Protein 7UWW (pdb70)

Structure (mmCIF, N/CA/C/O backbone):
data_7UWW
#
_entry.id   7UWW
#
_cell.length_a   69.450
_cell.length_b   82.530
_cell.length_c   213.470
_cell.angle_alpha   90.000
_cell.angle_beta   90.000
_cell.angle_gamma   90.000
#
_symmetry.space_group_name_H-M   'P 21 21 21'
#
loop_
_entity.id
_entity.type
_entity.pdbx_description
1 polymer 'Starch Adherence System protein 6 (Sas6)'
2 branched Cyclohexakis-(1-4)-(alpha-D-glucopyranose)
3 non-polymer 1,2-ETHANEDIOL
4 non-polymer 'THIOCYANATE ION'
5 non-polymer 'CALCIUM ION'
6 water water
#
loop_
_atom_site.group_PDB
_atom_site.id
_atom_site.type_symbol
_atom_site.label_atom_id
_atom_site.label_alt_id
_atom_site.label_comp_id
_atom_site.label_asym_id
_atom_site.label_entity_id
_atom_site.label_seq_id
_atom_site.pdbx_PDB_ins_code
_atom_site.Cartn_x
_atom_site.Cartn_y
_atom_site.Cartn_z
_atom_site.occupancy
_atom_site.B_iso_or_equiv
_atom_site.auth_seq_id
_atom_site.auth_comp_id
_atom_site.auth_asym_id
_atom_site.auth_atom_id
_atom_site.pdbx_PDB_model_num
ATOM 1 N N . SER A 1 4 ? 108.032 81.369 19.062 1.00 40.04 34 SER A N 1
ATOM 2 C CA . SER A 1 4 ? 107.766 81.098 20.474 1.00 35.91 34 SER A CA 1
ATOM 3 C C . SER A 1 4 ? 108.016 82.332 21.355 1.00 46.31 34 SER A C 1
ATOM 4 O O . SER A 1 4 ? 108.782 83.230 20.988 1.00 43.95 34 SER A O 1
ATOM 11 N N . GLY A 1 5 ? 107.360 82.381 22.515 1.00 32.30 35 GLY A N 1
ATOM 12 C CA . GLY A 1 5 ? 107.575 83.483 23.440 1.00 28.14 35 GLY A CA 1
ATOM 13 C C . GLY A 1 5 ? 106.707 84.697 23.136 1.00 26.56 35 GLY A C 1
ATOM 14 O O . GLY A 1 5 ? 105.579 84.606 22.651 1.00 23.59 35 GLY A O 1
ATOM 18 N N . SER A 1 6 ? 107.252 85.859 23.455 1.00 20.61 36 SER A N 1
ATOM 19 C CA . SER A 1 6 ? 106.584 87.135 23.256 1.00 16.04 36 SER A CA 1
ATOM 20 C C . SER A 1 6 ? 107.583 88.133 22.686 1.00 18.55 36 SER A C 1
ATOM 21 O O . SER A 1 6 ? 108.803 87.894 22.691 1.00 17.17 36 SER A O 1
ATOM 29 N N . GLU A 1 7 ? 107.056 89.256 22.173 1.00 17.57 37 GLU A N 1
ATOM 30 C CA . GLU A 1 7 ? 107.886 90.299 21.585 1.00 19.52 37 GLU A CA 1
ATOM 31 C C . GLU A 1 7 ? 107.386 91.686 21.962 1.00 15.81 37 GLU A C 1
ATOM 32 O O . GLU A 1 7 ? 106.181 91.927 22.049 1.00 17.24 37 GLU A O 1
ATOM 44 N N . ALA A 1 8 ? 108.322 92.591 22.201 1.00 19.13 38 ALA A N 1
ATOM 45 C CA . ALA A 1 8 ? 107.997 93.974 22.521 1.00 18.99 38 ALA A CA 1
ATOM 46 C C . ALA A 1 8 ? 108.752 94.874 21.557 1.00 15.91 38 ALA A C 1
ATOM 47 O O . ALA A 1 8 ? 109.961 94.695 21.339 1.00 16.13 38 ALA A O 1
ATOM 54 N N . TYR A 1 9 ? 108.044 95.837 20.981 1.00 17.26 39 TYR A N 1
ATOM 55 C CA . TYR A 1 9 ? 108.621 96.829 20.091 1.00 13.92 39 TYR A CA 1
ATOM 56 C C . TYR A 1 9 ? 108.418 98.213 20.696 1.00 15.37 39 TYR A C 1
ATOM 57 O O . TYR A 1 9 ? 107.434 98.464 21.402 1.00 14.92 39 TYR A O 1
ATOM 75 N N . PHE A 1 10 ? 109.357 99.110 20.410 1.00 12.32 40 PHE A N 1
ATOM 76 C CA . PHE A 1 10 ? 109.396 100.450 20.985 1.00 13.60 40 PHE A CA 1
ATOM 77 C C . PHE A 1 10 ? 109.678 101.470 19.896 1.00 21.28 40 PHE A C 1
ATOM 78 O O . PHE A 1 10 ? 110.620 101.301 19.119 1.00 21.04 40 PHE A O 1
ATOM 95 N N . ASP A 1 11 ? 108.847 102.512 19.832 1.00 13.13 41 ASP A N 1
ATOM 96 C CA . ASP A 1 11 ? 109.044 103.628 18.925 1.00 14.62 41 ASP A CA 1
ATOM 97 C C . ASP A 1 11 ? 109.806 104.709 19.692 1.00 18.26 41 ASP A C 1
ATOM 98 O O . ASP A 1 11 ? 109.309 105.232 20.708 1.00 15.69 41 ASP A O 1
ATOM 107 N N . ASN A 1 12 ? 111.035 104.987 19.228 1.00 18.08 42 ASN A N 1
ATOM 108 C CA . ASN A 1 12 ? 111.978 105.911 19.846 1.00 15.95 42 ASN A CA 1
ATOM 109 C C . ASN A 1 12 ? 112.027 107.255 19.132 1.00 19.63 42 ASN A C 1
ATOM 110 O O . ASN A 1 12 ? 112.934 108.062 19.391 1.00 18.78 42 ASN A O 1
ATOM 121 N N . SER A 1 13 ? 111.078 107.510 18.234 1.00 13.98 43 SER A N 1
ATOM 122 C CA . SER A 1 13 ? 111.158 108.679 17.379 1.00 19.00 43 SER A CA 1
ATOM 123 C C . SER A 1 13 ? 110.938 109.976 18.144 1.00 21.14 43 SER A C 1
ATOM 124 O O . SER A 1 13 ? 111.385 111.027 17.688 1.00 21.56 43 SER A O 1
ATOM 132 N N . LYS A 1 14 ? 110.260 109.931 19.283 1.00 17.99 44 LYS A N 1
ATOM 133 C CA . LYS A 1 14 ? 110.023 111.095 20.121 1.00 20.86 44 LYS A CA 1
ATOM 134 C C . LYS A 1 14 ? 110.947 111.129 21.330 1.00 18.83 44 LYS A C 1
ATOM 135 O O . LYS A 1 14 ? 111.421 112.204 21.708 1.00 14.93 44 LYS A O 1
ATOM 154 N N . TYR A 1 15 ? 111.235 109.966 21.934 1.00 19.83 45 TYR A N 1
ATOM 155 C CA . TYR A 1 15 ? 112.100 109.937 23.114 1.00 17.33 45 TYR A CA 1
ATOM 156 C C . TYR A 1 15 ? 113.548 110.232 22.748 1.00 17.00 45 TYR A C 1
ATOM 157 O O . TYR A 1 15 ? 114.229 110.976 23.453 1.00 16.94 45 TYR A O 1
ATOM 175 N N . GLY A 1 16 ? 114.029 109.660 21.648 1.00 15.72 46 GLY A N 1
ATOM 176 C CA . GLY A 1 16 ? 115.349 110.012 21.144 1.00 21.29 46 GLY A CA 1
ATOM 177 C C . GLY A 1 16 ? 116.480 109.450 21.971 1.00 24.86 46 GLY A C 1
ATOM 178 O O . GLY A 1 16 ? 117.586 110.011 21.972 1.00 21.93 46 GLY A O 1
ATOM 182 N N . TRP A 1 17 ? 116.235 108.340 22.673 1.00 19.46 47 TRP A N 1
ATOM 183 C CA . TRP A 1 17 ? 117.269 107.720 23.493 1.00 20.23 47 TRP A CA 1
ATOM 184 C C . TRP A 1 17 ? 118.375 107.158 22.620 1.00 17.18 47 TRP A C 1
ATOM 185 O O . TRP A 1 17 ? 118.120 106.635 21.532 1.00 20.08 47 TRP A O 1
ATOM 205 N N . LYS A 1 18 ? 119.625 107.286 23.095 1.00 22.18 48 LYS A N 1
ATOM 206 C CA . LYS A 1 18 ? 120.743 106.702 22.347 1.00 19.09 48 LYS A CA 1
ATOM 207 C C . LYS A 1 18 ? 120.682 105.180 22.357 1.00 18.36 48 LYS A C 1
ATOM 208 O O . LYS A 1 18 ? 120.826 104.532 21.304 1.00 27.82 48 LYS A O 1
ATOM 227 N N . ASP A 1 19 ? 120.492 104.590 23.535 1.00 21.18 49 ASP A N 1
ATOM 228 C CA . ASP A 1 19 ? 120.233 103.162 23.660 1.00 27.51 49 ASP A CA 1
ATOM 229 C C . ASP A 1 19 ? 118.885 102.945 24.346 1.00 23.16 49 ASP A C 1
ATOM 230 O O . ASP A 1 19 ? 118.537 103.636 25.302 1.00 24.29 49 ASP A O 1
ATOM 239 N N . VAL A 1 20 ? 118.123 101.984 23.857 1.00 22.87 50 VAL A N 1
ATOM 240 C CA . VAL A 1 20 ? 116.844 101.649 24.451 1.00 17.48 50 VAL A CA 1
ATOM 241 C C . VAL A 1 20 ? 117.017 100.323 25.158 1.00 19.79 50 VAL A C 1
ATOM 242 O O . VAL A 1 20 ? 117.394 99.318 24.534 1.00 19.12 50 VAL A O 1
ATOM 255 N N . TYR A 1 21 ? 116.720 100.326 26.448 1.00 18.32 51 TYR A N 1
ATOM 256 C CA . TYR A 1 21 ? 116.664 99.149 27.287 1.00 23.78 51 TYR A CA 1
ATOM 257 C C . TYR A 1 21 ? 115.221 98.781 27.592 1.00 20.15 51 TYR A C 1
ATOM 258 O O . TYR A 1 21 ? 114.332 99.639 27.621 1.00 21.08 51 TYR A O 1
ATOM 276 N N . VAL A 1 22 ? 115.004 97.497 27.803 1.00 17.25 52 VAL A N 1
ATOM 277 C CA . VAL A 1 22 ? 113.709 96.969 28.209 1.00 21.42 52 VAL A CA 1
ATOM 278 C C . VAL A 1 22 ? 113.913 96.162 29.479 1.00 21.93 52 VAL A C 1
ATOM 279 O O . VAL A 1 22 ? 114.797 95.306 29.542 1.00 22.58 52 VAL A O 1
ATOM 292 N N . TYR A 1 23 ? 113.123 96.453 30.491 1.00 18.02 53 TYR A N 1
ATOM 293 C CA . TYR A 1 23 ? 113.111 95.725 31.749 1.00 19.68 53 TYR A CA 1
ATOM 294 C C . TYR A 1 23 ? 111.780 94.993 31.869 1.00 18.79 53 TYR A C 1
ATOM 295 O O . TYR A 1 23 ? 110.706 95.613 31.791 1.00 18.74 53 TYR A O 1
ATOM 313 N N . ALA A 1 24 ? 111.858 93.683 32.044 1.00 19.40 54 ALA A N 1
ATOM 314 C CA . ALA A 1 24 ? 110.692 92.818 32.161 1.00 20.41 54 ALA A CA 1
ATOM 315 C C . ALA A 1 24 ? 110.686 92.152 33.520 1.00 23.23 54 ALA A C 1
ATOM 316 O O . ALA A 1 24 ? 111.700 91.576 33.926 1.00 23.03 54 ALA A O 1
ATOM 323 N N . TYR A 1 25 ? 109.546 92.221 34.211 1.00 18.46 55 TYR A N 1
ATOM 324 C CA . TYR A 1 25 ? 109.397 91.551 35.504 1.00 22.07 55 TYR A CA 1
ATOM 325 C C . TYR A 1 25 ? 108.028 90.896 35.625 1.00 25.59 55 TYR A C 1
ATOM 326 O O . TYR A 1 25 ? 107.056 91.313 34.994 1.00 24.46 55 TYR A O 1
ATOM 344 N N . GLY A 1 26 ? 107.964 89.870 36.463 1.00 23.88 56 GLY A N 1
ATOM 345 C CA . GLY A 1 26 ? 106.732 89.122 36.627 1.00 27.78 56 GLY A CA 1
ATOM 346 C C . GLY A 1 26 ? 107.060 87.657 36.832 1.00 30.90 56 GLY A C 1
ATOM 347 O O . GLY A 1 26 ? 107.697 87.298 37.824 1.00 27.12 56 GLY A O 1
ATOM 351 N N . THR A 1 27 ? 106.661 86.799 35.887 1.00 26.49 57 THR A N 1
ATOM 352 C CA . THR A 1 27 ? 107.050 85.393 35.964 1.00 26.58 57 THR A CA 1
ATOM 353 C C . THR A 1 27 ? 108.565 85.263 36.103 1.00 27.41 57 THR A C 1
ATOM 354 O O . THR A 1 27 ? 109.066 84.501 36.931 1.00 25.92 57 THR A O 1
ATOM 365 N N . LYS A 1 28 ? 109.311 85.994 35.284 1.00 28.27 58 LYS A N 1
ATOM 366 C CA . LYS A 1 28 ? 110.759 86.053 35.386 1.00 24.45 58 LYS A CA 1
ATOM 367 C C . LYS A 1 28 ? 111.216 87.483 35.157 1.00 25.09 58 LYS A C 1
ATOM 368 O O . LYS A 1 28 ? 110.535 88.258 34.480 1.00 22.92 58 LYS A O 1
ATOM 387 N N . GLU A 1 29 ? 112.380 87.815 35.713 1.00 26.24 59 GLU A N 1
ATOM 388 C CA . GLU A 1 29 ? 113.041 89.094 35.488 1.00 27.63 59 GLU A CA 1
ATOM 389 C C . GLU A 1 29 ? 114.110 88.894 34.415 1.00 21.97 59 GLU A C 1
ATOM 390 O O . GLU A 1 29 ? 114.954 87.999 34.535 1.00 26.92 59 GLU A O 1
ATOM 402 N N . ASN A 1 30 ? 114.064 89.702 33.352 1.00 22.48 60 ASN A N 1
ATOM 403 C CA . ASN A 1 30 ? 115.000 89.456 32.262 1.00 21.31 60 ASN A CA 1
ATOM 404 C C . ASN A 1 30 ? 116.428 89.765 32.698 1.00 31.22 60 ASN A C 1
ATOM 405 O O . ASN A 1 30 ? 117.365 89.038 32.338 1.00 28.72 60 ASN A O 1
ATOM 416 N N . ALA A 1 31 ? 116.606 90.805 33.508 1.00 26.29 61 ALA A N 1
ATOM 417 C CA . ALA A 1 31 ? 117.903 91.192 34.056 1.00 31.97 61 ALA A CA 1
ATOM 418 C C . ALA A 1 31 ? 117.644 92.317 35.042 1.00 28.56 61 ALA A C 1
ATOM 419 O O . ALA A 1 31 ? 116.597 92.966 34.998 1.00 22.84 61 ALA A O 1
ATOM 426 N N . GLU A 1 32 ? 118.581 92.524 35.960 1.00 27.23 62 GLU A N 1
ATOM 427 C CA . GLU A 1 32 ? 118.405 93.622 36.895 1.00 25.93 62 GLU A CA 1
ATOM 428 C C . GLU A 1 32 ? 118.379 94.936 36.123 1.00 17.59 62 GLU A C 1
ATOM 429 O O . GLU A 1 32 ? 118.997 95.067 35.062 1.00 22.47 62 GLU A O 1
ATOM 441 N N . TRP A 1 33 ? 117.611 95.901 36.644 1.00 28.47 63 TRP A N 1
ATOM 442 C CA . TRP A 1 33 ? 117.550 97.237 36.062 1.00 23.18 63 TRP A CA 1
ATOM 443 C C . TRP A 1 33 ? 118.951 97.661 35.643 1.00 23.15 63 TRP A C 1
ATOM 444 O O . TRP A 1 33 ? 119.897 97.517 36.428 1.00 27.20 63 TRP A O 1
ATOM 465 N N . PRO A 1 34 ? 119.132 98.216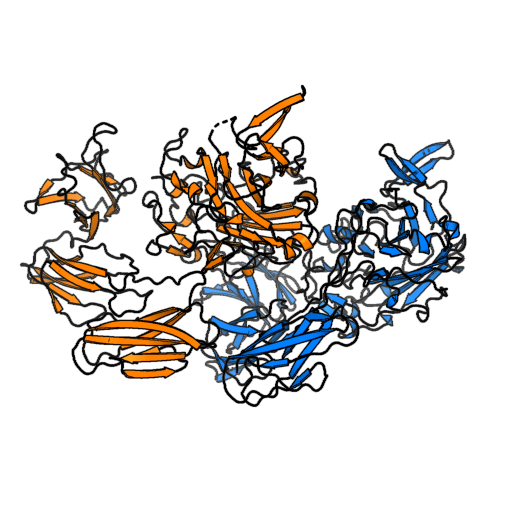 34.438 1.00 24.97 64 PRO A N 1
ATOM 466 C CA . PRO A 1 34 ? 118.104 98.702 33.509 1.00 18.52 64 PRO A CA 1
ATOM 467 C C . PRO A 1 34 ? 117.484 97.662 32.573 1.00 24.43 64 PRO A C 1
ATOM 468 O O . PRO A 1 34 ? 116.727 98.043 31.662 1.00 22.95 64 PRO A O 1
ATOM 479 N N . GLY A 1 35 ? 117.817 96.383 32.764 1.00 24.02 65 GLY A N 1
ATOM 480 C CA . GLY A 1 35 ? 117.297 95.354 31.890 1.00 25.26 65 GLY A CA 1
ATOM 481 C C . GLY A 1 35 ? 118.255 94.982 30.784 1.00 28.34 65 GLY A C 1
ATOM 482 O O . GLY A 1 35 ? 119.476 94.971 30.990 1.00 26.71 65 GLY A O 1
ATOM 486 N N . GLU A 1 36 ? 117.714 94.713 29.591 1.00 20.12 66 GLU A N 1
ATOM 487 C CA . GLU A 1 36 ? 118.513 94.322 28.440 1.00 27.11 66 GLU A CA 1
ATOM 488 C C . GLU A 1 36 ? 118.374 95.326 27.306 1.00 29.53 66 GLU A C 1
ATOM 489 O O . GLU A 1 36 ? 117.328 95.959 27.131 1.00 23.41 66 GLU A O 1
ATOM 501 N N . LEU A 1 37 ? 119.418 95.399 26.493 1.00 21.77 67 LEU A N 1
ATOM 502 C CA . LEU A 1 37 ? 119.398 96.229 25.297 1.00 24.02 67 LEU A CA 1
ATOM 503 C C . LEU A 1 37 ? 118.403 95.689 24.276 1.00 23.15 67 LEU A C 1
ATOM 504 O O . LEU A 1 37 ? 118.384 94.492 23.973 1.00 22.54 67 LEU A O 1
ATOM 520 N N . MET A 1 38 ? 117.556 96.577 23.761 1.00 19.14 68 MET A N 1
ATOM 521 C CA . MET A 1 38 ? 116.749 96.255 22.602 1.00 17.78 68 MET A CA 1
ATOM 522 C C . MET A 1 38 ? 117.586 96.436 21.345 1.00 24.82 68 MET A C 1
ATOM 523 O O . MET A 1 38 ? 118.590 97.156 21.341 1.00 26.06 68 MET A O 1
ATOM 537 N N . THR A 1 39 ? 117.118 95.825 20.268 1.00 21.07 69 THR A N 1
ATOM 538 C CA . THR A 1 39 ? 117.779 95.839 18.972 1.00 27.55 69 THR A CA 1
ATOM 539 C C . THR A 1 39 ? 117.049 96.766 18.017 1.00 25.65 69 THR A C 1
ATOM 540 O O . THR A 1 39 ? 115.884 96.517 17.683 1.00 20.97 69 THR A O 1
ATOM 551 N N . LYS A 1 40 ? 117.750 97.783 17.522 1.00 27.69 70 LYS A N 1
ATOM 552 C CA . LYS A 1 40 ? 117.159 98.647 16.511 1.00 25.68 70 LYS A CA 1
ATOM 553 C C . LYS A 1 40 ? 117.066 97.919 15.182 1.00 29.68 70 LYS A C 1
ATOM 554 O O . LYS A 1 40 ? 118.016 97.285 14.735 1.00 31.32 70 LYS A O 1
ATOM 573 N N . GLU A 1 41 ? 115.923 98.020 14.538 1.00 26.17 71 GLU A N 1
ATOM 574 C CA . GLU A 1 41 ? 115.696 97.414 13.243 1.00 30.69 71 GLU A CA 1
ATOM 575 C C . GLU A 1 41 ? 115.673 98.514 12.197 1.00 29.63 71 GLU A C 1
ATOM 576 O O . GLU A 1 41 ? 115.629 99.702 12.518 1.00 32.34 71 GLU A O 1
ATOM 588 N N . ASP A 1 42 ? 115.774 98.121 10.930 1.00 36.60 72 ASP A N 1
ATOM 589 C CA . ASP A 1 42 ? 115.840 99.153 9.897 1.00 42.10 72 ASP A CA 1
ATOM 590 C C . ASP A 1 42 ? 114.511 99.875 9.755 1.00 43.03 72 ASP A C 1
ATOM 591 O O . ASP A 1 42 ? 114.490 101.010 9.243 1.00 39.76 72 ASP A O 1
ATOM 600 N N . SER A 1 43 ? 113.411 99.237 10.181 1.00 48.31 73 SER A N 1
ATOM 601 C CA . SER A 1 43 ? 112.133 99.918 10.340 1.00 42.04 73 SER A CA 1
ATOM 602 C C . SER A 1 43 ? 112.203 101.135 11.249 1.00 35.35 73 SER A C 1
ATOM 603 O O . SER A 1 43 ? 111.293 101.971 11.215 1.00 41.79 73 SER A O 1
ATOM 611 N N . GLY A 1 44 ? 113.305 101.308 11.974 1.00 38.02 74 GLY A N 1
ATOM 612 C CA . GLY A 1 44 ? 113.433 102.288 13.023 1.00 37.79 74 GLY A CA 1
ATOM 613 C C . GLY A 1 44 ? 112.979 101.804 14.385 1.00 25.31 74 GLY A C 1
ATOM 614 O O . GLY A 1 44 ? 113.452 102.317 15.406 1.00 27.17 74 GLY A O 1
ATOM 618 N N . LEU A 1 45 ? 112.082 100.824 14.421 1.00 29.00 75 LEU A N 1
ATOM 619 C CA . LEU A 1 45 ? 111.580 100.310 15.684 1.00 21.90 75 LEU A CA 1
ATOM 620 C C . LEU A 1 45 ? 112.675 99.548 16.421 1.00 23.52 75 LEU A C 1
ATOM 621 O O . LEU A 1 45 ? 113.568 98.957 15.810 1.00 22.18 75 LEU A O 1
ATOM 637 N N . TYR A 1 46 ? 112.593 99.560 17.748 1.00 17.57 76 TYR A N 1
ATOM 638 C CA . TYR A 1 46 ? 113.437 98.729 18.583 1.00 14.40 76 TYR A CA 1
ATOM 639 C C . TYR A 1 46 ? 112.655 97.498 19.009 1.00 23.11 76 TYR A C 1
ATOM 640 O O . TYR A 1 46 ? 111.453 97.593 19.291 1.00 18.40 76 TYR A O 1
ATOM 658 N N . LYS A 1 47 ? 113.338 96.341 19.044 1.00 16.20 77 LYS A N 1
ATOM 659 C CA . LYS A 1 47 ? 112.690 95.059 19.277 1.00 15.58 77 LYS A CA 1
ATOM 660 C C . LYS A 1 47 ? 113.380 94.279 20.384 1.00 20.61 77 LYS A C 1
ATOM 661 O O . LYS A 1 47 ? 114.612 94.236 20.461 1.00 19.34 77 LYS A O 1
ATOM 680 N N . ALA A 1 48 ? 112.581 93.645 21.228 1.00 19.21 78 ALA A N 1
ATOM 681 C CA . ALA A 1 48 ? 113.070 92.657 22.175 1.00 17.02 78 ALA A CA 1
ATOM 682 C C . ALA A 1 48 ? 112.194 91.418 22.113 1.00 19.53 78 ALA A C 1
ATOM 683 O O . ALA A 1 48 ? 110.994 91.494 21.839 1.00 18.45 78 ALA A O 1
ATOM 690 N N . SER A 1 49 ? 112.804 90.267 22.385 1.00 22.14 79 SER A N 1
ATOM 691 C CA . SER A 1 49 ? 112.088 88.999 22.436 1.00 19.75 79 SER A CA 1
ATOM 692 C C . SER A 1 49 ? 112.243 88.363 23.806 1.00 20.21 79 SER A C 1
ATOM 693 O O . SER A 1 49 ? 113.285 88.497 24.439 1.00 21.25 79 SER A O 1
ATOM 701 N N . PHE A 1 50 ? 111.196 87.677 24.264 1.00 18.32 80 PHE A N 1
ATOM 702 C CA . PHE A 1 50 ? 111.206 86.988 25.546 1.00 17.40 80 PHE A CA 1
ATOM 703 C C . PHE A 1 50 ? 110.735 85.553 25.362 1.00 17.15 80 PHE A C 1
ATOM 704 O O . PHE A 1 50 ? 109.748 85.286 24.661 1.00 21.23 80 PHE A O 1
ATOM 721 N N . ALA A 1 51 ? 111.437 84.638 26.021 1.00 23.23 81 ALA A N 1
ATOM 722 C CA . ALA A 1 51 ? 111.202 83.217 25.850 1.00 23.79 81 ALA A CA 1
ATOM 723 C C . ALA A 1 51 ? 109.831 82.823 26.406 1.00 30.03 81 ALA A C 1
ATOM 724 O O . ALA A 1 51 ? 109.169 83.585 27.125 1.00 29.79 81 ALA A O 1
ATOM 731 N N . SER A 1 52 ? 109.421 81.590 26.073 1.00 30.41 82 SER A N 1
ATOM 732 C CA . SER A 1 52 ? 108.135 81.067 26.524 1.00 22.40 82 SER A CA 1
ATOM 733 C C . SER A 1 52 ? 108.034 81.067 28.036 1.00 23.14 82 SER A C 1
ATOM 734 O O . SER A 1 52 ? 106.926 81.169 28.587 1.00 32.80 82 SER A O 1
ATOM 742 N N . SER A 1 53 ? 109.180 80.981 28.716 1.00 22.79 83 SER A N 1
ATOM 743 C CA . SER A 1 53 ? 109.252 81.012 30.172 1.00 25.40 83 SER A CA 1
ATOM 744 C C . SER A 1 53 ? 108.668 82.285 30.788 1.00 27.00 83 SER A C 1
ATOM 745 O O . SER A 1 53 ? 108.236 82.277 31.941 1.00 25.12 83 SER A O 1
ATOM 753 N N . PHE A 1 54 ? 108.678 83.390 30.046 1.00 27.19 84 PHE A N 1
ATOM 754 C CA . PHE A 1 54 ? 108.261 84.704 30.541 1.00 21.92 84 PHE A CA 1
ATOM 755 C C . PHE A 1 54 ? 106.753 84.804 30.322 1.00 21.60 84 PHE A C 1
ATOM 756 O O . PHE A 1 54 ? 106.249 85.466 29.415 1.00 23.68 84 PHE A O 1
ATOM 773 N N . LYS A 1 55 ? 106.015 84.076 31.158 1.00 24.55 85 LYS A N 1
ATOM 774 C CA . LYS A 1 55 ? 104.617 83.816 30.830 1.00 22.30 85 LYS A CA 1
ATOM 775 C C . LYS A 1 55 ? 103.771 85.074 30.975 1.00 20.95 85 LYS A C 1
ATOM 776 O O . LYS A 1 55 ? 102.956 85.385 30.093 1.00 24.76 85 LYS A O 1
ATOM 795 N N . SER A 1 56 ? 103.943 85.811 32.075 1.00 22.01 86 SER A N 1
ATOM 796 C CA . SER A 1 56 ? 103.211 87.055 32.284 1.00 23.97 86 SER A CA 1
ATOM 797 C C . SER A 1 56 ? 104.172 88.091 32.837 1.00 27.68 86 SER A C 1
ATOM 798 O O . SER A 1 56 ? 104.686 87.924 33.946 1.00 24.79 86 SER A O 1
ATOM 806 N N . GLU A 1 57 ? 104.386 89.163 32.069 1.00 17.48 87 GLU A N 1
ATOM 807 C CA . GLU A 1 57 ? 105.387 90.163 32.356 1.00 19.61 87 GLU A CA 1
ATOM 808 C C . GLU A 1 57 ? 104.775 91.557 32.339 1.00 21.32 87 GLU A C 1
ATOM 809 O O . GLU A 1 57 ? 103.737 91.815 31.733 1.00 18.26 87 GLU A O 1
ATOM 821 N N . LYS A 1 58 ? 105.453 92.456 33.031 1.00 20.76 88 LYS A N 1
ATOM 822 C CA . LYS A 1 58 ? 105.243 93.892 32.962 1.00 23.45 88 LYS A CA 1
ATOM 823 C C . LYS A 1 58 ? 106.529 94.484 32.395 1.00 15.70 88 LYS A C 1
ATOM 824 O O . LYS A 1 58 ? 107.628 94.060 32.768 1.00 19.78 88 LYS A O 1
ATOM 843 N N . ILE A 1 59 ? 106.388 95.421 31.456 1.00 20.17 89 ILE A N 1
ATOM 844 C CA . ILE A 1 59 ? 107.490 95.898 30.614 1.00 14.63 89 ILE A CA 1
ATOM 845 C C . ILE A 1 59 ? 107.733 97.377 30.909 1.00 14.43 89 ILE A C 1
ATOM 846 O O . ILE A 1 59 ? 106.793 98.186 30.873 1.00 16.78 89 ILE A O 1
ATOM 862 N N . ILE A 1 60 ? 108.997 97.738 31.165 1.00 14.45 90 ILE A N 1
ATOM 863 C CA . ILE A 1 60 ? 109.394 99.138 31.304 1.00 13.85 90 ILE A CA 1
ATOM 864 C C . ILE A 1 60 ? 110.553 99.426 30.359 1.00 13.52 90 ILE A C 1
ATOM 865 O O . ILE A 1 60 ? 111.575 98.733 30.402 1.00 19.66 90 ILE A O 1
ATOM 881 N N . PHE A 1 61 ? 110.395 100.443 29.516 1.00 14.46 91 PHE A N 1
ATOM 882 C CA . PHE A 1 61 ? 111.443 100.894 28.614 1.00 16.21 91 PHE A CA 1
ATOM 883 C C . PHE A 1 61 ? 112.241 102.024 29.266 1.00 13.85 91 PHE A C 1
ATOM 884 O O . PHE A 1 61 ? 111.668 102.880 29.950 1.00 15.74 91 PHE A O 1
ATOM 901 N N . ASN A 1 62 ? 113.552 102.040 29.036 1.00 15.23 92 ASN A N 1
ATOM 902 C CA . ASN A 1 62 ? 114.371 103.114 29.597 1.00 15.51 92 ASN A CA 1
ATOM 903 C C . ASN A 1 62 ? 115.652 103.326 28.790 1.00 18.73 92 ASN A C 1
ATOM 904 O O . ASN A 1 62 ? 116.040 102.504 27.956 1.00 17.31 92 ASN A O 1
ATOM 915 N N . ASN A 1 63 ? 116.314 104.456 29.059 1.00 18.36 93 ASN A N 1
ATOM 916 C CA . ASN A 1 63 ? 117.490 104.850 28.284 1.00 17.73 93 ASN A CA 1
ATOM 917 C C . ASN A 1 63 ? 118.786 104.356 28.907 1.00 23.73 93 ASN A C 1
ATOM 918 O O . ASN A 1 63 ? 119.876 104.685 28.412 1.00 19.99 93 ASN A O 1
ATOM 929 N N . GLY A 1 64 ? 118.685 103.564 29.966 1.00 22.23 94 GLY A N 1
ATOM 930 C CA . GLY A 1 64 ? 119.827 102.950 30.600 1.00 25.70 94 GLY A CA 1
ATOM 931 C C . GLY A 1 64 ? 120.658 103.852 31.480 1.00 27.03 94 GLY A C 1
ATOM 932 O O . GLY A 1 64 ? 121.582 103.356 32.136 1.00 27.16 94 GLY A O 1
ATOM 936 N N . LEU A 1 65 ? 120.354 105.148 31.540 1.00 21.43 95 LEU A N 1
ATOM 937 C CA . LEU A 1 65 ? 121.153 106.099 32.299 1.00 23.89 95 LEU A CA 1
ATOM 938 C C . LEU A 1 65 ? 120.725 106.117 33.766 1.00 28.73 95 LEU A C 1
ATOM 939 O O . LEU A 1 65 ? 119.612 105.699 34.133 1.00 24.67 95 LEU A O 1
ATOM 955 N N . GLU A 1 66 ? 121.657 106.554 34.624 1.00 33.40 96 GLU A N 1
ATOM 956 C CA . GLU A 1 66 ? 121.430 106.533 36.062 1.00 26.04 96 GLU A CA 1
ATOM 957 C C . GLU A 1 66 ? 120.752 107.811 36.532 1.00 27.63 96 GLU A C 1
ATOM 958 O O . GLU A 1 66 ? 120.814 108.849 35.862 1.00 30.43 96 GLU A O 1
ATOM 970 N N . LYS A 1 67 ? 120.099 107.720 37.700 1.00 28.71 97 LYS A N 1
ATOM 971 C CA . LYS A 1 67 ? 119.563 108.895 38.362 1.00 36.04 97 LYS A CA 1
ATOM 972 C C . LYS A 1 67 ? 120.668 109.933 38.499 1.00 36.38 97 LYS A C 1
ATOM 973 O O . LYS A 1 67 ? 121.805 109.609 38.867 1.00 40.30 97 LYS A O 1
ATOM 992 N N . GLY A 1 68 ? 120.352 111.171 38.141 1.00 34.98 98 GLY A N 1
ATOM 993 C CA . GLY A 1 68 ? 121.321 112.229 38.170 1.00 35.82 98 GLY A CA 1
ATOM 994 C C . GLY A 1 68 ? 122.163 112.371 36.926 1.00 42.75 98 GLY A C 1
ATOM 995 O O . GLY A 1 68 ? 122.791 113.425 36.747 1.00 46.99 98 GLY A O 1
ATOM 999 N N . ASN A 1 69 ? 122.201 111.352 36.061 1.00 27.97 99 ASN A N 1
ATOM 1000 C CA . ASN A 1 69 ? 122.926 111.444 34.798 1.00 33.01 99 ASN A CA 1
ATOM 1001 C C . ASN A 1 69 ? 122.015 111.268 33.582 1.00 37.16 99 ASN A C 1
ATOM 1002 O O . ASN A 1 69 ? 122.469 110.850 32.505 1.00 29.52 99 ASN A O 1
ATOM 1013 N N . GLY A 1 70 ? 120.740 111.599 33.719 1.00 29.04 100 GLY A N 1
ATOM 1014 C CA . GLY A 1 70 ? 119.856 111.630 32.579 1.00 25.84 100 GLY A CA 1
ATOM 1015 C C . GLY A 1 70 ? 118.893 110.467 32.461 1.00 26.74 100 GLY A C 1
ATOM 1016 O O . GLY A 1 70 ? 118.321 110.284 31.385 1.00 26.56 100 GLY A O 1
ATOM 1020 N N . LYS A 1 71 ? 118.668 109.716 33.538 1.00 29.14 101 LYS A N 1
ATOM 1021 C CA . LYS A 1 71 ? 117.716 108.606 33.536 1.00 22.72 101 LYS A CA 1
ATOM 1022 C C . LYS A 1 71 ? 116.357 109.037 33.004 1.00 19.92 101 LYS A C 1
ATOM 1023 O O . LYS A 1 71 ? 115.777 110.029 33.461 1.00 20.70 101 LYS A O 1
ATOM 1042 N N . GLU A 1 72 ? 115.850 108.278 32.032 1.00 17.82 102 GLU A N 1
ATOM 1043 C CA . GLU A 1 72 ? 114.482 108.411 31.543 1.00 19.16 102 GLU A CA 1
ATOM 1044 C C . GLU A 1 72 ? 113.880 107.010 31.460 1.00 17.91 102 GLU A C 1
ATOM 1045 O O . GLU A 1 72 ? 114.574 106.057 31.090 1.00 16.34 102 GLU A O 1
ATOM 1057 N N . GLN A 1 73 ? 112.602 106.874 31.811 1.00 19.14 103 GLN A N 1
ATOM 1058 C CA . GLN A 1 73 ? 111.923 105.588 31.641 1.00 15.97 103 GLN A CA 1
ATOM 1059 C C . GLN A 1 73 ? 110.448 105.820 31.350 1.00 13.67 103 GLN A C 1
ATOM 1060 O O . GLN A 1 73 ? 109.889 106.881 31.651 1.00 16.47 103 GLN A O 1
ATOM 1074 N N . TYR A 1 74 ? 109.806 104.787 30.793 1.00 17.42 104 TYR A N 1
ATOM 1075 C CA . TYR A 1 74 ? 108.353 104.796 30.600 1.00 11.60 104 TYR A CA 1
ATOM 1076 C C . TYR A 1 74 ? 107.876 103.356 30.626 1.00 18.01 104 TYR A C 1
ATOM 1077 O O . TYR A 1 74 ? 108.450 102.528 29.901 1.00 15.34 104 TYR A O 1
ATOM 1095 N N . PRO A 1 75 ? 106.837 103.017 31.430 1.00 15.58 105 PRO A N 1
ATOM 1096 C CA . PRO A 1 75 ? 106.099 103.906 32.342 1.00 20.84 105 PRO A CA 1
ATOM 1097 C C . PRO A 1 75 ? 106.911 104.241 33.593 1.00 23.19 105 PRO A C 1
ATOM 1098 O O . PRO A 1 75 ? 107.968 103.661 33.799 1.00 18.44 105 PRO A O 1
ATOM 1109 N N . GLU A 1 76 ? 106.423 105.152 34.446 1.00 26.27 106 GLU A N 1
ATOM 1110 C CA . GLU A 1 76 ? 107.237 105.523 35.600 1.00 27.50 106 GLU A CA 1
ATOM 1111 C C . GLU A 1 76 ? 107.167 104.487 36.710 1.00 24.54 106 GLU A C 1
ATOM 1112 O O . GLU A 1 76 ? 108.125 104.356 37.469 1.00 26.87 106 GLU A O 1
ATOM 1124 N N . ALA A 1 77 ? 106.069 103.727 36.815 1.00 24.26 107 ALA A N 1
ATOM 1125 C CA . ALA A 1 77 ? 105.954 102.740 37.880 1.00 29.25 107 ALA A CA 1
ATOM 1126 C C . ALA A 1 77 ? 105.461 101.387 37.387 1.00 26.31 107 ALA A C 1
ATOM 1127 O O . ALA A 1 77 ? 106.211 100.406 37.416 1.00 27.34 107 ALA A O 1
ATOM 1134 N N . ALA A 1 78 ? 104.206 101.313 36.967 1.00 26.88 108 ALA A N 1
ATOM 1135 C CA . ALA A 1 78 ? 103.589 100.045 36.597 1.00 30.41 108 ALA A CA 1
ATOM 1136 C C . ALA A 1 78 ? 103.933 99.713 35.150 1.00 19.47 108 ALA A C 1
ATOM 1137 O O . ALA A 1 78 ? 103.549 100.448 34.232 1.00 28.80 108 ALA A O 1
ATOM 1144 N N . GLY A 1 79 ? 104.681 98.623 34.954 1.00 24.47 109 GLY A N 1
ATOM 1145 C CA . GLY A 1 79 ? 105.024 98.206 33.616 1.00 23.67 109 GLY A CA 1
ATOM 1146 C C . GLY A 1 79 ? 103.804 97.844 32.795 1.00 25.39 109 GLY A C 1
ATOM 1147 O O . GLY A 1 79 ? 102.710 97.595 33.316 1.00 21.20 109 GLY A O 1
ATOM 1151 N N . LEU A 1 80 ? 104.017 97.837 31.485 1.00 18.48 110 LEU A N 1
ATOM 1152 C CA . LEU A 1 80 ? 102.994 97.469 30.500 1.00 18.16 110 LEU A CA 1
ATOM 1153 C C . LEU A 1 80 ? 102.908 95.956 30.329 1.00 20.16 110 LEU A C 1
ATOM 1154 O O . LEU A 1 80 ? 103.930 95.258 30.336 1.00 20.35 110 LEU A O 1
ATOM 1170 N N . SER A 1 81 ? 101.679 95.449 30.194 1.00 17.56 111 SER A N 1
ATOM 1171 C CA . SER A 1 81 ? 101.442 94.016 30.237 1.00 14.84 111 SER A CA 1
ATOM 1172 C C . SER A 1 81 ? 101.829 93.325 28.933 1.00 17.78 111 SER A C 1
ATOM 1173 O O . SER A 1 81 ? 101.489 93.783 27.838 1.00 16.32 111 SER A O 1
ATOM 1181 N N . LEU A 1 82 ? 102.510 92.195 29.071 1.00 19.98 112 LEU A N 1
ATOM 1182 C CA . LEU A 1 82 ? 102.935 91.394 27.925 1.00 19.43 112 LEU A CA 1
ATOM 1183 C C . LEU A 1 82 ? 102.982 89.940 28.350 1.00 26.23 112 LEU A C 1
ATOM 1184 O O . LEU A 1 82 ? 103.707 89.590 29.285 1.00 26.18 112 LEU A O 1
ATOM 1200 N N . LYS A 1 83 ? 102.253 89.087 27.640 1.00 21.14 113 LYS A N 1
ATOM 1201 C CA . LYS A 1 83 ? 102.240 87.670 27.937 1.00 21.95 113 LYS A CA 1
ATOM 1202 C C . LYS A 1 83 ? 102.819 86.876 26.778 1.00 18.15 113 LYS A C 1
ATOM 1203 O O . LYS A 1 83 ? 102.856 87.326 25.627 1.00 15.86 113 LYS A O 1
ATOM 1222 N N . ALA A 1 84 ? 103.307 85.688 27.104 1.00 22.22 114 ALA A N 1
ATOM 1223 C CA . ALA A 1 84 ? 103.695 84.733 26.079 1.00 18.73 114 ALA A CA 1
ATOM 1224 C C . ALA A 1 84 ? 102.605 84.608 25.011 1.00 16.32 114 ALA A C 1
ATOM 1225 O O . ALA A 1 84 ? 101.413 84.517 25.323 1.00 22.64 114 ALA A O 1
ATOM 1232 N N . GLY A 1 85 ? 103.023 84.625 23.748 1.00 17.63 115 GLY A N 1
ATOM 1233 C CA . GLY A 1 85 ? 102.094 84.557 22.647 1.00 21.82 115 GLY A CA 1
ATOM 1234 C C . GLY A 1 85 ? 101.659 85.897 22.114 1.00 22.95 115 GLY A C 1
ATOM 1235 O O . GLY A 1 85 ? 100.915 85.935 21.126 1.00 19.76 115 GLY A O 1
ATOM 1239 N N . GLU A 1 86 ? 102.072 86.995 22.753 1.00 18.01 116 GLU A N 1
ATOM 1240 C CA . GLU A 1 86 ? 101.738 88.346 22.331 1.00 15.87 116 GLU A CA 1
ATOM 1241 C C . GLU A 1 86 ? 102.926 89.058 21.692 1.00 16.29 116 GLU A C 1
ATOM 1242 O O . GLU A 1 86 ? 104.092 88.755 21.968 1.00 16.60 116 GLU A O 1
ATOM 1254 N N . CYS A 1 87 ? 102.596 90.042 20.844 1.00 16.66 117 CYS A N 1
ATOM 1255 C CA . CYS A 1 87 ? 103.563 90.934 20.208 1.00 15.97 117 CYS A CA 1
ATOM 1256 C C . CYS A 1 87 ? 102.954 92.321 20.339 1.00 20.02 117 CYS A C 1
ATOM 1257 O O . CYS A 1 87 ? 101.873 92.567 19.797 1.00 17.29 117 CYS A O 1
ATOM 1265 N N . LYS A 1 88 ? 103.592 93.209 21.091 1.00 16.57 118 LYS A N 1
ATOM 1266 C CA . LYS A 1 88 ? 103.054 94.541 21.330 1.00 18.58 118 LYS A CA 1
ATOM 1267 C C . LYS A 1 88 ? 104.088 95.613 20.996 1.00 14.93 118 LYS A C 1
ATOM 1268 O O . LYS A 1 88 ? 105.302 95.363 20.926 1.00 16.48 118 LYS A O 1
ATOM 1287 N N . MET A 1 89 ? 103.578 96.823 20.774 1.00 17.65 119 MET A N 1
ATOM 1288 C CA . MET A 1 89 ? 104.396 97.962 20.398 1.00 13.27 119 MET A CA 1
ATOM 1289 C C . MET A 1 89 ? 103.981 99.151 21.247 1.00 15.30 119 MET A C 1
ATOM 1290 O O . MET A 1 89 ? 102.783 99.371 21.466 1.00 16.62 119 MET A O 1
ATOM 1304 N N . LEU A 1 90 ? 104.961 99.922 21.721 1.00 11.84 120 LEU A N 1
ATOM 1305 C CA . LEU A 1 90 ? 104.683 101.243 22.291 1.00 16.23 120 LEU A CA 1
ATOM 1306 C C . LEU A 1 90 ? 104.860 102.269 21.189 1.00 15.98 120 LEU A C 1
ATOM 1307 O O . LEU A 1 90 ? 105.978 102.509 20.715 1.00 15.61 120 LEU A O 1
ATOM 1323 N N . THR A 1 91 ? 103.758 102.878 20.775 1.00 12.17 121 THR A N 1
ATOM 1324 C CA . THR A 1 91 ? 103.787 103.819 19.659 1.00 17.98 121 THR A CA 1
ATOM 1325 C C . THR A 1 91 ? 104.417 105.164 20.075 1.00 15.01 121 THR A C 1
ATOM 1326 O O . THR A 1 91 ? 104.734 105.412 21.245 1.00 16.45 121 THR A O 1
ATOM 1337 N N . ALA A 1 92 ? 104.608 106.024 19.074 1.00 17.90 122 ALA A N 1
ATOM 1338 C CA . ALA A 1 92 ? 105.120 107.369 19.324 1.00 17.73 122 ALA A CA 1
ATOM 1339 C C . ALA A 1 92 ? 104.214 108.158 20.249 1.00 19.00 122 ALA A C 1
ATOM 1340 O O . ALA A 1 92 ? 104.710 108.975 21.043 1.00 16.34 122 ALA A O 1
ATOM 1347 N N . GLU A 1 93 ? 102.895 107.933 20.151 1.00 19.87 123 GLU A N 1
ATOM 1348 C CA . GLU A 1 93 ? 101.874 108.537 20.996 1.00 24.14 123 GLU A CA 1
ATOM 1349 C C . GLU A 1 93 ? 101.752 107.857 22.352 1.00 21.05 123 GLU A C 1
ATOM 1350 O O . GLU A 1 93 ? 100.856 108.215 23.124 1.00 22.95 123 GLU A O 1
ATOM 1362 N N . LYS A 1 94 ? 102.599 106.860 22.635 1.00 16.71 124 LYS A N 1
ATOM 1363 C CA . LYS A 1 94 ? 102.650 106.122 23.888 1.00 17.77 124 LYS A CA 1
ATOM 1364 C C . LYS A 1 94 ? 101.412 105.253 24.101 1.00 17.28 124 LYS A C 1
ATOM 1365 O O . LYS A 1 94 ? 100.998 105.035 25.239 1.00 23.35 124 LYS A O 1
ATOM 1384 N N . GLN A 1 95 ? 100.809 104.787 23.010 1.00 22.21 125 GLN A N 1
ATOM 1385 C CA . GLN A 1 95 ? 99.807 103.731 23.068 1.00 17.98 125 GLN A CA 1
ATOM 1386 C C . GLN A 1 95 ? 100.529 102.390 23.091 1.00 19.43 125 GLN A C 1
ATOM 1387 O O . GLN A 1 95 ? 101.436 102.179 22.286 1.00 16.65 125 GLN A O 1
ATOM 1401 N N . TRP A 1 96 ? 100.104 101.487 23.986 1.00 15.73 126 TRP A N 1
ATOM 1402 C CA . TRP A 1 96 ? 100.589 100.102 24.070 1.00 14.48 126 TRP A CA 1
ATOM 1403 C C . TRP A 1 96 ? 99.586 99.215 23.338 1.00 21.22 126 TRP A C 1
ATOM 1404 O O . TRP A 1 96 ? 98.500 98.919 23.856 1.00 16.70 126 TRP A O 1
ATOM 1425 N N . ILE A 1 97 ? 99.954 98.788 22.137 1.00 15.88 127 ILE A N 1
ATOM 1426 C CA . ILE A 1 97 ? 99.019 98.171 21.204 1.00 15.60 127 ILE A CA 1
ATOM 1427 C C . ILE A 1 97 ? 99.494 96.783 20.807 1.00 19.12 127 ILE A C 1
ATOM 1428 O O . ILE A 1 97 ? 100.693 96.481 20.820 1.00 16.52 127 ILE A O 1
ATOM 1444 N N . ASP A 1 98 ? 98.532 95.947 20.414 1.00 18.86 128 ASP A N 1
ATOM 1445 C CA . ASP A 1 98 ? 98.855 94.732 19.679 1.00 17.32 128 ASP A CA 1
ATOM 1446 C C . ASP A 1 98 ? 99.520 95.085 18.357 1.00 14.56 128 ASP A C 1
ATOM 1447 O O . ASP A 1 98 ? 99.132 96.042 17.685 1.00 16.50 128 ASP A O 1
ATOM 1456 N N . TYR A 1 99 ? 100.542 94.292 17.975 1.00 14.13 129 TYR A N 1
ATOM 1457 C CA . TYR A 1 99 ? 101.319 94.519 16.744 1.00 14.57 129 TYR A CA 1
ATOM 1458 C C . TYR A 1 99 ? 101.378 93.141 16.061 1.00 16.07 129 TYR A C 1
ATOM 1459 O O . TYR A 1 99 ? 102.443 92.508 15.931 1.00 16.31 129 TYR A O 1
ATOM 1477 N N . GLY A 1 100 ? 100.202 92.668 15.636 1.00 14.54 130 GLY A N 1
ATOM 1478 C CA . GLY A 1 100 ? 100.094 91.298 15.186 1.00 19.26 130 GLY A CA 1
ATOM 1479 C C . GLY A 1 100 ? 100.505 90.335 16.277 1.00 16.12 130 GLY A C 1
ATOM 1480 O O . GLY A 1 100 ? 100.244 90.537 17.469 1.00 19.20 130 GLY A O 1
ATOM 1484 N N . LYS A 1 101 ? 101.170 89.268 15.869 1.00 17.23 131 LYS A N 1
ATOM 1485 C CA . LYS A 1 101 ? 101.558 88.176 16.744 1.00 16.46 131 LYS A CA 1
ATOM 1486 C C . LYS A 1 101 ? 103.040 87.892 16.565 1.00 18.22 131 LYS A C 1
ATOM 1487 O O . LYS A 1 101 ? 103.655 88.344 15.593 1.00 17.10 131 LYS A O 1
ATOM 1506 N N . PRO A 1 102 ? 103.642 87.162 17.478 1.00 17.43 132 PRO A N 1
ATOM 1507 C CA . PRO A 1 102 ? 105.094 86.893 17.361 1.00 20.45 132 PRO A CA 1
ATOM 1508 C C . PRO A 1 102 ? 105.464 85.759 16.408 1.00 19.98 132 PRO A C 1
ATOM 1509 O O . PRO A 1 102 ? 105.957 84.711 16.799 1.00 21.50 132 PRO A O 1
ATOM 1520 N N . ASP A 1 103 ? 105.272 86.017 15.117 1.00 19.33 133 ASP A N 1
ATOM 1521 C CA . ASP A 1 103 ? 105.563 85.103 14.015 1.00 18.64 133 ASP A CA 1
ATOM 1522 C C . ASP A 1 103 ? 105.927 85.940 12.791 1.00 20.54 133 ASP A C 1
ATOM 1523 O O . ASP A 1 103 ? 106.119 87.154 12.892 1.00 19.20 133 ASP A O 1
ATOM 1532 N N . ASP A 1 104 ? 106.022 85.296 11.627 1.00 20.65 134 ASP A N 1
ATOM 1533 C CA . ASP A 1 104 ? 106.438 85.964 10.397 1.00 26.14 134 ASP A CA 1
ATOM 1534 C C . ASP A 1 104 ? 105.277 86.361 9.486 1.00 20.91 134 ASP A C 1
ATOM 1535 O O . ASP A 1 104 ? 105.518 86.908 8.392 1.00 20.72 134 ASP A O 1
ATOM 1544 N N . HIS A 1 105 ? 104.034 86.129 9.905 1.00 15.96 135 HIS A N 1
ATOM 1545 C CA . HIS A 1 105 ? 102.893 86.488 9.080 1.00 19.42 135 HIS A CA 1
ATOM 1546 C C . HIS A 1 105 ? 102.691 88.000 9.048 1.00 14.93 135 HIS A C 1
ATOM 1547 O O . HIS A 1 105 ? 103.174 88.727 9.913 1.00 18.11 135 HIS A O 1
ATOM 1561 N N . ALA A 1 106 ? 101.953 88.450 8.038 1.00 15.89 136 ALA A N 1
ATOM 1562 C CA . ALA A 1 106 ? 101.441 89.809 7.980 1.00 18.25 136 ALA A CA 1
ATOM 1563 C C . ALA A 1 106 ? 100.162 89.945 8.802 1.00 17.46 136 ALA A C 1
ATOM 1564 O O . ALA A 1 106 ? 99.378 88.996 8.944 1.00 18.24 136 ALA A O 1
ATOM 1571 N N . TYR A 1 107 ? 99.940 91.156 9.321 1.00 13.79 137 TYR A N 1
ATOM 1572 C CA . TYR A 1 107 ? 98.770 91.454 10.134 1.00 13.42 137 TYR A CA 1
ATOM 1573 C C . TYR A 1 107 ? 98.405 92.915 9.944 1.00 17.74 137 TYR A C 1
ATOM 1574 O O . TYR A 1 107 ? 99.301 93.765 9.887 1.00 15.89 137 TYR A O 1
ATOM 1592 N N . GLY A 1 108 ? 97.106 93.209 9.898 1.00 16.04 138 GLY A N 1
ATOM 1593 C CA . GLY A 1 108 ? 96.629 94.580 10.092 1.00 19.23 138 GLY A CA 1
ATOM 1594 C C . GLY A 1 108 ? 96.451 94.856 11.579 1.00 16.33 138 GLY A C 1
ATOM 1595 O O . GLY A 1 108 ? 96.002 93.993 12.335 1.00 14.17 138 GLY A O 1
ATOM 1599 N N . TYR A 1 109 ? 96.825 96.070 12.005 1.00 13.01 139 TYR A N 1
ATOM 1600 C CA . TYR A 1 109 ? 96.695 96.449 13.401 1.00 13.92 139 TYR A CA 1
ATOM 1601 C C . TYR A 1 109 ? 96.254 97.903 13.506 1.00 15.72 139 TYR A C 1
ATOM 1602 O O . TYR A 1 109 ? 96.354 98.681 12.547 1.00 15.23 139 TYR A O 1
ATOM 1620 N N . THR A 1 110 ? 95.687 98.236 14.657 1.00 13.32 140 THR A N 1
ATOM 1621 C CA . THR A 1 110 ? 95.239 99.593 14.938 1.00 13.83 140 THR A CA 1
ATOM 1622 C C . THR A 1 110 ? 96.252 100.324 15.804 1.00 13.80 140 THR A C 1
ATOM 1623 O O . THR A 1 110 ? 96.915 99.725 16.651 1.00 17.19 140 THR A O 1
ATOM 1634 N N . LEU A 1 111 ? 96.350 101.644 15.620 1.00 13.47 141 LEU A N 1
ATOM 1635 C CA . LEU A 1 111 ? 97.257 102.443 16.444 1.00 18.55 141 LEU A CA 1
ATOM 1636 C C . LEU A 1 111 ? 96.603 102.918 17.729 1.00 20.82 141 LEU A C 1
ATOM 1637 O O . LEU A 1 111 ? 97.281 103.526 18.562 1.00 17.42 141 LEU A O 1
ATOM 1653 N N . THR A 1 112 ? 95.323 102.590 17.930 1.00 15.23 142 THR A N 1
ATOM 1654 C CA . THR A 1 112 ? 94.623 102.753 19.187 1.00 16.06 142 THR A CA 1
ATOM 1655 C C . THR A 1 112 ? 94.504 101.368 19.806 1.00 16.81 142 THR A C 1
ATOM 1656 O O . THR A 1 112 ? 94.118 100.417 19.114 1.00 16.47 142 THR A O 1
ATOM 1667 N N . ALA A 1 113 ? 94.792 101.262 21.097 1.00 18.99 143 ALA A N 1
ATOM 1668 C CA . ALA A 1 113 ? 94.742 99.972 21.766 1.00 17.05 143 ALA A CA 1
ATOM 1669 C C . ALA A 1 113 ? 93.350 99.347 21.660 1.00 14.83 143 ALA A C 1
ATOM 1670 O O . ALA A 1 113 ? 92.319 100.025 21.760 1.00 14.28 143 ALA A O 1
ATOM 1677 N N . ASN A 1 114 ? 93.335 98.031 21.497 1.00 19.23 144 ASN A N 1
ATOM 1678 C CA . ASN A 1 114 ? 92.085 97.290 21.496 1.00 14.42 144 ASN A CA 1
ATOM 1679 C C . ASN A 1 114 ? 91.296 97.545 22.784 1.00 17.69 144 ASN A C 1
ATOM 1680 O O . ASN A 1 114 ? 91.855 97.756 23.863 1.00 18.14 144 ASN A O 1
ATOM 1691 N N . ASN A 1 115 ? 89.974 97.553 22.648 1.00 14.42 145 ASN A N 1
ATOM 1692 C CA . ASN A 1 115 ? 89.036 97.664 23.755 1.00 16.25 145 ASN A CA 1
ATOM 1693 C C . ASN A 1 115 ? 89.049 99.044 24.375 1.00 21.91 145 ASN A C 1
ATOM 1694 O O . ASN A 1 115 ? 88.770 99.205 25.550 1.00 25.66 145 ASN A O 1
ATOM 1705 N N . THR A 1 116 ? 89.353 100.047 23.577 1.00 17.20 146 THR A N 1
ATOM 1706 C CA . THR A 1 116 ? 89.290 101.423 24.030 1.00 17.47 146 THR A CA 1
ATOM 1707 C C . THR A 1 116 ? 87.865 101.934 23.934 1.00 20.54 146 THR A C 1
ATOM 1708 O O . THR A 1 116 ? 87.162 101.673 22.953 1.00 17.88 146 THR A O 1
ATOM 1719 N N . ALA A 1 117 ? 87.430 102.647 24.961 1.00 17.38 147 ALA A N 1
ATOM 1720 C CA . ALA A 1 117 ? 86.119 103.278 24.962 1.00 16.92 147 ALA A CA 1
ATOM 1721 C C . ALA A 1 117 ? 86.260 104.774 24.745 1.00 16.01 147 ALA A C 1
ATOM 1722 O O . ALA A 1 117 ? 87.288 105.385 25.076 1.00 16.18 147 ALA A O 1
ATOM 1729 N N . PHE A 1 118 ? 85.208 105.358 24.170 1.00 16.17 148 PHE A N 1
ATOM 1730 C CA . PHE A 1 118 ? 85.226 106.760 23.788 1.00 16.14 148 PHE A CA 1
ATOM 1731 C C . PHE A 1 118 ? 83.803 107.308 23.825 1.00 17.48 148 PHE A C 1
ATOM 1732 O O . PHE A 1 118 ? 82.841 106.573 23.606 1.00 19.02 148 PHE A O 1
ATOM 1749 N N . SER A 1 119 ? 83.698 108.625 24.063 1.00 23.06 149 SER A N 1
ATOM 1750 C CA . SER A 1 119 ? 82.430 109.321 24.215 1.00 24.09 149 SER A CA 1
ATOM 1751 C C . SER A 1 119 ? 82.208 110.365 23.134 1.00 24.14 149 SER A C 1
ATOM 1752 O O . SER A 1 119 ? 81.140 110.993 23.096 1.00 24.03 149 SER A O 1
ATOM 1760 N N . THR A 1 120 ? 83.189 110.597 22.283 1.00 19.37 150 THR A N 1
ATOM 1761 C CA . THR A 1 120 ? 82.953 111.403 21.106 1.00 15.82 150 THR A CA 1
ATOM 1762 C C . THR A 1 120 ? 82.030 110.649 20.147 1.00 16.16 150 THR A C 1
ATOM 1763 O O . THR A 1 120 ? 81.727 109.462 20.302 1.00 16.34 150 THR A O 1
ATOM 1774 N N . GLU A 1 121 ? 81.595 111.354 19.112 1.00 16.83 151 GLU A N 1
ATOM 1775 C CA . GLU A 1 121 ? 80.673 110.758 18.152 1.00 20.97 151 GLU A CA 1
ATOM 1776 C C . GLU A 1 121 ? 81.366 109.716 17.271 1.00 18.56 151 GLU A C 1
ATOM 1777 O O . GLU A 1 121 ? 80.733 108.743 16.852 1.00 20.13 151 GLU A O 1
ATOM 1789 N N . SER A 1 122 ? 82.658 109.866 17.021 1.00 13.75 152 SER A N 1
ATOM 1790 C CA . SER A 1 122 ? 83.460 108.807 16.454 1.00 16.60 152 SER A CA 1
ATOM 1791 C C . SER A 1 122 ? 84.857 108.867 17.059 1.00 20.98 152 SER A C 1
ATOM 1792 O O . SER A 1 122 ? 85.244 109.827 17.725 1.00 16.61 152 SER A O 1
ATOM 1800 N N . LEU A 1 123 ? 85.584 107.786 16.869 1.00 16.87 153 LEU A N 1
ATOM 1801 C CA . LEU A 1 123 ? 86.987 107.687 17.242 1.00 22.53 153 LEU A CA 1
ATOM 1802 C C . LEU A 1 123 ? 87.747 107.423 15.962 1.00 19.68 153 LEU A C 1
ATOM 1803 O O . LEU A 1 123 ? 87.496 106.423 15.287 1.00 19.24 153 LEU A O 1
ATOM 1819 N N . ASP A 1 124 ? 88.630 108.346 15.590 1.00 19.78 154 ASP A N 1
ATOM 1820 C CA . ASP A 1 124 ? 89.385 108.199 14.356 1.00 24.19 154 ASP A CA 1
ATOM 1821 C C . ASP A 1 124 ? 90.529 107.238 14.655 1.00 22.53 154 ASP A C 1
ATOM 1822 O O . ASP A 1 124 ? 91.534 107.615 15.259 1.00 23.39 154 ASP A O 1
ATOM 1831 N N . VAL A 1 125 ? 90.365 105.978 14.264 1.00 16.87 155 VAL A N 1
ATOM 1832 C CA . VAL A 1 125 ? 91.339 104.940 14.544 1.00 16.44 155 VAL A CA 1
ATOM 1833 C C . VAL A 1 125 ? 92.194 104.772 13.302 1.00 15.85 155 VAL A C 1
ATOM 1834 O O . VAL A 1 125 ? 91.674 104.428 12.230 1.00 17.43 155 VAL A O 1
ATOM 1847 N N . LYS A 1 126 ? 93.498 105.012 13.459 1.00 15.69 156 LYS A N 1
ATOM 1848 C CA . LYS A 1 126 ? 94.460 104.822 12.388 1.00 15.83 156 LYS A CA 1
ATOM 1849 C C . LYS A 1 126 ? 94.863 103.353 12.246 1.00 15.49 156 LYS A C 1
ATOM 1850 O O . LYS A 1 126 ? 95.107 102.664 13.232 1.00 17.91 156 LYS A O 1
ATOM 1869 N N . LEU A 1 127 ? 94.944 102.910 11.004 1.00 13.50 157 LEU A N 1
ATOM 1870 C CA . LEU A 1 127 ? 95.217 101.539 10.610 1.00 16.31 157 LEU A CA 1
ATOM 1871 C C . LEU A 1 127 ? 96.641 101.435 10.083 1.00 22.65 157 LEU A C 1
ATOM 1872 O O . LEU A 1 127 ? 97.189 102.387 9.503 1.00 18.95 157 LEU A O 1
ATOM 1888 N N . ALA A 1 128 ? 97.245 100.272 10.291 1.00 16.93 158 ALA A N 1
ATOM 1889 C CA . ALA A 1 128 ? 98.613 100.041 9.853 1.00 18.67 158 ALA A CA 1
ATOM 1890 C C . ALA A 1 128 ? 98.773 98.564 9.508 1.00 19.52 158 ALA A C 1
ATOM 1891 O O . ALA A 1 128 ? 97.956 97.721 9.892 1.00 18.04 158 ALA A O 1
ATOM 1898 N N . LEU A 1 129 ? 99.843 98.256 8.774 1.00 15.41 159 LEU A N 1
ATOM 1899 C CA . LEU A 1 129 ? 100.090 96.910 8.286 1.00 16.41 159 LEU A CA 1
ATOM 1900 C C . LEU A 1 129 ? 101.494 96.482 8.662 1.00 17.64 159 LEU A C 1
ATOM 1901 O O . LEU A 1 129 ? 102.448 97.238 8.472 1.00 18.75 159 LEU A O 1
ATOM 1917 N N . LYS A 1 130 ? 101.601 95.286 9.220 1.00 17.69 160 LYS A N 1
ATOM 1918 C CA . LYS A 1 130 ? 102.866 94.661 9.591 1.00 14.63 160 LYS A CA 1
ATOM 1919 C C . LYS A 1 130 ? 103.191 93.594 8.549 1.00 22.79 160 LYS A C 1
ATOM 1920 O O . LYS A 1 130 ? 102.368 92.711 8.289 1.00 20.12 160 LYS A O 1
ATOM 1939 N N . ASN A 1 131 ? 104.362 93.709 7.923 1.00 21.43 161 ASN A N 1
ATOM 1940 C CA . ASN A 1 131 ? 104.839 92.758 6.909 1.00 19.90 161 ASN A CA 1
ATOM 1941 C C . ASN A 1 131 ? 103.941 92.703 5.681 1.00 19.09 161 ASN A C 1
ATOM 1942 O O . ASN A 1 131 ? 103.871 91.682 4.982 1.00 20.39 161 ASN A O 1
ATOM 1953 N N . ALA A 1 132 ? 103.223 93.789 5.404 1.00 17.12 162 ALA A N 1
ATOM 1954 C CA . ALA A 1 132 ? 102.483 93.940 4.161 1.00 21.91 162 ALA A CA 1
ATOM 1955 C C . ALA A 1 132 ? 102.282 95.431 3.897 1.00 21.57 162 ALA A C 1
ATOM 1956 O O . ALA A 1 132 ? 102.590 96.276 4.736 1.00 23.78 162 ALA A O 1
ATOM 1963 N N . ASP A 1 133 ? 101.723 95.747 2.734 1.00 25.01 163 ASP A N 1
ATOM 1964 C CA . ASP A 1 133 ? 101.515 97.140 2.366 1.00 26.23 163 ASP A CA 1
ATOM 1965 C C . ASP A 1 133 ? 100.120 97.447 1.845 1.00 29.38 163 ASP A C 1
ATOM 1966 O O . ASP A 1 133 ? 99.814 98.616 1.590 1.00 25.23 163 ASP A O 1
ATOM 1975 N N . LYS A 1 134 ? 99.264 96.447 1.716 1.00 20.06 164 LYS A N 1
ATOM 1976 C CA . LYS A 1 134 ? 97.842 96.622 1.482 1.00 20.97 164 LYS A CA 1
ATOM 1977 C C . LYS A 1 134 ? 97.101 95.666 2.418 1.00 22.90 164 LYS A C 1
ATOM 1978 O O . LYS A 1 134 ? 97.600 94.574 2.710 1.00 21.11 164 LYS A O 1
ATOM 1997 N N . GLY A 1 135 ? 95.938 96.100 2.915 1.00 18.17 165 GLY A N 1
ATOM 1998 C CA . GLY A 1 135 ? 95.047 95.252 3.675 1.00 17.00 165 GLY A CA 1
ATOM 1999 C C . GLY A 1 135 ? 93.611 95.584 3.351 1.00 20.66 165 GLY A C 1
ATOM 2000 O O . GLY A 1 135 ? 93.318 96.425 2.491 1.00 21.67 165 GLY A O 1
ATOM 2004 N N . TYR A 1 136 ? 92.710 94.916 4.063 1.00 19.24 166 TYR A N 1
ATOM 2005 C CA . TYR A 1 136 ? 91.290 95.228 3.991 1.00 18.81 166 TYR A CA 1
ATOM 2006 C C . TYR A 1 136 ? 90.754 95.334 5.415 1.00 15.98 166 TYR A C 1
ATOM 2007 O O . TYR A 1 136 ? 91.342 94.788 6.347 1.00 16.44 166 TYR A O 1
ATOM 2025 N N . TYR A 1 137 ? 89.618 96.022 5.575 1.00 18.98 167 TYR A N 1
ATOM 2026 C CA . TYR A 1 137 ? 88.944 96.108 6.865 1.00 17.85 167 TYR A CA 1
ATOM 2027 C C . TYR A 1 137 ? 87.449 95.934 6.667 1.00 18.94 167 TYR A C 1
ATOM 2028 O O . TYR A 1 137 ? 86.885 96.331 5.644 1.00 18.69 167 TYR A O 1
ATOM 2046 N N . SER A 1 138 ? 86.819 95.347 7.677 1.00 15.28 168 SER A N 1
ATOM 2047 C CA . SER A 1 138 ? 85.376 95.240 7.780 1.00 17.05 168 SER A CA 1
ATOM 2048 C C . SER A 1 138 ? 84.965 95.803 9.131 1.00 16.91 168 SER A C 1
ATOM 2049 O O . SER A 1 138 ? 85.508 95.389 10.156 1.00 17.55 168 SER A O 1
ATOM 2057 N N . VAL A 1 139 ? 84.014 96.733 9.140 1.00 17.70 169 VAL A N 1
ATOM 2058 C CA . VAL A 1 139 ? 83.555 97.350 10.384 1.00 16.57 169 VAL A CA 1
ATOM 2059 C C . VAL A 1 139 ? 82.085 96.998 10.560 1.00 17.99 169 VAL A C 1
ATOM 2060 O O . VAL A 1 139 ? 81.256 97.280 9.681 1.00 17.32 169 VAL A O 1
ATOM 2073 N N . ASP A 1 140 ? 81.776 96.343 11.676 1.00 18.83 170 ASP A N 1
ATOM 2074 C CA . ASP A 1 140 ? 80.421 95.887 11.951 1.00 19.62 170 ASP A CA 1
ATOM 2075 C C . ASP A 1 140 ? 79.856 95.092 10.781 1.00 20.84 170 ASP A C 1
ATOM 2076 O O . ASP A 1 140 ? 78.705 95.268 10.384 1.00 19.12 170 ASP A O 1
ATOM 2085 N N . GLY A 1 141 ? 80.681 94.229 10.208 1.00 25.82 171 GLY A N 1
ATOM 2086 C CA . GLY A 1 141 ? 80.224 93.348 9.149 1.00 24.22 171 GLY A CA 1
ATOM 2087 C C . GLY A 1 141 ? 80.163 93.966 7.779 1.00 26.93 171 GLY A C 1
ATOM 2088 O O . GLY A 1 141 ? 79.640 93.328 6.851 1.00 25.92 171 GLY A O 1
ATOM 2092 N N . SER A 1 142 ? 80.672 95.182 7.612 1.00 19.98 172 SER A N 1
ATOM 2093 C CA . SER A 1 142 ? 80.699 95.799 6.300 1.00 23.62 172 SER A CA 1
ATOM 2094 C C . SER A 1 142 ? 81.432 94.902 5.313 1.00 23.83 172 SER A C 1
ATOM 2095 O O . SER A 1 142 ? 82.186 94.004 5.694 1.00 23.45 172 SER A O 1
ATOM 2103 N N . ALA A 1 143 ? 81.228 95.187 4.030 1.00 25.77 173 ALA A N 1
ATOM 2104 C CA . ALA A 1 143 ? 82.068 94.600 3.000 1.00 29.25 173 ALA A CA 1
ATOM 2105 C C . ALA A 1 143 ? 83.522 95.018 3.213 1.00 27.43 173 ALA A C 1
ATOM 2106 O O . ALA A 1 143 ? 83.814 96.100 3.737 1.00 28.59 173 ALA A O 1
ATOM 2113 N N . LYS A 1 144 ? 84.440 94.137 2.831 1.00 26.19 174 LYS A N 1
ATOM 2114 C CA . LYS A 1 144 ? 85.853 94.422 3.020 1.00 25.81 174 LYS A CA 1
ATOM 2115 C C . LYS A 1 144 ? 86.257 95.574 2.122 1.00 32.10 174 LYS A C 1
ATOM 2116 O O . LYS A 1 144 ? 85.948 95.580 0.930 1.00 34.32 174 LYS A O 1
ATOM 2135 N N . LYS A 1 145 ? 86.932 96.555 2.694 1.00 26.10 175 LYS A N 1
ATOM 2136 C CA . LYS A 1 145 ? 87.395 97.720 1.958 1.00 26.53 175 LYS A CA 1
ATOM 2137 C C . LYS A 1 145 ? 88.898 97.844 2.137 1.00 25.70 175 LYS A C 1
ATOM 2138 O O . LYS A 1 145 ? 89.440 97.591 3.218 1.00 20.05 175 LYS A O 1
ATOM 2157 N N . GLU A 1 146 ? 89.580 98.176 1.051 1.00 26.49 176 GLU A N 1
ATOM 2158 C CA . GLU A 1 146 ? 91.024 98.193 1.097 1.00 21.49 176 GLU A CA 1
ATOM 2159 C C . GLU A 1 146 ? 91.511 99.347 1.945 1.00 19.77 176 GLU A C 1
ATOM 2160 O O . GLU A 1 146 ? 90.815 100.340 2.162 1.00 22.86 176 GLU A O 1
ATOM 2172 N N . PHE A 1 147 ? 92.734 99.201 2.430 1.00 20.16 177 PHE A N 1
ATOM 2173 C CA . PHE A 1 147 ? 93.386 100.264 3.171 1.00 21.50 177 PHE A CA 1
ATOM 2174 C C . PHE A 1 147 ? 94.893 100.088 3.089 1.00 20.74 177 PHE A C 1
ATOM 2175 O O . PHE A 1 147 ? 95.406 98.991 2.846 1.00 18.94 177 PHE A O 1
ATOM 2192 N N . ALA A 1 148 ? 95.590 101.202 3.309 1.00 21.17 178 ALA A N 1
ATOM 2193 C CA . ALA A 1 148 ? 97.039 101.258 3.367 1.00 24.84 178 ALA A CA 1
ATOM 2194 C C . ALA A 1 148 ? 97.451 101.946 4.659 1.00 25.28 178 ALA A C 1
ATOM 2195 O O . ALA A 1 148 ? 96.618 102.507 5.379 1.00 19.25 178 ALA A O 1
ATOM 2202 N N . ASN A 1 149 ? 98.757 101.939 4.939 1.00 23.00 179 ASN A N 1
ATOM 2203 C CA . ASN A 1 149 ? 99.245 102.574 6.157 1.00 29.56 179 ASN A CA 1
ATOM 2204 C C . ASN A 1 149 ? 98.762 104.016 6.253 1.00 30.04 179 ASN A C 1
ATOM 2205 O O . ASN A 1 149 ? 98.730 104.753 5.264 1.00 33.85 179 ASN A O 1
ATOM 2216 N N . GLY A 1 150 ? 98.362 104.406 7.461 1.00 25.28 180 GLY A N 1
ATOM 2217 C CA . GLY A 1 150 ? 97.940 105.747 7.738 1.00 33.38 180 GLY A CA 1
ATOM 2218 C C . GLY A 1 150 ? 96.462 106.007 7.569 1.00 31.79 180 GLY A C 1
ATOM 2219 O O . GLY A 1 150 ? 95.961 106.982 8.135 1.00 31.20 180 GLY A O 1
ATOM 2223 N N . ASP A 1 151 ? 95.757 105.175 6.801 1.00 24.08 181 ASP A N 1
ATOM 2224 C CA . ASP A 1 151 ? 94.329 105.346 6.623 1.00 23.58 181 ASP A CA 1
ATOM 2225 C C . ASP A 1 151 ? 93.615 105.305 7.967 1.00 20.70 181 ASP A C 1
ATOM 2226 O O . ASP A 1 151 ? 94.153 104.822 8.979 1.00 20.46 181 ASP A O 1
ATOM 2235 N N . SER A 1 152 ? 92.366 105.792 7.952 1.00 22.67 182 SER A N 1
ATOM 2236 C CA . SER A 1 152 ? 91.554 106.021 9.139 1.00 27.58 182 SER A CA 1
ATOM 2237 C C . SER A 1 152 ? 90.252 105.268 9.009 1.00 28.31 182 SER A C 1
ATOM 2238 O O . SER A 1 152 ? 89.697 105.174 7.898 1.00 23.98 182 SER A O 1
ATOM 2246 N N . VAL A 1 153 ? 89.697 104.843 10.150 1.00 18.95 183 VAL A N 1
ATOM 2247 C CA . VAL A 1 153 ? 88.329 104.368 10.232 1.00 19.25 183 VAL A CA 1
ATOM 2248 C C . VAL A 1 153 ? 87.647 105.170 11.333 1.00 16.48 183 VAL A C 1
ATOM 2249 O O . VAL A 1 153 ? 88.175 105.273 12.449 1.00 16.19 183 VAL A O 1
ATOM 2262 N N . LYS A 1 154 ? 86.490 105.753 11.014 1.00 15.00 184 LYS A N 1
ATOM 2263 C CA . LYS A 1 154 ? 85.697 106.503 11.990 1.00 18.15 184 LYS A CA 1
ATOM 2264 C C . LYS A 1 154 ? 84.841 105.520 12.784 1.00 19.47 184 LYS A C 1
ATOM 2265 O O . LYS A 1 154 ? 83.671 105.261 12.490 1.00 16.34 184 LYS A O 1
ATOM 2284 N N . VAL A 1 155 ? 85.470 104.950 13.809 1.00 16.13 185 VAL A N 1
ATOM 2285 C CA . VAL A 1 155 ? 84.831 103.955 14.655 1.00 15.14 185 VAL A CA 1
ATOM 2286 C C . VAL A 1 155 ? 83.719 104.621 15.450 1.00 16.68 185 VAL A C 1
ATOM 2287 O O . VAL A 1 155 ? 83.935 105.645 16.102 1.00 16.08 185 VAL A O 1
ATOM 2300 N N . GLY A 1 156 ? 82.507 104.071 15.366 1.00 15.42 186 GLY A N 1
ATOM 2301 C CA . GLY A 1 156 ? 81.374 104.657 16.059 1.00 16.85 186 GLY A CA 1
ATOM 2302 C C . GLY A 1 156 ? 80.560 105.638 15.251 1.00 15.56 186 GLY A C 1
ATOM 2303 O O . GLY A 1 156 ? 79.436 105.975 15.654 1.00 14.29 186 GLY A O 1
ATOM 2307 N N . GLU A 1 157 ? 81.078 106.087 14.118 1.00 14.45 187 GLU A N 1
ATOM 2308 C CA . GLU A 1 157 ? 80.361 107.063 13.319 1.00 14.58 187 GLU A CA 1
ATOM 2309 C C . GLU A 1 157 ? 78.961 106.558 13.008 1.00 12.17 187 GLU A C 1
ATOM 2310 O O . GLU A 1 157 ? 78.786 105.455 12.464 1.00 16.25 187 GLU A O 1
ATOM 2322 N N . GLY A 1 158 ? 77.987 107.396 13.301 1.00 14.58 188 GLY A N 1
ATOM 2323 C CA . GLY A 1 158 ? 76.605 107.133 12.972 1.00 13.41 188 GLY A CA 1
ATOM 2324 C C . GLY A 1 158 ? 75.834 106.329 14.004 1.00 17.62 188 GLY A C 1
ATOM 2325 O O . GLY A 1 158 ? 74.592 106.258 13.917 1.00 17.99 188 GLY A O 1
ATOM 2329 N N . LYS A 1 159 ? 76.526 105.756 14.985 1.00 15.02 189 LYS A N 1
ATOM 2330 C CA . LYS A 1 159 ? 75.912 104.789 15.877 1.00 17.56 189 LYS A CA 1
ATOM 2331 C C . LYS A 1 159 ? 75.274 105.452 17.084 1.00 16.37 189 LYS A C 1
ATOM 2332 O O . LYS A 1 159 ? 75.702 106.514 17.549 1.00 13.07 189 LYS A O 1
ATOM 2351 N N . ILE A 1 160 ? 74.245 104.781 17.607 1.00 14.80 190 ILE A N 1
ATOM 2352 C CA . ILE A 1 160 ? 73.696 105.145 18.895 1.00 17.37 190 ILE A CA 1
ATOM 2353 C C . ILE A 1 160 ? 74.780 104.979 19.959 1.00 16.73 190 ILE A C 1
ATOM 2354 O O . ILE A 1 160 ? 75.659 104.121 19.846 1.00 16.56 190 ILE A O 1
ATOM 2370 N N . GLY A 1 161 ? 74.730 105.830 20.986 1.00 14.71 191 GLY A N 1
ATOM 2371 C CA . GLY A 1 161 ? 75.654 105.702 22.105 1.00 17.11 191 GLY A CA 1
ATOM 2372 C C . GLY A 1 161 ? 75.410 104.454 22.936 1.00 19.27 191 GLY A C 1
ATOM 2373 O O . GLY A 1 161 ? 74.313 103.895 22.976 1.00 17.99 191 GLY A O 1
ATOM 2377 N N . ASN A 1 162 ? 76.460 104.036 23.658 1.00 18.21 192 ASN A N 1
ATOM 2378 C CA . ASN A 1 162 ? 76.486 102.757 24.381 1.00 19.16 192 ASN A CA 1
ATOM 2379 C C . ASN A 1 162 ? 76.273 101.580 23.430 1.00 18.63 192 ASN A C 1
ATOM 2380 O O . ASN A 1 162 ? 75.386 100.739 23.586 1.00 20.61 192 ASN A O 1
ATOM 2391 N N . SER A 1 163 ? 77.125 101.536 22.408 1.00 19.21 193 SER A N 1
ATOM 2392 C CA . SER A 1 163 ? 77.207 100.373 21.544 1.00 18.68 193 SER A CA 1
ATOM 2393 C C . SER A 1 163 ? 78.670 100.042 21.326 1.00 20.57 193 SER A C 1
ATOM 2394 O O . SER A 1 163 ? 79.540 100.908 21.404 1.00 18.13 193 SER A O 1
ATOM 2402 N N . LYS A 1 164 ? 78.926 98.779 21.055 1.00 19.65 194 LYS A N 1
ATOM 2403 C CA . LYS A 1 164 ? 80.246 98.332 20.668 1.00 17.78 194 LYS A CA 1
ATOM 2404 C C . LYS A 1 164 ? 80.401 98.337 19.148 1.00 18.10 194 LYS A C 1
ATOM 2405 O O . LYS A 1 164 ? 79.433 98.270 18.383 1.00 19.58 194 LYS A O 1
ATOM 2424 N N . VAL A 1 165 ? 81.651 98.443 18.723 1.00 16.19 195 VAL A N 1
ATOM 2425 C CA . VAL A 1 165 ? 82.012 98.425 17.321 1.00 16.42 195 VAL A CA 1
ATOM 2426 C C . VAL A 1 165 ? 83.009 97.311 17.132 1.00 16.58 195 VAL A C 1
ATOM 2427 O O . VAL A 1 165 ? 83.982 97.226 17.892 1.00 16.24 195 VAL A O 1
ATOM 2440 N N . THR A 1 166 ? 82.786 96.474 16.112 1.00 14.07 196 THR A N 1
ATOM 2441 C CA A THR A 1 166 ? 83.723 95.422 15.732 0.70 15.52 196 THR A CA 1
ATOM 2442 C CA B THR A 1 166 ? 83.729 95.427 15.739 0.30 15.60 196 THR A CA 1
ATOM 2443 C C . THR A 1 166 ? 84.445 95.839 14.462 1.00 15.85 196 THR A C 1
ATOM 2444 O O . THR A 1 166 ? 83.811 96.307 13.513 1.00 16.71 196 THR A O 1
ATOM 2465 N N . LEU A 1 167 ? 85.756 95.647 14.439 1.00 16.54 197 LEU A N 1
ATOM 2466 C CA . LEU A 1 167 ? 86.592 96.049 13.316 1.00 14.49 197 LEU A CA 1
ATOM 2467 C C . LEU A 1 167 ? 87.579 94.924 13.063 1.00 16.59 197 LEU A C 1
ATOM 2468 O O . LEU A 1 167 ? 88.455 94.647 13.898 1.00 16.77 197 LEU A O 1
ATOM 2484 N N . THR A 1 168 ? 87.474 94.306 11.899 1.00 15.46 198 THR A N 1
ATOM 2485 C CA . THR A 1 168 ? 88.372 93.234 11.522 1.00 15.11 198 THR A CA 1
ATOM 2486 C C . THR A 1 168 ? 89.292 93.713 10.411 1.00 13.77 198 THR A C 1
ATOM 2487 O O . THR A 1 168 ? 88.828 94.269 9.411 1.00 17.06 198 THR A O 1
ATOM 2498 N N . LEU A 1 169 ? 90.595 93.501 10.611 1.00 14.80 199 LEU A N 1
ATOM 2499 C CA . LEU A 1 169 ? 91.641 93.833 9.660 1.00 14.69 199 LEU A CA 1
ATOM 2500 C C . LEU A 1 169 ? 92.185 92.552 9.053 1.00 15.71 199 LEU A C 1
ATOM 2501 O O . LEU A 1 169 ? 92.544 91.618 9.774 1.00 17.05 199 LEU A O 1
ATOM 2517 N N . TYR A 1 170 ? 92.282 92.540 7.729 1.00 17.63 200 TYR A N 1
ATOM 2518 C CA . TYR A 1 170 ? 92.743 91.409 6.943 1.00 18.02 200 TYR A CA 1
ATOM 2519 C C . TYR A 1 170 ? 94.033 91.774 6.224 1.00 17.63 200 TYR A C 1
ATOM 2520 O O . TYR A 1 170 ? 94.129 92.842 5.629 1.00 16.69 200 TYR A O 1
ATOM 2538 N N . ALA A 1 171 ? 94.999 90.868 6.245 1.00 17.84 201 ALA A N 1
ATOM 2539 C CA . ALA A 1 171 ? 96.249 91.047 5.529 1.00 16.84 201 ALA A CA 1
ATOM 2540 C C . ALA A 1 171 ? 96.746 89.701 5.033 1.00 18.82 201 ALA A C 1
ATOM 2541 O O . ALA A 1 171 ? 96.401 88.644 5.579 1.00 21.60 201 ALA A O 1
ATOM 2548 N N . THR A 1 172 ? 97.597 89.757 4.010 1.00 17.46 202 THR A N 1
ATOM 2549 C CA . THR A 1 172 ? 98.280 88.581 3.489 1.00 18.12 202 THR A CA 1
ATOM 2550 C C . THR A 1 172 ? 99.743 88.934 3.340 1.00 22.47 202 THR A C 1
ATOM 2551 O O . THR A 1 172 ? 100.077 89.978 2.749 1.00 19.84 202 THR A O 1
ATOM 2562 N N . GLY A 1 173 ? 100.606 88.071 3.884 1.00 18.21 203 GLY A N 1
ATOM 2563 C CA . GLY A 1 173 ? 102.033 88.304 3.865 1.00 19.30 203 GLY A CA 1
ATOM 2564 C C . GLY A 1 173 ? 102.721 87.652 2.671 1.00 15.98 203 GLY A C 1
ATOM 2565 O O . GLY A 1 173 ? 102.102 86.985 1.839 1.00 15.87 203 GLY A O 1
ATOM 2569 N N . ALA A 1 174 ? 104.041 87.850 2.624 1.00 20.55 204 ALA A N 1
ATOM 2570 C CA . ALA A 1 174 ? 104.856 87.200 1.607 1.00 22.08 204 ALA A CA 1
ATOM 2571 C C . ALA A 1 174 ? 104.734 85.676 1.663 1.00 25.86 204 ALA A C 1
ATOM 2572 O O . ALA A 1 174 ? 104.928 85.002 0.643 1.00 20.40 204 ALA A O 1
ATOM 2579 N N . ASP A 1 175 ? 104.430 85.119 2.839 1.00 21.18 205 ASP A N 1
ATOM 2580 C CA . ASP A 1 175 ? 104.268 83.681 3.001 1.00 22.89 205 ASP A CA 1
ATOM 2581 C C . ASP A 1 175 ? 102.907 83.169 2.523 1.00 22.80 205 ASP A C 1
ATOM 2582 O O . ASP A 1 175 ? 102.665 81.963 2.608 1.00 23.37 205 ASP A O 1
ATOM 2591 N N . GLY A 1 176 ? 102.043 84.035 1.986 1.00 1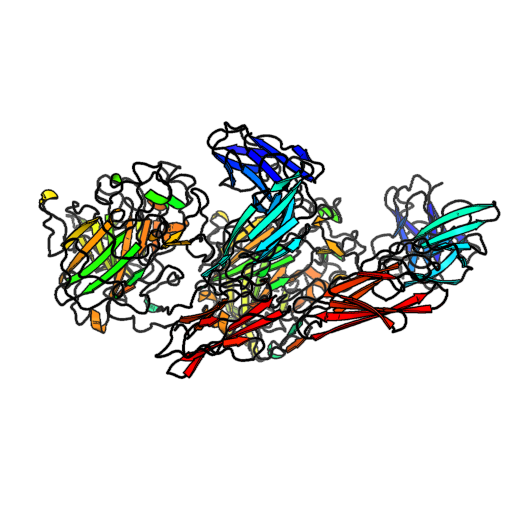6.69 206 GLY A N 1
ATOM 2592 C CA . GLY A 1 176 ? 100.737 83.683 1.486 1.00 16.93 206 GLY A CA 1
ATOM 2593 C C . GLY A 1 176 ? 99.656 83.529 2.535 1.00 15.05 206 GLY A C 1
ATOM 2594 O O . GLY A 1 176 ? 98.496 83.312 2.172 1.00 19.18 206 GLY A O 1
ATOM 2598 N N . VAL A 1 177 ? 99.987 83.654 3.817 1.00 17.24 207 VAL A N 1
ATOM 2599 C CA . VAL A 1 177 ? 99.026 83.359 4.880 1.00 15.00 207 VAL A CA 1
ATOM 2600 C C . VAL A 1 177 ? 98.092 84.547 5.109 1.00 19.26 207 VAL A C 1
ATOM 2601 O O . VAL A 1 177 ? 98.530 85.650 5.456 1.00 23.45 207 VAL A O 1
ATOM 2614 N N . GLU A 1 178 ? 96.798 84.320 4.912 1.00 16.28 208 GLU A N 1
ATOM 2615 C CA . GLU A 1 178 ? 95.783 85.341 5.153 1.00 15.89 208 GLU A CA 1
ATOM 2616 C C . GLU A 1 178 ? 95.519 85.365 6.655 1.00 19.58 208 GLU A C 1
ATOM 2617 O O . GLU A 1 178 ? 95.173 84.336 7.231 1.00 17.87 208 GLU A O 1
ATOM 2629 N N . THR A 1 179 ? 95.682 86.523 7.295 1.00 19.06 209 THR A N 1
ATOM 2630 C CA . THR A 1 179 ? 95.393 86.661 8.719 1.00 15.82 209 THR A CA 1
ATOM 2631 C C . THR A 1 179 ? 94.228 87.632 8.940 1.00 18.93 209 THR A C 1
ATOM 2632 O O . THR A 1 179 ? 93.873 88.447 8.075 1.00 16.47 209 THR A O 1
ATOM 2643 N N A GLU A 1 180 ? 93.677 87.556 10.151 0.49 15.62 210 GLU A N 1
ATOM 2644 N N B GLU A 1 180 ? 93.627 87.541 10.119 0.51 15.65 210 GLU A N 1
ATOM 2645 C CA A GLU A 1 180 ? 92.568 88.377 10.601 0.49 18.88 210 GLU A CA 1
ATOM 2646 C CA B GLU A 1 180 ? 92.617 88.502 10.518 0.51 18.88 210 GLU A CA 1
ATOM 2647 C C A GLU A 1 180 ? 92.881 88.843 12.017 0.49 15.12 210 GLU A C 1
ATOM 2648 C C B GLU A 1 180 ? 92.843 88.850 11.980 0.51 15.13 210 GLU A C 1
ATOM 2649 O O A GLU A 1 180 ? 93.378 88.059 12.832 0.49 14.41 210 GLU A O 1
ATOM 2650 O O B GLU A 1 180 ? 93.233 87.996 12.781 0.51 14.42 210 GLU A O 1
ATOM 2673 N N . GLN A 1 181 ? 92.612 90.121 12.296 1.00 13.81 211 GLN A N 1
ATOM 2674 C CA . GLN A 1 181 ? 92.702 90.676 13.645 1.00 16.93 211 GLN A CA 1
ATOM 2675 C C . GLN A 1 181 ? 91.402 91.423 13.920 1.00 15.44 211 GLN A C 1
ATOM 2676 O O . GLN A 1 181 ? 91.077 92.388 13.222 1.00 14.22 211 GLN A O 1
ATOM 2691 N N . THR A 1 182 ? 90.643 90.959 14.906 1.00 16.35 212 THR A N 1
ATOM 2692 C CA . THR A 1 182 ? 89.364 91.552 15.255 1.00 16.14 212 THR A CA 1
ATOM 2693 C C . THR A 1 182 ? 89.505 92.399 16.517 1.00 19.46 212 THR A C 1
ATOM 2694 O O . THR A 1 182 ? 90.004 91.937 17.545 1.00 19.79 212 THR A O 1
ATOM 2705 N N . TYR A 1 183 ? 89.065 93.644 16.420 1.00 15.27 213 TYR A N 1
ATOM 2706 C CA . TYR A 1 183 ? 89.140 94.633 17.482 1.00 17.69 213 TYR A CA 1
ATOM 2707 C C . TYR A 1 183 ? 87.734 94.991 17.926 1.00 16.41 213 TYR A C 1
ATOM 2708 O O . TYR A 1 183 ? 86.792 94.955 17.129 1.00 18.58 213 TYR A O 1
ATOM 2726 N N . THR A 1 184 ? 87.608 95.392 19.193 1.00 15.73 214 THR A N 1
ATOM 2727 C CA . THR A 1 184 ? 86.357 95.909 19.715 1.00 15.84 214 THR A CA 1
ATOM 2728 C C . THR A 1 184 ? 86.598 97.236 20.406 1.00 16.63 214 THR A C 1
ATOM 2729 O O . THR A 1 184 ? 87.550 97.363 21.169 1.00 19.37 214 THR A O 1
ATOM 2740 N N . PHE A 1 185 ? 85.706 98.206 20.157 1.00 16.41 215 PHE A N 1
ATOM 2741 C CA . PHE A 1 185 ? 85.700 99.525 20.781 1.00 16.86 215 PHE A CA 1
ATOM 2742 C C . PHE A 1 185 ? 84.289 99.792 21.295 1.00 15.94 215 PHE A C 1
ATOM 2743 O O . PHE A 1 185 ? 83.319 99.244 20.770 1.00 18.76 215 PHE A O 1
ATOM 2760 N N . LYS A 1 186 ? 84.169 100.618 22.331 1.00 16.13 216 LYS A N 1
ATOM 2761 C CA . LYS A 1 186 ? 82.859 100.959 22.878 1.00 13.88 216 LYS A CA 1
ATOM 2762 C C . LYS A 1 186 ? 82.624 102.452 22.784 1.00 16.33 216 LYS A C 1
ATOM 2763 O O . LYS A 1 186 ? 83.418 103.248 23.291 1.00 17.32 216 LYS A O 1
ATOM 2782 N N . LYS A 1 187 ? 81.547 102.828 22.124 1.00 15.28 217 LYS A N 1
ATOM 2783 C CA . LYS A 1 187 ? 81.055 104.193 22.107 1.00 15.59 217 LYS A CA 1
ATOM 2784 C C . LYS A 1 187 ? 80.133 104.347 23.310 1.00 13.87 217 LYS A C 1
ATOM 2785 O O . LYS A 1 187 ? 79.090 103.686 23.375 1.00 20.31 217 LYS A O 1
ATOM 2804 N N . THR A 1 188 ? 80.512 105.219 24.246 1.00 16.94 218 THR A N 1
ATOM 2805 C CA . THR A 1 188 ? 79.732 105.439 25.455 1.00 21.35 218 THR A CA 1
ATOM 2806 C C . THR A 1 188 ? 78.824 106.658 25.305 1.00 18.15 218 THR A C 1
ATOM 2807 O O . THR A 1 188 ? 79.125 107.604 24.571 1.00 20.65 218 THR A O 1
ATOM 2818 N N . PHE A 1 189 ? 77.716 106.634 26.034 1.00 21.66 219 PHE A N 1
ATOM 2819 C CA . PHE A 1 189 ? 76.833 107.786 26.171 1.00 24.28 219 PHE A CA 1
ATOM 2820 C C . PHE A 1 189 ? 76.458 107.939 27.645 1.00 28.37 219 PHE A C 1
ATOM 2821 O O . PHE A 1 189 ? 76.043 106.966 28.288 1.00 22.91 219 PHE A O 1
ATOM 2838 N N . THR A 1 190 ? 76.602 109.155 28.181 1.00 23.16 220 THR A N 1
ATOM 2839 C CA . THR A 1 190 ? 76.236 109.440 29.569 1.00 22.18 220 THR A CA 1
ATOM 2840 C C . THR A 1 190 ? 75.181 110.547 29.604 1.00 15.54 220 THR A C 1
ATOM 2841 O O . THR A 1 190 ? 75.438 111.690 29.192 1.00 17.96 220 THR A O 1
ATOM 2852 N N . ALA A 1 191 ? 73.984 110.187 30.056 1.00 21.11 221 ALA A N 1
ATOM 2853 C CA . ALA A 1 191 ? 72.918 111.163 30.233 1.00 24.79 221 ALA A CA 1
ATOM 2854 C C . ALA A 1 191 ? 73.266 112.108 31.371 1.00 22.00 221 ALA A C 1
ATOM 2855 O O . ALA A 1 191 ? 73.920 111.724 32.344 1.00 23.72 221 ALA A O 1
ATOM 2862 N N . SER A 1 192 ? 72.864 113.367 31.224 1.00 21.36 222 SER A N 1
ATOM 2863 C CA . SER A 1 192 ? 72.902 114.288 32.354 1.00 20.55 222 SER A CA 1
ATOM 2864 C C . SER A 1 192 ? 72.080 113.708 33.499 1.00 25.49 222 SER A C 1
ATOM 2865 O O . SER A 1 192 ? 71.085 113.007 33.286 1.00 23.03 222 SER A O 1
ATOM 2873 N N . LYS A 1 193 ? 72.526 113.960 34.722 1.00 23.15 223 LYS A N 1
ATOM 2874 C CA . LYS A 1 193 ? 71.821 113.536 35.921 1.00 16.63 223 LYS A CA 1
ATOM 2875 C C . LYS A 1 193 ? 71.426 114.766 36.718 1.00 23.85 223 LYS A C 1
ATOM 2876 O O . LYS A 1 193 ? 72.150 115.763 36.728 1.00 26.19 223 LYS A O 1
ATOM 2895 N N . THR A 1 194 ? 70.247 114.728 37.332 1.00 21.59 224 THR A N 1
ATOM 2896 C CA . THR A 1 194 ? 69.875 115.778 38.265 1.00 20.91 224 THR A CA 1
ATOM 2897 C C . THR A 1 194 ? 70.721 115.623 39.527 1.00 23.51 224 THR A C 1
ATOM 2898 O O . THR A 1 194 ? 70.741 114.561 40.159 1.00 21.77 224 THR A O 1
ATOM 2909 N N . THR A 1 195 ? 71.447 116.668 39.875 1.00 23.78 225 THR A N 1
ATOM 2910 C CA . THR A 1 195 ? 72.288 116.684 41.059 1.00 20.86 225 THR A CA 1
ATOM 2911 C C . THR A 1 195 ? 72.000 117.973 41.817 1.00 28.09 225 THR A C 1
ATOM 2912 O O . THR A 1 195 ? 71.418 118.924 41.283 1.00 20.30 225 THR A O 1
ATOM 2923 N N . PHE A 1 196 ? 72.440 118.012 43.067 1.00 17.64 226 PHE A N 1
ATOM 2924 C CA . PHE A 1 196 ? 72.141 119.163 43.913 1.00 19.05 226 PHE A CA 1
ATOM 2925 C C . PHE A 1 196 ? 73.137 119.241 45.053 1.00 13.01 226 PHE A C 1
ATOM 2926 O O . PHE A 1 196 ? 73.763 118.245 45.432 1.00 14.70 226 PHE A O 1
ATOM 2943 N N . SER A 1 197 ? 73.244 120.440 45.620 1.00 16.99 227 SER A N 1
ATOM 2944 C CA . SER A 1 197 ? 74.049 120.667 46.810 1.00 12.94 227 SER A CA 1
ATOM 2945 C C . SER A 1 197 ? 73.642 121.990 47.465 1.00 13.62 227 SER A C 1
ATOM 2946 O O . SER A 1 197 ? 72.969 122.838 46.858 1.00 14.79 227 SER A O 1
ATOM 2954 N N . ALA A 1 198 ? 74.067 122.141 48.714 1.00 12.19 228 ALA A N 1
ATOM 2955 C CA . ALA A 1 198 ? 73.794 123.330 49.522 1.00 14.13 228 ALA A CA 1
ATOM 2956 C C . ALA A 1 198 ? 75.088 123.801 50.145 1.00 15.43 228 ALA A C 1
ATOM 2957 O O . ALA A 1 198 ? 75.896 122.991 50.589 1.00 13.36 228 ALA A O 1
ATOM 2964 N N . LYS A 1 199 ? 75.284 125.118 50.209 1.00 12.94 229 LYS A N 1
ATOM 2965 C CA . LYS A 1 199 ? 76.533 125.622 50.753 1.00 13.33 229 LYS A CA 1
ATOM 2966 C C . LYS A 1 199 ? 76.614 125.421 52.267 1.00 12.89 229 LYS A C 1
ATOM 2967 O O . LYS A 1 199 ? 77.706 125.267 52.825 1.00 12.15 229 LYS A O 1
ATOM 2986 N N . SER A 1 200 ? 75.462 125.426 52.946 1.00 14.03 230 SER A N 1
ATOM 2987 C CA . SER A 1 200 ? 75.455 125.534 54.403 1.00 17.07 230 SER A CA 1
ATOM 2988 C C . SER A 1 200 ? 76.030 124.299 55.096 1.00 12.24 230 SER A C 1
ATOM 2989 O O . SER A 1 200 ? 76.311 124.360 56.301 1.00 11.70 230 SER A O 1
ATOM 2997 N N . ASP A 1 201 ? 76.201 123.190 54.378 1.00 13.54 231 ASP A N 1
ATOM 2998 C CA . ASP A 1 201 ? 76.708 121.992 55.037 1.00 11.85 231 ASP A CA 1
ATOM 2999 C C . ASP A 1 201 ? 78.225 121.942 55.122 1.00 12.05 231 ASP A C 1
ATOM 3000 O O . ASP A 1 201 ? 78.755 120.924 55.565 1.00 12.48 231 ASP A O 1
ATOM 3009 N N . GLY A 1 202 ? 78.939 122.983 54.691 1.00 11.38 232 GLY A N 1
ATOM 3010 C CA . GLY A 1 202 ? 80.381 123.017 54.742 1.00 10.54 232 GLY A CA 1
ATOM 3011 C C . GLY A 1 202 ? 81.107 122.150 53.750 1.00 11.64 232 GLY A C 1
ATOM 3012 O O . GLY A 1 202 ? 82.341 122.098 53.803 1.00 12.03 232 GLY A O 1
ATOM 3016 N N . HIS A 1 203 ? 80.403 121.471 52.857 1.00 14.76 233 HIS A N 1
ATOM 3017 C CA . HIS A 1 203 ? 81.072 120.625 51.876 1.00 8.93 233 HIS A CA 1
ATOM 3018 C C . HIS A 1 203 ? 81.869 121.499 50.928 1.00 14.82 233 HIS A C 1
ATOM 3019 O O . HIS A 1 203 ? 81.488 122.636 50.641 1.00 12.14 233 HIS A O 1
ATOM 3033 N N . THR A 1 204 ? 82.972 120.955 50.444 1.00 14.71 234 THR A N 1
ATOM 3034 C CA . THR A 1 204 ? 83.837 121.680 49.521 1.00 10.90 234 THR A CA 1
ATOM 3035 C C . THR A 1 204 ? 84.132 120.883 48.252 1.00 16.23 234 THR A C 1
ATOM 3036 O O . THR A 1 204 ? 84.802 121.417 47.360 1.00 14.39 234 THR A O 1
ATOM 3047 N N . THR A 1 205 ? 83.646 119.634 48.144 1.00 11.12 235 THR A N 1
ATOM 3048 C CA . THR A 1 205 ? 83.781 118.797 46.954 1.00 13.40 235 THR A CA 1
ATOM 3049 C C . THR A 1 205 ? 82.389 118.440 46.452 1.00 12.47 235 THR A C 1
ATOM 3050 O O . THR A 1 205 ? 81.493 118.090 47.237 1.00 11.29 235 THR A O 1
ATOM 3061 N N . ALA A 1 206 ? 82.176 118.563 45.154 1.00 8.71 236 ALA A N 1
ATOM 3062 C CA . ALA A 1 206 ? 80.876 118.247 44.603 1.00 12.91 236 ALA A CA 1
ATOM 3063 C C . ALA A 1 206 ? 80.555 116.764 44.794 1.00 8.97 236 ALA A C 1
ATOM 3064 O O . ALA A 1 206 ? 81.474 115.922 44.872 1.00 10.98 236 ALA A O 1
ATOM 3071 N N . PRO A 1 207 ? 79.265 116.419 44.914 1.00 10.73 237 PRO A N 1
ATOM 3072 C CA . PRO A 1 207 ? 78.908 114.992 44.956 1.00 13.46 237 PRO A CA 1
ATOM 3073 C C . PRO A 1 207 ? 79.447 114.283 43.716 1.00 14.16 237 PRO A C 1
ATOM 3074 O O . PRO A 1 207 ? 79.349 114.792 42.593 1.00 9.40 237 PRO A O 1
ATOM 3085 N N . GLU A 1 208 ? 80.069 113.121 43.932 1.00 12.53 238 GLU A N 1
ATOM 3086 C CA . GLU A 1 208 ? 80.565 112.329 42.812 1.00 18.09 238 GLU A CA 1
ATOM 3087 C C . GLU A 1 208 ? 79.416 111.845 41.936 1.00 13.42 238 GLU A C 1
ATOM 3088 O O . GLU A 1 208 ? 78.293 111.573 42.402 1.00 13.45 238 GLU A O 1
ATOM 3100 N N . SER A 1 209 ? 79.682 111.826 40.630 1.00 12.75 239 SER A N 1
ATOM 3101 C CA A SER A 1 209 ? 78.649 111.487 39.664 0.61 15.80 239 SER A CA 1
ATOM 3102 C CA B SER A 1 209 ? 78.665 111.512 39.642 0.39 15.82 239 SER A CA 1
ATOM 3103 C C . SER A 1 209 ? 79.141 110.403 38.707 1.00 12.87 239 SER A C 1
ATOM 3104 O O . SER A 1 209 ? 80.055 109.634 39.014 1.00 15.25 239 SER A O 1
ATOM 3119 N N . GLY A 1 210 ? 78.519 110.333 37.534 1.00 15.31 240 GLY A N 1
ATOM 3120 C CA . GLY A 1 210 ? 78.783 109.239 36.610 1.00 12.10 240 GLY A CA 1
ATOM 3121 C C . GLY A 1 210 ? 78.049 107.994 37.067 1.00 12.80 240 GLY A C 1
ATOM 3122 O O . GLY A 1 210 ? 76.810 107.987 37.104 1.00 17.37 240 GLY A O 1
ATOM 3126 N N . TYR A 1 211 ? 78.791 106.954 37.451 1.00 12.30 241 TYR A N 1
ATOM 3127 C CA . TYR A 1 211 ? 78.168 105.798 38.088 1.00 16.01 241 TYR A CA 1
ATOM 3128 C C . TYR A 1 211 ? 77.834 106.067 39.544 1.00 16.33 241 TYR A C 1
ATOM 3129 O O . TYR A 1 211 ? 76.926 105.432 40.093 1.00 17.08 241 TYR A O 1
ATOM 3147 N N . TYR A 1 212 ? 78.527 107.000 40.170 1.00 12.83 242 TYR A N 1
ATOM 3148 C CA . TYR A 1 212 ? 78.184 107.377 41.534 1.00 12.44 242 TYR A CA 1
ATOM 3149 C C . TYR A 1 212 ? 76.962 108.297 41.526 1.00 13.53 242 TYR A C 1
ATOM 3150 O O . TYR A 1 212 ? 76.657 108.991 40.537 1.00 12.20 242 TYR A O 1
ATOM 3168 N N . GLY A 1 213 ? 76.290 108.348 42.669 1.00 10.84 243 GLY A N 1
ATOM 3169 C CA . GLY A 1 213 ? 75.180 109.257 42.818 1.00 11.69 243 GLY A CA 1
ATOM 3170 C C . GLY A 1 213 ? 74.808 109.456 44.267 1.00 11.86 243 GLY A C 1
ATOM 3171 O O . GLY A 1 213 ? 74.799 108.492 45.023 1.00 12.97 243 GLY A O 1
ATOM 317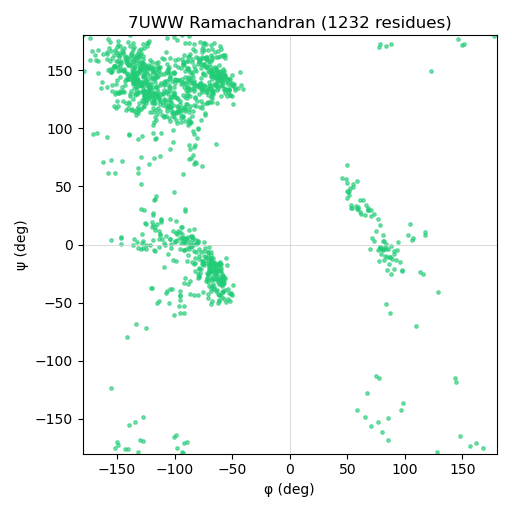5 N N . THR A 1 214 ? 74.583 110.696 44.679 1.00 9.53 244 THR A N 1
ATOM 3176 C CA . THR A 1 214 ? 74.070 111.024 45.994 1.00 8.39 244 THR A CA 1
ATOM 3177 C C . THR A 1 214 ? 72.608 111.403 45.786 1.00 12.22 244 THR A C 1
ATOM 3178 O O . THR A 1 214 ? 72.315 112.275 44.952 1.00 12.09 244 THR A O 1
ATOM 3189 N N . ASN A 1 215 ? 71.695 110.736 46.507 1.00 9.10 245 ASN A N 1
ATOM 3190 C CA . ASN A 1 215 ? 70.264 110.923 46.358 1.00 8.48 245 ASN A CA 1
ATOM 3191 C C . ASN A 1 215 ? 69.855 110.863 44.871 1.00 12.23 245 ASN A C 1
ATOM 3192 O O . ASN A 1 215 ? 69.291 111.785 44.340 1.00 13.49 245 ASN A O 1
ATOM 3203 N N . PRO A 1 216 ? 70.202 109.753 44.205 1.00 11.53 246 PRO A N 1
ATOM 3204 C CA . PRO A 1 216 ? 69.921 109.658 42.770 1.00 11.40 246 PRO A CA 1
ATOM 3205 C C . PRO A 1 216 ? 68.436 109.800 42.518 1.00 14.04 246 PRO A C 1
ATOM 3206 O O . PRO A 1 216 ? 67.610 109.302 43.287 1.00 11.39 246 PRO A O 1
ATOM 3217 N N . GLU A 1 217 ? 68.112 110.515 41.441 1.00 16.39 247 GLU A N 1
ATOM 3218 C CA . GLU A 1 217 ? 66.727 110.780 41.076 1.00 14.98 247 GLU A CA 1
ATOM 3219 C C . GLU A 1 217 ? 65.949 111.388 42.240 1.00 11.98 247 GLU A C 1
ATOM 3220 O O . GLU A 1 217 ? 64.751 111.160 42.382 1.00 16.29 247 GLU A O 1
ATOM 3232 N N . MET A 1 218 ? 66.639 112.160 43.081 1.00 12.85 248 MET A N 1
ATOM 3233 C CA . MET A 1 218 ? 66.063 112.814 44.260 1.00 15.07 248 MET A CA 1
ATOM 3234 C C . MET A 1 218 ? 65.437 111.825 45.244 1.00 14.72 248 MET A C 1
ATOM 3235 O O . MET A 1 218 ? 64.483 112.159 45.969 1.00 13.97 248 MET A O 1
ATOM 3249 N N . GLN A 1 219 ? 65.972 110.612 45.307 1.00 12.46 249 GLN A N 1
ATOM 3250 C CA . GLN A 1 219 ? 65.514 109.621 46.272 1.00 10.91 249 GLN A CA 1
ATOM 3251 C C . GLN A 1 219 ? 66.068 109.972 47.643 1.00 13.85 249 GLN A C 1
ATOM 3252 O O . GLN A 1 219 ? 67.287 110.022 47.829 1.00 11.25 249 GLN A O 1
ATOM 3266 N N . LEU A 1 220 ? 65.175 110.262 48.585 1.00 11.43 250 LEU A N 1
ATOM 3267 C CA . LEU A 1 220 ? 65.539 110.664 49.935 1.00 9.91 250 LEU A CA 1
ATOM 3268 C C . LEU A 1 220 ? 65.160 109.601 50.961 1.00 8.72 250 LEU A C 1
ATOM 3269 O O . LEU A 1 220 ? 65.059 109.888 52.159 1.00 10.20 250 LEU A O 1
ATOM 3285 N N . GLY A 1 221 ? 65.006 108.369 50.522 1.00 10.19 251 GLY A N 1
ATOM 3286 C CA . GLY A 1 221 ? 64.502 107.323 51.387 1.00 11.46 251 GLY A CA 1
ATOM 3287 C C . GLY A 1 221 ? 62.986 107.339 51.423 1.00 13.38 251 GLY A C 1
ATOM 3288 O O . GLY A 1 221 ? 62.314 108.244 50.891 1.00 13.16 251 GLY A O 1
ATOM 3292 N N . LYS A 1 222 ? 62.428 106.292 52.032 1.00 13.27 252 LYS A N 1
ATOM 3293 C CA . LYS A 1 222 ? 60.973 106.166 52.073 1.00 13.77 252 LYS A CA 1
ATOM 3294 C C . LYS A 1 222 ? 60.436 105.832 53.451 1.00 16.90 252 LYS A C 1
ATOM 3295 O O . LYS A 1 222 ? 61.078 105.154 54.262 1.00 11.46 252 LYS A O 1
ATOM 3314 N N . HIS A 1 223 ? 59.232 106.351 53.702 1.00 13.85 253 HIS A N 1
ATOM 3315 C CA . HIS A 1 223 ? 58.505 106.002 54.903 1.00 14.98 253 HIS A CA 1
ATOM 3316 C C . HIS A 1 223 ? 57.961 104.590 54.773 1.00 16.32 253 HIS A C 1
ATOM 3317 O O . HIS A 1 223 ? 57.049 104.339 53.970 1.00 13.72 253 HIS A O 1
ATOM 3331 N N . LYS A 1 224 ? 58.510 103.685 55.567 1.00 13.78 254 LYS A N 1
ATOM 3332 C CA . LYS A 1 224 ? 58.198 102.262 55.524 1.00 16.89 254 LYS A CA 1
ATOM 3333 C C . LYS A 1 224 ? 58.758 101.587 56.772 1.00 13.58 254 LYS A C 1
ATOM 3334 O O . LYS A 1 224 ? 59.842 101.922 57.257 1.00 13.52 254 LYS A O 1
ATOM 3353 N N . THR A 1 225 ? 58.069 100.557 57.239 1.00 14.89 255 THR A N 1
ATOM 3354 C CA . THR A 1 225 ? 58.629 99.747 58.300 1.00 15.89 255 THR A CA 1
ATOM 3355 C C . THR A 1 225 ? 59.432 98.592 57.699 1.00 19.39 255 THR A C 1
ATOM 3356 O O . THR A 1 225 ? 58.916 97.823 56.889 1.00 18.71 255 THR A O 1
ATOM 3367 N N . ILE A 1 226 ? 60.679 98.456 58.119 1.00 15.76 256 ILE A N 1
ATOM 3368 C CA . ILE A 1 226 ? 61.606 97.444 57.612 1.00 16.15 256 ILE A CA 1
ATOM 3369 C C . ILE A 1 226 ? 61.714 96.344 58.653 1.00 17.75 256 ILE A C 1
ATOM 3370 O O . ILE A 1 226 ? 61.697 96.637 59.850 1.00 16.33 256 ILE A O 1
ATOM 3386 N N . SER A 1 227 ? 61.841 95.080 58.214 1.00 12.65 257 SER A N 1
ATOM 3387 C CA A SER A 1 227 ? 62.132 93.971 59.111 0.54 16.49 257 SER A CA 1
ATOM 3388 C CA B SER A 1 227 ? 62.128 93.956 59.101 0.46 16.51 257 SER A CA 1
ATOM 3389 C C . SER A 1 227 ? 63.625 93.685 59.019 1.00 13.80 257 SER A C 1
ATOM 3390 O O . SER A 1 227 ? 64.124 93.270 57.964 1.00 14.54 257 SER A O 1
ATOM 3405 N N . VAL A 1 228 ? 64.340 93.934 60.112 1.00 15.38 258 VAL A N 1
ATOM 3406 C CA . VAL A 1 228 ? 65.792 93.741 60.161 1.00 16.32 258 VAL A CA 1
ATOM 3407 C C . VAL A 1 228 ? 66.037 92.248 60.359 1.00 21.98 258 VAL A C 1
ATOM 3408 O O . VAL A 1 228 ? 65.949 91.748 61.466 1.00 17.52 258 VAL A O 1
ATOM 3421 N N . ASP A 1 229 ? 66.337 91.550 59.299 1.00 15.98 259 ASP A N 1
ATOM 3422 C CA . ASP A 1 229 ? 66.361 90.087 59.315 1.00 14.93 259 ASP A CA 1
ATOM 3423 C C . ASP A 1 229 ? 67.269 89.491 58.248 1.00 19.68 259 ASP A C 1
ATOM 3424 O O . ASP A 1 229 ? 67.346 88.266 58.167 1.00 19.67 259 ASP A O 1
ATOM 3433 N N . GLY A 1 230 ? 68.000 90.292 57.470 1.00 13.57 260 GLY A N 1
ATOM 3434 C CA . GLY A 1 230 ? 68.858 89.789 56.424 1.00 14.12 260 GLY A CA 1
ATOM 3435 C C . GLY A 1 230 ? 68.133 89.412 55.149 1.00 11.59 260 GLY A C 1
ATOM 3436 O O . GLY A 1 230 ? 68.782 89.127 54.137 1.00 15.80 260 GLY A O 1
ATOM 3440 N N . ASP A 1 231 ? 66.817 89.412 55.161 1.00 13.99 261 ASP A N 1
ATOM 3441 C CA . ASP A 1 231 ? 66.021 89.220 53.961 1.00 15.37 261 ASP A CA 1
ATOM 3442 C C . ASP A 1 231 ? 65.766 90.576 53.298 1.00 14.65 261 ASP A C 1
ATOM 3443 O O . ASP A 1 231 ? 65.503 91.558 53.983 1.00 16.48 261 ASP A O 1
ATOM 3452 N N . LEU A 1 232 ? 65.786 90.614 51.970 1.00 14.11 262 LEU A N 1
ATOM 3453 C CA . LEU A 1 232 ? 65.839 91.881 51.237 1.00 15.10 262 LEU A CA 1
ATOM 3454 C C . LEU A 1 232 ? 64.531 92.241 50.547 1.00 19.01 262 LEU A C 1
ATOM 3455 O O . LEU A 1 232 ? 64.497 93.236 49.796 1.00 12.53 262 LEU A O 1
ATOM 3471 N N . SER A 1 233 ? 63.456 91.478 50.796 1.00 13.33 263 SER A N 1
ATOM 3472 C CA . SER A 1 233 ? 62.202 91.680 50.075 1.00 15.21 263 SER A CA 1
ATOM 3473 C C . SER A 1 233 ? 61.514 92.981 50.466 1.00 13.61 263 SER A C 1
ATOM 3474 O O . SER A 1 233 ? 60.617 93.433 49.738 1.00 15.01 263 SER A O 1
ATOM 3482 N N . ASP A 1 234 ? 61.878 93.563 51.617 1.00 14.81 264 ASP A N 1
ATOM 3483 C CA . ASP A 1 234 ? 61.297 94.810 52.094 1.00 15.48 264 ASP A CA 1
ATOM 3484 C C . ASP A 1 234 ? 61.991 96.062 51.547 1.00 18.23 264 ASP A C 1
ATOM 3485 O O . ASP A 1 234 ? 61.566 97.170 51.872 1.00 16.53 264 ASP A O 1
ATOM 3494 N N . TRP A 1 235 ? 63.014 95.921 50.719 1.00 13.06 265 TRP A N 1
ATOM 3495 C CA . TRP A 1 235 ? 63.726 97.035 50.087 1.00 11.02 265 TRP A CA 1
ATOM 3496 C C . TRP A 1 235 ? 63.518 97.003 48.576 1.00 17.08 265 TRP A C 1
ATOM 3497 O O . TRP A 1 235 ? 63.237 95.960 47.986 1.00 16.71 265 TRP A O 1
ATOM 3518 N N . ASP A 1 236 ? 63.681 98.160 47.942 1.00 12.08 266 ASP A N 1
ATOM 3519 C CA . ASP A 1 236 ? 63.746 98.216 46.494 1.00 11.76 266 ASP A CA 1
ATOM 3520 C C . ASP A 1 236 ? 64.646 99.376 46.069 1.00 12.00 266 ASP A C 1
ATOM 3521 O O . ASP A 1 236 ? 65.103 100.191 46.886 1.00 13.19 266 ASP A O 1
ATOM 3530 N N . SER A 1 237 ? 64.911 99.415 44.764 1.00 12.35 267 SER A N 1
ATOM 3531 C CA . SER A 1 237 ? 65.924 100.305 44.213 1.00 14.68 267 SER A CA 1
ATOM 3532 C C . SER A 1 237 ? 65.555 101.764 44.404 1.00 15.32 267 SER A C 1
ATOM 3533 O O . SER A 1 237 ? 66.449 102.618 44.405 1.00 16.28 267 SER A O 1
ATOM 3541 N N . SER A 1 238 ? 64.261 102.069 44.534 1.00 13.64 268 SER A N 1
ATOM 3542 C CA . SER A 1 238 ? 63.839 103.448 44.708 1.00 15.20 268 SER A CA 1
ATOM 3543 C C . SER A 1 238 ? 64.266 104.021 46.053 1.00 13.33 268 SER A C 1
ATOM 3544 O O . SER A 1 238 ? 64.160 105.228 46.229 1.00 12.77 268 SER A O 1
ATOM 3552 N N . MET A 1 239 ? 64.743 103.202 46.984 1.00 12.54 269 MET A N 1
ATOM 3553 C CA . MET A 1 239 ? 65.102 103.637 48.317 1.00 11.64 269 MET A CA 1
ATOM 3554 C C . MET A 1 239 ? 66.600 103.903 48.481 1.00 10.63 269 MET A C 1
ATOM 3555 O O . MET A 1 239 ? 67.036 104.177 49.611 1.00 11.04 269 MET A O 1
ATOM 3569 N N . ILE A 1 240 ? 67.386 103.789 47.405 1.00 10.26 270 ILE A N 1
ATOM 3570 C CA . ILE A 1 240 ? 68.832 104.052 47.471 1.00 7.49 270 ILE A CA 1
ATOM 3571 C C . ILE A 1 240 ? 69.044 105.556 47.635 1.00 8.37 270 ILE A C 1
ATOM 3572 O O . ILE A 1 240 ? 68.596 106.348 46.790 1.00 9.40 270 ILE A O 1
ATOM 3587 N N . ILE A 1 241 ? 69.722 105.948 48.720 1.00 9.23 271 ILE A N 1
ATOM 3588 C CA . ILE A 1 241 ? 70.155 107.330 48.936 1.00 9.44 271 ILE A CA 1
ATOM 3589 C C . ILE A 1 241 ? 71.612 107.594 48.564 1.00 10.22 271 ILE A C 1
ATOM 3590 O O . ILE A 1 241 ? 72.010 108.769 48.469 1.00 8.45 271 ILE A O 1
ATOM 3606 N N . ALA A 1 242 ? 72.424 106.563 48.359 1.00 9.74 272 ALA A N 1
ATOM 3607 C CA . ALA A 1 242 ? 73.819 106.767 47.947 1.00 6.50 272 ALA A CA 1
ATOM 3608 C C . ALA A 1 242 ? 74.236 105.561 47.123 1.00 8.11 272 ALA A C 1
ATOM 3609 O O . ALA A 1 242 ? 74.213 104.426 47.616 1.00 8.18 272 ALA A O 1
ATOM 3616 N N . GLN A 1 243 ? 74.569 105.821 45.860 1.00 11.67 273 GLN A N 1
ATOM 3617 C CA . GLN A 1 243 ? 74.977 104.802 44.906 1.00 13.00 273 GLN A CA 1
ATOM 3618 C C . GLN A 1 243 ? 76.486 104.901 44.735 1.00 9.95 273 GLN A C 1
ATOM 3619 O O . GLN A 1 243 ? 77.019 105.953 44.326 1.00 9.40 273 GLN A O 1
ATOM 3633 N N . GLY A 1 244 ? 77.172 103.828 45.090 1.00 9.40 274 GLY A N 1
ATOM 3634 C CA . GLY A 1 244 ? 78.589 103.685 44.854 1.00 11.35 274 GLY A CA 1
ATOM 3635 C C . GLY A 1 244 ? 78.870 102.856 43.619 1.00 8.12 274 GLY A C 1
ATOM 3636 O O . GLY A 1 244 ? 78.004 102.651 42.759 1.00 11.07 274 GLY A O 1
ATOM 3640 N N . VAL A 1 245 ? 80.118 102.401 43.515 1.00 10.49 275 VAL A N 1
ATOM 3641 C CA . VAL A 1 245 ? 80.483 101.491 42.442 1.00 10.44 275 VAL A CA 1
ATOM 3642 C C . VAL A 1 245 ? 81.258 100.336 43.045 1.00 12.26 275 VAL A C 1
ATOM 3643 O O . VAL A 1 245 ? 81.753 100.405 44.161 1.00 9.22 275 VAL A O 1
ATOM 3656 N N . ALA A 1 246 ? 81.339 99.256 42.284 1.00 11.45 276 ALA A N 1
ATOM 3657 C CA . ALA A 1 246 ? 82.124 98.105 42.654 1.00 9.99 276 ALA A CA 1
ATOM 3658 C C . ALA A 1 246 ? 83.558 98.265 42.156 1.00 10.51 276 ALA A C 1
ATOM 3659 O O . ALA A 1 246 ? 83.834 98.962 41.162 1.00 10.76 276 ALA A O 1
ATOM 3666 N N . ASN A 1 247 ? 84.469 97.648 42.906 1.00 12.00 277 ASN A N 1
ATOM 3667 C CA . ASN A 1 247 ? 85.873 97.473 42.535 1.00 11.72 277 ASN A CA 1
ATOM 3668 C C . ASN A 1 247 ? 86.628 98.793 42.507 1.00 13.77 277 ASN A C 1
ATOM 3669 O O . ASN A 1 247 ? 87.586 98.959 41.733 1.00 12.70 277 ASN A O 1
ATOM 3680 N N . ASP A 1 248 ? 86.219 99.717 43.375 1.00 10.94 278 ASP A N 1
ATOM 3681 C CA . ASP A 1 248 ? 86.927 100.971 43.604 1.00 9.65 278 ASP A CA 1
ATOM 3682 C C . ASP A 1 248 ? 87.479 101.081 45.025 1.00 9.30 278 ASP A C 1
ATOM 3683 O O . ASP A 1 248 ? 87.811 102.195 45.478 1.00 9.93 278 ASP A O 1
ATOM 3692 N N . ASP A 1 249 ? 87.592 99.975 45.728 1.00 9.16 279 ASP A N 1
ATOM 3693 C CA . ASP A 1 249 ? 88.246 100.000 47.026 1.00 10.04 279 ASP A CA 1
ATOM 3694 C C . ASP A 1 249 ? 89.758 100.119 46.827 1.00 11.46 279 ASP A C 1
ATOM 3695 O O . ASP A 1 249 ? 90.291 99.809 45.748 1.00 13.12 279 ASP A O 1
ATOM 3704 N N . PRO A 1 250 ? 90.460 100.645 47.823 1.00 11.89 280 PRO A N 1
ATOM 3705 C CA . PRO A 1 250 ? 91.849 101.078 47.578 1.00 10.04 280 PRO A CA 1
ATOM 3706 C C . PRO A 1 250 ? 92.776 99.998 47.055 1.00 14.86 280 PRO A C 1
ATOM 3707 O O . PRO A 1 250 ? 93.752 100.324 46.359 1.00 14.37 280 PRO A O 1
ATOM 3718 N N . ARG A 1 251 ? 92.552 98.740 47.409 1.00 13.58 281 ARG A N 1
ATOM 3719 C CA . ARG A 1 251 ? 93.497 97.684 47.025 1.00 13.09 281 ARG A CA 1
ATOM 3720 C C . ARG A 1 251 ? 93.678 97.591 45.525 1.00 14.50 281 ARG A C 1
ATOM 3721 O O . ARG A 1 251 ? 94.740 97.119 45.062 1.00 16.85 281 ARG A O 1
ATOM 3742 N N . VAL A 1 252 ? 92.679 98.034 44.758 1.00 17.36 282 VAL A N 1
ATOM 3743 C CA . VAL A 1 252 ? 92.719 97.881 43.309 1.00 16.61 282 VAL A CA 1
ATOM 3744 C C . VAL A 1 252 ? 93.766 98.801 42.691 1.00 14.65 282 VAL A C 1
ATOM 3745 O O . VAL A 1 252 ? 94.131 98.621 41.523 1.00 17.03 282 VAL A O 1
ATOM 3758 N N . TYR A 1 253 ? 94.263 99.784 43.440 1.00 13.89 283 TYR A N 1
ATOM 3759 C CA . TYR A 1 253 ? 95.228 100.745 42.893 1.00 15.43 283 TYR A CA 1
ATOM 3760 C C . TYR A 1 253 ? 96.672 100.364 43.175 1.00 18.49 283 TYR A C 1
ATOM 3761 O O . TYR A 1 253 ? 97.586 101.071 42.728 1.00 19.07 283 TYR A O 1
ATOM 3779 N N . MET A 1 254 ? 96.897 99.286 43.921 1.00 15.70 284 MET A N 1
ATOM 3780 C CA . MET A 1 254 ? 98.237 98.750 44.110 1.00 17.20 284 MET A CA 1
ATOM 3781 C C . MET A 1 254 ? 98.593 97.820 42.949 1.00 17.45 284 MET A C 1
ATOM 3782 O O . MET A 1 254 ? 97.716 97.338 42.219 1.00 19.29 284 MET A O 1
ATOM 3796 N N . PRO A 1 255 ? 99.886 97.581 42.730 1.00 19.52 285 PRO A N 1
ATOM 3797 C CA . PRO A 1 255 ? 100.278 96.647 41.659 1.00 20.41 285 PRO A CA 1
ATOM 3798 C C . PRO A 1 255 ? 99.687 95.264 41.818 1.00 20.35 285 PRO A C 1
ATOM 3799 O O . PRO A 1 255 ? 99.254 94.671 40.827 1.00 25.83 285 PRO A O 1
ATOM 3810 N N . SER A 1 256 ? 99.631 94.736 43.043 1.00 19.57 286 SER A N 1
ATOM 3811 C CA . SER A 1 256 ? 99.155 93.376 43.256 1.00 18.91 286 SER A CA 1
ATOM 3812 C C . SER A 1 256 ? 98.619 93.179 44.659 1.00 20.82 286 SER A C 1
ATOM 3813 O O . SER A 1 256 ? 99.276 92.527 45.483 1.00 19.74 286 SER A O 1
ATOM 3821 N N . SER A 1 257 ? 97.430 93.747 44.931 1.00 18.67 287 SER A N 1
ATOM 3822 C CA . SER A 1 257 ? 96.797 93.639 46.232 1.00 15.80 287 SER A CA 1
ATOM 3823 C C . SER A 1 257 ? 95.429 92.962 46.177 1.00 20.54 287 SER A C 1
ATOM 3824 O O . SER A 1 257 ? 94.669 93.029 47.154 1.00 17.54 287 SER A O 1
ATOM 3832 N N . MET A 1 258 ? 95.096 92.290 45.078 1.00 15.63 288 MET A N 1
ATOM 3833 C CA . MET A 1 258 ? 93.797 91.628 44.974 1.00 17.52 288 MET A CA 1
ATOM 3834 C C . MET A 1 258 ? 93.690 90.402 45.871 1.00 17.39 288 MET A C 1
ATOM 3835 O O . MET A 1 258 ? 92.599 89.835 46.016 1.00 16.65 288 MET A O 1
ATOM 3849 N N . HIS A 1 259 ? 94.775 90.011 46.513 1.00 19.10 289 HIS A N 1
ATOM 3850 C CA . HIS A 1 259 ? 94.728 88.962 47.513 1.00 19.26 289 HIS A CA 1
ATOM 3851 C C . HIS A 1 259 ? 94.134 89.445 48.825 1.00 19.83 289 HIS A C 1
ATOM 3852 O O . HIS A 1 259 ? 93.749 88.614 49.646 1.00 18.42 289 HIS A O 1
ATOM 3866 N N . GLU A 1 260 ? 94.007 90.759 49.020 1.00 17.13 290 GLU A N 1
ATOM 3867 C CA . GLU A 1 260 ? 93.499 91.271 50.290 1.00 16.29 290 GLU A CA 1
ATOM 3868 C C . GLU A 1 260 ? 91.974 91.291 50.310 1.00 15.36 290 GLU A C 1
ATOM 3869 O O . GLU A 1 260 ? 91.325 91.535 49.297 1.00 14.60 290 GLU A O 1
ATOM 3881 N N . GLN A 1 261 ? 91.414 91.095 51.494 1.00 15.49 291 GLN A N 1
ATOM 3882 C CA . GLN A 1 261 ? 89.980 91.213 51.705 1.00 15.49 291 GLN A CA 1
ATOM 3883 C C . GLN A 1 261 ? 89.454 92.533 51.135 1.00 10.77 291 GLN A C 1
ATOM 3884 O O . GLN A 1 261 ? 90.001 93.599 51.453 1.00 14.27 291 GLN A O 1
ATOM 3898 N N . PRO A 1 262 ? 88.421 92.500 50.300 1.00 16.91 292 PRO A N 1
ATOM 3899 C CA . PRO A 1 262 ? 87.837 93.759 49.815 1.00 14.09 292 PRO A CA 1
ATOM 3900 C C . PRO A 1 262 ? 87.046 94.446 50.911 1.00 14.73 292 PRO A C 1
ATOM 3901 O O . PRO A 1 262 ? 86.504 93.805 51.815 1.00 11.66 292 PRO A O 1
ATOM 3912 N N . TRP A 1 263 ? 86.970 95.781 50.806 1.00 14.94 293 TRP A N 1
ATOM 3913 C CA . TRP A 1 263 ? 86.074 96.612 51.617 1.00 13.08 293 TRP A CA 1
ATOM 3914 C C . TRP A 1 263 ? 85.331 97.501 50.623 1.00 12.20 293 TRP A C 1
ATOM 3915 O O . TRP A 1 263 ? 85.631 98.699 50.499 1.00 12.72 293 TRP A O 1
ATOM 3936 N N . ASP A 1 264 ? 84.368 96.895 49.918 1.00 10.99 294 ASP A N 1
ATOM 3937 C CA . ASP A 1 264 ? 83.805 97.467 48.698 1.00 10.21 294 ASP A CA 1
ATOM 3938 C C . ASP A 1 264 ? 82.337 97.765 48.922 1.00 11.26 294 ASP A C 1
ATOM 3939 O O . ASP A 1 264 ? 81.460 96.918 48.688 1.00 10.76 294 ASP A O 1
ATOM 3948 N N . ALA A 1 265 ? 82.073 98.990 49.360 1.00 9.31 295 ALA A N 1
ATOM 3949 C CA . ALA A 1 265 ? 80.706 99.449 49.482 1.00 8.30 295 ALA A CA 1
ATOM 3950 C C . ALA A 1 265 ? 80.089 99.638 48.112 1.00 6.99 295 ALA A C 1
ATOM 3951 O O . ALA A 1 265 ? 80.717 100.192 47.211 1.00 10.44 295 ALA A O 1
ATOM 3958 N N . TYR A 1 266 ? 78.828 99.249 47.960 1.00 8.10 296 TYR A N 1
ATOM 3959 C CA . TYR A 1 266 ? 78.144 99.389 46.684 1.00 7.24 296 TYR A CA 1
ATOM 3960 C C . TYR A 1 266 ? 76.967 100.351 46.722 1.00 11.06 296 TYR A C 1
ATOM 3961 O O . TYR A 1 266 ? 76.861 101.186 45.831 1.00 10.11 296 TYR A O 1
ATOM 3979 N N . ALA A 1 267 ? 76.035 100.227 47.662 1.00 9.64 297 ALA A N 1
ATOM 3980 C CA . ALA A 1 267 ? 74.841 101.060 47.678 1.00 8.74 297 ALA A CA 1
ATOM 3981 C C . ALA A 1 267 ? 74.338 101.126 49.106 1.00 6.73 297 ALA A C 1
ATOM 3982 O O . ALA A 1 267 ? 74.447 100.157 49.862 1.00 8.86 297 ALA A O 1
ATOM 3989 N N . LEU A 1 268 ? 73.739 102.262 49.449 1.00 6.76 298 LEU A N 1
ATOM 3990 C CA . LEU A 1 268 ? 73.122 102.494 50.752 1.00 6.79 298 LEU A CA 1
ATOM 3991 C C . LEU A 1 268 ? 71.688 102.932 50.558 1.00 9.29 298 LEU A C 1
ATOM 3992 O O . LEU A 1 268 ? 71.421 103.881 49.814 1.00 9.47 298 LEU A O 1
ATOM 4008 N N . TYR A 1 269 ? 70.773 102.234 51.201 1.00 7.58 299 TYR A N 1
ATOM 4009 C CA . TYR A 1 269 ? 69.343 102.449 51.124 1.00 9.42 299 TYR A CA 1
ATOM 4010 C C . TYR A 1 269 ? 68.869 102.955 52.491 1.00 8.27 299 TYR A C 1
ATOM 4011 O O . TYR A 1 269 ? 69.421 102.579 53.532 1.00 10.63 299 TYR A O 1
ATOM 4029 N N . SER A 1 270 ? 67.773 103.718 52.510 1.00 10.92 300 SER A N 1
ATOM 4030 C CA . SER A 1 270 ? 67.232 104.147 53.793 1.00 10.22 300 SER A CA 1
ATOM 4031 C C . SER A 1 270 ? 65.715 104.223 53.770 1.00 8.60 300 SER A C 1
ATOM 4032 O O . SER A 1 270 ? 65.077 104.468 52.731 1.00 9.79 300 SER A O 1
ATOM 4040 N N . ALA A 1 271 ? 65.163 103.984 54.951 1.00 10.79 301 ALA A N 1
ATOM 4041 C CA . ALA A 1 271 ? 63.746 104.137 55.231 1.00 11.26 301 ALA A CA 1
ATOM 4042 C C . ALA A 1 271 ? 63.587 104.580 56.685 1.00 9.83 301 ALA A C 1
ATOM 4043 O O . ALA A 1 271 ? 64.527 104.540 57.482 1.00 11.50 301 ALA A O 1
ATOM 4050 N N . TRP A 1 272 ? 62.359 104.944 57.051 1.00 12.77 302 TRP A N 1
ATOM 4051 C CA . TRP A 1 272 ? 62.059 105.299 58.436 1.00 7.78 302 TRP A CA 1
ATOM 4052 C C . TRP A 1 272 ? 60.588 104.994 58.710 1.00 11.34 302 TRP A C 1
ATOM 4053 O O . TRP A 1 272 ? 59.753 105.004 57.799 1.00 13.98 302 TRP A O 1
ATOM 4074 N N . ASP A 1 273 ? 60.280 104.737 59.974 1.00 13.18 303 ASP A N 1
ATOM 4075 C CA . ASP A 1 273 ? 58.875 104.740 60.394 1.00 14.09 303 ASP A CA 1
ATOM 4076 C C . ASP A 1 273 ? 58.792 105.672 61.588 1.00 16.23 303 ASP A C 1
ATOM 4077 O O . ASP A 1 273 ? 59.529 106.653 61.633 1.00 16.28 303 ASP A O 1
ATOM 4086 N N . ASP A 1 274 ? 57.901 105.428 62.546 1.00 15.49 304 ASP A N 1
ATOM 4087 C CA . ASP A 1 274 ? 57.820 106.297 63.708 1.00 13.54 304 ASP A CA 1
ATOM 4088 C C . ASP A 1 274 ? 58.685 105.805 64.847 1.00 17.21 304 ASP A C 1
ATOM 4089 O O . ASP A 1 274 ? 58.782 106.493 65.865 1.00 17.30 304 ASP A O 1
ATOM 4098 N N . ASP A 1 275 ? 59.311 104.636 64.707 1.00 14.24 305 ASP A N 1
ATOM 4099 C CA . ASP A 1 275 ? 60.164 104.043 65.731 1.00 15.18 305 ASP A CA 1
ATOM 4100 C C . ASP A 1 275 ? 61.641 104.083 65.394 1.00 12.26 305 ASP A C 1
ATOM 4101 O O . ASP A 1 275 ? 62.468 104.398 66.261 1.00 13.96 305 ASP A O 1
ATOM 4110 N N . ASN A 1 276 ? 61.976 103.806 64.136 1.00 12.20 306 ASN A N 1
ATOM 4111 C CA . ASN A 1 276 ? 63.353 103.594 63.714 1.00 13.27 306 ASN A CA 1
ATOM 4112 C C . ASN A 1 276 ? 63.703 104.351 62.439 1.00 8.27 306 ASN A C 1
ATOM 4113 O O . ASN A 1 276 ? 62.855 104.605 61.577 1.00 10.38 306 ASN A O 1
ATOM 4124 N N . LEU A 1 277 ? 65.005 104.584 62.313 1.00 10.30 307 LEU A N 1
ATOM 4125 C CA . LEU A 1 277 ? 65.679 104.903 61.069 1.00 11.61 307 LEU A CA 1
ATOM 4126 C C . LEU A 1 277 ? 66.340 103.620 60.584 1.00 11.68 307 LEU A C 1
ATOM 4127 O O . LEU A 1 277 ? 67.059 102.975 61.359 1.00 11.93 307 LEU A O 1
ATOM 4143 N N . TYR A 1 278 ? 66.072 103.237 59.331 1.00 10.56 308 TYR A N 1
ATOM 4144 C CA . TYR A 1 278 ? 66.567 101.982 58.797 1.00 6.24 308 TYR A CA 1
ATOM 4145 C C . TYR A 1 278 ? 67.588 102.201 57.680 1.00 10.60 308 TYR A C 1
ATOM 4146 O O . TYR A 1 278 ? 67.514 103.168 56.912 1.00 12.26 308 TYR A O 1
ATOM 4164 N N . PHE A 1 279 ? 68.523 101.264 57.572 1.00 10.82 309 PHE A N 1
ATOM 4165 C CA . PHE A 1 279 ? 69.461 101.247 56.464 1.00 6.75 309 PHE A CA 1
ATOM 4166 C C . PHE A 1 279 ? 69.646 99.829 55.923 1.00 8.77 309 PHE A C 1
ATOM 4167 O O . PHE A 1 279 ? 69.660 98.858 56.684 1.00 11.31 309 PHE A O 1
ATOM 4184 N N . LEU A 1 280 ? 69.868 99.733 54.607 1.00 8.12 310 LEU A N 1
ATOM 4185 C CA . LEU A 1 280 ? 70.442 98.555 53.961 1.00 10.24 310 LEU A CA 1
ATOM 4186 C C . LEU A 1 280 ? 71.749 98.980 53.317 1.00 12.12 310 LEU A C 1
ATOM 4187 O O . LEU A 1 280 ? 71.772 99.948 52.557 1.00 10.39 310 LEU A O 1
ATOM 4203 N N . LEU A 1 281 ? 72.823 98.293 53.652 1.00 7.07 311 LEU A N 1
ATOM 4204 C CA . LEU A 1 281 ? 74.118 98.449 53.010 1.00 8.45 311 LEU A CA 1
ATOM 4205 C C . LEU A 1 281 ? 74.434 97.222 52.159 1.00 13.07 311 LEU A C 1
ATOM 4206 O O . LEU A 1 281 ? 74.411 96.083 52.653 1.00 12.06 311 LEU A O 1
ATOM 4222 N N . GLU A 1 282 ? 74.728 97.454 50.892 1.00 8.00 312 GLU A N 1
ATOM 4223 C CA . GLU A 1 282 ? 75.245 96.447 49.973 1.00 9.35 312 GLU A CA 1
ATOM 4224 C C . GLU A 1 282 ? 76.748 96.633 49.857 1.00 10.03 312 GLU A C 1
ATOM 4225 O O . GLU A 1 282 ? 77.212 97.744 49.566 1.00 10.69 312 GLU A O 1
ATOM 4237 N N . MET A 1 283 ? 77.494 95.555 50.034 1.00 8.05 313 MET A N 1
ATOM 4238 C CA . MET A 1 283 ? 78.915 95.467 49.719 1.00 10.69 313 MET A CA 1
ATOM 4239 C C . MET A 1 283 ? 79.094 94.412 48.631 1.00 10.88 313 MET A C 1
ATOM 4240 O O . MET A 1 283 ? 78.434 93.369 48.654 1.00 11.90 313 MET A O 1
ATOM 4254 N N . ALA A 1 284 ? 79.973 94.698 47.685 1.00 10.20 314 ALA A N 1
ATOM 4255 C CA . ALA A 1 284 ? 80.289 93.769 46.607 1.00 12.29 314 ALA A CA 1
ATOM 4256 C C . ALA A 1 284 ? 81.584 92.992 46.850 1.00 11.78 314 ALA A C 1
ATOM 4257 O O . ALA A 1 284 ? 82.471 93.404 47.600 1.00 10.45 314 ALA A O 1
ATOM 4264 N N . ASN A 1 285 ? 81.699 91.850 46.164 1.00 13.51 315 ASN A N 1
ATOM 4265 C CA . ASN A 1 285 ? 82.994 91.164 46.072 1.00 10.34 315 ASN A CA 1
ATOM 4266 C C . ASN A 1 285 ? 83.132 90.641 44.646 1.00 13.78 315 ASN A C 1
ATOM 4267 O O . ASN A 1 285 ? 82.658 89.547 44.297 1.00 11.60 315 ASN A O 1
ATOM 4278 N N . THR A 1 286 ? 83.782 91.441 43.820 1.00 11.06 316 THR A N 1
ATOM 4279 C CA . THR A 1 286 ? 84.025 91.087 42.434 1.00 14.25 316 THR A CA 1
ATOM 4280 C C . THR A 1 286 ? 85.325 90.301 42.229 1.00 11.80 316 THR A C 1
ATOM 4281 O O . THR A 1 286 ? 85.700 90.051 41.074 1.00 13.58 316 THR A O 1
ATOM 4292 N N . THR A 1 287 ? 86.012 89.910 43.300 1.00 14.16 317 THR A N 1
ATOM 4293 C CA . THR A 1 287 ? 87.294 89.209 43.125 1.00 15.04 317 THR A CA 1
ATOM 4294 C C . THR A 1 287 ? 87.100 87.883 42.389 1.00 18.33 317 THR A C 1
ATOM 4295 O O . THR A 1 287 ? 88.007 87.437 41.666 1.00 16.84 317 THR A O 1
ATOM 4306 N N . TYR A 1 288 ? 85.942 87.237 42.591 1.00 17.40 318 TYR A N 1
ATOM 4307 C CA . TYR A 1 288 ? 85.616 86.004 41.872 1.00 17.86 318 TYR A CA 1
ATOM 4308 C C . TYR A 1 288 ? 85.830 86.148 40.377 1.00 21.10 318 TYR A C 1
ATOM 4309 O O . TYR A 1 288 ? 86.143 85.173 39.687 1.00 19.37 318 TYR A O 1
ATOM 4327 N N . ILE A 1 289 ? 85.571 87.338 39.848 1.00 15.30 319 ILE A N 1
ATOM 4328 C CA . ILE A 1 289 ? 85.667 87.610 38.419 1.00 17.47 319 ILE A CA 1
ATOM 4329 C C . ILE A 1 289 ? 87.020 88.205 38.080 1.00 20.50 319 ILE A C 1
ATOM 4330 O O . ILE A 1 289 ? 87.633 87.814 37.086 1.00 22.25 319 ILE A O 1
ATOM 4346 N N . THR A 1 290 ? 87.503 89.150 38.874 1.00 17.16 320 THR A N 1
ATOM 4347 C CA . THR A 1 290 ? 88.713 89.869 38.495 1.00 17.20 320 THR A CA 1
ATOM 4348 C C . THR A 1 290 ? 89.996 89.086 38.779 1.00 21.29 320 THR A C 1
ATOM 4349 O O . THR A 1 290 ? 91.011 89.295 38.100 1.00 19.61 320 THR A O 1
ATOM 4360 N N . SER A 1 291 ? 89.997 88.228 39.772 1.00 17.55 321 SER A N 1
ATOM 4361 C CA . SER A 1 291 ? 91.218 87.577 40.202 1.00 26.13 321 SER A CA 1
ATOM 4362 C C . SER A 1 291 ? 90.912 86.285 40.938 1.00 18.24 321 SER A C 1
ATOM 4363 O O . SER A 1 291 ? 91.256 86.141 42.120 1.00 18.05 321 SER A O 1
ATOM 4371 N N . PRO A 1 292 ? 90.277 85.321 40.277 1.00 21.22 322 PRO A N 1
ATOM 4372 C CA . PRO A 1 292 ? 89.843 84.111 41.000 1.00 21.64 322 PRO A CA 1
ATOM 4373 C C . PRO A 1 292 ? 91.012 83.294 41.508 1.00 26.37 322 PRO A C 1
ATOM 4374 O O . PRO A 1 292 ? 90.823 82.440 42.387 1.00 23.98 322 PRO A O 1
ATOM 4385 N N . GLU A 1 293 ? 92.218 83.552 40.987 1.00 26.21 323 GLU A N 1
ATOM 4386 C CA . GLU A 1 293 ? 93.431 82.908 41.490 1.00 31.67 323 GLU A CA 1
ATOM 4387 C C . GLU A 1 293 ? 93.724 83.285 42.940 1.00 32.13 323 GLU A C 1
ATOM 4388 O O . GLU A 1 293 ? 94.370 82.512 43.667 1.00 27.48 323 GLU A O 1
ATOM 4400 N N . ASP A 1 294 ? 93.255 84.454 43.384 1.00 25.59 324 ASP A N 1
ATOM 4401 C CA . ASP A 1 294 ? 93.390 84.860 44.780 1.00 24.39 324 ASP A CA 1
ATOM 4402 C C . ASP A 1 294 ? 92.286 84.174 45.573 1.00 26.50 324 ASP A C 1
ATOM 4403 O O . ASP A 1 294 ? 91.186 84.692 45.736 1.00 21.96 324 ASP A O 1
ATOM 4412 N N . ASN A 1 295 ? 92.611 82.995 46.095 1.00 22.54 325 ASN A N 1
ATOM 4413 C CA . ASN A 1 295 ? 91.616 82.087 46.649 1.00 33.00 325 ASN A CA 1
ATOM 4414 C C . ASN A 1 295 ? 90.868 82.692 47.831 1.00 24.91 325 ASN A C 1
ATOM 4415 O O . ASN A 1 295 ? 89.636 82.594 47.923 1.00 29.40 325 ASN A O 1
ATOM 4426 N N . PHE A 1 296 ? 91.602 83.262 48.781 1.00 23.22 326 PHE A N 1
ATOM 4427 C CA . PHE A 1 296 ? 90.962 83.807 49.966 1.00 25.84 326 PHE A CA 1
ATOM 4428 C C . PHE A 1 296 ? 90.008 84.938 49.594 1.00 22.50 326 PHE A C 1
ATOM 4429 O O . PHE A 1 296 ? 88.844 84.944 50.017 1.00 17.93 326 PHE A O 1
ATOM 4446 N N . ALA A 1 297 ? 90.485 85.905 48.803 1.00 18.88 327 ALA A N 1
ATOM 4447 C CA . ALA A 1 297 ? 89.664 87.081 48.529 1.00 19.90 327 ALA A CA 1
ATOM 4448 C C . ALA A 1 297 ? 88.495 86.729 47.626 1.00 19.50 327 ALA A C 1
ATOM 4449 O O . ALA A 1 297 ? 87.418 87.320 47.742 1.00 19.20 327 ALA A O 1
ATOM 4456 N N . ALA A 1 298 ? 88.679 85.766 46.730 1.00 16.27 328 ALA A N 1
ATOM 4457 C CA . ALA A 1 298 ? 87.592 85.295 45.883 1.00 17.00 328 ALA A CA 1
ATOM 4458 C C . ALA A 1 298 ? 86.891 84.103 46.532 1.00 25.39 328 ALA A C 1
ATOM 4459 O O . ALA A 1 298 ? 86.857 83.029 45.985 1.00 23.16 328 ALA A O 1
ATOM 4466 N N . SER A 1 299 ? 86.332 84.310 47.721 1.00 16.39 329 SER A N 1
ATOM 4467 C CA . SER A 1 299 ? 85.677 83.264 48.496 1.00 17.69 329 SER A CA 1
ATOM 4468 C C . SER A 1 299 ? 84.992 83.927 49.680 1.00 22.39 329 SER A C 1
ATOM 4469 O O . SER A 1 299 ? 85.286 85.084 49.999 1.00 17.59 329 SER A O 1
ATOM 4477 N N . ASN A 1 300 ? 84.100 83.177 50.361 1.00 19.99 330 ASN A N 1
ATOM 4478 C CA . ASN A 1 300 ? 83.480 83.794 51.532 1.00 19.74 330 ASN A CA 1
ATOM 4479 C C . ASN A 1 300 ? 84.400 83.896 52.736 1.00 25.44 330 ASN A C 1
ATOM 4480 O O . ASN A 1 300 ? 83.962 84.390 53.792 1.00 19.01 330 ASN A O 1
ATOM 4491 N N . GLU A 1 301 ? 85.662 83.470 52.632 1.00 21.63 331 GLU A N 1
ATOM 4492 C CA . GLU A 1 301 ? 86.620 83.860 53.655 1.00 24.60 331 GLU A CA 1
ATOM 4493 C C . GLU A 1 301 ? 86.747 85.374 53.704 1.00 24.67 331 GLU A C 1
ATOM 4494 O O . GLU A 1 301 ? 87.162 85.935 54.720 1.00 27.06 331 GLU A O 1
ATOM 4506 N N . ALA A 1 302 ? 86.390 86.051 52.630 1.00 18.74 332 ALA A N 1
ATOM 4507 C CA . ALA A 1 302 ? 86.456 87.511 52.593 1.00 21.55 332 ALA A CA 1
ATOM 4508 C C . ALA A 1 302 ? 85.249 88.190 53.245 1.00 16.77 332 ALA A C 1
ATOM 4509 O O . ALA A 1 302 ? 85.168 89.420 53.235 1.00 15.88 332 ALA A O 1
ATOM 4516 N N . ARG A 1 303 ? 84.301 87.444 53.775 1.00 13.08 333 ARG A N 1
ATOM 4517 C CA . ARG A 1 303 ? 83.087 88.059 54.292 1.00 17.78 333 ARG A CA 1
ATOM 4518 C C . ARG A 1 303 ? 83.468 89.061 55.384 1.00 13.31 333 ARG A C 1
ATOM 4519 O O . ARG A 1 303 ? 84.391 88.820 56.160 1.00 14.00 333 ARG A O 1
ATOM 4540 N N . PRO A 1 304 ? 82.801 90.206 55.450 1.00 13.91 334 PRO A N 1
ATOM 4541 C CA . PRO A 1 304 ? 83.249 91.245 56.392 1.00 15.34 334 PRO A CA 1
ATOM 4542 C C . PRO A 1 304 ? 83.057 90.878 57.853 1.00 14.43 334 PRO A C 1
ATOM 4543 O O . PRO A 1 304 ? 83.702 91.492 58.720 1.00 15.01 334 PRO A O 1
ATOM 4554 N N . TRP A 1 305 ? 82.227 89.887 58.170 1.00 16.83 335 TRP A N 1
ATOM 4555 C CA . TRP A 1 305 ? 82.068 89.482 59.556 1.00 12.26 335 TRP A CA 1
ATOM 4556 C C . TRP A 1 305 ? 82.990 88.323 59.954 1.00 21.27 335 TRP A C 1
ATOM 4557 O O . TRP A 1 305 ? 82.791 87.720 61.021 1.00 17.73 335 TRP A O 1
ATOM 4578 N N . ARG A 1 306 ? 84.008 88.023 59.143 1.00 18.81 336 ARG A N 1
ATOM 4579 C CA . ARG A 1 306 ? 85.014 87.036 59.554 1.00 21.94 336 ARG A CA 1
ATOM 4580 C C . ARG A 1 306 ? 85.736 87.479 60.829 1.00 21.01 336 ARG A C 1
ATOM 4581 O O . ARG A 1 306 ? 85.982 86.667 61.725 1.00 20.39 336 ARG A O 1
ATOM 4602 N N . ASN A 1 307 ? 86.103 88.761 60.911 1.00 16.68 337 ASN A N 1
ATOM 4603 C CA . ASN A 1 307 ? 86.692 89.413 62.077 1.00 18.68 337 ASN A CA 1
ATOM 4604 C C . ASN A 1 307 ? 85.843 90.647 62.393 1.00 25.00 337 ASN A C 1
ATOM 4605 O O . ASN A 1 307 ? 85.037 91.091 61.566 1.00 16.53 337 ASN A O 1
ATOM 4616 N N . SER A 1 308 ? 86.077 91.258 63.558 1.00 15.56 338 SER A N 1
ATOM 4617 C CA . SER A 1 308 ? 85.366 92.472 63.983 1.00 19.55 338 SER A CA 1
ATOM 4618 C C . SER A 1 308 ? 86.130 93.711 63.518 1.00 16.21 338 SER A C 1
ATOM 4619 O O . SER A 1 308 ? 87.236 93.996 64.000 1.00 14.79 338 SER A O 1
ATOM 4627 N N . ILE A 1 309 ? 85.518 94.477 62.616 1.00 13.90 339 ILE A N 1
ATOM 4628 C CA . ILE A 1 309 ? 86.140 95.631 61.968 1.00 14.10 339 ILE A CA 1
ATOM 4629 C C . ILE A 1 309 ? 85.182 96.812 62.154 1.00 11.84 339 ILE A C 1
ATOM 4630 O O . ILE A 1 309 ? 83.980 96.646 61.945 1.00 10.92 339 ILE A O 1
ATOM 4646 N N . PRO A 1 310 ? 85.644 97.993 62.568 1.00 12.09 340 PRO A N 1
ATOM 4647 C CA . PRO A 1 310 ? 84.716 99.117 62.766 1.00 9.87 340 PRO A CA 1
ATOM 4648 C C . PRO A 1 310 ? 84.023 99.528 61.476 1.00 12.58 340 PRO A C 1
ATOM 4649 O O . PRO A 1 310 ? 84.603 99.489 60.382 1.00 11.83 340 PRO A O 1
ATOM 4660 N N . MET A 1 311 ? 82.754 99.903 61.624 1.00 10.44 341 MET A N 1
ATOM 4661 C CA . MET A 1 311 ? 81.933 100.486 60.575 1.00 9.53 341 MET A CA 1
ATOM 4662 C C . MET A 1 311 ? 81.204 101.662 61.214 1.00 12.04 341 MET A C 1
ATOM 4663 O O . MET A 1 311 ? 80.928 101.648 62.423 1.00 10.97 341 MET A O 1
ATOM 4677 N N . TYR A 1 312 ? 80.914 102.695 60.425 1.00 10.24 342 TYR A N 1
ATOM 4678 C CA . TYR A 1 312 ? 80.286 103.887 60.977 1.00 9.09 342 TYR A CA 1
ATOM 4679 C C . TYR A 1 312 ? 79.164 104.397 60.089 1.00 11.34 342 TYR A C 1
ATOM 4680 O O . TYR A 1 312 ? 79.296 104.424 58.867 1.00 10.82 342 TYR A O 1
ATOM 4698 N N . LEU A 1 313 ? 78.094 104.878 60.708 1.00 9.25 343 LEU A N 1
ATOM 4699 C CA . LEU A 1 313 ? 77.105 105.724 60.049 1.00 7.84 343 LEU A CA 1
ATOM 4700 C C . LEU A 1 313 ? 77.296 107.116 60.641 1.00 12.73 343 LEU A C 1
ATOM 4701 O O . LEU A 1 313 ? 77.031 107.336 61.826 1.00 12.00 343 LEU A O 1
ATOM 4717 N N . ALA A 1 314 ? 77.814 108.035 59.838 1.00 10.04 344 ALA A N 1
ATOM 4718 C CA . ALA A 1 314 ? 77.974 109.415 60.238 1.00 9.60 344 ALA A CA 1
ATOM 4719 C C . ALA A 1 314 ? 76.690 110.134 59.866 1.00 10.63 344 ALA A C 1
ATOM 4720 O O . ALA A 1 314 ? 76.226 110.021 58.729 1.00 9.87 344 ALA A O 1
ATOM 4727 N N . LEU A 1 315 ? 76.074 110.807 60.833 1.00 10.11 345 LEU A N 1
ATOM 4728 C CA . LEU A 1 315 ? 74.796 111.458 60.594 1.00 10.75 345 LEU A CA 1
ATOM 4729 C C . LEU A 1 315 ? 74.894 112.938 60.949 1.00 9.08 345 LEU A C 1
ATOM 4730 O O . LEU A 1 315 ? 75.662 113.329 61.845 1.00 9.94 345 LEU A O 1
ATOM 4746 N N . SER A 1 316 ? 74.077 113.739 60.274 1.00 10.74 346 SER A N 1
ATOM 4747 C CA . SER A 1 316 ? 73.950 115.171 60.568 1.00 8.65 346 SER A CA 1
ATOM 4748 C C . SER A 1 316 ? 72.506 115.385 60.995 1.00 10.80 346 SER A C 1
ATOM 4749 O O . SER A 1 316 ? 71.594 115.316 60.164 1.00 8.77 346 SER A O 1
ATOM 4757 N N . ILE A 1 317 ? 72.284 115.582 62.294 1.00 11.02 347 ILE A N 1
ATOM 4758 C CA . ILE A 1 317 ? 70.934 115.762 62.822 1.00 9.55 347 ILE A CA 1
ATOM 4759 C C . ILE A 1 317 ? 70.655 117.265 62.923 1.00 11.18 347 ILE A C 1
ATOM 4760 O O . ILE A 1 317 ? 69.723 117.782 62.293 1.00 12.16 347 ILE A O 1
ATOM 4776 N N . ASP A 1 318 ? 71.479 117.974 63.688 1.00 11.32 348 ASP A N 1
ATOM 4777 C CA . ASP A 1 318 ? 71.459 119.436 63.713 1.00 12.71 348 ASP A CA 1
ATOM 4778 C C . ASP A 1 318 ? 72.373 119.959 62.605 1.00 13.34 348 ASP A C 1
ATOM 4779 O O . ASP A 1 318 ? 73.617 119.852 62.721 1.00 12.48 348 ASP A O 1
ATOM 4788 N N . PRO A 1 319 ? 71.819 120.522 61.540 1.00 11.70 349 PRO A N 1
ATOM 4789 C CA . PRO A 1 319 ? 72.627 120.824 60.353 1.00 11.48 349 PRO A CA 1
ATOM 4790 C C . PRO A 1 319 ? 73.685 121.871 60.602 1.00 11.85 349 PRO A C 1
ATOM 4791 O O . PRO A 1 319 ? 74.699 121.912 59.879 1.00 13.10 349 PRO A O 1
ATOM 4802 N N . ALA A 1 320 ? 73.515 122.685 61.639 1.00 9.72 350 ALA A N 1
ATOM 4803 C CA . ALA A 1 320 ? 74.460 123.761 61.893 1.00 13.60 350 ALA A CA 1
ATOM 4804 C C . ALA A 1 320 ? 75.764 123.292 62.523 1.00 13.94 350 ALA A C 1
ATOM 4805 O O . ALA A 1 320 ? 76.774 124.000 62.435 1.00 14.21 350 ALA A O 1
ATOM 4812 N N . LYS A 1 321 ? 75.775 122.125 63.158 1.00 11.94 351 LYS A N 1
ATOM 4813 C CA . LYS A 1 321 ? 76.948 121.700 63.900 1.00 12.09 351 LYS A CA 1
ATOM 4814 C C . LYS A 1 321 ? 77.953 121.072 62.956 1.00 13.83 351 LYS A C 1
ATOM 4815 O O . LYS A 1 321 ? 77.570 120.308 62.062 1.00 13.31 351 LYS A O 1
ATOM 4834 N N . GLN A 1 322 ? 79.227 121.389 63.180 1.00 11.18 352 GLN A N 1
ATOM 4835 C CA . GLN A 1 322 ? 80.366 120.770 62.501 1.00 11.92 352 GLN A CA 1
ATOM 4836 C C . GLN A 1 322 ? 81.237 120.034 63.513 1.00 16.38 352 GLN A C 1
ATOM 4837 O O . GLN A 1 322 ? 81.929 120.661 64.322 1.00 14.55 352 GLN A O 1
ATOM 4851 N N . ALA A 1 323 ? 81.229 118.700 63.451 1.00 14.38 353 ALA A N 1
ATOM 4852 C CA . ALA A 1 323 ? 82.087 117.869 64.285 1.00 10.45 353 ALA A CA 1
ATOM 4853 C C . ALA A 1 323 ? 83.238 117.371 63.426 1.00 12.72 353 ALA A C 1
ATOM 4854 O O . ALA A 1 323 ? 83.005 116.711 62.402 1.00 11.27 353 ALA A O 1
ATOM 4861 N N . THR A 1 324 ? 84.477 117.663 63.841 1.00 11.90 354 THR A N 1
ATOM 4862 C CA . THR A 1 324 ? 85.637 117.304 63.019 1.00 13.45 354 THR A CA 1
ATOM 4863 C C . THR A 1 324 ? 85.971 115.812 63.068 1.00 13.75 354 THR A C 1
ATOM 4864 O O . THR A 1 324 ? 86.692 115.319 62.189 1.00 14.65 354 THR A O 1
ATOM 4875 N N . GLY A 1 325 ? 85.454 115.095 64.057 1.00 13.76 355 GLY A N 1
ATOM 4876 C CA . GLY A 1 325 ? 85.863 113.739 64.365 1.00 12.26 355 GLY A CA 1
ATOM 4877 C C . GLY A 1 325 ? 86.504 113.590 65.726 1.00 12.30 355 GLY A C 1
ATOM 4878 O O . GLY A 1 325 ? 86.439 112.504 66.302 1.00 11.63 355 GLY A O 1
ATOM 4882 N N . LYS A 1 326 ? 87.090 114.672 66.250 1.00 12.81 356 LYS A N 1
ATOM 4883 C CA . LYS A 1 326 ? 87.698 114.720 67.573 1.00 12.99 356 LYS A CA 1
ATOM 4884 C C . LYS A 1 326 ? 86.694 114.329 68.644 1.00 10.88 356 LYS A C 1
ATOM 4885 O O . LYS A 1 326 ? 85.507 114.642 68.546 1.00 10.17 356 LYS A O 1
ATOM 4904 N N . ALA A 1 327 ? 87.188 113.649 69.670 1.00 11.35 357 ALA A N 1
ATOM 4905 C CA . ALA A 1 327 ? 86.364 113.136 70.750 1.00 14.55 357 ALA A CA 1
ATOM 4906 C C . ALA A 1 327 ? 86.893 113.642 72.081 1.00 17.23 357 ALA A C 1
ATOM 4907 O O . ALA A 1 327 ? 88.089 113.922 72.216 1.00 16.39 357 ALA A O 1
ATOM 4914 N N . VAL A 1 328 ? 85.988 113.738 73.064 1.00 14.82 358 VAL A N 1
ATOM 4915 C CA . VAL A 1 328 ? 86.307 114.299 74.374 1.00 13.47 358 VAL A CA 1
ATOM 4916 C C . VAL A 1 328 ? 85.680 113.426 75.453 1.00 11.91 358 VAL A C 1
ATOM 4917 O O . VAL A 1 328 ? 84.613 112.822 75.268 1.00 12.97 358 VAL A O 1
ATOM 4930 N N . GLY A 1 329 ? 86.360 113.344 76.592 1.00 12.74 359 GLY A N 1
ATOM 4931 C CA . GLY A 1 329 ? 85.752 112.657 77.713 1.00 16.21 359 GLY A CA 1
ATOM 4932 C C . GLY A 1 329 ? 86.386 113.123 79.000 1.00 13.37 359 GLY A C 1
ATOM 4933 O O . GLY A 1 329 ? 87.298 113.946 78.990 1.00 15.29 359 GLY A O 1
ATOM 4937 N N . THR A 1 330 ? 85.858 112.611 80.111 1.00 17.53 360 THR A N 1
ATOM 4938 C CA . THR A 1 330 ? 86.363 112.926 81.439 1.00 16.24 360 THR A CA 1
ATOM 4939 C C . THR A 1 330 ? 86.837 111.655 82.132 1.00 22.23 360 THR A C 1
ATOM 4940 O O . THR A 1 330 ? 86.250 110.576 81.985 1.00 23.62 360 THR A O 1
ATOM 4951 N N . ASN A 1 331 ? 87.917 111.810 82.879 1.00 21.16 361 ASN A N 1
ATOM 4952 C CA . ASN A 1 331 ? 88.498 110.812 83.753 1.00 25.23 361 ASN A CA 1
ATOM 4953 C C . ASN A 1 331 ? 87.767 110.784 85.092 1.00 29.63 361 ASN A C 1
ATOM 4954 O O . ASN A 1 331 ? 86.971 111.667 85.424 1.00 30.10 361 ASN A O 1
ATOM 4965 N N . LYS A 1 332 ? 88.023 109.726 85.856 1.00 39.62 362 LYS A N 1
ATOM 4966 C CA . LYS A 1 332 ? 87.316 109.575 87.121 1.00 41.13 362 LYS A CA 1
ATOM 4967 C C . LYS A 1 332 ? 87.636 110.729 88.063 1.00 32.05 362 LYS A C 1
ATOM 4968 O O . LYS A 1 332 ? 86.798 111.100 88.900 1.00 36.88 362 LYS A O 1
ATOM 4987 N N . ASP A 1 333 ? 88.816 111.340 87.924 1.00 30.53 363 ASP A N 1
ATOM 4988 C CA . ASP A 1 333 ? 89.179 112.488 88.752 1.00 26.06 363 ASP A CA 1
ATOM 4989 C C . ASP A 1 333 ? 88.685 113.812 88.180 1.00 28.18 363 ASP A C 1
ATOM 4990 O O . ASP A 1 333 ? 89.049 114.874 88.695 1.00 29.61 363 ASP A O 1
ATOM 4999 N N . GLY A 1 334 ? 87.878 113.776 87.119 1.00 26.37 364 GLY A N 1
ATOM 5000 C CA . GLY A 1 334 ? 87.316 114.989 86.552 1.00 30.72 364 GLY A CA 1
ATOM 5001 C C . GLY A 1 334 ? 88.131 115.651 85.470 1.00 29.32 364 GLY A C 1
ATOM 5002 O O . GLY A 1 334 ? 87.642 116.628 84.874 1.00 25.86 364 GLY A O 1
ATOM 5006 N N . SER A 1 335 ? 89.340 115.151 85.190 1.00 23.83 365 SER A N 1
ATOM 5007 C CA . SER A 1 335 ? 90.192 115.741 84.167 1.00 22.12 365 SER A CA 1
ATOM 5008 C C . SER A 1 335 ? 89.656 115.406 82.771 1.00 18.76 365 SER A C 1
ATOM 5009 O O . SER A 1 335 ? 89.095 114.331 82.548 1.00 22.18 365 SER A O 1
ATOM 5017 N N . VAL A 1 336 ? 89.817 116.347 81.838 1.00 17.92 366 VAL A N 1
ATOM 5018 C CA . VAL A 1 336 ? 89.326 116.200 80.469 1.00 18.68 366 VAL A CA 1
ATOM 5019 C C . VAL A 1 336 ? 90.453 115.689 79.577 1.00 22.09 366 VAL A C 1
ATOM 5020 O O . VAL A 1 336 ? 91.615 116.088 79.721 1.00 24.04 366 VAL A O 1
ATOM 5033 N N . TYR A 1 337 ? 90.103 114.809 78.649 1.00 16.90 367 TYR A N 1
ATOM 5034 C CA . TYR A 1 337 ? 91.025 114.293 77.649 1.00 18.55 367 TYR A CA 1
ATOM 5035 C C . TYR A 1 337 ? 90.321 114.307 76.301 1.00 21.29 367 TYR A C 1
ATOM 5036 O O . TYR A 1 337 ? 89.095 114.315 76.233 1.00 14.20 367 TYR A O 1
ATOM 5054 N N . THR A 1 338 ? 91.114 114.314 75.227 1.00 17.00 368 THR A N 1
ATOM 5055 C CA . THR A 1 338 ? 90.616 114.207 73.869 1.00 16.87 368 THR A CA 1
ATOM 5056 C C . THR A 1 338 ? 91.382 113.119 73.111 1.00 17.03 368 THR A C 1
ATOM 5057 O O . THR A 1 338 ? 92.533 112.790 73.425 1.00 19.07 368 THR A O 1
ATOM 5068 N N . ASN A 1 339 ? 90.704 112.517 72.152 1.00 12.38 369 ASN A N 1
ATOM 5069 C CA . ASN A 1 339 ? 91.281 111.628 71.135 1.00 13.62 369 ASN A CA 1
ATOM 5070 C C . ASN A 1 339 ? 90.950 112.176 69.739 1.00 12.98 369 ASN A C 1
ATOM 5071 O O . ASN A 1 339 ? 89.956 112.887 69.577 1.00 12.02 369 ASN A O 1
ATOM 5082 N N . PRO A 1 340 ? 91.779 111.907 68.724 1.00 15.98 370 PRO A N 1
ATOM 5083 C CA . PRO A 1 340 ? 91.523 112.509 67.397 1.00 14.53 370 PRO A CA 1
ATOM 5084 C C . PRO A 1 340 ? 90.323 111.913 66.684 1.00 15.31 370 PRO A C 1
ATOM 5085 O O . PRO A 1 340 ? 89.749 112.602 65.822 1.00 15.82 370 PRO A O 1
ATOM 5096 N N . PHE A 1 341 ? 89.957 110.663 67.017 1.00 12.36 371 PHE A N 1
ATOM 5097 C CA . PHE A 1 341 ? 88.785 109.965 66.512 1.00 12.62 371 PHE A CA 1
ATOM 5098 C C . PHE A 1 341 ? 88.200 109.174 67.674 1.00 11.53 371 PHE A C 1
ATOM 5099 O O . PHE A 1 341 ? 88.923 108.790 68.600 1.00 13.95 371 PHE A O 1
ATOM 5116 N N . VAL A 1 342 ? 86.900 108.879 67.588 1.00 12.81 372 VAL A N 1
ATOM 5117 C CA . VAL A 1 342 ? 86.241 108.168 68.687 1.00 13.58 372 VAL A CA 1
ATOM 5118 C C . VAL A 1 342 ? 86.934 106.833 68.957 1.00 13.85 372 VAL A C 1
ATOM 5119 O O . VAL A 1 342 ? 87.096 106.424 70.104 1.00 10.76 372 VAL A O 1
ATOM 5132 N N . TRP A 1 343 ? 87.324 106.121 67.904 1.00 11.71 373 TRP A N 1
ATOM 5133 C CA . TRP A 1 343 ? 88.046 104.867 67.982 1.00 13.55 373 TRP A CA 1
ATOM 5134 C C . TRP A 1 343 ? 89.303 105.046 67.130 1.00 21.95 373 TRP A C 1
ATOM 5135 O O . TRP A 1 343 ? 89.243 105.706 66.084 1.00 18.53 373 TRP A O 1
ATOM 5156 N N . GLY A 1 344 ? 90.424 104.442 67.552 1.00 25.81 374 GLY A N 1
ATOM 5157 C CA . GLY A 1 344 ? 91.688 104.568 66.836 1.00 28.89 374 GLY A CA 1
ATOM 5158 C C . GLY A 1 344 ? 92.644 103.408 67.083 1.00 21.20 374 GLY A C 1
ATOM 5159 O O . GLY A 1 344 ? 92.278 102.253 66.808 1.00 23.25 374 GLY A O 1
ATOM 5163 N N . CYS A 1 345 ? 93.871 103.705 67.558 1.00 31.82 375 CYS A N 1
ATOM 5164 C CA . CYS A 1 345 ? 94.727 102.701 68.187 1.00 34.74 375 CYS A CA 1
ATOM 5165 C C . CYS A 1 345 ? 94.018 102.242 69.446 1.00 29.53 375 CYS A C 1
ATOM 5166 O O . CYS A 1 345 ? 94.245 102.810 70.516 1.00 32.33 375 CYS A O 1
ATOM 5174 N N . THR A 1 346 ? 93.135 101.257 69.336 1.00 29.23 376 THR A N 1
ATOM 5175 C CA . THR A 1 346 ? 92.240 100.885 70.423 1.00 29.73 376 THR A CA 1
ATOM 5176 C C . THR A 1 346 ? 92.142 99.369 70.449 1.00 39.12 376 THR A C 1
ATOM 5177 O O . THR A 1 346 ? 91.700 98.756 69.467 1.00 31.89 376 THR A O 1
ATOM 5188 N N . ASN A 1 347 ? 92.593 98.785 71.556 1.00 35.91 377 ASN A N 1
ATOM 5189 C CA . ASN A 1 347 ? 92.394 97.374 71.899 1.00 44.26 377 ASN A CA 1
ATOM 5190 C C . ASN A 1 347 ? 92.759 96.411 70.763 1.00 37.14 377 ASN A C 1
ATOM 5191 O O . ASN A 1 347 ? 91.917 95.734 70.176 1.00 40.94 377 ASN A O 1
ATOM 5202 N N . GLY A 1 348 ? 94.045 96.348 70.480 1.00 35.06 378 GLY A N 1
ATOM 5203 C CA . GLY A 1 348 ? 94.505 95.398 69.499 1.00 47.63 378 GLY A CA 1
ATOM 5204 C C . GLY A 1 348 ? 94.500 95.882 68.069 1.00 49.60 378 GLY A C 1
ATOM 5205 O O . GLY A 1 348 ? 94.881 95.110 67.180 1.00 52.92 378 GLY A O 1
ATOM 5209 N N . THR A 1 349 ? 94.061 97.117 67.808 1.00 39.52 379 THR A N 1
ATOM 5210 C CA . THR A 1 349 ? 94.410 97.826 66.577 1.00 27.73 379 THR A CA 1
ATOM 5211 C C . THR A 1 349 ? 95.525 98.792 66.968 1.00 43.71 379 THR A C 1
ATOM 5212 O O . THR A 1 349 ? 95.323 99.693 67.789 1.00 45.27 379 THR A O 1
ATOM 5223 N N . ALA A 1 350 ? 96.721 98.558 66.442 1.00 45.55 380 ALA A N 1
ATOM 5224 C CA . ALA A 1 350 ? 97.890 99.369 66.751 1.00 38.86 380 ALA A CA 1
ATOM 5225 C C . ALA A 1 350 ? 98.370 100.078 65.498 1.00 41.56 380 ALA A C 1
ATOM 5226 O O . ALA A 1 350 ? 99.574 100.159 65.221 1.00 40.56 380 ALA A O 1
ATOM 5233 N N . LYS A 1 351 ? 97.417 100.584 64.717 1.00 42.09 381 LYS A N 1
ATOM 5234 C CA . LYS A 1 351 ? 97.697 101.269 63.468 1.00 39.33 381 LYS A CA 1
ATOM 5235 C C . LYS A 1 351 ? 97.084 102.660 63.478 1.00 27.11 381 LYS A C 1
ATOM 5236 O O . LYS A 1 351 ? 96.010 102.878 64.046 1.00 24.96 381 LYS A O 1
ATOM 5255 N N . ASP A 1 352 ? 97.773 103.573 62.810 1.00 25.95 382 ASP A N 1
ATOM 5256 C CA . ASP A 1 352 ? 97.281 104.909 62.557 1.00 25.19 382 ASP A CA 1
ATOM 5257 C C . ASP A 1 352 ? 96.016 104.866 61.705 1.00 16.15 382 ASP A C 1
ATOM 5258 O O . ASP A 1 352 ? 95.670 103.855 61.093 1.00 20.21 382 ASP A O 1
ATOM 5267 N N . GLY A 1 353 ? 95.340 106.002 61.648 1.00 18.20 383 GLY 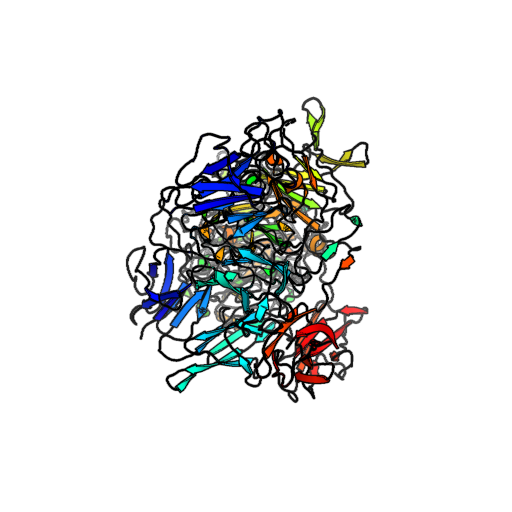A N 1
ATOM 5268 C CA . GLY A 1 353 ? 94.303 106.173 60.659 1.00 23.33 383 GLY A CA 1
ATOM 5269 C C . GLY A 1 353 ? 92.958 106.513 61.267 1.00 20.52 383 GLY A C 1
ATOM 5270 O O . GLY A 1 353 ? 92.628 106.092 62.388 1.00 15.46 383 GLY A O 1
ATOM 5274 N N . GLY A 1 354 ? 92.183 107.269 60.507 1.00 13.65 384 GLY A N 1
ATOM 5275 C CA . GLY A 1 354 ? 90.822 107.605 60.883 1.00 13.75 384 GLY A CA 1
ATOM 5276 C C . GLY A 1 354 ? 90.215 108.464 59.795 1.00 13.27 384 GLY A C 1
ATOM 5277 O O . GLY A 1 354 ? 90.855 108.780 58.783 1.00 14.01 384 GLY A O 1
ATOM 5281 N N . THR A 1 355 ? 88.964 108.845 60.012 1.00 12.02 385 THR A N 1
ATOM 5282 C CA . THR A 1 355 ? 88.236 109.676 59.063 1.00 12.28 385 THR A CA 1
ATOM 5283 C C . THR A 1 355 ? 87.709 110.879 59.825 1.00 17.25 385 THR A C 1
ATOM 5284 O O . THR A 1 355 ? 86.985 110.704 60.810 1.00 13.22 385 THR A O 1
ATOM 5295 N N . GLY A 1 356 ? 88.145 112.077 59.421 1.00 14.14 386 GLY A N 1
ATOM 5296 C CA . GLY A 1 356 ? 87.616 113.327 59.919 1.00 14.72 386 GLY A CA 1
ATOM 5297 C C . GLY A 1 356 ? 86.588 113.889 58.948 1.00 13.33 386 GLY A C 1
ATOM 5298 O O . GLY A 1 356 ? 86.357 113.350 57.866 1.00 12.97 386 GLY A O 1
ATOM 5302 N N . PHE A 1 357 ? 85.984 115.006 59.354 1.00 10.30 387 PHE A N 1
ATOM 5303 C CA . PHE A 1 357 ? 84.862 115.595 58.639 1.00 10.56 387 PHE A CA 1
ATOM 5304 C C . PHE A 1 357 ? 85.010 117.103 58.522 1.00 12.78 387 PHE A C 1
ATOM 5305 O O . PHE A 1 357 ? 85.196 117.805 59.525 1.00 11.41 387 PHE A O 1
ATOM 5322 N N . THR A 1 358 ? 84.939 117.584 57.286 1.00 10.44 388 THR A N 1
ATOM 5323 C CA . THR A 1 358 ? 84.654 118.977 56.965 1.00 12.89 388 THR A CA 1
ATOM 5324 C C . THR A 1 358 ? 83.156 119.170 56.761 1.00 11.38 388 THR A C 1
ATOM 5325 O O . THR A 1 358 ? 82.526 120.020 57.402 1.00 10.78 388 THR A O 1
ATOM 5336 N N . THR A 1 359 ? 82.560 118.364 55.900 1.00 10.38 389 THR A N 1
ATOM 5337 C CA . THR A 1 359 ? 81.109 118.342 55.770 1.00 9.26 389 THR A CA 1
ATOM 5338 C C . THR A 1 359 ? 80.488 118.142 57.143 1.00 7.95 389 THR A C 1
ATOM 5339 O O . THR A 1 359 ? 80.981 117.334 57.936 1.00 9.74 389 THR A O 1
ATOM 5350 N N . HIS A 1 360 ? 79.397 118.858 57.409 1.00 8.34 390 HIS A N 1
ATOM 5351 C CA . HIS A 1 360 ? 78.833 118.857 58.761 1.00 8.72 390 HIS A CA 1
ATOM 5352 C C . HIS A 1 360 ? 78.230 117.506 59.138 1.00 9.89 390 HIS A C 1
ATOM 5353 O O . HIS A 1 360 ? 77.348 116.983 58.431 1.00 9.03 390 HIS A O 1
ATOM 5368 N N . ILE A 1 361 ? 78.667 116.983 60.290 1.00 9.36 391 ILE A N 1
ATOM 5369 C CA . ILE A 1 361 ? 78.025 115.861 60.970 1.00 10.53 391 ILE A CA 1
ATOM 5370 C C . ILE A 1 361 ? 78.004 116.200 62.462 1.00 10.96 391 ILE A C 1
ATOM 5371 O O . ILE A 1 361 ? 78.738 117.067 62.940 1.00 10.74 391 ILE A O 1
ATOM 5387 N N . ASP A 1 362 ? 77.185 115.470 63.203 1.00 12.22 392 ASP A N 1
ATOM 5388 C CA . ASP A 1 362 ? 77.147 115.674 64.646 1.00 12.43 392 ASP A CA 1
ATOM 5389 C C . ASP A 1 362 ? 76.863 114.381 65.394 1.00 12.28 392 ASP A C 1
ATOM 5390 O O . ASP A 1 362 ? 76.749 114.419 66.621 1.00 10.52 392 ASP A O 1
ATOM 5399 N N . THR A 1 363 ? 76.818 113.234 64.717 1.00 11.37 393 THR A N 1
ATOM 5400 C CA . THR A 1 363 ? 76.458 111.956 65.314 1.00 11.25 393 THR A CA 1
ATOM 5401 C C . THR A 1 363 ? 77.261 110.843 64.646 1.00 11.89 393 THR A C 1
ATOM 5402 O O . THR A 1 363 ? 77.434 110.831 63.423 1.00 11.59 393 THR A O 1
ATOM 5413 N N . LEU A 1 364 ? 77.800 109.925 65.430 1.00 11.34 394 LEU A N 1
ATOM 5414 C CA . LEU A 1 364 ? 78.468 108.764 64.848 1.00 12.14 394 LEU A CA 1
ATOM 5415 C C . LEU A 1 364 ? 77.886 107.499 65.461 1.00 12.08 394 LEU A C 1
ATOM 5416 O O . LEU A 1 364 ? 77.978 107.295 66.682 1.00 13.18 394 LEU A O 1
ATOM 5432 N N . VAL A 1 365 ? 77.280 106.666 64.625 1.00 10.62 395 VAL A N 1
ATOM 5433 C CA . VAL A 1 365 ? 76.868 105.317 65.031 1.00 10.06 395 VAL A CA 1
ATOM 5434 C C . VAL A 1 365 ? 78.085 104.444 64.775 1.00 12.94 395 VAL A C 1
ATOM 5435 O O . VAL A 1 365 ? 78.447 104.199 63.619 1.00 10.73 395 VAL A O 1
ATOM 5448 N N . ALA A 1 366 ? 78.753 104.043 65.845 1.00 9.00 396 ALA A N 1
ATOM 5449 C CA . ALA A 1 366 ? 80.013 103.316 65.783 1.00 10.38 396 ALA A CA 1
ATOM 5450 C C . ALA A 1 366 ? 79.704 101.855 66.091 1.00 12.37 396 ALA A C 1
ATOM 5451 O O . ALA A 1 366 ? 79.389 101.492 67.235 1.00 14.33 396 ALA A O 1
ATOM 5458 N N . PHE A 1 367 ? 79.742 101.023 65.065 1.00 11.65 397 PHE A N 1
ATOM 5459 C CA . PHE A 1 367 ? 79.402 99.609 65.228 1.00 13.40 397 PHE A CA 1
ATOM 5460 C C . PHE A 1 367 ? 80.500 98.766 64.603 1.00 14.95 397 PHE A C 1
ATOM 5461 O O . PHE A 1 367 ? 81.586 99.293 64.315 1.00 11.79 397 PHE A O 1
ATOM 5478 N N . ASP A 1 368 ? 80.267 97.457 64.436 1.00 14.14 398 ASP A N 1
ATOM 5479 C CA . ASP A 1 368 ? 81.337 96.587 63.969 1.00 11.28 398 ASP A CA 1
ATOM 5480 C C . ASP A 1 368 ? 80.771 95.456 63.114 1.00 13.85 398 ASP A C 1
ATOM 5481 O O . ASP A 1 368 ? 79.624 95.004 63.289 1.00 12.09 398 ASP A O 1
ATOM 5490 N N . SER A 1 369 ? 81.640 94.977 62.221 1.00 13.06 399 SER A N 1
ATOM 5491 C CA . SER A 1 369 ? 81.273 94.152 61.075 1.00 9.62 399 SER A CA 1
ATOM 5492 C C . SER A 1 369 ? 80.751 92.749 61.426 1.00 15.13 399 SER A C 1
ATOM 5493 O O . SER A 1 369 ? 80.037 92.159 60.612 1.00 13.86 399 SER A O 1
ATOM 5501 N N . ASN A 1 370 ? 81.065 92.199 62.602 1.00 15.75 400 ASN A N 1
ATOM 5502 C CA . ASN A 1 370 ? 80.403 90.967 63.035 1.00 15.91 400 ASN A CA 1
ATOM 5503 C C . ASN A 1 370 ? 79.586 91.185 64.300 1.00 16.72 400 ASN A C 1
ATOM 5504 O O . ASN A 1 370 ? 79.174 90.223 64.947 1.00 15.49 400 ASN A O 1
ATOM 5515 N N . ASN A 1 371 ? 79.329 92.429 64.654 1.00 14.83 401 ASN A N 1
ATOM 5516 C CA . ASN A 1 371 ? 78.501 92.781 65.798 1.00 13.01 401 ASN A CA 1
ATOM 5517 C C . ASN A 1 371 ? 78.920 92.041 67.067 1.00 15.91 401 ASN A C 1
ATOM 5518 O O . ASN A 1 371 ? 78.101 91.410 67.759 1.00 16.07 401 ASN A O 1
ATOM 5529 N N . SER A 1 372 ? 80.201 92.141 67.382 1.00 15.11 402 SER A N 1
ATOM 5530 C CA . SER A 1 372 ? 80.773 91.524 68.572 1.00 20.14 402 SER A CA 1
ATOM 5531 C C . SER A 1 372 ? 81.432 92.536 69.493 1.00 19.85 402 SER A C 1
ATOM 5532 O O . SER A 1 372 ? 81.992 92.147 70.529 1.00 18.99 402 SER A O 1
ATOM 5540 N N . ASN A 1 373 ? 81.431 93.811 69.133 1.00 16.05 403 ASN A N 1
ATOM 5541 C CA . ASN A 1 373 ? 82.127 94.822 69.912 1.00 17.88 403 ASN A CA 1
ATOM 5542 C C . ASN A 1 373 ? 81.137 95.388 70.927 1.00 20.64 403 ASN A C 1
ATOM 5543 O O . ASN A 1 373 ? 80.220 96.148 70.573 1.00 16.50 403 ASN A O 1
ATOM 5554 N N . GLY A 1 374 ? 81.316 95.005 72.191 1.00 17.88 404 GLY A N 1
ATOM 5555 C CA . GLY A 1 374 ? 80.394 95.392 73.228 1.00 19.06 404 GLY A CA 1
ATOM 5556 C C . GLY A 1 374 ? 80.398 96.884 73.496 1.00 15.15 404 GLY A C 1
ATOM 5557 O O . GLY A 1 374 ? 79.433 97.403 74.086 1.00 20.44 404 GLY A O 1
ATOM 5561 N N . GLY A 1 375 ? 81.424 97.581 73.005 1.00 18.54 405 GLY A N 1
ATOM 5562 C CA . GLY A 1 375 ? 81.591 99.014 73.051 1.00 19.15 405 GLY A CA 1
ATOM 5563 C C . GLY A 1 375 ? 80.923 99.788 71.944 1.00 15.22 405 GLY A C 1
ATOM 5564 O O . GLY A 1 375 ? 80.971 101.022 71.964 1.00 17.13 405 GLY A O 1
ATOM 5568 N N . ALA A 1 376 ? 80.255 99.126 70.999 1.00 14.58 406 ALA A N 1
ATOM 5569 C CA . ALA A 1 376 ? 79.501 99.863 69.984 1.00 13.98 406 ALA A CA 1
ATOM 5570 C C . ALA A 1 376 ? 78.602 100.909 70.631 1.00 13.89 406 ALA A C 1
ATOM 5571 O O . ALA A 1 376 ? 77.915 100.644 71.624 1.00 15.46 406 ALA A O 1
ATOM 5578 N N . SER A 1 377 ? 78.584 102.097 70.033 1.00 11.47 407 SER A N 1
ATOM 5579 C CA . SER A 1 377 ? 77.975 103.238 70.689 1.00 10.24 407 SER A CA 1
ATOM 5580 C C . SER A 1 377 ? 77.475 104.244 69.661 1.00 12.51 407 SER A C 1
ATOM 5581 O O . SER A 1 377 ? 78.018 104.339 68.550 1.00 12.63 407 SER A O 1
ATOM 5589 N N . ILE A 1 378 ? 76.456 105.017 70.046 1.00 11.30 408 ILE A N 1
ATOM 5590 C CA . ILE A 1 378 ? 76.078 106.232 69.316 1.00 9.66 408 ILE A CA 1
ATOM 5591 C C . ILE A 1 378 ? 76.691 107.416 70.038 1.00 14.84 408 ILE A C 1
ATOM 5592 O O . ILE A 1 378 ? 76.325 107.720 71.179 1.00 13.20 408 ILE A O 1
ATOM 5608 N N . PHE A 1 379 ? 77.641 108.071 69.374 1.00 8.49 409 PHE A N 1
ATOM 5609 C CA . PHE A 1 379 ? 78.340 109.227 69.899 1.00 9.66 409 PHE A CA 1
ATOM 5610 C C . PHE A 1 379 ? 77.645 110.495 69.415 1.00 13.08 409 PHE A C 1
ATOM 5611 O O . PHE A 1 379 ? 77.278 110.629 68.233 1.00 13.05 409 PHE A O 1
ATOM 5628 N N . LYS A 1 380 ? 77.518 111.441 70.323 1.00 11.94 410 LYS A N 1
ATOM 5629 C CA . LYS A 1 380 ? 76.900 112.729 70.049 1.00 12.44 410 LYS A CA 1
ATOM 5630 C C . LYS A 1 380 ? 77.966 113.811 70.179 1.00 10.71 410 LYS A C 1
ATOM 5631 O O . LYS A 1 380 ? 78.733 113.831 71.154 1.00 10.98 410 LYS A O 1
ATOM 5650 N N . ALA A 1 381 ? 78.033 114.690 69.178 1.00 10.53 411 ALA A N 1
ATOM 5651 C CA . ALA A 1 381 ? 78.972 115.817 69.212 1.00 11.02 411 ALA A CA 1
ATOM 5652 C C . ALA A 1 381 ? 78.299 116.980 69.940 1.00 14.09 411 ALA A C 1
ATOM 5653 O O . ALA A 1 381 ? 77.762 117.920 69.334 1.00 14.74 411 ALA A O 1
ATOM 5660 N N . ASP A 1 382 ? 78.358 116.923 71.264 1.00 13.27 412 ASP A N 1
ATOM 5661 C CA . ASP A 1 382 ? 77.534 117.766 72.130 1.00 13.82 412 ASP A CA 1
ATOM 5662 C C . ASP A 1 382 ? 78.358 118.758 72.926 1.00 15.67 412 ASP A C 1
ATOM 5663 O O . ASP A 1 382 ? 77.795 119.521 73.719 1.00 16.45 412 ASP A O 1
ATOM 5672 N N . THR A 1 383 ? 79.657 118.819 72.677 1.00 13.37 413 THR A N 1
ATOM 5673 C CA . THR A 1 383 ? 80.572 119.685 73.419 1.00 16.76 413 THR A CA 1
ATOM 5674 C C . THR A 1 383 ? 81.356 120.524 72.417 1.00 15.75 413 THR A C 1
ATOM 5675 O O . THR A 1 383 ? 82.057 119.980 71.556 1.00 15.46 413 THR A O 1
ATOM 5686 N N . GLN A 1 384 ? 81.280 121.840 72.549 1.00 16.10 414 GLN A N 1
ATOM 5687 C CA . GLN A 1 384 ? 81.990 122.723 71.639 1.00 18.26 414 GLN A CA 1
ATOM 5688 C C . GLN A 1 384 ? 83.453 122.850 72.034 1.00 20.04 414 GLN A C 1
ATOM 5689 O O . GLN A 1 384 ? 83.781 122.989 73.209 1.00 19.81 414 GLN A O 1
ATOM 5703 N N . ASP A 1 385 ? 84.326 122.795 71.048 1.00 18.37 415 ASP A N 1
ATOM 5704 C CA . ASP A 1 385 ? 85.755 123.013 71.209 1.00 20.02 415 ASP A CA 1
ATOM 5705 C C . ASP A 1 385 ? 86.060 124.510 71.079 1.00 16.58 415 ASP A C 1
ATOM 5706 O O . ASP A 1 385 ? 85.195 125.315 70.737 1.00 18.33 415 ASP A O 1
ATOM 5715 N N . THR A 1 386 ? 87.322 124.872 71.341 1.00 20.72 416 THR A N 1
ATOM 5716 C CA . THR A 1 386 ? 87.694 126.287 71.315 1.00 26.60 416 THR A CA 1
ATOM 5717 C C . THR A 1 386 ? 87.429 126.930 69.961 1.00 31.87 416 THR A C 1
ATOM 5718 O O . THR A 1 386 ? 87.066 128.115 69.891 1.00 26.55 416 THR A O 1
ATOM 5729 N N . ASP A 1 387 ? 87.582 126.166 68.883 1.00 26.95 417 ASP A N 1
ATOM 5730 C CA . ASP A 1 387 ? 87.433 126.668 67.526 1.00 22.97 417 ASP A CA 1
ATOM 5731 C C . ASP A 1 387 ? 85.985 126.693 67.048 1.00 17.68 417 ASP A C 1
ATOM 5732 O O . ASP A 1 387 ? 85.750 127.008 65.882 1.00 21.03 417 ASP A O 1
ATOM 5741 N N . GLY A 1 388 ? 85.006 126.380 67.900 1.00 20.07 418 GLY A N 1
ATOM 5742 C CA . GLY A 1 388 ? 83.608 126.406 67.506 1.00 21.40 418 GLY A CA 1
ATOM 5743 C C . GLY A 1 388 ? 83.078 125.112 66.910 1.00 16.84 418 GLY A C 1
ATOM 5744 O O . GLY A 1 388 ? 81.854 124.962 66.747 1.00 15.78 418 GLY A O 1
ATOM 5748 N N . THR A 1 389 ? 83.955 124.186 66.573 1.00 17.79 419 THR A N 1
ATOM 5749 C CA . THR A 1 389 ? 83.516 122.866 66.156 1.00 14.93 419 THR A CA 1
ATOM 5750 C C . THR A 1 389 ? 83.068 122.089 67.387 1.00 13.46 419 THR A C 1
ATOM 5751 O O . THR A 1 389 ? 83.313 122.486 68.530 1.00 15.01 419 THR A O 1
ATOM 5762 N N . TYR A 1 390 ? 82.462 120.945 67.160 1.00 13.82 420 TYR A N 1
ATOM 5763 C CA . TYR A 1 390 ? 81.938 120.120 68.243 1.00 11.37 420 TYR A CA 1
ATOM 5764 C C . TYR A 1 390 ? 82.685 118.796 68.319 1.00 13.61 420 TYR A C 1
ATOM 5765 O O . TYR A 1 390 ? 83.139 118.259 67.302 1.00 15.43 420 TYR A O 1
ATOM 5783 N N . MET A 1 391 ? 82.795 118.276 69.540 1.00 13.31 421 MET A N 1
ATOM 5784 C CA . MET A 1 391 ? 83.513 117.050 69.845 1.00 10.38 421 MET A CA 1
ATOM 5785 C C . MET A 1 391 ? 82.551 115.959 70.298 1.00 15.08 421 MET A C 1
ATOM 5786 O O . MET A 1 391 ? 81.587 116.226 71.030 1.00 11.81 421 MET A O 1
ATOM 5800 N N . PHE A 1 392 ? 82.781 114.753 69.787 1.00 11.85 422 PHE A N 1
ATOM 5801 C CA . PHE A 1 392 ? 82.021 113.571 70.198 1.00 11.74 422 PHE A CA 1
ATOM 5802 C C . PHE A 1 392 ? 82.330 113.188 71.646 1.00 10.90 422 PHE A C 1
ATOM 5803 O O . PHE A 1 392 ? 83.487 113.052 72.036 1.00 12.90 422 PHE A O 1
ATOM 5820 N N . ASN A 1 393 ? 81.291 112.990 72.447 1.00 11.00 423 ASN A N 1
ATOM 5821 C CA . ASN A 1 393 ? 81.456 112.883 73.891 1.00 10.64 423 ASN A CA 1
ATOM 5822 C C . ASN A 1 393 ? 81.407 111.445 74.377 1.00 10.20 423 ASN A C 1
ATOM 5823 O O . ASN A 1 393 ? 80.372 110.785 74.299 1.00 13.17 423 ASN A O 1
ATOM 5834 N N . TYR A 1 394 ? 82.538 110.961 74.892 1.00 12.28 424 TYR A N 1
ATOM 5835 C CA . TYR A 1 394 ? 82.532 109.628 75.485 1.00 10.02 424 TYR A CA 1
ATOM 5836 C C . TYR A 1 394 ? 81.547 109.553 76.642 1.00 14.59 424 TYR A C 1
ATOM 5837 O O . TYR A 1 394 ? 80.949 108.500 76.886 1.00 14.14 424 TYR A O 1
ATOM 5855 N N . ASP A 1 395 ? 81.383 110.647 77.384 1.00 14.79 425 ASP A N 1
ATOM 5856 C CA . ASP A 1 395 ? 80.618 110.584 78.634 1.00 12.97 425 ASP A CA 1
ATOM 5857 C C . ASP A 1 395 ? 79.125 110.403 78.393 1.00 20.63 425 ASP A C 1
ATOM 5858 O O . ASP A 1 395 ? 78.415 109.879 79.271 1.00 19.53 425 ASP A O 1
ATOM 5867 N N . THR A 1 396 ? 78.612 110.845 77.242 1.00 12.98 426 THR A N 1
ATOM 5868 C CA . THR A 1 396 ? 77.174 110.829 76.972 1.00 12.43 426 THR A CA 1
ATOM 5869 C C . THR A 1 396 ? 76.787 109.846 75.873 1.00 15.77 426 THR A C 1
ATOM 5870 O O . THR A 1 396 ? 75.635 109.860 75.410 1.00 13.43 426 THR A O 1
ATOM 5881 N N . ARG A 1 397 ? 77.718 109.007 75.434 1.00 18.18 427 ARG A N 1
ATOM 5882 C CA . ARG A 1 397 ? 77.420 108.111 74.329 1.00 17.97 427 ARG A CA 1
ATOM 5883 C C . ARG A 1 397 ? 76.318 107.133 74.723 1.00 16.69 427 ARG A C 1
ATOM 5884 O O . ARG A 1 397 ? 76.150 106.802 75.898 1.00 17.31 427 ARG A O 1
ATOM 5905 N N . ILE A 1 398 ? 75.560 106.668 73.733 1.00 14.74 428 ILE A N 1
ATOM 5906 C CA . ILE A 1 398 ? 74.480 105.711 73.952 1.00 14.36 428 ILE A CA 1
ATOM 5907 C C . ILE A 1 398 ? 75.016 104.306 73.636 1.00 19.21 428 ILE A C 1
ATOM 5908 O O . ILE A 1 398 ? 75.311 104.015 72.467 1.00 12.25 428 ILE A O 1
ATOM 5924 N N . PRO A 1 399 ? 75.115 103.420 74.616 1.00 16.10 429 PRO A N 1
ATOM 5925 C CA . PRO A 1 399 ? 75.594 102.065 74.294 1.00 14.80 429 PRO A CA 1
ATOM 5926 C C . PRO A 1 399 ? 74.608 101.283 73.424 1.00 13.66 429 PRO A C 1
ATOM 5927 O O . PRO A 1 399 ? 73.389 101.275 73.662 1.00 15.22 429 PRO A O 1
ATOM 5938 N N . ILE A 1 400 ? 75.137 100.676 72.360 1.00 14.68 430 ILE A N 1
ATOM 5939 C CA . ILE A 1 400 ? 74.318 99.842 71.476 1.00 13.67 430 ILE A CA 1
ATOM 5940 C C . ILE A 1 400 ? 74.962 98.467 71.274 1.00 14.30 430 ILE A C 1
ATOM 5941 O O . ILE A 1 400 ? 74.549 97.696 70.389 1.00 16.72 430 ILE A O 1
ATOM 5957 N N . GLY A 1 401 ? 76.010 98.174 72.037 1.00 16.42 431 GLY A N 1
ATOM 5958 C CA . GLY A 1 401 ? 76.725 96.918 71.865 1.00 20.49 431 GLY A CA 1
ATOM 5959 C C . GLY A 1 401 ? 75.970 95.722 72.428 1.00 18.96 431 GLY A C 1
ATOM 5960 O O . GLY A 1 401 ? 75.037 95.860 73.223 1.00 20.39 431 GLY A O 1
ATOM 5964 N N . VAL A 1 402 ? 76.365 94.529 71.949 1.00 20.03 432 VAL A N 1
ATOM 5965 C CA . VAL A 1 402 ? 75.863 93.272 72.517 1.00 17.38 432 VAL A CA 1
ATOM 5966 C C . VAL A 1 402 ? 76.392 93.090 73.937 1.00 21.52 432 VAL A C 1
ATOM 5967 O O . VAL A 1 402 ? 77.391 93.681 74.346 1.00 21.80 432 VAL A O 1
ATOM 5980 N N . THR A 1 403 ? 75.726 92.228 74.694 1.00 30.77 433 THR A N 1
ATOM 5981 C CA . THR A 1 403 ? 76.314 91.753 75.945 1.00 32.39 433 THR A CA 1
ATOM 5982 C C . THR A 1 403 ? 77.126 90.479 75.721 1.00 31.07 433 THR A C 1
ATOM 5983 O O . THR A 1 403 ? 78.127 90.259 76.420 1.00 39.13 433 THR A O 1
ATOM 5994 N N . SER A 1 404 ? 76.761 89.674 74.717 1.00 27.43 434 SER A N 1
ATOM 5995 C CA . SER A 1 404 ? 77.560 88.532 74.285 1.00 37.91 434 SER A CA 1
ATOM 5996 C C . SER A 1 404 ? 77.458 88.426 72.779 1.00 31.67 434 SER A C 1
ATOM 5997 O O . SER A 1 404 ? 76.356 88.590 72.228 1.00 32.05 434 SER A O 1
ATOM 6005 N N . PHE A 1 405 ? 78.581 88.100 72.117 1.00 36.16 435 PHE A N 1
ATOM 6006 C CA . PHE A 1 405 ? 78.517 87.899 70.675 1.00 30.48 435 PHE A CA 1
ATOM 6007 C C . PHE A 1 405 ? 77.467 86.851 70.340 1.00 38.82 435 PHE A C 1
ATOM 6008 O O . PHE A 1 405 ? 76.582 87.067 69.500 1.00 32.69 435 PHE A O 1
ATOM 6025 N N . GLN A 1 406 ? 77.522 85.714 71.030 1.00 36.47 436 GLN A N 1
ATOM 6026 C CA . GLN A 1 406 ? 76.571 84.644 70.759 1.00 38.00 436 GLN A CA 1
ATOM 6027 C C . GLN A 1 406 ? 75.131 85.144 70.842 1.00 31.76 436 GLN A C 1
ATOM 6028 O O . GLN A 1 406 ? 74.289 84.785 70.008 1.00 31.13 436 GLN A O 1
ATOM 6042 N N . ALA A 1 407 ? 74.841 86.025 71.799 1.00 35.70 437 ALA A N 1
ATOM 6043 C CA . ALA A 1 407 ? 73.449 86.398 72.025 1.00 32.82 437 ALA A CA 1
ATOM 6044 C C . ALA A 1 407 ? 72.931 87.421 71.014 1.00 34.01 437 ALA A C 1
ATOM 6045 O O . ALA A 1 407 ? 71.723 87.478 70.760 1.00 29.72 437 ALA A O 1
ATOM 6052 N N . GLN A 1 408 ? 73.808 88.250 70.459 1.00 24.92 438 GLN A N 1
ATOM 6053 C CA . GLN A 1 408 ? 73.407 89.290 69.506 1.00 26.87 438 GLN A CA 1
ATOM 6054 C C . GLN A 1 408 ? 72.282 90.147 70.092 1.00 22.12 438 GLN A C 1
ATOM 6055 O O . GLN A 1 408 ? 71.264 90.438 69.446 1.00 24.96 438 GLN A O 1
ATOM 6069 N N . ASP A 1 409 ? 72.488 90.591 71.329 1.00 21.50 439 ASP A N 1
ATOM 6070 C CA . ASP A 1 409 ? 71.457 91.303 72.088 1.00 21.28 439 ASP A CA 1
ATOM 6071 C C . ASP A 1 409 ? 71.908 92.746 72.289 1.00 21.46 439 ASP A C 1
ATOM 6072 O O . ASP A 1 409 ? 72.307 93.166 73.377 1.00 20.98 439 ASP A O 1
ATOM 6081 N N . ASN A 1 410 ? 71.795 93.537 71.229 1.00 21.59 440 ASN A N 1
ATOM 6082 C CA . ASN A 1 410 ? 72.276 94.909 71.298 1.00 18.10 440 ASN A CA 1
ATOM 6083 C C . ASN A 1 410 ? 71.421 95.753 72.233 1.00 15.00 440 ASN A C 1
ATOM 6084 O O . ASN A 1 410 ? 70.197 95.592 72.313 1.00 21.15 440 ASN A O 1
ATOM 6095 N N . LYS A 1 411 ? 72.083 96.672 72.909 1.00 17.06 441 LYS A N 1
ATOM 6096 C CA . LYS A 1 411 ? 71.446 97.580 73.837 1.00 21.03 441 LYS A CA 1
ATOM 6097 C C . LYS A 1 411 ? 70.710 98.704 73.122 1.00 18.96 441 LYS A C 1
ATOM 6098 O O . LYS A 1 411 ? 71.001 99.046 71.969 1.00 16.82 441 LYS A O 1
ATOM 6117 N N . ASN A 1 412 ? 69.712 99.247 73.820 1.00 17.73 442 ASN A N 1
ATOM 6118 C CA . ASN A 1 412 ? 69.000 100.474 73.449 1.00 13.00 442 ASN A CA 1
ATOM 6119 C C . ASN A 1 412 ? 68.289 100.396 72.101 1.00 12.96 442 ASN A C 1
ATOM 6120 O O . ASN A 1 412 ? 68.025 101.427 71.463 1.00 14.90 442 ASN A O 1
ATOM 6131 N N . GLY A 1 413 ? 67.891 99.197 71.709 1.00 13.56 443 GLY A N 1
ATOM 6132 C CA . GLY A 1 413 ? 67.055 98.989 70.540 1.00 15.28 443 GLY A CA 1
ATOM 6133 C C . GLY A 1 413 ? 67.756 98.984 69.198 1.00 11.24 443 GLY A C 1
ATOM 6134 O O . GLY A 1 413 ? 67.071 98.837 68.166 1.00 13.90 443 GLY A O 1
ATOM 6138 N N . PHE A 1 414 ? 69.079 99.111 69.188 1.00 12.57 444 PHE A N 1
ATOM 6139 C CA . PHE A 1 414 ? 69.845 98.982 67.949 1.00 11.69 444 PHE A CA 1
ATOM 6140 C C . PHE A 1 414 ? 69.674 97.569 67.386 1.00 13.08 444 PHE A C 1
ATOM 6141 O O . PHE A 1 414 ? 69.719 96.571 68.121 1.00 15.26 444 PHE A O 1
ATOM 6158 N N . LYS A 1 415 ? 69.439 97.475 66.083 1.00 13.26 445 LYS A N 1
ATOM 6159 C CA . LYS A 1 415 ? 69.276 96.169 65.438 1.00 12.40 445 LYS A CA 1
ATOM 6160 C C . LYS A 1 415 ? 70.255 96.111 64.272 1.00 13.50 445 LYS A C 1
ATOM 6161 O O . LYS A 1 415 ? 70.376 97.082 63.498 1.00 12.25 445 LYS A O 1
ATOM 6180 N N . ILE A 1 416 ? 70.933 94.980 64.121 1.00 13.23 446 ILE A N 1
ATOM 6181 C CA . ILE A 1 416 ? 71.836 94.763 62.994 1.00 13.04 446 ILE A CA 1
ATOM 6182 C C . ILE A 1 416 ? 71.790 93.283 62.627 1.00 17.70 446 ILE A C 1
ATOM 6183 O O . ILE A 1 416 ? 71.872 92.413 63.500 1.00 14.19 446 ILE A O 1
ATOM 6199 N N . LYS A 1 417 ? 71.617 93.008 61.337 1.00 14.74 447 LYS A N 1
ATOM 6200 C CA . LYS A 1 417 ? 71.694 91.664 60.765 1.00 13.55 447 LYS A CA 1
ATOM 6201 C C . LYS A 1 417 ? 72.599 91.742 59.531 1.00 15.95 447 LYS A C 1
ATOM 6202 O O . LYS A 1 417 ? 72.520 92.702 58.739 1.00 14.49 447 LYS A O 1
ATOM 6221 N N . TYR A 1 418 ? 73.452 90.735 59.352 1.00 12.17 448 TYR A N 1
ATOM 6222 C CA . TYR A 1 418 ? 74.270 90.631 58.148 1.00 14.10 448 TYR A CA 1
ATOM 6223 C C . TYR A 1 418 ? 74.144 89.250 57.513 1.00 14.76 448 TYR A C 1
ATOM 6224 O O . TYR A 1 418 ? 73.812 88.268 58.183 1.00 12.29 448 TYR A O 1
ATOM 6242 N N . ALA A 1 419 ? 74.368 89.207 56.203 1.00 11.61 449 ALA A N 1
ATOM 6243 C CA . ALA A 1 419 ? 74.142 88.001 55.419 1.00 13.44 449 ALA A CA 1
ATOM 6244 C C . ALA A 1 419 ? 74.795 88.161 54.055 1.00 15.55 449 ALA A C 1
ATOM 6245 O O . ALA A 1 419 ? 75.037 89.273 53.571 1.00 14.14 449 ALA A O 1
ATOM 6252 N N . ASN A 1 420 ? 75.060 87.032 53.430 1.00 12.51 450 ASN A N 1
ATOM 6253 C CA . ASN A 1 420 ? 75.339 87.054 52.002 1.00 13.71 450 ASN A CA 1
ATOM 6254 C C . ASN A 1 420 ? 74.089 87.446 51.236 1.00 16.04 450 ASN A C 1
ATOM 6255 O O . ASN A 1 420 ? 72.965 87.139 51.637 1.00 18.30 450 ASN A O 1
ATOM 6266 N N . GLY A 1 421 ? 74.292 88.140 50.130 1.00 12.93 451 GLY A N 1
ATOM 6267 C CA . GLY A 1 421 ? 73.189 88.509 49.271 1.00 12.19 451 GLY A CA 1
ATOM 6268 C C . GLY A 1 421 ? 73.495 89.798 48.541 1.00 13.75 451 GLY A C 1
ATOM 6269 O O . GLY A 1 421 ? 74.517 90.454 48.785 1.00 12.51 451 GLY A O 1
ATOM 6273 N N . THR A 1 422 ? 72.595 90.116 47.606 1.00 12.71 452 THR A N 1
ATOM 6274 C CA . THR A 1 422 ? 72.681 91.250 46.700 1.00 12.41 452 THR A CA 1
ATOM 6275 C C . THR A 1 422 ? 71.247 91.680 46.413 1.00 13.94 452 THR A C 1
ATOM 6276 O O . THR A 1 422 ? 70.408 90.837 46.087 1.00 15.12 452 THR A O 1
ATOM 6287 N N . LYS A 1 423 ? 70.951 92.978 46.554 1.00 12.72 453 LYS A N 1
ATOM 6288 C CA . LYS A 1 423 ? 69.644 93.528 46.224 1.00 9.98 453 LYS A CA 1
ATOM 6289 C C . LYS A 1 423 ? 69.628 94.103 44.815 1.00 13.20 453 LYS A C 1
ATOM 6290 O O . LYS A 1 423 ? 68.676 93.883 44.073 1.00 13.62 453 LYS A O 1
ATOM 6309 N N . SER A 1 424 ? 70.678 94.839 44.451 1.00 12.11 454 SER A N 1
ATOM 6310 C CA . SER A 1 424 ? 70.797 95.388 43.116 1.00 9.76 454 SER A CA 1
ATOM 6311 C C . SER A 1 424 ? 70.810 94.261 42.087 1.00 13.40 454 SER A C 1
ATOM 6312 O O . SER A 1 424 ? 71.303 93.155 42.355 1.00 14.16 454 SER A O 1
ATOM 6320 N N . THR A 1 425 ? 70.298 94.555 40.891 1.00 13.54 455 THR A N 1
ATOM 6321 C CA . THR A 1 425 ? 70.359 93.611 39.776 1.00 14.54 455 THR A CA 1
ATOM 6322 C C . THR A 1 425 ? 71.435 93.979 38.755 1.00 16.82 455 THR A C 1
ATOM 6323 O O . THR A 1 425 ? 71.622 93.241 37.792 1.00 18.09 455 THR A O 1
ATOM 6334 N N . SER A 1 426 ? 72.128 95.110 38.950 1.00 13.44 456 SER A N 1
ATOM 6335 C CA . SER A 1 426 ? 73.336 95.525 38.238 1.00 13.34 456 SER A CA 1
ATOM 6336 C C . SER A 1 426 ? 74.424 95.808 39.268 1.00 13.06 456 SER A C 1
ATOM 6337 O O . SER A 1 426 ? 74.138 96.355 40.347 1.00 11.79 456 SER A O 1
ATOM 6345 N N . ILE A 1 427 ? 75.665 95.436 38.938 1.00 14.02 457 ILE A N 1
ATOM 6346 C CA . ILE A 1 427 ? 76.837 95.707 39.772 1.00 12.92 457 ILE A CA 1
ATOM 6347 C C . ILE A 1 427 ? 77.883 96.366 38.872 1.00 14.12 457 ILE A C 1
ATOM 6348 O O . ILE A 1 427 ? 78.695 95.693 38.220 1.00 15.31 457 ILE A O 1
ATOM 6364 N N . PHE A 1 428 ? 77.892 97.696 38.846 1.00 14.40 458 PHE A N 1
ATOM 6365 C CA . PHE A 1 428 ? 78.762 98.428 37.927 1.00 11.93 458 PHE A CA 1
ATOM 6366 C C . PHE A 1 428 ? 80.114 98.700 38.571 1.00 15.22 458 PHE A C 1
ATOM 6367 O O . PHE A 1 428 ? 80.197 99.081 39.748 1.00 13.53 458 PHE A O 1
ATOM 6384 N N . GLY A 1 429 ? 81.182 98.471 37.808 1.00 12.46 459 GLY A N 1
ATOM 6385 C CA . GLY A 1 429 ? 82.516 98.865 38.220 1.00 9.94 459 GLY A CA 1
ATOM 6386 C C . GLY A 1 429 ? 83.471 98.609 37.090 1.00 13.60 459 GLY A C 1
ATOM 6387 O O . GLY A 1 429 ? 83.081 98.120 36.025 1.00 13.13 459 GLY A O 1
ATOM 6391 N N . ILE A 1 430 ? 84.729 98.981 37.332 1.00 10.22 460 ILE A N 1
ATOM 6392 C CA . ILE A 1 430 ? 85.791 98.895 36.332 1.00 14.09 460 ILE A CA 1
ATOM 6393 C C . ILE A 1 430 ? 86.412 97.498 36.386 1.00 15.41 460 ILE A C 1
ATOM 6394 O O . ILE A 1 430 ? 86.721 96.966 37.467 1.00 14.68 460 ILE A O 1
ATOM 6410 N N . ASN A 1 431 ? 86.576 96.891 35.213 1.00 17.64 461 ASN A N 1
ATOM 6411 C CA . ASN A 1 431 ? 87.128 95.548 35.084 1.00 16.10 461 ASN A CA 1
ATOM 6412 C C . ASN A 1 431 ? 88.425 95.573 34.284 1.00 25.69 461 ASN A C 1
ATOM 6413 O O . ASN A 1 431 ? 88.689 94.694 33.474 1.00 23.60 461 ASN A O 1
ATOM 6424 N N . ALA A 1 432 ? 89.238 96.597 34.498 1.00 28.42 462 ALA A N 1
ATOM 6425 C CA . ALA A 1 432 ? 90.552 96.658 33.886 1.00 26.64 462 ALA A CA 1
ATOM 6426 C C . ALA A 1 432 ? 91.483 95.617 34.501 1.00 26.81 462 ALA A C 1
ATOM 6427 O O . ALA A 1 432 ? 91.314 95.212 35.659 1.00 27.48 462 ALA A O 1
ATOM 6434 N N . PRO A 1 433 ? 92.509 95.197 33.756 1.00 33.10 463 PRO A N 1
ATOM 6435 C CA . PRO A 1 433 ? 93.444 94.205 34.297 1.00 30.56 463 PRO A CA 1
ATOM 6436 C C . PRO A 1 433 ? 94.080 94.672 35.598 1.00 29.87 463 PRO A C 1
ATOM 6437 O O . PRO A 1 433 ? 94.336 95.864 35.798 1.00 29.82 463 PRO A O 1
ATOM 6448 N N . LYS A 1 434 ? 94.329 93.707 36.491 1.00 29.45 464 LYS A N 1
ATOM 6449 C CA . LYS A 1 434 ? 95.002 93.996 37.752 1.00 33.41 464 LYS A CA 1
ATOM 6450 C C . LYS A 1 434 ? 96.306 94.745 37.512 1.00 37.13 464 LYS A C 1
ATOM 6451 O O . LYS A 1 434 ? 97.032 94.464 36.559 1.00 36.18 464 LYS A O 1
ATOM 6470 N N . GLY A 1 435 ? 96.615 95.684 38.401 1.00 28.96 465 GLY A N 1
ATOM 6471 C CA . GLY A 1 435 ? 97.790 96.511 38.272 1.00 35.14 465 GLY A CA 1
ATOM 6472 C C . GLY A 1 435 ? 97.638 97.731 37.387 1.00 31.43 465 GLY A C 1
ATOM 6473 O O . GLY A 1 435 ? 98.403 98.700 37.556 1.00 35.99 465 GLY A O 1
ATOM 6477 N N . SER A 1 436 ? 96.658 97.732 36.477 1.00 24.92 466 SER A N 1
ATOM 6478 C CA . SER A 1 436 ? 96.535 98.744 35.440 1.00 23.88 466 SER A CA 1
ATOM 6479 C C . SER A 1 436 ? 95.694 99.949 35.857 1.00 28.66 466 SER A C 1
ATOM 6480 O O . SER A 1 436 ? 95.570 100.905 35.086 1.00 28.58 466 SER A O 1
ATOM 6488 N N . ARG A 1 437 ? 95.111 99.943 37.046 1.00 23.32 467 ARG A N 1
ATOM 6489 C CA . ARG A 1 437 ? 94.241 101.032 37.445 1.00 19.18 467 ARG A CA 1
ATOM 6490 C C . ARG A 1 437 ? 95.026 102.327 37.606 1.00 22.21 467 ARG A C 1
ATOM 6491 O O . ARG A 1 437 ? 96.195 102.328 38.015 1.00 25.33 467 ARG A O 1
ATOM 6512 N N . VAL A 1 438 ? 94.380 103.443 37.264 1.00 22.54 468 VAL A N 1
ATOM 6513 C CA . VAL A 1 438 ? 94.985 104.757 37.457 1.00 28.58 468 VAL A CA 1
ATOM 6514 C C . VAL A 1 438 ? 94.087 105.697 38.259 1.00 30.48 468 VAL A C 1
ATOM 6515 O O . VAL A 1 438 ? 92.858 105.584 38.259 1.00 22.15 468 VAL A O 1
ATOM 6528 N N . MET A 1 439 ? 94.716 106.683 38.900 1.00 29.51 469 MET A N 1
ATOM 6529 C CA . MET A 1 439 ? 93.992 107.623 39.740 1.00 25.73 469 MET A CA 1
ATOM 6530 C C . MET A 1 439 ? 92.916 108.388 38.967 1.00 28.07 469 MET A C 1
ATOM 6531 O O . MET A 1 439 ? 93.131 108.867 37.849 1.00 20.91 469 MET A O 1
ATOM 6545 N N . GLY A 1 440 ? 91.744 108.528 39.587 1.00 17.75 470 GLY A N 1
ATOM 6546 C CA . GLY A 1 440 ? 90.627 109.185 38.964 1.00 21.89 470 GLY A CA 1
ATOM 6547 C C . GLY A 1 440 ? 89.842 108.322 38.004 1.00 11.59 470 GLY A C 1
ATOM 6548 O O . GLY A 1 440 ? 88.833 108.787 37.459 1.00 16.80 470 GLY A O 1
ATOM 6552 N N . ASP A 1 441 ? 90.274 107.084 37.762 1.00 19.86 471 ASP A N 1
ATOM 6553 C CA . ASP A 1 441 ? 89.628 106.317 36.707 1.00 20.30 471 ASP A CA 1
ATOM 6554 C C . ASP A 1 441 ? 88.179 105.979 37.043 1.00 14.03 471 ASP A C 1
ATOM 6555 O O . ASP A 1 441 ? 87.392 105.743 36.112 1.00 15.04 471 ASP A O 1
ATOM 6564 N N . ASN A 1 442 ? 87.790 106.033 38.334 1.00 17.18 472 ASN A N 1
ATOM 6565 C CA A ASN A 1 442 ? 86.410 105.811 38.745 0.74 17.69 472 ASN A CA 1
ATOM 6566 C CA B ASN A 1 442 ? 86.407 105.805 38.716 0.26 17.63 472 ASN A CA 1
ATOM 6567 C C . ASN A 1 442 ? 85.490 106.947 38.309 1.00 18.72 472 ASN A C 1
ATOM 6568 O O . ASN A 1 442 ? 84.277 106.769 38.326 1.00 15.25 472 ASN A O 1
ATOM 6589 N N . LEU A 1 443 ? 86.037 108.091 37.878 1.00 14.18 473 LEU A N 1
ATOM 6590 C CA . LEU A 1 443 ? 85.261 109.224 37.423 1.00 17.19 473 LEU A CA 1
ATOM 6591 C C . LEU A 1 443 ? 85.372 109.445 35.917 1.00 15.45 473 LEU A C 1
ATOM 6592 O O . LEU A 1 443 ? 84.690 110.327 35.391 1.00 19.03 473 LEU A O 1
ATOM 6608 N N . ASP A 1 444 ? 86.116 108.582 35.202 1.00 15.64 474 ASP A N 1
ATOM 6609 C CA . ASP A 1 444 ? 86.268 108.622 33.746 1.00 16.81 474 ASP A CA 1
ATOM 6610 C C . ASP A 1 444 ? 85.285 107.633 33.121 1.00 17.12 474 ASP A C 1
ATOM 6611 O O . ASP A 1 444 ? 85.384 106.422 33.345 1.00 17.12 474 ASP A O 1
ATOM 6620 N N . MET A 1 445 ? 84.320 108.146 32.376 1.00 15.97 475 MET A N 1
ATOM 6621 C CA . MET A 1 445 ? 83.305 107.296 31.773 1.00 17.14 475 MET A CA 1
ATOM 6622 C C . MET A 1 445 ? 83.881 106.401 30.669 1.00 16.42 475 MET A C 1
ATOM 6623 O O . MET A 1 445 ? 83.222 105.438 30.253 1.00 16.90 475 MET A O 1
ATOM 6637 N N . ASN A 1 446 ? 85.103 106.668 30.216 1.00 17.95 476 ASN A N 1
ATOM 6638 C CA . ASN A 1 446 ? 85.747 105.840 29.208 1.00 17.32 476 ASN A CA 1
ATOM 6639 C C . ASN A 1 446 ? 86.712 104.820 29.801 1.00 19.84 476 ASN A C 1
ATOM 6640 O O . ASN A 1 446 ? 87.389 104.128 29.051 1.00 17.77 476 ASN A O 1
ATOM 6651 N N . SER A 1 447 ? 86.742 104.653 31.115 1.00 17.79 477 SER A N 1
ATOM 6652 C CA . SER A 1 447 ? 87.367 103.480 31.685 1.00 10.55 477 SER A CA 1
ATOM 6653 C C . SER A 1 447 ? 86.556 102.255 31.282 1.00 12.59 477 SER A C 1
ATOM 6654 O O . SER A 1 447 ? 85.494 102.359 30.651 1.00 15.79 477 SER A O 1
ATOM 6662 N N . ASN A 1 448 ? 87.087 101.084 31.616 1.00 17.49 478 ASN A N 1
ATOM 6663 C CA . ASN A 1 448 ? 86.481 99.820 31.197 1.00 20.62 478 ASN A CA 1
ATOM 6664 C C . ASN A 1 448 ? 85.393 99.396 32.187 1.00 11.88 478 ASN A C 1
ATOM 6665 O O . ASN A 1 448 ? 85.552 98.487 32.999 1.00 15.78 478 ASN A O 1
ATOM 6676 N N . TRP A 1 449 ? 84.278 100.092 32.101 1.00 15.47 479 TRP A N 1
ATOM 6677 C CA . TRP A 1 449 ? 83.147 99.800 32.958 1.00 16.44 479 TRP A CA 1
ATOM 6678 C C . TRP A 1 449 ? 82.379 98.587 32.446 1.00 17.08 479 TRP A C 1
ATOM 6679 O O . TRP A 1 449 ? 82.115 98.452 31.250 1.00 18.17 479 TRP A O 1
ATOM 6700 N N . VAL A 1 450 ? 81.993 97.722 33.368 1.00 13.03 480 VAL A N 1
ATOM 6701 C CA . VAL A 1 450 ? 81.114 96.599 33.096 1.00 19.42 480 VAL A CA 1
ATOM 6702 C C . VAL A 1 450 ? 80.005 96.589 34.139 1.00 19.61 480 VAL A C 1
ATOM 6703 O O . VAL A 1 450 ? 80.113 97.217 35.197 1.00 13.50 480 VAL A O 1
ATOM 6716 N N . ASP A 1 451 ? 78.927 95.877 33.813 1.00 16.87 481 ASP A N 1
ATOM 6717 C CA . ASP A 1 451 ? 77.991 95.332 34.802 1.00 15.51 481 ASP A CA 1
ATOM 6718 C C . ASP A 1 451 ? 78.465 93.918 35.123 1.00 18.41 481 ASP A C 1
ATOM 6719 O O . ASP A 1 451 ? 78.386 93.017 34.270 1.00 17.85 481 ASP A O 1
ATOM 6728 N N . PHE A 1 452 ? 78.981 93.712 36.339 1.00 13.12 482 PHE A N 1
ATOM 6729 C CA . PHE A 1 452 ? 79.563 92.411 36.649 1.00 14.36 482 PHE A CA 1
ATOM 6730 C C . PHE A 1 452 ? 78.547 91.278 36.559 1.00 15.94 482 PHE A C 1
ATOM 6731 O O . PHE A 1 452 ? 78.960 90.124 36.427 1.00 17.31 482 PHE A O 1
ATOM 6748 N N . PHE A 1 453 ? 77.241 91.569 36.620 1.00 15.19 483 PHE A N 1
ATOM 6749 C CA . PHE A 1 453 ? 76.269 90.504 36.421 1.00 19.14 483 PHE A CA 1
ATOM 6750 C C . PHE A 1 453 ? 76.327 89.957 35.002 1.00 21.66 483 PHE A C 1
ATOM 6751 O O . PHE A 1 453 ? 75.865 88.833 34.764 1.00 22.95 483 PHE A O 1
ATOM 6768 N N . ASP A 1 454 ? 76.863 90.736 34.052 1.00 18.01 484 ASP A N 1
ATOM 6769 C CA . ASP A 1 454 ? 77.112 90.239 32.703 1.00 19.20 484 ASP A CA 1
ATOM 6770 C C . ASP A 1 454 ? 78.432 89.496 32.576 1.00 25.13 484 ASP A C 1
ATOM 6771 O O . ASP A 1 454 ? 78.766 89.053 31.471 1.00 25.01 484 ASP A O 1
ATOM 6780 N N . GLU A 1 455 ? 79.189 89.363 33.667 1.00 18.88 485 GLU A N 1
ATOM 6781 C CA . GLU A 1 455 ? 80.508 88.736 33.679 1.00 22.61 485 GLU A CA 1
ATOM 6782 C C . GLU A 1 455 ? 80.576 87.601 34.693 1.00 17.60 485 GLU A C 1
ATOM 6783 O O . GLU A 1 455 ? 81.664 87.197 35.109 1.00 21.38 485 GLU A O 1
ATOM 6795 N N . GLY A 1 456 ? 79.436 87.106 35.138 1.00 16.95 486 GLY A N 1
ATOM 6796 C CA . GLY A 1 456 ? 79.413 85.949 36.013 1.00 23.23 486 GLY A CA 1
ATOM 6797 C C . GLY A 1 456 ? 79.092 86.232 37.464 1.00 21.57 486 GLY A C 1
ATOM 6798 O O . GLY A 1 456 ? 79.141 85.307 38.289 1.00 18.07 486 GLY A O 1
ATOM 6802 N N . TYR A 1 457 ? 78.783 87.474 37.816 1.00 17.22 487 TYR A N 1
ATOM 6803 C CA . TYR A 1 457 ? 78.473 87.760 39.216 1.00 18.27 487 TYR A CA 1
ATOM 6804 C C . TYR A 1 457 ? 77.219 86.998 39.632 1.00 13.90 487 TYR A C 1
ATOM 6805 O O . TYR A 1 457 ? 76.294 86.761 38.826 1.00 16.13 487 TYR A O 1
ATOM 6823 N N . LYS A 1 458 ? 77.199 86.624 40.917 1.00 15.59 488 LYS A N 1
ATOM 6824 C CA . LYS A 1 458 ? 76.065 85.967 41.544 1.00 16.15 488 LYS A CA 1
ATOM 6825 C C . LYS A 1 458 ? 75.669 86.695 42.819 1.00 16.66 488 LYS A C 1
ATOM 6826 O O . LYS A 1 458 ? 76.526 87.250 43.500 1.00 13.87 488 LYS A O 1
ATOM 6845 N N . ASN A 1 459 ? 74.376 86.618 43.166 1.00 15.73 489 ASN A N 1
ATOM 6846 C CA . ASN A 1 459 ? 73.856 87.306 44.347 1.00 14.21 489 ASN A CA 1
ATOM 6847 C C . ASN A 1 459 ? 74.672 86.958 45.582 1.00 13.55 489 ASN A C 1
ATOM 6848 O O . ASN A 1 459 ? 74.958 87.830 46.416 1.00 15.23 489 ASN A O 1
ATOM 6859 N N . SER A 1 460 ? 75.036 85.667 45.730 1.00 13.35 490 SER A N 1
ATOM 6860 C CA . SER A 1 460 ? 75.717 85.162 46.927 1.00 17.17 490 SER A CA 1
ATOM 6861 C C . SER A 1 460 ? 77.169 85.629 47.064 1.00 11.38 490 SER A C 1
ATOM 6862 O O . SER A 1 460 ? 77.777 85.381 48.121 1.00 15.68 490 SER A O 1
ATOM 6870 N N . TYR A 1 461 ? 77.715 86.319 46.051 1.00 14.09 491 TYR A N 1
ATOM 6871 C CA . TYR A 1 461 ? 79.076 86.811 46.162 1.00 11.07 491 TYR A CA 1
ATOM 6872 C C . TYR A 1 461 ? 79.148 87.985 47.134 1.00 12.11 491 TYR A C 1
ATOM 6873 O O . TYR A 1 461 ? 80.174 88.194 47.784 1.00 14.72 491 TYR A O 1
ATOM 6891 N N . GLY A 1 462 ? 78.076 88.772 47.209 1.00 14.18 492 GLY A N 1
ATOM 6892 C CA . GLY A 1 462 ? 78.082 89.999 47.979 1.00 9.52 492 GLY A CA 1
ATOM 6893 C C . GLY A 1 462 ? 77.557 89.803 49.388 1.00 12.02 492 GLY A C 1
ATOM 6894 O O . GLY A 1 462 ? 77.156 88.710 49.803 1.00 10.84 492 GLY A O 1
ATOM 6898 N N . TYR A 1 463 ? 77.519 90.927 50.107 1.00 10.95 493 TYR A N 1
ATOM 6899 C CA . TYR A 1 463 ? 77.207 90.980 51.524 1.00 13.77 493 TYR A CA 1
ATOM 6900 C C . TYR A 1 463 ? 76.226 92.116 51.753 1.00 14.52 493 TYR A C 1
ATOM 6901 O O . TYR A 1 463 ? 76.282 93.156 51.080 1.00 13.08 493 TYR A O 1
ATOM 6919 N N . VAL A 1 464 ? 75.341 91.922 52.727 1.00 12.20 494 VAL A N 1
ATOM 6920 C CA . VAL A 1 464 ? 74.361 92.932 53.071 1.00 10.89 494 VAL A CA 1
ATOM 6921 C C . VAL A 1 464 ? 74.292 93.076 54.581 1.00 12.08 494 VAL A C 1
ATOM 6922 O O . VAL A 1 464 ? 74.429 92.100 55.324 1.00 12.08 494 VAL A O 1
ATOM 6935 N N . TYR A 1 465 ? 74.067 94.309 55.029 1.00 9.86 495 TYR A N 1
ATOM 6936 C CA . TYR A 1 465 ? 73.780 94.657 56.415 1.00 10.13 495 TYR A CA 1
ATOM 6937 C C . TY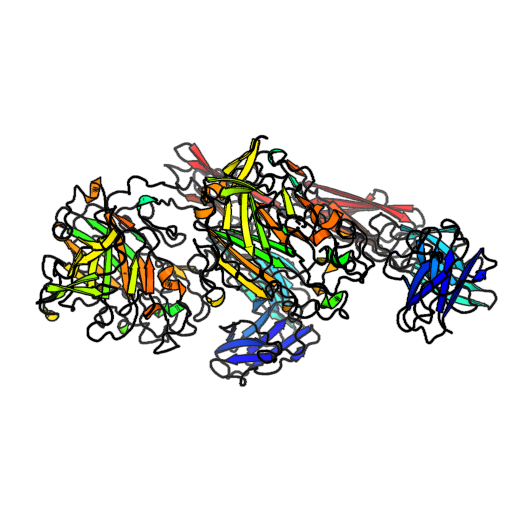R A 1 465 ? 72.450 95.399 56.440 1.00 13.39 495 TYR A C 1
ATOM 6938 O O . TYR A 1 465 ? 72.263 96.366 55.686 1.00 10.95 495 TYR A O 1
ATOM 6956 N N . GLU A 1 466 ? 71.535 94.951 57.295 1.00 10.87 496 GLU A N 1
ATOM 6957 C CA . GLU A 1 466 ? 70.303 95.656 57.585 1.00 8.80 496 GLU A CA 1
ATOM 6958 C C . GLU A 1 466 ? 70.410 96.194 58.996 1.00 12.38 496 GLU A C 1
ATOM 6959 O O . GLU A 1 466 ? 70.791 95.455 59.909 1.00 14.53 496 GLU A O 1
ATOM 6971 N N . ILE A 1 467 ? 70.062 97.459 59.180 1.00 10.41 497 ILE A N 1
ATOM 6972 C CA . ILE A 1 467 ? 70.276 98.155 60.445 1.00 10.50 497 ILE A CA 1
ATOM 6973 C C . ILE A 1 467 ? 69.042 98.974 60.834 1.00 9.74 497 ILE A C 1
ATOM 6974 O O . ILE A 1 467 ? 68.423 99.640 59.997 1.00 12.49 497 ILE A O 1
ATOM 6990 N N . ALA A 1 468 ? 68.696 98.937 62.122 1.00 11.62 498 ALA A N 1
ATOM 6991 C CA . ALA A 1 468 ? 67.696 99.844 62.674 1.00 11.34 498 ALA A CA 1
ATOM 6992 C C . ALA A 1 468 ? 68.333 100.670 63.783 1.00 11.59 498 ALA A C 1
ATOM 6993 O O . ALA A 1 468 ? 68.972 100.124 64.697 1.00 11.61 498 ALA A O 1
ATOM 7000 N N . VAL A 1 469 ? 68.184 101.988 63.687 1.00 11.08 499 VAL A N 1
ATOM 7001 C CA . VAL A 1 469 ? 68.638 102.918 64.714 1.00 11.27 499 VAL A CA 1
ATOM 7002 C C . VAL A 1 469 ? 67.383 103.581 65.281 1.00 13.42 499 VAL A C 1
ATOM 7003 O O . VAL A 1 469 ? 66.692 104.315 64.550 1.00 12.19 499 VAL A O 1
ATOM 7016 N N . PRO A 1 470 ? 67.018 103.331 66.545 1.00 12.34 500 PRO A N 1
ATOM 7017 C CA . PRO A 1 470 ? 65.790 103.937 67.072 1.00 13.09 500 PRO A CA 1
ATOM 7018 C C . PRO A 1 470 ? 65.875 105.450 67.029 1.00 13.10 500 PRO A C 1
ATOM 7019 O O . PRO A 1 470 ? 66.900 106.053 67.365 1.00 14.11 500 PRO A O 1
ATOM 7030 N N . LEU A 1 471 ? 64.772 106.053 66.596 1.00 13.17 501 LEU A N 1
ATOM 7031 C CA . LEU A 1 471 ? 64.719 107.501 66.527 1.00 13.77 501 LEU A CA 1
ATOM 7032 C C . LEU A 1 471 ? 64.977 108.122 67.894 1.00 15.93 501 LEU A C 1
ATOM 7033 O O . LEU A 1 471 ? 65.572 109.207 67.980 1.00 12.02 501 LEU A O 1
ATOM 7049 N N . ASN A 1 472 ? 64.562 107.449 68.985 1.00 14.89 502 ASN A N 1
ATOM 7050 C CA . ASN A 1 472 ? 64.783 108.085 70.281 1.00 16.08 502 ASN A CA 1
ATOM 7051 C C . ASN A 1 472 ? 66.238 108.028 70.732 1.00 17.91 502 ASN A C 1
ATOM 7052 O O . ASN A 1 472 ? 66.581 108.651 71.745 1.00 24.06 502 ASN A O 1
ATOM 7063 N N . THR A 1 473 ? 67.117 107.344 70.006 1.00 15.16 503 THR A N 1
ATOM 7064 C CA . THR A 1 473 ? 68.541 107.478 70.285 1.00 12.23 503 THR A CA 1
ATOM 7065 C C . THR A 1 473 ? 69.171 108.629 69.496 1.00 14.29 503 THR A C 1
ATOM 7066 O O . THR A 1 473 ? 70.338 108.961 69.735 1.00 18.36 503 THR A O 1
ATOM 7077 N N . LEU A 1 474 ? 68.439 109.216 68.556 1.00 15.19 504 LEU A N 1
ATOM 7078 C CA . LEU A 1 474 ? 68.945 110.307 67.725 1.00 14.27 504 LEU A CA 1
ATOM 7079 C C . LEU A 1 474 ? 68.325 111.656 68.065 1.00 17.95 504 LEU A C 1
ATOM 7080 O O . LEU A 1 474 ? 68.630 112.654 67.404 1.00 18.09 504 LEU A O 1
ATOM 7096 N N . GLY A 1 475 ? 67.416 111.705 69.026 1.00 18.18 505 GLY A N 1
ATOM 7097 C CA . GLY A 1 475 ? 66.743 112.947 69.359 1.00 21.20 505 GLY A CA 1
ATOM 7098 C C . GLY A 1 475 ? 65.809 113.476 68.301 1.00 22.39 505 GLY A C 1
ATOM 7099 O O . GLY A 1 475 ? 65.633 114.693 68.194 1.00 22.49 505 GLY A O 1
ATOM 7103 N N . ILE A 1 476 ? 65.205 112.601 67.501 1.00 17.83 506 ILE A N 1
ATOM 7104 C CA . ILE A 1 476 ? 64.342 113.022 66.411 1.00 17.86 506 ILE A CA 1
ATOM 7105 C C . ILE A 1 476 ? 63.091 112.153 66.410 1.00 15.79 506 ILE A C 1
ATOM 7106 O O . ILE A 1 476 ? 62.983 111.172 67.148 1.00 15.01 506 ILE A O 1
ATOM 7122 N N . ASP A 1 477 ? 62.151 112.525 65.543 1.00 14.74 507 ASP A N 1
ATOM 7123 C CA . ASP A 1 477 ? 60.947 111.752 65.294 1.00 15.37 507 ASP A CA 1
ATOM 7124 C C . ASP A 1 477 ? 60.665 111.760 63.807 1.00 10.78 507 ASP A C 1
ATOM 7125 O O . ASP A 1 477 ? 61.408 112.360 63.010 1.00 16.03 507 ASP A O 1
ATOM 7134 N N . ARG A 1 478 ? 59.583 111.087 63.407 1.00 13.18 508 ARG A N 1
ATOM 7135 C CA . ARG A 1 478 ? 59.279 111.022 61.989 1.00 12.93 508 ARG A CA 1
ATOM 7136 C C . ARG A 1 478 ? 58.995 112.405 61.414 1.00 13.27 508 ARG A C 1
ATOM 7137 O O . ARG A 1 478 ? 59.401 112.708 60.284 1.00 14.94 508 ARG A O 1
ATOM 7158 N N . SER A 1 479 ? 58.299 113.265 62.166 1.00 12.42 509 SER A N 1
ATOM 7159 C CA A SER A 1 479 ? 58.042 114.615 61.675 0.58 16.56 509 SER A CA 1
ATOM 7160 C CA B SER A 1 479 ? 58.040 114.613 61.672 0.42 16.57 509 SER A CA 1
ATOM 7161 C C . SER A 1 479 ? 59.342 115.344 61.340 1.00 13.93 509 SER A C 1
ATOM 7162 O O . SER A 1 479 ? 59.428 116.034 60.318 1.00 15.19 509 SER A O 1
ATOM 7177 N N . TYR A 1 480 ? 60.353 115.211 62.186 1.00 14.50 510 TYR A N 1
ATOM 7178 C CA . TYR A 1 480 ? 61.634 115.869 61.925 1.00 12.18 510 TYR A CA 1
ATOM 7179 C C . TYR A 1 480 ? 62.254 115.361 60.629 1.00 11.73 510 TYR A C 1
ATOM 7180 O O . TYR A 1 480 ? 62.695 116.147 59.785 1.00 10.50 510 TYR A O 1
ATOM 7198 N N . ILE A 1 481 ? 62.295 114.043 60.455 1.00 13.39 511 ILE A N 1
ATOM 7199 C CA . ILE A 1 481 ? 62.850 113.486 59.216 1.00 13.30 511 ILE A CA 1
ATOM 7200 C C . ILE A 1 481 ? 62.112 114.033 57.995 1.00 12.82 511 ILE A C 1
ATOM 7201 O O . ILE A 1 481 ? 62.724 114.374 56.971 1.00 12.35 511 ILE A O 1
ATOM 7217 N N . GLU A 1 482 ? 60.781 114.038 58.042 1.00 10.28 512 GLU A N 1
ATOM 7218 C CA . GLU A 1 482 ? 60.020 114.389 56.853 1.00 11.44 512 GLU A CA 1
ATOM 7219 C C . GLU A 1 482 ? 59.961 115.885 56.612 1.00 13.08 512 GLU A C 1
ATOM 7220 O O . GLU A 1 482 ? 59.728 116.302 55.477 1.00 17.09 512 GLU A O 1
ATOM 7232 N N . THR A 1 483 ? 60.193 116.690 57.629 1.00 11.14 513 THR A N 1
ATOM 7233 C CA . THR A 1 483 ? 60.094 118.135 57.449 1.00 15.79 513 THR A CA 1
ATOM 7234 C C . THR A 1 483 ? 61.458 118.809 57.382 1.00 14.50 513 THR A C 1
ATOM 7235 O O . THR A 1 483 ? 61.707 119.538 56.427 1.00 19.25 513 THR A O 1
ATOM 7246 N N . GLN A 1 484 ? 62.366 118.560 58.319 1.00 13.31 514 GLN A N 1
ATOM 7247 C CA . GLN A 1 484 ? 63.707 119.103 58.212 1.00 14.13 514 GLN A CA 1
ATOM 7248 C C . GLN A 1 484 ? 64.670 118.172 57.505 1.00 11.49 514 GLN A C 1
ATOM 7249 O O . GLN A 1 484 ? 65.658 118.662 56.944 1.00 13.28 514 GLN A O 1
ATOM 7263 N N . GLY A 1 485 ? 64.509 116.847 57.660 1.00 11.34 515 GLY A N 1
ATOM 7264 C CA . GLY A 1 485 ? 65.451 115.881 57.116 1.00 11.41 515 GLY A CA 1
ATOM 7265 C C . GLY A 1 485 ? 66.728 115.759 57.931 1.00 10.78 515 GLY A C 1
ATOM 7266 O O . GLY A 1 485 ? 67.020 116.565 58.812 1.00 9.40 515 GLY A O 1
ATOM 7270 N N . ILE A 1 486 ? 67.538 114.734 57.584 1.00 8.80 516 ILE A N 1
ATOM 7271 C CA . ILE A 1 486 ? 68.859 114.519 58.183 1.00 9.49 516 ILE A CA 1
ATOM 7272 C C . ILE A 1 486 ? 69.812 114.105 57.058 1.00 7.33 516 ILE A C 1
ATOM 7273 O O . ILE A 1 486 ? 69.381 113.829 55.942 1.00 8.52 516 ILE A O 1
ATOM 7289 N N . GLY A 1 487 ? 71.104 114.046 57.369 1.00 7.49 517 GLY A N 1
ATOM 7290 C CA . GLY A 1 487 ? 72.111 113.557 56.437 1.00 9.42 517 GLY A CA 1
ATOM 7291 C C . GLY A 1 487 ? 72.792 112.305 56.960 1.00 7.23 517 GLY A C 1
ATOM 7292 O O . GLY A 1 487 ? 72.958 112.126 58.178 1.00 9.41 517 GLY A O 1
ATOM 7296 N N . ALA A 1 488 ? 73.239 111.459 56.027 1.00 8.92 518 ALA A N 1
ATOM 7297 C CA . ALA A 1 488 ? 73.921 110.230 56.400 1.00 8.35 518 ALA A CA 1
ATOM 7298 C C . ALA A 1 488 ? 75.049 109.876 55.443 1.00 9.80 518 ALA A C 1
ATOM 7299 O O . ALA A 1 488 ? 74.972 110.140 54.243 1.00 9.47 518 ALA A O 1
ATOM 7306 N N . MET A 1 489 ? 76.077 109.226 55.987 1.00 7.38 519 MET A N 1
ATOM 7307 C CA . MET A 1 489 ? 77.150 108.602 55.209 1.00 6.39 519 MET A CA 1
ATOM 7308 C C . MET A 1 489 ? 77.603 107.322 55.906 1.00 7.53 519 MET A C 1
ATOM 7309 O O . MET A 1 489 ? 77.850 107.300 57.120 1.00 8.77 519 MET A O 1
ATOM 7323 N N . GLN A 1 490 ? 77.711 106.255 55.139 1.00 7.32 520 GLN A N 1
ATOM 7324 C CA . GLN A 1 490 ? 78.305 105.013 55.632 1.00 9.11 520 GLN A CA 1
ATOM 7325 C C . GLN A 1 490 ? 79.803 105.055 55.403 1.00 9.12 520 GLN A C 1
ATOM 7326 O O . GLN A 1 490 ? 80.263 105.409 54.308 1.00 12.76 520 GLN A O 1
ATOM 7340 N N . ILE A 1 491 ? 80.558 104.670 56.414 1.00 8.28 521 ILE A N 1
ATOM 7341 C CA . ILE A 1 491 ? 82.001 104.536 56.313 1.00 6.73 521 ILE A CA 1
ATOM 7342 C C . ILE A 1 491 ? 82.405 103.078 56.558 1.00 9.11 521 ILE A C 1
ATOM 7343 O O . ILE A 1 491 ? 82.004 102.474 57.564 1.00 9.60 521 ILE A O 1
ATOM 7359 N N . LEU A 1 492 ? 83.218 102.531 55.651 1.00 11.10 522 LEU A N 1
ATOM 7360 C CA . LEU A 1 492 ? 83.874 101.241 55.817 1.00 10.30 522 LEU A CA 1
ATOM 7361 C C . LEU A 1 492 ? 85.347 101.475 56.103 1.00 11.95 522 LEU A C 1
ATOM 7362 O O . LEU A 1 492 ? 85.970 102.375 55.518 1.00 11.36 522 LEU A O 1
ATOM 7378 N N . THR A 1 493 ? 85.900 100.674 57.014 1.00 11.32 523 THR A N 1
ATOM 7379 C CA . THR A 1 493 ? 87.318 100.677 57.336 1.00 12.29 523 THR A CA 1
ATOM 7380 C C . THR A 1 493 ? 87.917 99.285 57.137 1.00 11.33 523 THR A C 1
ATOM 7381 O O . THR A 1 493 ? 87.212 98.300 56.885 1.00 13.38 523 THR A O 1
ATOM 7392 N N . TYR A 1 494 ? 89.238 99.210 57.279 1.00 12.57 524 TYR A N 1
ATOM 7393 C CA . TYR A 1 494 ? 89.903 97.936 57.513 1.00 11.64 524 TYR A CA 1
ATOM 7394 C C . TYR A 1 494 ? 90.585 97.972 58.870 1.00 15.42 524 TYR A C 1
ATOM 7395 O O . TYR A 1 494 ? 91.709 97.498 59.049 1.00 19.72 524 TYR A O 1
ATOM 7413 N N . GLY A 1 495 ? 89.909 98.588 59.835 1.00 15.87 525 GLY A N 1
ATOM 7414 C CA . GLY A 1 495 ? 90.390 98.629 61.191 1.00 16.73 525 GLY A CA 1
ATOM 7415 C C . GLY A 1 495 ? 90.444 100.009 61.811 1.00 18.94 525 GLY A C 1
ATOM 7416 O O . GLY A 1 495 ? 90.130 100.157 62.990 1.00 14.20 525 GLY A O 1
ATOM 7420 N N . THR A 1 496 ? 90.872 101.006 61.032 1.00 14.48 526 THR A N 1
ATOM 7421 C CA . THR A 1 496 ? 91.066 102.373 61.496 1.00 12.88 526 THR A CA 1
ATOM 7422 C C . THR A 1 496 ? 90.622 103.388 60.437 1.00 12.61 526 THR A C 1
ATOM 7423 O O . THR A 1 496 ? 89.503 103.916 60.498 1.00 13.81 526 THR A O 1
ATOM 7434 N N . SER A 1 497 ? 91.484 103.611 59.442 1.00 10.84 527 SER A N 1
ATOM 7435 C CA . SER A 1 497 ? 91.205 104.536 58.343 1.00 8.75 527 SER A CA 1
ATOM 7436 C C . SER A 1 497 ? 90.041 104.075 57.476 1.00 12.57 527 SER A C 1
ATOM 7437 O O . SER A 1 497 ? 89.788 102.885 57.295 1.00 13.25 527 SER A O 1
ATOM 7444 N N . GLY A 1 498 ? 89.375 105.039 56.860 1.00 10.63 528 GLY A N 1
ATOM 7445 C CA . GLY A 1 498 ? 88.369 104.700 55.874 1.00 12.61 528 GLY A CA 1
ATOM 7446 C C . GLY A 1 498 ? 88.984 104.048 54.652 1.00 13.93 528 GLY A C 1
ATOM 7447 O O . GLY A 1 498 ? 90.153 104.259 54.329 1.00 12.70 528 GLY A O 1
ATOM 7451 N N . MET A 1 499 ? 88.185 103.197 54.018 1.00 10.22 529 MET A N 1
ATOM 7452 C CA . MET A 1 499 ? 88.483 102.527 52.752 1.00 9.52 529 MET A CA 1
ATOM 7453 C C . MET A 1 499 ? 87.486 102.854 51.651 1.00 13.66 529 MET A C 1
ATOM 7454 O O . MET A 1 499 ? 87.869 102.957 50.492 1.00 12.43 529 MET A O 1
ATOM 7468 N N . ASP A 1 500 ? 86.207 102.994 51.981 1.00 9.46 530 ASP A N 1
ATOM 7469 C CA . ASP A 1 500 ? 85.134 103.246 51.031 1.00 7.66 530 ASP A CA 1
ATOM 7470 C C . ASP A 1 500 ? 84.034 103.935 51.828 1.00 7.89 530 ASP A C 1
ATOM 7471 O O . ASP A 1 500 ? 83.907 103.706 53.031 1.00 10.42 530 ASP A O 1
ATOM 7480 N N . THR A 1 501 ? 83.285 104.814 51.169 1.00 10.19 531 THR A N 1
ATOM 7481 C CA . THR A 1 501 ? 82.164 105.510 51.796 1.00 8.75 531 THR A CA 1
ATOM 7482 C C . THR A 1 501 ? 80.982 105.575 50.824 1.00 8.99 531 THR A C 1
ATOM 7483 O O . THR A 1 501 ? 81.142 105.525 49.587 1.00 9.51 531 THR A O 1
ATOM 7494 N N . LEU A 1 502 ? 79.783 105.728 51.382 1.00 7.54 532 LEU A N 1
ATOM 7495 C CA . LEU A 1 502 ? 78.588 106.033 50.601 1.00 6.61 532 LEU A CA 1
ATOM 7496 C C . LEU A 1 502 ? 77.835 107.189 51.252 1.00 8.74 532 LEU A C 1
ATOM 7497 O O . LEU A 1 502 ? 77.328 107.036 52.382 1.00 8.97 532 LEU A O 1
ATOM 7513 N N . PRO A 1 503 ? 77.751 108.355 50.620 1.00 9.36 533 PRO A N 1
ATOM 7514 C CA . PRO A 1 503 ? 78.296 108.673 49.286 1.00 9.65 533 PRO A CA 1
ATOM 7515 C C . PRO A 1 503 ? 79.797 108.535 49.245 1.00 7.69 533 PRO A C 1
ATOM 7516 O O . PRO A 1 503 ? 80.472 108.726 50.284 1.00 8.24 533 PRO A O 1
ATOM 7527 N N . HIS A 1 504 ? 80.320 108.281 48.046 1.00 9.77 534 HIS A N 1
ATOM 7528 C CA . HIS A 1 504 ? 81.746 108.082 47.890 1.00 10.00 534 HIS A CA 1
ATOM 7529 C C . HIS A 1 504 ? 82.475 109.426 48.010 1.00 9.52 534 HIS A C 1
ATOM 7530 O O . HIS A 1 504 ? 82.044 110.443 47.473 1.00 9.94 534 HIS A O 1
ATOM 7544 N N . ASP A 1 505 ? 83.569 109.419 48.743 1.00 9.09 535 ASP A N 1
ATOM 7545 C CA . ASP A 1 505 ? 84.400 110.595 48.951 1.00 11.87 535 ASP A CA 1
ATOM 7546 C C . ASP A 1 505 ? 85.814 110.374 48.419 1.00 12.25 535 ASP A C 1
ATOM 7547 O O . ASP A 1 505 ? 86.381 109.283 48.581 1.00 9.60 535 ASP A O 1
ATOM 7556 N N . PRO A 1 506 ? 86.381 111.354 47.710 1.00 11.06 536 PRO A N 1
ATOM 7557 C CA . PRO A 1 506 ? 87.696 111.126 47.077 1.00 10.72 536 PRO A CA 1
ATOM 7558 C C . PRO A 1 506 ? 88.820 110.916 48.080 1.00 11.60 536 PRO A C 1
ATOM 7559 O O . PRO A 1 506 ? 89.889 110.417 47.693 1.00 11.52 536 PRO A O 1
ATOM 7570 N N . SER A 1 507 ? 88.638 111.285 49.363 1.00 11.21 537 SER A N 1
ATOM 7571 C CA . SER A 1 507 ? 89.703 111.013 50.299 1.00 12.88 537 SER A CA 1
ATOM 7572 C C . SER A 1 507 ? 89.856 109.513 50.527 1.00 12.15 537 SER A C 1
ATOM 7573 O O . SER A 1 507 ? 90.831 109.101 51.141 1.00 14.32 537 SER A O 1
ATOM 7581 N N . MET A 1 508 ? 88.933 108.683 50.028 1.00 11.66 538 MET A N 1
ATOM 7582 C CA . MET A 1 508 ? 89.111 107.242 50.198 1.00 12.86 538 MET A CA 1
ATOM 7583 C C . MET A 1 508 ? 90.197 106.696 49.263 1.00 13.38 538 MET A C 1
ATOM 7584 O O . MET A 1 508 ? 90.700 105.592 49.485 1.00 11.67 538 MET A O 1
ATOM 7598 N N . LEU A 1 509 ? 90.554 107.457 48.235 1.00 13.06 539 LEU A N 1
ATOM 7599 C CA . LEU A 1 509 ? 91.458 107.008 47.185 1.00 14.13 539 LEU A CA 1
ATOM 7600 C C . LEU A 1 509 ? 92.615 107.967 46.924 1.00 14.49 539 LEU A C 1
ATOM 7601 O O . LEU A 1 509 ? 93.432 107.689 46.044 1.00 13.91 539 LEU A O 1
ATOM 7617 N N . ASP A 1 510 ? 92.715 109.071 47.666 1.00 12.64 540 ASP A N 1
ATOM 7618 C CA . ASP A 1 510 ? 93.745 110.072 47.377 1.00 11.78 540 ASP A CA 1
ATOM 7619 C C . ASP A 1 510 ? 95.152 109.537 47.580 1.00 16.98 540 ASP A C 1
ATOM 7620 O O . ASP A 1 510 ? 96.080 110.062 46.950 1.00 19.52 540 ASP A O 1
ATOM 7629 N N . GLN A 1 511 ? 95.326 108.471 48.378 1.00 14.05 541 GLN A N 1
ATOM 7630 C CA . GLN A 1 511 ? 96.615 107.817 48.627 1.00 12.62 541 GLN A CA 1
ATOM 7631 C C . GLN A 1 511 ? 96.530 106.307 48.413 1.00 14.03 541 GLN A C 1
ATOM 7632 O O . GLN A 1 511 ? 97.296 105.538 49.011 1.00 15.65 541 GLN A O 1
ATOM 7646 N N . ALA A 1 512 ? 95.650 105.873 47.506 1.00 13.77 542 ALA A N 1
ATOM 7647 C CA . ALA A 1 512 ? 95.393 104.438 47.359 1.00 15.77 542 ALA A CA 1
ATOM 7648 C C . ALA A 1 512 ? 96.594 103.691 46.783 1.00 17.02 542 ALA A C 1
ATOM 7649 O O . ALA A 1 512 ? 96.822 102.521 47.120 1.00 17.04 542 ALA A O 1
ATOM 7656 N N . ASN A 1 513 ? 97.384 104.361 45.962 1.00 14.47 543 ASN A N 1
ATOM 7657 C CA . ASN A 1 513 ? 98.540 103.754 45.313 1.00 23.79 543 ASN A CA 1
ATOM 7658 C C . ASN A 1 513 ? 99.825 103.872 46.125 1.00 23.75 543 ASN A C 1
ATOM 7659 O O . ASN A 1 513 ? 100.877 103.448 45.636 1.00 21.27 543 ASN A O 1
ATOM 7670 N N . LEU A 1 514 ? 99.758 104.392 47.350 1.00 18.87 544 LEU A N 1
ATOM 7671 C CA . LEU A 1 514 ? 100.901 104.467 48.243 1.00 17.57 544 LEU A CA 1
ATOM 7672 C C . LEU A 1 514 ? 100.939 103.233 49.150 1.00 18.47 544 LEU A C 1
ATOM 7673 O O . LEU A 1 514 ? 99.926 102.550 49.361 1.00 16.88 544 LEU A O 1
ATOM 7689 N N . GLU A 1 515 ? 102.151 102.913 49.624 1.00 19.85 545 GLU A N 1
ATOM 7690 C CA . GLU A 1 515 ? 102.428 101.654 50.307 1.00 18.50 545 GLU A CA 1
ATOM 7691 C C . GLU A 1 515 ? 102.052 101.713 51.781 1.00 22.30 545 GLU A C 1
ATOM 7692 O O . GLU A 1 515 ? 102.356 102.689 52.463 1.00 17.59 545 GLU A O 1
ATOM 7704 N N . TYR A 1 516 ? 101.364 100.671 52.251 1.00 16.30 546 TYR A N 1
ATOM 7705 C CA . TYR A 1 516 ? 101.105 100.463 53.676 1.00 14.77 546 TYR A CA 1
ATOM 7706 C C . TYR A 1 516 ? 102.409 100.255 54.434 1.00 15.22 546 TYR A C 1
ATOM 7707 O O . TYR A 1 516 ? 103.285 99.493 54.001 1.00 20.07 546 TYR A O 1
ATOM 7725 N N . SER A 1 517 ? 102.532 100.957 55.560 1.00 18.74 547 SER A N 1
ATOM 7726 C CA . SER A 1 517 ? 103.758 100.940 56.351 1.00 23.64 547 SER A CA 1
ATOM 7727 C C . SER A 1 517 ? 104.234 99.526 56.661 1.00 22.88 547 SER A C 1
ATOM 7728 O O . SER A 1 517 ? 105.434 99.250 56.592 1.00 28.64 547 SER A O 1
ATOM 7736 N N . TYR A 1 518 ? 103.326 98.621 56.996 1.00 16.55 548 TYR A N 1
ATOM 7737 C CA . TYR A 1 518 ? 103.685 97.300 57.502 1.00 22.49 548 TYR A CA 1
ATOM 7738 C C . TYR A 1 518 ? 103.798 96.248 56.404 1.00 25.55 548 TYR A C 1
ATOM 7739 O O . TYR A 1 518 ? 104.170 95.100 56.692 1.00 29.43 548 TYR A O 1
ATOM 7757 N N . ASP A 1 519 ? 103.476 96.601 55.175 1.00 21.41 549 ASP A N 1
ATOM 7758 C CA . ASP A 1 519 ? 103.387 95.662 54.060 1.00 24.10 549 ASP A CA 1
ATOM 7759 C C . ASP A 1 519 ? 103.223 96.456 52.774 1.00 22.05 549 ASP A C 1
ATOM 7760 O O . ASP A 1 519 ? 102.093 96.811 52.420 1.00 25.14 549 ASP A O 1
ATOM 7769 N N . PRO A 1 520 ? 104.306 96.738 52.044 1.00 19.61 550 PRO A N 1
ATOM 7770 C CA . PRO A 1 520 ? 104.205 97.614 50.868 1.00 21.70 550 PRO A CA 1
ATOM 7771 C C . PRO A 1 520 ? 103.470 96.998 49.680 1.00 18.24 550 PRO A C 1
ATOM 7772 O O . PRO A 1 520 ? 103.267 97.704 48.680 1.00 20.84 550 PRO A O 1
ATOM 7783 N N . SER A 1 521 ? 103.029 95.739 49.776 1.00 19.27 551 SER A N 1
ATOM 7784 C CA . SER A 1 521 ? 102.169 95.168 48.746 1.00 16.78 551 SER A CA 1
ATOM 7785 C C . SER A 1 521 ? 100.723 95.670 48.823 1.00 18.34 551 SER A C 1
ATOM 7786 O O . SER A 1 521 ? 99.955 95.442 47.874 1.00 19.65 551 SER A O 1
ATOM 7794 N N . THR A 1 522 ? 100.332 96.313 49.930 1.00 17.87 552 THR A N 1
ATOM 7795 C CA . THR A 1 522 ? 98.959 96.741 50.171 1.00 14.37 552 THR A CA 1
ATOM 7796 C C . THR A 1 522 ? 98.912 98.250 50.397 1.00 15.02 552 THR A C 1
ATOM 7797 O O . THR A 1 522 ? 99.939 98.937 50.475 1.00 15.26 552 THR A O 1
ATOM 7808 N N . SER A 1 523 ? 97.683 98.773 50.521 1.00 15.61 553 SER A N 1
ATOM 7809 C CA . SER A 1 523 ? 97.440 100.201 50.338 1.00 14.85 553 SER A CA 1
ATOM 7810 C C . SER A 1 523 ? 97.541 100.966 51.647 1.00 15.90 553 SER A C 1
ATOM 7811 O O . SER A 1 523 ? 97.014 100.532 52.678 1.00 13.37 553 SER A O 1
ATOM 7819 N N . HIS A 1 524 ? 98.227 102.115 51.575 1.00 14.40 554 HIS A N 1
ATOM 7820 C CA . HIS A 1 524 ? 98.337 103.104 52.644 1.00 15.35 554 HIS A CA 1
ATOM 7821 C C . HIS A 1 524 ? 96.987 103.659 53.071 1.00 14.23 554 HIS A C 1
ATOM 7822 O O . HIS A 1 524 ? 96.893 104.232 54.157 1.00 13.17 554 HIS A O 1
ATOM 7836 N N . GLU A 1 525 ? 95.950 103.488 52.258 1.00 12.96 555 GLU A N 1
ATOM 7837 C CA . GLU A 1 525 ? 94.626 103.968 52.635 1.00 12.38 555 GLU A CA 1
ATOM 7838 C C . GLU A 1 525 ? 94.096 103.267 53.875 1.00 12.46 555 GLU A C 1
ATOM 7839 O O . GLU A 1 525 ? 93.141 103.753 54.485 1.00 11.11 555 GLU A O 1
ATOM 7851 N N . LYS A 1 526 ? 94.678 102.128 54.250 1.00 13.04 556 LYS A N 1
ATOM 7852 C CA . LYS A 1 526 ? 94.282 101.436 55.467 1.00 12.57 556 LYS A CA 1
ATOM 7853 C C . LYS A 1 526 ? 94.689 102.179 56.736 1.00 15.72 556 LYS A C 1
ATOM 7854 O O . LYS A 1 526 ? 94.138 101.894 57.801 1.00 13.97 556 LYS A O 1
ATOM 7873 N N . GLU A 1 527 ? 95.621 103.128 56.641 1.00 11.50 557 GLU A N 1
ATOM 7874 C CA . GLU A 1 527 ? 96.213 103.754 57.811 1.00 14.40 557 GLU A CA 1
ATOM 7875 C C . GLU A 1 527 ? 96.341 105.271 57.743 1.00 15.09 557 GLU A C 1
ATOM 7876 O O . GLU A 1 527 ? 96.882 105.859 58.683 1.00 13.55 557 GLU A O 1
ATOM 7888 N N . ASP A 1 528 ? 95.841 105.934 56.703 1.00 11.68 558 ASP A N 1
ATOM 7889 C CA . ASP A 1 528 ? 96.032 107.365 56.582 1.00 13.53 558 ASP A CA 1
ATOM 7890 C C . ASP A 1 528 ? 94.858 108.113 57.208 1.00 11.93 558 ASP A C 1
ATOM 7891 O O . ASP A 1 528 ? 93.915 107.520 57.737 1.00 13.95 558 ASP A O 1
ATOM 7900 N N . ILE A 1 529 ? 94.920 109.441 57.148 1.00 11.78 559 ILE A N 1
ATOM 7901 C CA . ILE A 1 529 ? 93.864 110.289 57.685 1.00 14.78 559 ILE A CA 1
ATOM 7902 C C . ILE A 1 529 ? 93.035 110.819 56.521 1.00 15.19 559 ILE A C 1
ATOM 7903 O O . ILE A 1 529 ? 93.545 111.513 55.633 1.00 12.39 559 ILE A O 1
ATOM 7919 N N . ASP A 1 530 ? 91.767 110.426 56.491 1.00 11.95 560 ASP A N 1
ATOM 7920 C CA . ASP A 1 530 ? 90.824 110.791 55.456 1.00 10.52 560 ASP A CA 1
ATOM 7921 C C . ASP A 1 530 ? 90.053 111.975 56.008 1.00 11.62 560 ASP A C 1
ATOM 7922 O O . ASP A 1 530 ? 90.046 112.202 57.217 1.00 16.73 560 ASP A O 1
ATOM 7931 N N . ASN A 1 531 ? 89.435 112.746 55.129 1.00 14.37 561 ASN A N 1
ATOM 7932 C CA . ASN A 1 531 ? 88.657 113.900 55.578 1.00 13.10 561 ASN A CA 1
ATOM 7933 C C . ASN A 1 531 ? 87.515 114.133 54.603 1.00 11.88 561 ASN A C 1
ATOM 7934 O O . ASN A 1 531 ? 87.743 114.367 53.416 1.00 11.46 561 ASN A O 1
ATOM 7945 N N . ILE A 1 532 ? 86.286 114.047 55.093 1.00 12.02 562 ILE A N 1
ATOM 7946 C CA . ILE A 1 532 ? 85.115 114.016 54.233 1.00 11.35 562 ILE A CA 1
ATOM 7947 C C . ILE A 1 532 ? 84.753 115.437 53.835 1.00 9.80 562 ILE A C 1
ATOM 7948 O O . ILE A 1 532 ? 84.553 116.302 54.707 1.00 10.10 562 ILE A O 1
ATOM 7964 N N . THR A 1 533 ? 84.622 115.664 52.529 1.00 7.85 563 THR A N 1
ATOM 7965 C CA . THR A 1 533 ? 84.280 116.972 51.989 1.00 13.49 563 THR A CA 1
ATOM 7966 C C . THR A 1 533 ? 83.108 116.980 51.005 1.00 11.14 563 THR A C 1
ATOM 7967 O O . THR A 1 533 ? 82.705 118.063 50.581 1.00 9.72 563 THR A O 1
ATOM 7978 N N . VAL A 1 534 ? 82.540 115.826 50.650 1.00 8.65 564 VAL A N 1
ATOM 7979 C CA . VAL A 1 534 ? 81.391 115.750 49.764 1.00 9.47 564 VAL A CA 1
ATOM 7980 C C . VAL A 1 534 ? 80.115 115.843 50.601 1.00 8.18 564 VAL A C 1
ATOM 7981 O O . VAL A 1 534 ? 80.145 115.562 51.822 1.00 9.08 564 VAL A O 1
ATOM 7994 N N . PRO A 1 535 ? 78.977 116.165 49.992 1.00 8.53 565 PRO A N 1
ATOM 7995 C CA . PRO A 1 535 ? 77.715 116.142 50.743 1.00 8.78 565 PRO A CA 1
ATOM 7996 C C . PRO A 1 535 ? 77.370 114.757 51.260 1.00 9.36 565 PRO A C 1
ATOM 7997 O O . PRO A 1 535 ? 77.566 113.737 50.587 1.00 7.78 565 PRO A O 1
ATOM 8008 N N . LEU A 1 536 ? 76.783 114.743 52.451 1.00 8.33 566 LEU A N 1
ATOM 8009 C CA . LEU A 1 536 ? 76.059 113.576 52.911 1.00 7.47 566 LEU A CA 1
ATOM 8010 C C . LEU A 1 536 ? 74.843 113.292 52.034 1.00 11.29 566 LEU A C 1
ATOM 8011 O O . LEU A 1 536 ? 74.330 114.147 51.329 1.00 9.28 566 LEU A O 1
ATOM 8027 N N . ALA A 1 537 ? 74.349 112.061 52.114 1.00 8.64 567 ALA A N 1
ATOM 8028 C CA . ALA A 1 537 ? 73.086 111.704 51.501 1.00 10.00 567 ALA A CA 1
ATOM 8029 C C . ALA A 1 537 ? 71.940 112.190 52.381 1.00 10.59 567 ALA A C 1
ATOM 8030 O O . ALA A 1 537 ? 71.923 111.963 53.588 1.00 9.18 567 ALA A O 1
ATOM 8037 N N . ARG A 1 538 ? 70.999 112.886 51.792 1.00 9.07 568 ARG A N 1
ATOM 8038 C CA . ARG A 1 538 ? 69.879 113.355 52.599 1.00 9.15 568 ARG A CA 1
ATOM 8039 C C . ARG A 1 538 ? 68.847 112.252 52.791 1.00 9.88 568 ARG A C 1
ATOM 8040 O O . ARG A 1 538 ? 68.616 111.388 51.916 1.00 9.14 568 ARG A O 1
ATOM 8061 N N . ILE A 1 539 ? 68.186 112.318 53.942 1.00 9.13 569 ILE A N 1
ATOM 8062 C CA . ILE A 1 539 ? 67.069 111.445 54.287 1.00 10.14 569 ILE A CA 1
ATOM 8063 C C . ILE A 1 539 ? 65.869 112.318 54.644 1.00 9.86 569 ILE A C 1
ATOM 8064 O O . ILE A 1 539 ? 65.973 113.206 55.499 1.00 9.35 569 ILE A O 1
ATOM 8080 N N . GLY A 1 540 ? 64.738 112.036 54.018 1.00 9.09 570 GLY A N 1
ATOM 8081 C CA . GLY A 1 540 ? 63.503 112.764 54.331 1.00 13.00 570 GLY A CA 1
ATOM 8082 C C . GLY A 1 540 ? 63.289 114.093 53.649 1.00 9.90 570 GLY A C 1
ATOM 8083 O O . GLY A 1 540 ? 62.229 114.291 53.039 1.00 13.18 570 GLY A O 1
ATOM 8087 N N . ALA A 1 541 ? 64.275 114.993 53.715 1.00 11.42 571 ALA A N 1
ATOM 8088 C CA . ALA A 1 541 ? 64.111 116.335 53.155 1.00 12.19 571 ALA A CA 1
ATOM 8089 C C . ALA A 1 541 ? 65.460 116.950 52.816 1.00 9.31 571 ALA A C 1
ATOM 8090 O O . ALA A 1 541 ? 66.469 116.694 53.483 1.00 10.28 571 ALA A O 1
ATOM 8097 N N . LEU A 1 542 ? 65.441 117.821 51.799 1.00 10.28 572 LEU A N 1
ATOM 8098 C CA . LEU A 1 542 ? 66.636 118.559 51.407 1.00 9.63 572 LEU A CA 1
ATOM 8099 C C . LEU A 1 542 ? 66.983 119.642 52.424 1.00 12.29 572 LEU A C 1
ATOM 8100 O O . LEU A 1 542 ? 66.112 120.201 53.097 1.00 12.40 572 LEU A O 1
ATOM 8116 N N . LEU A 1 543 ? 68.269 119.973 52.492 1.00 10.03 573 LEU A N 1
ATOM 8117 C CA . LEU A 1 543 ? 68.668 121.176 53.199 1.00 10.88 573 LEU A CA 1
ATOM 8118 C C . LEU A 1 543 ? 67.965 122.398 52.598 1.00 12.21 573 LEU A C 1
ATOM 8119 O O . LEU A 1 543 ? 67.700 122.448 51.388 1.00 9.84 573 LEU A O 1
ATOM 8135 N N . PRO A 1 544 ? 67.725 123.439 53.396 1.00 10.81 574 PRO A N 1
ATOM 8136 C CA . PRO A 1 544 ? 66.875 124.535 52.862 1.00 12.62 574 PRO A CA 1
ATOM 8137 C C . PRO A 1 544 ? 67.498 125.315 51.730 1.00 8.72 574 PRO A C 1
ATOM 8138 O O . PRO A 1 544 ? 66.764 125.680 50.792 1.00 13.32 574 PRO A O 1
ATOM 8149 N N . ASP A 1 545 ? 68.820 125.532 51.745 1.00 10.42 575 ASP A N 1
ATOM 8150 C CA . ASP A 1 545 ? 69.499 126.303 50.707 1.00 13.90 575 ASP A CA 1
ATOM 8151 C C . ASP A 1 545 ? 70.000 125.419 49.566 1.00 14.98 575 ASP A C 1
ATOM 8152 O O . ASP A 1 545 ? 71.013 125.742 48.944 1.00 18.26 575 ASP A O 1
ATOM 8161 N N . THR A 1 546 ? 69.317 124.308 49.286 1.00 12.95 576 THR A N 1
ATOM 8162 C CA . THR A 1 546 ? 69.743 123.418 48.214 1.00 13.21 576 THR A CA 1
ATOM 8163 C C . THR A 1 546 ? 69.469 124.059 46.860 1.00 15.84 576 THR A C 1
ATOM 8164 O O . THR A 1 546 ? 68.357 124.525 46.596 1.00 17.48 576 THR A O 1
ATOM 8175 N N . GLU A 1 547 ? 70.476 124.050 46.007 1.00 14.86 577 GLU A N 1
ATOM 8176 C CA . GLU A 1 547 ? 70.352 124.396 44.598 1.00 18.39 577 GLU A CA 1
ATOM 8177 C C . GLU A 1 547 ? 70.317 123.108 43.779 1.00 18.49 577 GLU A C 1
ATOM 8178 O O . GLU A 1 547 ? 71.269 122.319 43.806 1.00 17.73 577 GLU A O 1
ATOM 8190 N N . VAL A 1 548 ? 69.236 122.905 43.054 1.00 18.41 578 VAL A N 1
ATOM 8191 C CA . VAL A 1 548 ? 69.037 121.697 42.261 1.00 22.41 578 VAL A CA 1
ATOM 8192 C C . VAL A 1 548 ? 69.399 121.976 40.801 1.00 27.62 578 VAL A C 1
ATOM 8193 O O . VAL A 1 548 ? 68.863 122.915 40.194 1.00 28.68 578 VAL A O 1
ATOM 8206 N N . ASN A 1 549 ? 70.287 121.149 40.227 1.00 23.34 579 ASN A N 1
ATOM 8207 C CA A ASN A 1 549 ? 70.693 121.261 38.827 0.47 28.15 579 ASN A CA 1
ATOM 8208 C CA B ASN A 1 549 ? 70.689 121.270 38.821 0.53 28.16 579 ASN A CA 1
ATOM 8209 C C . ASN A 1 549 ? 69.937 120.189 38.043 1.00 24.56 579 ASN A C 1
ATOM 8210 O O . ASN A 1 549 ? 70.347 119.023 37.998 1.00 26.28 579 ASN A O 1
ATOM 8231 N N . GLU A 1 550 ? 68.818 120.578 37.459 1.00 26.21 580 GLU A N 1
ATOM 8232 C CA . GLU A 1 550 ? 67.919 119.642 36.798 1.00 36.28 580 GLU A CA 1
ATOM 8233 C C . GLU A 1 550 ? 68.476 119.232 35.443 1.00 30.47 580 GLU A C 1
ATOM 8234 O O . GLU A 1 550 ? 68.919 120.072 34.664 1.00 31.13 580 GLU A O 1
ATOM 8246 N N . ALA A 1 551 ? 68.495 117.946 35.190 1.00 29.02 581 ALA A N 1
ATOM 8247 C CA . ALA A 1 551 ? 68.921 117.456 33.884 1.00 27.14 581 ALA A CA 1
ATOM 8248 C C . ALA A 1 551 ? 67.807 117.686 32.869 1.00 26.81 581 ALA A C 1
ATOM 8249 O O . ALA A 1 551 ? 66.651 117.369 33.146 1.00 23.34 581 ALA A O 1
ATOM 8256 N N . PRO A 1 552 ? 68.110 118.219 31.695 1.00 23.89 582 PRO A N 1
ATOM 8257 C CA . PRO A 1 552 ? 67.055 118.449 30.704 1.00 25.34 582 PRO A CA 1
ATOM 8258 C C . PRO A 1 552 ? 66.683 117.173 29.960 1.00 23.17 582 PRO A C 1
ATOM 8259 O O . PRO A 1 552 ? 67.431 116.197 29.917 1.00 17.97 582 PRO A O 1
ATOM 8270 N N . PHE A 1 553 ? 65.492 117.202 29.369 1.00 24.08 583 PHE A N 1
ATOM 8271 C CA . PHE A 1 553 ? 65.094 116.160 28.426 1.00 20.25 583 PHE A CA 1
ATOM 8272 C C . PHE A 1 553 ? 66.165 116.016 27.349 1.00 22.14 583 PHE A C 1
ATOM 8273 O O . PHE A 1 553 ? 66.673 117.008 26.807 1.00 21.92 583 PHE A O 1
ATOM 8290 N N . GLU A 1 554 ? 66.541 114.771 27.058 1.00 19.37 584 GLU A N 1
ATOM 8291 C CA . GLU A 1 554 ? 67.594 114.545 26.083 1.00 17.42 584 GLU A CA 1
ATOM 8292 C C . GLU A 1 554 ? 67.409 113.180 25.431 1.00 17.30 584 GLU A C 1
ATOM 8293 O O . GLU A 1 554 ? 66.682 112.315 25.932 1.00 19.88 584 GLU A O 1
ATOM 8305 N N . VAL A 1 555 ? 68.073 113.003 24.302 1.00 16.44 585 VAL A N 1
ATOM 8306 C CA . VAL A 1 555 ? 67.952 111.793 23.495 1.00 16.37 585 VAL A CA 1
ATOM 8307 C C . VAL A 1 555 ? 69.337 111.220 23.215 1.00 22.79 585 VAL A C 1
ATOM 8308 O O . VAL A 1 555 ? 70.314 111.961 23.069 1.00 18.20 585 VAL A O 1
ATOM 8321 N N . ASN A 1 556 ? 69.414 109.892 23.169 1.00 18.37 586 ASN A N 1
ATOM 8322 C CA . ASN A 1 556 ? 70.553 109.137 22.658 1.00 19.88 586 ASN A CA 1
ATOM 8323 C C . ASN A 1 556 ? 70.055 108.458 21.388 1.00 20.00 586 ASN A C 1
ATOM 8324 O O . ASN A 1 556 ? 69.088 107.694 21.449 1.00 18.52 586 ASN A O 1
ATOM 8335 N N . PHE A 1 557 ? 70.698 108.732 20.249 1.00 14.68 587 PHE A N 1
ATOM 8336 C CA . PHE A 1 557 ? 70.178 108.312 18.947 1.00 14.93 587 PHE A CA 1
ATOM 8337 C C . PHE A 1 557 ? 71.296 107.762 18.075 1.00 18.92 587 PHE A C 1
ATOM 8338 O O . PHE A 1 557 ? 72.458 108.172 18.199 1.00 16.98 587 PHE A O 1
ATOM 8355 N N . GLY A 1 558 ? 70.931 106.835 17.186 1.00 13.29 588 GLY A N 1
ATOM 8356 C CA . GLY A 1 558 ? 71.787 106.452 16.086 1.00 13.09 588 GLY A CA 1
ATOM 8357 C C . GLY A 1 558 ? 71.506 105.062 15.534 1.00 12.83 588 GLY A C 1
ATOM 8358 O O . GLY A 1 558 ? 70.559 104.383 15.921 1.00 15.42 588 GLY A O 1
ATOM 8362 N N . ALA A 1 559 ? 72.384 104.657 14.624 1.00 15.42 589 ALA A N 1
ATOM 8363 C CA . ALA A 1 559 ? 72.275 103.359 13.975 1.00 16.17 589 ALA A CA 1
ATOM 8364 C C . ALA A 1 559 ? 72.786 102.227 14.868 1.00 19.68 589 ALA A C 1
ATOM 8365 O O . ALA A 1 559 ? 73.622 102.405 15.753 1.00 16.56 589 ALA A O 1
ATOM 8372 N N . ASN A 1 560 ? 72.306 101.023 14.568 1.00 18.69 590 ASN A N 1
ATOM 8373 C CA . ASN A 1 560 ? 72.812 99.817 15.193 1.00 17.31 590 ASN A CA 1
ATOM 8374 C C . ASN A 1 560 ? 74.072 99.296 14.524 1.00 20.38 590 ASN A C 1
ATOM 8375 O O . ASN A 1 560 ? 74.645 98.313 15.011 1.00 18.35 590 ASN A O 1
ATOM 8386 N N . LEU A 1 561 ? 74.487 99.907 13.409 1.00 15.93 591 LEU A N 1
ATOM 8387 C CA . LEU A 1 561 ? 75.611 99.483 12.597 1.00 13.78 591 LEU A CA 1
ATOM 8388 C C . LEU A 1 561 ? 76.472 100.700 12.299 1.00 13.55 591 LEU A C 1
ATOM 8389 O O . LEU A 1 561 ? 75.956 101.799 12.068 1.00 17.52 591 LEU A O 1
ATOM 8405 N N . ASN A 1 562 ? 77.779 100.485 12.293 1.00 15.99 592 ASN A N 1
ATOM 8406 C CA . ASN A 1 562 ? 78.705 101.557 12.010 1.00 16.94 592 ASN A CA 1
ATOM 8407 C C . ASN A 1 562 ? 78.466 102.106 10.618 1.00 20.21 592 ASN A C 1
ATOM 8408 O O . ASN A 1 562 ? 78.145 101.368 9.683 1.00 16.75 592 ASN A O 1
ATOM 8419 N N . SER A 1 563 ? 78.678 103.406 10.480 1.00 19.62 593 SER A N 1
ATOM 8420 C CA . SER A 1 563 ? 78.786 104.007 9.160 1.00 17.83 593 SER A CA 1
ATOM 8421 C C . SER A 1 563 ? 79.752 103.197 8.300 1.00 17.98 593 SER A C 1
ATOM 8422 O O . SER A 1 563 ? 80.792 102.737 8.779 1.00 17.43 593 SER A O 1
ATOM 8430 N N . GLY A 1 564 ? 79.386 102.990 7.032 1.00 27.41 594 GLY A N 1
ATOM 8431 C CA . GLY A 1 564 ? 80.234 102.260 6.105 1.00 22.97 594 GLY A CA 1
ATOM 8432 C C . GLY A 1 564 ? 79.618 100.982 5.575 1.00 29.18 594 GLY A C 1
ATOM 8433 O O . GLY A 1 564 ? 80.296 100.175 4.932 1.00 32.14 594 GLY A O 1
ATOM 8437 N N . GLN A 1 565 ? 78.331 100.787 5.834 1.00 24.37 595 GLN A N 1
ATOM 8438 C CA . GLN A 1 565 ? 77.655 99.584 5.390 1.00 25.58 595 GLN A CA 1
ATOM 8439 C C . GLN A 1 565 ? 77.367 99.661 3.895 1.00 32.24 595 GLN A C 1
ATOM 8440 O O . GLN A 1 565 ? 77.440 100.727 3.275 1.00 25.16 595 GLN A O 1
ATOM 8454 N N . SER A 1 566 ? 77.029 98.509 3.319 1.00 34.19 596 SER A N 1
ATOM 8455 C CA . SER A 1 566 ? 76.765 98.409 1.892 1.00 33.97 596 SER A CA 1
ATOM 8456 C C . SER A 1 566 ? 75.310 98.731 1.576 1.00 30.95 596 SER A C 1
ATOM 8457 O O . SER A 1 566 ? 74.404 98.495 2.385 1.00 35.52 596 SER A O 1
ATOM 8465 N N . ALA A 1 567 ? 75.100 99.296 0.385 1.00 44.71 597 ALA A N 1
ATOM 8466 C CA . ALA A 1 567 ? 73.753 99.551 -0.103 1.00 33.70 597 ALA A CA 1
ATOM 8467 C C . ALA A 1 567 ? 72.920 98.285 -0.012 1.00 36.73 597 ALA A C 1
ATOM 8468 O O . ALA A 1 567 ? 73.418 97.176 -0.225 1.00 35.11 597 ALA A O 1
ATOM 8475 N N . GLY A 1 568 ? 71.651 98.458 0.338 1.00 34.83 598 GLY A N 1
ATOM 8476 C CA . GLY A 1 568 ? 70.771 97.340 0.550 1.00 37.12 598 GLY A CA 1
ATOM 8477 C C . GLY A 1 568 ? 70.860 96.702 1.913 1.00 39.22 598 GLY A C 1
ATOM 8478 O O . GLY A 1 568 ? 70.124 95.742 2.177 1.00 40.32 598 GLY A O 1
ATOM 8482 N N . THR A 1 569 ? 71.737 97.172 2.780 1.00 38.14 599 THR A N 1
ATOM 8483 C CA . THR A 1 569 ? 71.740 96.661 4.143 1.00 31.54 599 THR A CA 1
ATOM 8484 C C . THR A 1 569 ? 70.680 97.376 4.971 1.00 24.48 599 THR A C 1
ATOM 8485 O O . THR A 1 569 ? 70.658 98.610 4.995 1.00 28.38 599 THR A O 1
ATOM 8496 N N . PRO A 1 570 ? 69.774 96.652 5.635 1.00 29.98 600 PRO A N 1
ATOM 8497 C CA . PRO A 1 570 ? 68.857 97.311 6.576 1.00 34.06 600 PRO A CA 1
ATOM 8498 C C . PRO A 1 570 ? 69.610 97.836 7.789 1.00 32.12 600 PRO A C 1
ATOM 8499 O O . PRO A 1 570 ? 70.267 97.078 8.516 1.00 25.89 600 PRO A O 1
ATOM 8510 N N . ILE A 1 571 ? 69.475 99.141 8.005 1.00 27.88 601 ILE A N 1
ATOM 8511 C CA A ILE A 1 571 ? 70.088 99.854 9.119 0.57 26.29 601 ILE A CA 1
ATOM 8512 C CA B ILE A 1 571 ? 70.087 99.841 9.126 0.43 26.29 601 ILE A CA 1
ATOM 8513 C C . ILE A 1 571 ? 68.982 100.226 10.091 1.00 23.67 601 ILE A C 1
ATOM 8514 O O . ILE A 1 571 ? 68.036 100.922 9.715 1.00 24.36 601 ILE A O 1
ATOM 8545 N N . THR A 1 572 ? 69.109 99.801 11.339 1.00 20.84 602 THR A N 1
ATOM 8546 C CA . THR A 1 572 ? 68.132 100.146 12.358 1.00 18.88 602 THR A CA 1
ATOM 8547 C C . THR A 1 572 ? 68.561 101.439 13.041 1.00 24.22 602 THR A C 1
ATOM 8548 O O . THR A 1 572 ? 69.667 101.524 13.578 1.00 22.30 602 THR A O 1
ATOM 8559 N N . LEU A 1 573 ? 67.702 102.447 12.971 1.00 17.67 603 LEU A N 1
ATOM 8560 C CA . LEU A 1 573 ? 67.890 103.711 13.668 1.00 20.02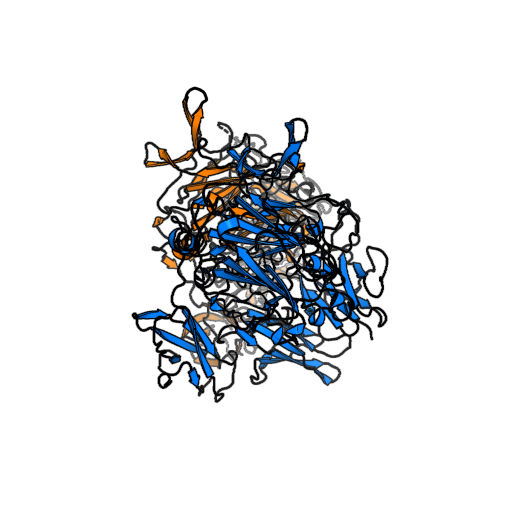 603 LEU A CA 1
ATOM 8561 C C . LEU A 1 573 ? 67.122 103.620 14.980 1.00 20.67 603 LEU A C 1
ATOM 8562 O O . LEU A 1 573 ? 65.910 103.354 14.981 1.00 20.03 603 LEU A O 1
ATOM 8578 N N . LEU A 1 574 ? 67.827 103.837 16.089 1.00 18.37 604 LEU A N 1
ATOM 8579 C CA . LEU A 1 574 ? 67.301 103.677 17.441 1.00 17.93 604 LEU A CA 1
ATOM 8580 C C . LEU A 1 574 ? 67.291 105.005 18.187 1.00 18.89 604 LEU A C 1
ATOM 8581 O O . LEU A 1 574 ? 68.156 105.854 17.976 1.00 18.24 604 LEU A O 1
ATOM 8597 N N . ALA A 1 575 ? 66.296 105.205 19.046 1.00 17.20 605 ALA A N 1
ATOM 8598 C CA . ALA A 1 575 ? 66.297 106.388 19.893 1.00 17.21 605 ALA A CA 1
ATOM 8599 C C . ALA A 1 575 ? 65.907 106.029 21.318 1.00 23.70 605 ALA A C 1
ATOM 8600 O O . ALA A 1 575 ? 65.019 105.193 21.543 1.00 23.52 605 ALA A O 1
ATOM 8607 N N . GLU A 1 576 ? 66.601 106.646 22.273 1.00 16.72 606 GLU A N 1
ATOM 8608 C CA . GLU A 1 576 ? 66.332 106.507 23.706 1.00 25.06 606 GLU A CA 1
ATOM 8609 C C . GLU A 1 576 ? 66.165 107.902 24.287 1.00 18.97 606 GLU A C 1
ATOM 8610 O O . GLU A 1 576 ? 66.849 108.830 23.859 1.00 17.24 606 GLU A O 1
ATOM 8622 N N . SER A 1 577 ? 65.294 108.049 25.287 1.00 20.80 607 SER A N 1
ATOM 8623 C CA . SER A 1 577 ? 65.006 109.332 25.922 1.00 22.59 607 SER A CA 1
ATOM 8624 C C . SER A 1 577 ? 65.357 109.284 27.407 1.00 23.31 607 SER A C 1
ATOM 8625 O O . SER A 1 577 ? 65.257 108.232 28.047 1.00 21.97 607 SER A O 1
ATOM 8633 N N . TYR A 1 578 ? 65.732 110.441 27.958 1.00 18.87 608 TYR A N 1
ATOM 8634 C CA . TYR A 1 578 ? 66.036 110.627 29.366 1.00 21.58 608 TYR A CA 1
ATOM 8635 C C . TYR A 1 578 ? 65.370 111.896 29.884 1.00 21.01 608 TYR A C 1
ATOM 8636 O O . TYR A 1 578 ? 65.340 112.912 29.193 1.00 19.46 608 TYR A O 1
ATOM 8654 N N . HIS A 1 579 ? 64.821 111.826 31.102 1.00 17.57 609 HIS A N 1
ATOM 8655 C CA . HIS A 1 579 ? 64.184 112.977 31.756 1.00 21.04 609 HIS A CA 1
ATOM 8656 C C . HIS A 1 579 ? 62.987 113.494 30.950 1.00 23.37 609 HIS A C 1
ATOM 8657 O O . HIS A 1 579 ? 62.743 114.705 30.856 1.00 25.92 609 HIS A O 1
ATOM 8671 N N . ALA A 1 580 ? 62.224 112.563 30.367 1.00 21.48 610 ALA A N 1
ATOM 8672 C CA . ALA A 1 580 ? 61.040 112.895 29.592 1.00 25.89 610 ALA A CA 1
ATOM 8673 C C . ALA A 1 580 ? 59.829 112.970 30.512 1.00 24.02 610 ALA A C 1
ATOM 8674 O O . ALA A 1 580 ? 59.749 112.252 31.507 1.00 25.50 610 ALA A O 1
ATOM 8681 N N . THR A 1 581 ? 58.855 113.805 30.139 1.00 25.43 611 THR A N 1
ATOM 8682 C CA . THR A 1 581 ? 57.558 113.866 30.816 1.00 26.91 611 THR A CA 1
ATOM 8683 C C . THR A 1 581 ? 56.525 113.236 29.887 1.00 21.93 611 THR A C 1
ATOM 8684 O O . THR A 1 581 ? 56.379 113.659 28.743 1.00 23.16 611 THR A O 1
ATOM 8695 N N . GLY A 1 582 ? 55.885 112.163 30.347 1.00 32.34 612 GLY A N 1
ATOM 8696 C CA . GLY A 1 582 ? 54.827 111.533 29.552 1.00 29.93 612 GLY A CA 1
ATOM 8697 C C . GLY A 1 582 ? 55.343 110.814 28.311 1.00 27.87 612 GLY A C 1
ATOM 8698 O O . GLY A 1 582 ? 56.505 110.401 28.230 1.00 30.68 612 GLY A O 1
ATOM 8702 N N . ASP A 1 583 ? 54.440 110.667 27.332 1.00 25.23 613 ASP A N 1
ATOM 8703 C CA . ASP A 1 583 ? 54.798 110.054 26.054 1.00 32.05 613 ASP A CA 1
ATOM 8704 C C . ASP A 1 583 ? 55.894 110.853 25.334 1.00 25.34 613 ASP A C 1
ATOM 8705 O O . ASP A 1 583 ? 55.891 112.089 25.339 1.00 25.12 613 ASP A O 1
ATOM 8714 N N . VAL A 1 584 ? 56.796 110.140 24.658 1.00 24.51 614 VAL A N 1
ATOM 8715 C CA . VAL A 1 584 ? 57.758 110.743 23.743 1.00 25.92 614 VAL A CA 1
ATOM 8716 C C . VAL A 1 584 ? 57.459 110.270 22.328 1.00 24.12 614 VAL A C 1
ATOM 8717 O O . VAL A 1 584 ? 57.371 109.063 22.073 1.00 26.55 614 VAL A O 1
ATOM 8730 N N . THR A 1 585 ? 57.326 111.218 21.407 1.00 24.09 615 THR A N 1
ATOM 8731 C CA . THR A 1 585 ? 57.154 110.927 19.997 1.00 24.61 615 THR A CA 1
ATOM 8732 C C . THR A 1 585 ? 58.464 111.207 19.275 1.00 27.16 615 THR A C 1
ATOM 8733 O O . THR A 1 585 ? 59.123 112.219 19.525 1.00 27.98 615 THR A O 1
ATOM 8744 N N . TYR A 1 586 ? 58.850 110.290 18.404 1.00 22.57 616 TYR A N 1
ATOM 8745 C CA . TYR A 1 586 ? 60.101 110.390 17.672 1.00 20.60 616 TYR A CA 1
ATOM 8746 C C . TYR A 1 586 ? 59.830 110.537 16.183 1.00 30.14 616 TYR A C 1
ATOM 8747 O O . TYR A 1 586 ? 59.014 109.797 15.614 1.00 28.07 616 TYR A O 1
ATOM 8765 N N . SER A 1 587 ? 60.518 111.486 15.556 1.00 21.28 617 SER A N 1
ATOM 8766 C CA A SER A 1 587 ? 60.449 111.692 14.113 0.53 24.09 617 SER A CA 1
ATOM 8767 C CA B SER A 1 587 ? 60.449 111.695 14.113 0.47 24.09 617 SER A CA 1
ATOM 8768 C C . SER A 1 587 ? 61.836 111.455 13.535 1.00 21.40 617 SER A C 1
ATOM 8769 O O . SER A 1 587 ? 62.750 112.246 13.769 1.00 22.52 617 SER A O 1
ATOM 8784 N N . PHE A 1 588 ? 61.994 110.362 12.803 1.00 19.94 618 PHE A N 1
ATOM 8785 C CA . PHE A 1 588 ? 63.269 109.991 12.212 1.00 17.47 618 PHE A CA 1
ATOM 8786 C C . PHE A 1 588 ? 63.357 110.580 10.817 1.00 28.98 618 PHE A C 1
ATOM 8787 O O . PHE A 1 588 ? 62.353 110.651 10.102 1.00 25.23 618 PHE A O 1
ATOM 8804 N N . THR A 1 589 ? 64.561 110.992 10.427 1.00 22.10 619 THR A N 1
ATOM 8805 C CA . THR A 1 589 ? 64.789 111.510 9.082 1.00 26.00 619 THR A CA 1
ATOM 8806 C C . THR A 1 589 ? 66.124 111.049 8.517 1.00 28.61 619 THR A C 1
ATOM 8807 O O . THR A 1 589 ? 67.063 110.749 9.260 1.00 21.06 619 THR A O 1
ATOM 8818 N N . VAL A 1 590 ? 66.188 111.015 7.183 1.00 19.69 620 VAL A N 1
ATOM 8819 C CA . VAL A 1 590 ? 67.392 110.750 6.404 1.00 16.52 620 VAL A CA 1
ATOM 8820 C C . VAL A 1 590 ? 67.505 111.866 5.377 1.00 32.45 620 VAL A C 1
ATOM 8821 O O . VAL A 1 590 ? 66.631 112.011 4.517 1.00 29.19 620 VAL A O 1
ATOM 8834 N N . ASN A 1 591 ? 68.563 112.656 5.467 1.00 24.05 621 ASN A N 1
ATOM 8835 C CA . ASN A 1 591 ? 68.701 113.850 4.629 1.00 32.73 621 ASN A CA 1
ATOM 8836 C C . ASN A 1 591 ? 67.436 114.706 4.680 1.00 33.82 621 ASN A C 1
ATOM 8837 O O . ASN A 1 591 ? 66.985 115.243 3.664 1.00 28.78 621 ASN A O 1
ATOM 8848 N N . GLY A 1 592 ? 66.843 114.820 5.872 1.00 24.69 622 GLY A N 1
ATOM 8849 C CA . GLY A 1 592 ? 65.650 115.627 6.069 1.00 26.53 622 GLY A CA 1
ATOM 8850 C C . GLY A 1 592 ? 64.328 114.974 5.697 1.00 27.77 622 GLY A C 1
ATOM 8851 O O . GLY A 1 592 ? 63.268 115.508 6.043 1.00 32.45 622 GLY A O 1
ATOM 8855 N N . GLU A 1 593 ? 64.344 113.863 4.979 1.00 30.72 623 GLU A N 1
ATOM 8856 C CA . GLU A 1 593 ? 63.128 113.162 4.601 1.00 29.86 623 GLU A CA 1
ATOM 8857 C C . GLU A 1 593 ? 62.738 112.185 5.701 1.00 36.67 623 GLU A C 1
ATOM 8858 O O . GLU A 1 593 ? 63.588 111.430 6.176 1.00 28.22 623 GLU A O 1
ATOM 8870 N N . THR A 1 594 ? 61.452 112.160 6.062 1.00 31.68 624 THR A N 1
ATOM 8871 C CA . THR A 1 594 ? 61.005 111.294 7.146 1.00 33.59 624 THR A CA 1
ATOM 8872 C C . THR A 1 594 ? 61.103 109.818 6.758 1.00 38.91 624 THR A C 1
ATOM 8873 O O . THR A 1 594 ? 61.031 109.442 5.588 1.00 38.78 624 THR A O 1
ATOM 8884 N N . VAL A 1 595 ? 61.277 108.975 7.767 1.00 32.04 625 VAL A N 1
ATOM 8885 C CA . VAL A 1 595 ? 61.210 107.521 7.648 1.00 42.63 625 VAL A CA 1
ATOM 8886 C C . VAL A 1 595 ? 60.069 107.070 8.546 1.00 44.83 625 VAL A C 1
ATOM 8887 O O . VAL A 1 595 ? 59.981 107.511 9.694 1.00 41.57 625 VAL A O 1
ATOM 8900 N N . GLN A 1 596 ? 59.177 106.229 8.026 1.00 45.66 626 GLN A N 1
ATOM 8901 C CA . GLN A 1 596 ? 57.978 105.906 8.804 1.00 53.71 626 GLN A CA 1
ATOM 8902 C C . GLN A 1 596 ? 58.343 104.936 9.932 1.00 47.90 626 GLN A C 1
ATOM 8903 O O . GLN A 1 596 ? 58.856 103.846 9.684 1.00 59.34 626 GLN A O 1
ATOM 8917 N N . ASN A 1 597 ? 58.086 105.352 11.166 1.00 49.67 627 ASN A N 1
ATOM 8918 C CA . ASN A 1 597 ? 58.410 104.578 12.351 1.00 42.83 627 ASN A CA 1
ATOM 8919 C C . ASN A 1 597 ? 57.169 104.181 13.132 1.00 55.49 627 ASN A C 1
ATOM 8920 O O . ASN A 1 597 ? 57.284 103.798 14.287 1.00 53.62 627 ASN A O 1
ATOM 8931 N N . SER A 1 598 ? 55.978 104.331 12.575 1.00 57.76 628 SER A N 1
ATOM 8932 C CA . SER A 1 598 ? 54.761 104.112 13.362 1.00 56.41 628 SER A CA 1
ATOM 8933 C C . SER A 1 598 ? 54.737 105.243 14.392 1.00 52.79 628 SER A C 1
ATOM 8934 O O . SER A 1 598 ? 54.874 106.408 14.032 1.00 63.37 628 SER A O 1
ATOM 8942 N N . ASN A 1 599 ? 54.594 104.958 15.685 1.00 49.07 629 ASN A N 1
ATOM 8943 C CA . ASN A 1 599 ? 54.903 105.763 16.856 1.00 50.44 629 ASN A CA 1
ATOM 8944 C C . ASN A 1 599 ? 55.749 104.900 17.799 1.00 42.54 629 ASN A C 1
ATOM 8945 O O . ASN A 1 599 ? 55.458 104.754 19.002 1.00 45.22 629 ASN A O 1
ATOM 8956 N N . THR A 1 600 ? 56.830 104.323 17.218 1.00 35.31 630 THR A N 1
ATOM 8957 C CA . THR A 1 600 ? 57.823 103.496 17.893 1.00 31.74 630 THR A CA 1
ATOM 8958 C C . THR A 1 600 ? 59.065 104.339 18.179 1.00 29.24 630 THR A C 1
ATOM 8959 O O . THR A 1 600 ? 59.176 105.490 17.737 1.00 25.77 630 THR A O 1
ATOM 8970 N N . ASP A 1 601 ? 60.053 103.720 18.825 1.00 28.29 631 ASP A N 1
ATOM 8971 C CA A ASP A 1 601 ? 61.320 104.361 19.141 0.65 23.33 631 ASP A CA 1
ATOM 8972 C CA B ASP A 1 601 ? 61.321 104.375 19.122 0.35 23.40 631 ASP A CA 1
ATOM 8973 C C . ASP A 1 601 ? 62.426 103.909 18.186 1.00 23.97 631 ASP A C 1
ATOM 8974 O O . ASP A 1 601 ? 63.611 104.115 18.473 1.00 25.31 631 ASP A O 1
ATOM 8991 N N . SER A 1 602 ? 62.062 103.283 17.060 1.00 18.36 632 SER A N 1
ATOM 8992 C CA . SER A 1 602 ? 63.008 102.704 16.114 1.00 21.76 632 SER A CA 1
ATOM 8993 C C . SER A 1 602 ? 62.433 102.798 14.712 1.00 24.48 632 SER A C 1
ATOM 8994 O O . SER A 1 602 ? 61.217 102.909 14.519 1.00 29.82 632 SER A O 1
ATOM 9002 N N . CYS A 1 603 ? 63.319 102.773 13.723 1.00 20.56 633 CYS A N 1
ATOM 9003 C CA . CYS A 1 603 ? 62.926 102.744 12.320 1.00 27.71 633 CYS A CA 1
ATOM 9004 C C . CYS A 1 603 ? 63.996 101.973 11.568 1.00 26.91 633 CYS A C 1
ATOM 9005 O O . CYS A 1 603 ? 65.153 101.927 11.988 1.00 23.20 633 CYS A O 1
ATOM 9013 N N . VAL A 1 604 ? 63.586 101.295 10.497 1.00 20.68 634 VAL A N 1
ATOM 9014 C CA . VAL A 1 604 ? 64.502 100.505 9.695 1.00 21.76 634 VAL A CA 1
ATOM 9015 C C . VAL A 1 604 ? 64.671 101.212 8.361 1.00 31.03 634 VAL A C 1
ATOM 9016 O O . VAL A 1 604 ? 63.702 101.433 7.628 1.00 31.94 634 VAL A O 1
ATOM 9029 N N . TRP A 1 605 ? 65.903 101.588 8.061 1.00 25.35 635 TRP A N 1
ATOM 9030 C CA . TRP A 1 605 ? 66.252 102.354 6.872 1.00 26.37 635 TRP A CA 1
ATOM 9031 C C . TRP A 1 605 ? 67.185 101.525 6.011 1.00 31.46 635 TRP A C 1
ATOM 9032 O O . TRP A 1 605 ? 68.261 101.123 6.471 1.00 28.06 635 TRP A O 1
ATOM 9053 N N . THR A 1 606 ? 66.781 101.267 4.770 1.00 34.66 636 THR A N 1
ATOM 9054 C CA . THR A 1 606 ? 67.612 100.474 3.869 1.00 34.64 636 THR A CA 1
ATOM 9055 C C . THR A 1 606 ? 68.137 101.349 2.745 1.00 32.86 636 THR A C 1
ATOM 9056 O O . THR A 1 606 ? 67.433 101.564 1.746 1.00 37.41 636 THR A O 1
ATOM 9067 N N . PRO A 1 607 ? 69.354 101.875 2.852 1.00 34.62 637 PRO A N 1
ATOM 9068 C CA . PRO A 1 607 ? 69.859 102.781 1.811 1.00 34.77 637 PRO A CA 1
ATOM 9069 C C . PRO A 1 607 ? 69.989 102.095 0.459 1.00 47.52 637 PRO A C 1
ATOM 9070 O O . PRO A 1 607 ? 70.495 100.976 0.354 1.00 43.89 637 PRO A O 1
ATOM 9081 N N . SER A 1 608 ? 69.550 102.806 -0.579 1.00 53.31 638 SER A N 1
ATOM 9082 C CA . SER A 1 608 ? 69.496 102.333 -1.954 1.00 52.57 638 SER A CA 1
ATOM 9083 C C . SER A 1 608 ? 70.825 102.483 -2.686 1.00 54.77 638 SER A C 1
ATOM 9084 O O . SER A 1 608 ? 71.269 101.554 -3.358 1.00 56.10 638 SER A O 1
ATOM 9092 N N . ALA A 1 609 ? 71.503 103.617 -2.521 1.00 46.31 639 ALA A N 1
ATOM 9093 C CA . ALA A 1 609 ? 72.660 103.982 -3.328 1.00 51.58 639 ALA A CA 1
ATOM 9094 C C . ALA A 1 609 ? 73.797 104.464 -2.437 1.00 46.81 639 ALA A C 1
ATOM 9095 O O . ALA A 1 609 ? 73.608 104.790 -1.266 1.00 42.08 639 ALA A O 1
ATOM 9102 N N . ASP A 1 610 ? 74.993 104.491 -3.011 1.00 42.14 640 ASP A N 1
ATOM 9103 C CA . ASP A 1 610 ? 76.128 105.060 -2.304 1.00 43.10 640 ASP A CA 1
ATOM 9104 C C . ASP A 1 610 ? 75.805 106.488 -1.899 1.00 42.23 640 ASP A C 1
ATOM 9105 O O . ASP A 1 610 ? 74.889 107.116 -2.431 1.00 39.59 640 ASP A O 1
ATOM 9114 N N . GLY A 1 611 ? 76.554 106.984 -0.932 1.00 38.93 641 GLY A N 1
ATOM 9115 C CA . GLY A 1 611 ? 76.429 108.370 -0.533 1.00 45.34 641 GLY A CA 1
ATOM 9116 C C . GLY A 1 611 ? 76.671 108.562 0.948 1.00 39.98 641 GLY A C 1
ATOM 9117 O O . GLY A 1 611 ? 76.894 107.613 1.700 1.00 29.69 641 GLY A O 1
ATOM 9121 N N . THR A 1 612 ? 76.631 109.839 1.341 1.00 30.00 642 THR A N 1
ATOM 9122 C CA . THR A 1 612 ? 76.881 110.286 2.706 1.00 33.86 642 THR A CA 1
ATOM 9123 C C . THR A 1 612 ? 75.595 110.911 3.229 1.00 36.49 642 THR A C 1
ATOM 9124 O O . THR A 1 612 ? 75.211 112.003 2.798 1.00 39.53 642 THR A O 1
ATOM 9135 N N . TYR A 1 613 ? 74.922 110.210 4.128 1.00 25.78 643 TYR A N 1
ATOM 9136 C CA . TYR A 1 613 ? 73.594 110.559 4.588 1.00 24.29 643 TYR A CA 1
ATOM 9137 C C . TYR A 1 613 ? 73.657 111.195 5.971 1.00 35.00 643 TYR A C 1
ATOM 9138 O O . TYR A 1 613 ? 74.537 110.895 6.791 1.00 23.77 643 TYR A O 1
ATOM 9156 N N . SER A 1 614 ? 72.734 112.107 6.214 1.00 23.77 644 SER A N 1
ATOM 9157 C CA . SER A 1 614 ? 72.588 112.736 7.517 1.00 27.34 644 SER A CA 1
ATOM 9158 C C . SER A 1 614 ? 71.355 112.096 8.136 1.00 27.16 644 SER A C 1
ATOM 9159 O O . SER A 1 614 ? 70.239 112.308 7.657 1.00 24.90 644 SER A O 1
ATOM 9167 N N . ILE A 1 615 ? 71.559 111.264 9.156 1.00 21.39 645 ILE A N 1
ATOM 9168 C CA . ILE A 1 615 ? 70.455 110.600 9.843 1.00 20.72 645 ILE A CA 1
ATOM 9169 C C . ILE A 1 615 ? 70.126 111.404 11.080 1.00 21.63 645 ILE A C 1
ATOM 9170 O O . ILE A 1 615 ? 71.014 111.950 11.745 1.00 22.63 645 ILE A O 1
ATOM 9186 N N . GLY A 1 616 ? 68.844 111.520 11.386 1.00 21.01 646 GLY A N 1
ATOM 9187 C CA . GLY A 1 616 ? 68.472 112.304 12.540 1.00 20.28 646 GLY A CA 1
ATOM 9188 C C . GLY A 1 616 ? 67.200 111.831 13.195 1.00 17.62 646 GLY A C 1
ATOM 9189 O O . GLY A 1 616 ? 66.414 111.064 12.631 1.00 21.72 646 GLY A O 1
ATOM 9193 N N . VAL A 1 617 ? 67.005 112.321 14.407 1.00 17.82 647 VAL A N 1
ATOM 9194 C CA . VAL A 1 617 ? 65.745 112.166 15.116 1.00 18.65 647 VAL A CA 1
ATOM 9195 C C . VAL A 1 617 ? 65.417 113.464 15.823 1.00 21.60 647 VAL A C 1
ATOM 9196 O O . VAL A 1 617 ? 66.311 114.163 16.312 1.00 22.28 647 VAL A O 1
ATOM 9209 N N . VAL A 1 618 ? 64.125 113.778 15.875 1.00 18.23 648 VAL A N 1
ATOM 9210 C CA . VAL A 1 618 ? 63.563 114.831 16.708 1.00 17.34 648 VAL A CA 1
ATOM 9211 C C . VAL A 1 618 ? 62.562 114.205 17.676 1.00 25.14 648 VAL A C 1
ATOM 9212 O O . VAL A 1 618 ? 61.643 113.489 17.262 1.00 23.36 648 VAL A O 1
ATOM 9225 N N . ALA A 1 619 ? 62.718 114.491 18.962 1.00 24.31 649 ALA A N 1
ATOM 9226 C CA . ALA A 1 619 ? 61.896 113.887 20.003 1.00 28.19 649 ALA A CA 1
ATOM 9227 C C . ALA A 1 619 ? 61.176 114.978 20.772 1.00 30.92 649 ALA A C 1
ATOM 9228 O O . ALA A 1 619 ? 61.790 115.982 21.132 1.00 25.99 649 ALA A O 1
ATOM 9235 N N . VAL A 1 620 ? 59.881 114.779 21.035 1.00 22.55 650 VAL A N 1
ATOM 9236 C CA . VAL A 1 620 ? 59.068 115.737 21.778 1.00 22.23 650 VAL A CA 1
ATOM 9237 C C . VAL A 1 620 ? 58.267 114.989 22.839 1.00 25.28 650 VAL A C 1
ATOM 9238 O O . VAL A 1 620 ? 57.629 113.977 22.533 1.00 25.86 650 VAL A O 1
ATOM 9251 N N . ASP A 1 621 ? 58.285 115.492 24.082 1.00 22.96 651 ASP A N 1
ATOM 9252 C CA . ASP A 1 621 ? 57.577 114.838 25.174 1.00 24.32 651 ASP A CA 1
ATOM 9253 C C . ASP A 1 621 ? 56.213 115.523 25.392 1.00 23.72 651 ASP A C 1
ATOM 9254 O O . ASP A 1 621 ? 55.810 116.412 24.640 1.00 25.07 651 ASP A O 1
ATOM 9263 N N . ALA A 1 622 ? 55.495 115.098 26.427 1.00 23.31 652 ALA A N 1
ATOM 9264 C CA . ALA A 1 622 ? 54.123 115.556 26.628 1.00 28.06 652 ALA A CA 1
ATOM 9265 C C . ALA A 1 622 ? 54.021 116.980 27.151 1.00 29.77 652 ALA A C 1
ATOM 9266 O O . ALA A 1 622 ? 52.923 117.551 27.130 1.00 34.65 652 ALA A O 1
ATOM 9273 N N . ASN A 1 623 ? 55.109 117.549 27.658 1.00 31.55 653 ASN A N 1
ATOM 9274 C CA . ASN A 1 623 ? 55.142 118.954 28.052 1.00 41.67 653 ASN A CA 1
ATOM 9275 C C . ASN A 1 623 ? 55.781 119.833 26.983 1.00 33.70 653 ASN A C 1
ATOM 9276 O O . ASN A 1 623 ? 56.050 121.013 27.231 1.00 34.85 653 ASN A O 1
ATOM 9287 N N . GLY A 1 624 ? 56.029 119.280 25.803 1.00 28.28 654 GLY A N 1
ATOM 9288 C CA . GLY A 1 624 ? 56.565 120.030 24.705 1.00 32.83 654 GLY A CA 1
ATOM 9289 C C . GLY A 1 624 ? 58.065 120.186 24.709 1.00 27.96 654 GLY A C 1
ATOM 9290 O O . GLY A 1 624 ? 58.601 120.836 23.806 1.00 31.08 654 GLY A O 1
ATOM 9294 N N . ASN A 1 625 ? 58.763 119.627 25.688 1.00 26.98 655 ASN A N 1
ATOM 9295 C CA . ASN A 1 625 ? 60.217 119.672 25.636 1.00 24.77 655 ASN A CA 1
ATOM 9296 C C . ASN A 1 625 ? 60.703 118.935 24.396 1.00 28.14 655 ASN A C 1
ATOM 9297 O O . ASN A 1 625 ? 60.152 117.900 24.013 1.00 22.65 655 ASN A O 1
ATOM 9308 N N . LYS A 1 626 ? 61.743 119.470 23.764 1.00 25.52 656 LYS A N 1
ATOM 9309 C CA . LYS A 1 626 ? 62.266 118.946 22.513 1.00 22.89 656 LYS A CA 1
ATOM 9310 C C . LYS A 1 626 ? 63.747 118.593 22.650 1.00 33.06 656 LYS A C 1
ATOM 9311 O O . LYS A 1 626 ? 64.505 119.286 23.332 1.00 27.79 656 LYS A O 1
ATOM 9330 N N . ALA A 1 627 ? 64.149 117.501 21.998 1.00 21.49 657 ALA A N 1
ATOM 9331 C CA . ALA A 1 627 ? 65.532 117.065 21.921 1.00 26.85 657 ALA A CA 1
ATOM 9332 C C . ALA A 1 627 ? 65.767 116.538 20.517 1.00 26.91 657 ALA A C 1
ATOM 9333 O O . ALA A 1 627 ? 64.883 115.913 19.924 1.00 27.16 657 ALA A O 1
ATOM 9340 N N . GLU A 1 628 ? 66.948 116.790 19.974 1.00 22.69 658 GLU A N 1
ATOM 9341 C CA A GLU A 1 628 ? 67.270 116.409 18.606 0.43 23.52 658 GLU A CA 1
ATOM 9342 C CA B GLU A 1 628 ? 67.239 116.295 18.643 0.57 23.47 658 GLU A CA 1
ATOM 9343 C C . GLU A 1 628 ? 68.688 115.864 18.564 1.00 24.41 658 GLU A C 1
ATOM 9344 O O . GLU A 1 628 ? 69.518 116.212 19.400 1.00 28.64 658 GLU A O 1
ATOM 9367 N N . SER A 1 629 ? 68.962 115.063 17.545 1.00 17.96 659 SER A N 1
ATOM 9368 C CA . SER A 1 629 ? 70.284 114.513 17.291 1.00 19.81 659 SER A CA 1
ATOM 9369 C C . SER A 1 629 ? 70.387 114.312 15.792 1.00 21.89 659 SER A C 1
ATOM 9370 O O . SER A 1 629 ? 69.425 113.870 15.151 1.00 22.57 659 SER A O 1
ATOM 9378 N N . THR A 1 630 ? 71.547 114.650 15.239 1.00 19.46 660 THR A N 1
ATOM 9379 C CA . THR A 1 630 ? 71.839 114.475 13.826 1.00 19.73 660 THR A CA 1
ATOM 9380 C C . THR A 1 630 ? 73.232 113.877 13.703 1.00 19.11 660 THR A C 1
ATOM 9381 O O . THR A 1 630 ? 74.166 114.327 14.372 1.00 21.70 660 THR A O 1
ATOM 9392 N N . LYS A 1 631 ? 73.362 112.874 12.844 1.00 21.08 661 LYS A N 1
ATOM 9393 C CA . LYS A 1 631 ? 74.573 112.083 12.707 1.00 22.39 661 LYS A CA 1
ATOM 9394 C C . LYS A 1 631 ? 74.788 111.772 11.238 1.00 23.20 661 LYS A C 1
ATOM 9395 O O . LYS A 1 631 ? 73.895 111.967 10.399 1.00 25.71 661 LYS A O 1
ATOM 9414 N N . THR A 1 632 ? 76.031 111.403 10.933 1.00 23.72 662 THR A N 1
ATOM 9415 C CA . THR A 1 632 ? 76.487 111.097 9.592 1.00 21.59 662 THR A CA 1
ATOM 9416 C C . THR A 1 632 ? 76.580 109.596 9.402 1.00 23.50 662 THR A C 1
ATOM 9417 O O . THR A 1 632 ? 77.042 108.890 10.298 1.00 23.87 662 THR A O 1
ATOM 9428 N N . PHE A 1 633 ? 76.184 109.113 8.228 1.00 18.99 663 PHE A N 1
ATOM 9429 C CA . PHE A 1 633 ? 76.249 107.700 7.908 1.00 21.41 663 PHE A CA 1
ATOM 9430 C C . PHE A 1 633 ? 76.647 107.566 6.446 1.00 24.69 663 PHE A C 1
ATOM 9431 O O . PHE A 1 633 ? 75.943 108.081 5.576 1.00 26.86 663 PHE A O 1
ATOM 9448 N N . VAL A 1 634 ? 77.759 106.870 6.174 1.00 22.69 664 VAL A N 1
ATOM 9449 C CA . VAL A 1 634 ? 78.321 106.766 4.832 1.00 22.24 664 VAL A CA 1
ATOM 9450 C C . VAL A 1 634 ? 78.021 105.392 4.256 1.00 31.69 664 VAL A C 1
ATOM 9451 O O . VAL A 1 634 ? 78.126 104.378 4.948 1.00 26.84 664 VAL A O 1
ATOM 9464 N N . VAL A 1 635 ? 77.630 105.363 2.984 1.00 29.80 665 VAL A N 1
ATOM 9465 C CA . VAL A 1 635 ? 77.379 104.112 2.247 1.00 29.68 665 VAL A CA 1
ATOM 9466 C C . VAL A 1 635 ? 78.391 104.096 1.107 1.00 43.13 665 VAL A C 1
ATOM 9467 O O . VAL A 1 635 ? 79.328 103.292 1.104 1.00 43.10 665 VAL A O 1
ATOM 9481 N N . SER B 1 4 ? 140.893 126.597 -3.324 1.00 44.68 34 SER B N 1
ATOM 9482 C CA . SER B 1 4 ? 141.180 127.916 -3.882 1.00 32.43 34 SER B CA 1
ATOM 9483 C C . SER B 1 4 ? 140.400 128.975 -3.080 1.00 30.72 34 SER B C 1
ATOM 9484 O O . SER B 1 4 ? 140.276 130.129 -3.509 1.00 34.19 34 SER B O 1
ATOM 9491 N N . GLY B 1 5 ? 139.866 128.558 -1.933 1.00 27.35 35 GLY B N 1
ATOM 9492 C CA . GLY B 1 5 ? 139.113 129.461 -1.087 1.00 22.04 35 GLY B CA 1
ATOM 9493 C C . GLY B 1 5 ? 137.699 129.752 -1.584 1.00 22.60 35 GLY B C 1
ATOM 9494 O O . GLY B 1 5 ? 137.050 128.952 -2.284 1.00 17.54 35 GLY B O 1
ATOM 9498 N N . SER B 1 6 ? 137.223 130.937 -1.207 1.00 18.43 36 SER B N 1
ATOM 9499 C CA . SER B 1 6 ? 135.875 131.387 -1.507 1.00 16.34 36 SER B CA 1
ATOM 9500 C C . SER B 1 6 ? 135.944 132.830 -1.961 1.00 15.63 36 SER B C 1
ATOM 9501 O O . SER B 1 6 ? 136.952 133.519 -1.771 1.00 15.05 36 SER B O 1
ATOM 9509 N N . GLU B 1 7 ? 134.839 133.314 -2.501 1.00 16.23 37 GLU B N 1
ATOM 9510 C CA . GLU B 1 7 ? 134.753 134.693 -2.975 1.00 12.78 37 GLU B CA 1
ATOM 9511 C C . GLU B 1 7 ? 133.400 135.289 -2.638 1.00 15.13 37 GLU B C 1
ATOM 9512 O O . GLU B 1 7 ? 132.361 134.617 -2.723 1.00 13.71 37 GLU B O 1
ATOM 9524 N N . ALA B 1 8 ? 133.413 136.566 -2.285 1.00 14.25 38 ALA B N 1
ATOM 9525 C CA . ALA B 1 8 ? 132.188 137.288 -1.975 1.00 12.48 38 ALA B CA 1
ATOM 9526 C C . ALA B 1 8 ? 132.139 138.557 -2.815 1.00 11.90 38 ALA B C 1
ATOM 9527 O O . ALA B 1 8 ? 133.102 139.333 -2.860 1.00 11.35 38 ALA B O 1
ATOM 9534 N N . TYR B 1 9 ? 131.007 138.776 -3.442 1.00 10.47 39 TYR B N 1
ATOM 9535 C CA . TYR B 1 9 ? 130.747 139.967 -4.232 1.00 10.59 39 TYR B CA 1
ATOM 9536 C C . TYR B 1 9 ? 129.576 140.774 -3.677 1.00 11.80 39 TYR B C 1
ATOM 9537 O O . TYR B 1 9 ? 128.633 140.220 -3.117 1.00 11.49 39 TYR B O 1
ATOM 9555 N N . PHE B 1 10 ? 129.636 142.091 -3.854 1.00 12.40 40 PHE B N 1
ATOM 9556 C CA . PHE B 1 10 ? 128.679 143.011 -3.240 1.00 9.78 40 PHE B CA 1
ATOM 9557 C C . PHE B 1 10 ? 128.294 144.082 -4.238 1.00 12.76 40 PHE B C 1
ATOM 9558 O O . PHE B 1 10 ? 129.162 144.707 -4.841 1.00 13.36 40 PHE B O 1
ATOM 9575 N N . ASP B 1 11 ? 126.997 144.290 -4.400 1.00 11.47 41 ASP B N 1
ATOM 9576 C CA . ASP B 1 11 ? 126.435 145.340 -5.232 1.00 13.78 41 ASP B CA 1
ATOM 9577 C C . ASP B 1 11 ? 126.118 146.541 -4.356 1.00 14.14 41 ASP B C 1
ATOM 9578 O O . ASP B 1 11 ? 125.260 146.465 -3.465 1.00 15.24 41 ASP B O 1
ATOM 9587 N N . ASN B 1 12 ? 126.822 147.647 -4.607 1.00 12.22 42 ASN B N 1
ATOM 9588 C CA . ASN B 1 12 ? 126.728 148.889 -3.841 1.00 13.35 42 ASN B CA 1
ATOM 9589 C C . ASN B 1 12 ? 125.793 149.914 -4.511 1.00 19.40 42 ASN B C 1
ATOM 9590 O O . ASN B 1 12 ? 125.779 151.088 -4.104 1.00 18.46 42 ASN B O 1
ATOM 9601 N N . SER B 1 13 ? 125.019 149.485 -5.527 1.00 19.36 43 SER B N 1
ATOM 9602 C CA . SER B 1 13 ? 124.272 150.412 -6.383 1.00 20.12 43 SER B CA 1
ATOM 9603 C C . SER B 1 13 ? 123.231 151.222 -5.615 1.00 20.59 43 SER B C 1
ATOM 9604 O O . SER B 1 13 ? 122.927 152.361 -5.994 1.00 23.18 43 SER B O 1
ATOM 9612 N N . LYS B 1 14 ? 122.672 150.664 -4.558 1.00 19.19 44 LYS B N 1
ATOM 9613 C CA . LYS B 1 14 ? 121.666 151.323 -3.738 1.00 23.30 44 LYS B CA 1
ATOM 9614 C C . LYS B 1 14 ? 122.217 151.827 -2.414 1.00 25.55 44 LYS B C 1
ATOM 9615 O O . LYS B 1 14 ? 121.862 152.919 -1.973 1.00 22.44 44 LYS B O 1
ATOM 9634 N N . TYR B 1 15 ? 123.109 151.074 -1.777 1.00 19.69 45 TYR B N 1
ATOM 9635 C CA . TYR B 1 15 ? 123.691 151.546 -0.535 1.00 16.22 45 TYR B CA 1
ATOM 9636 C C . TYR B 1 15 ? 124.542 152.787 -0.767 1.00 17.56 45 TYR B C 1
ATOM 9637 O O . TYR B 1 15 ? 124.520 153.718 0.036 1.00 16.96 45 TYR B O 1
ATOM 9655 N N . GLY B 1 16 ? 125.273 152.831 -1.874 1.00 18.35 46 GLY B N 1
ATOM 9656 C CA . GLY B 1 16 ? 126.107 153.987 -2.150 1.00 24.02 46 GLY B CA 1
ATOM 9657 C C . GLY B 1 16 ? 127.162 154.288 -1.108 1.00 21.98 46 GLY B C 1
ATOM 9658 O O . GLY B 1 16 ? 127.518 155.459 -0.914 1.00 16.60 46 GLY B O 1
ATOM 9662 N N . TRP B 1 17 ? 127.705 153.264 -0.460 1.00 16.42 47 TRP B N 1
ATOM 9663 C CA . TRP B 1 17 ? 128.770 153.475 0.517 1.00 16.61 47 TRP B CA 1
ATOM 9664 C C . TRP B 1 17 ? 130.039 154.007 -0.147 1.00 17.01 47 TRP B C 1
ATOM 9665 O O . TRP B 1 17 ? 130.426 153.576 -1.235 1.00 17.58 47 TRP B O 1
ATOM 9686 N N . LYS B 1 18 ? 130.688 154.981 0.512 1.00 18.13 48 LYS B N 1
ATOM 9687 C CA . LYS B 1 18 ? 131.931 155.522 -0.029 1.00 20.26 48 LYS B CA 1
ATOM 9688 C C . LYS B 1 18 ? 133.056 154.502 0.064 1.00 16.61 48 LYS B C 1
ATOM 9689 O O . LYS B 1 18 ? 133.913 154.433 -0.824 1.00 17.30 48 LYS B O 1
ATOM 9708 N N . ASP B 1 19 ? 133.075 153.704 1.135 1.00 13.99 49 ASP B N 1
ATOM 9709 C CA . ASP B 1 19 ? 134.027 152.619 1.292 1.00 16.69 49 ASP B CA 1
ATOM 9710 C C . ASP B 1 19 ? 133.256 151.369 1.690 1.00 18.33 49 ASP B C 1
ATOM 9711 O O . ASP B 1 19 ? 132.429 151.402 2.606 1.00 18.58 49 ASP B O 1
ATOM 9720 N N . VAL B 1 20 ? 133.532 150.268 1.004 1.00 16.72 50 VAL B N 1
ATOM 9721 C CA . VAL B 1 20 ? 132.821 149.009 1.210 1.00 13.42 50 VAL B CA 1
ATOM 9722 C C . VAL B 1 20 ? 133.739 148.052 1.955 1.00 14.54 50 VAL B C 1
ATOM 9723 O O . VAL B 1 20 ? 134.772 147.636 1.421 1.00 13.96 50 VAL B O 1
ATOM 9736 N N . TYR B 1 21 ? 133.328 147.658 3.153 1.00 13.62 51 TYR B N 1
ATOM 9737 C CA . TYR B 1 21 ? 134.051 146.690 3.969 1.00 14.40 51 TYR B CA 1
ATOM 9738 C C . TYR B 1 21 ? 133.315 145.355 3.991 1.00 12.56 51 TYR B C 1
ATOM 9739 O O . TYR B 1 21 ? 132.089 145.312 3.892 1.00 13.69 51 TYR B O 1
ATOM 9757 N N . VAL B 1 22 ? 134.076 144.268 4.105 1.00 13.55 52 VAL B N 1
ATOM 9758 C CA . VAL B 1 22 ? 133.531 142.930 4.324 1.00 14.48 52 VAL B CA 1
ATOM 9759 C C . VAL B 1 22 ? 134.134 142.361 5.603 1.00 15.64 52 VAL B C 1
ATOM 9760 O O . VAL B 1 22 ? 135.352 142.424 5.803 1.00 15.67 52 VAL B O 1
ATOM 9773 N N . TYR B 1 23 ? 133.272 141.818 6.465 1.00 12.06 53 TYR B N 1
ATOM 9774 C CA . TYR B 1 23 ? 133.635 141.227 7.745 1.00 13.32 53 TYR B CA 1
ATOM 9775 C C . TYR B 1 23 ? 133.236 139.760 7.666 1.00 14.01 53 TYR B C 1
ATOM 9776 O O . TYR B 1 23 ? 132.097 139.453 7.321 1.00 15.10 53 TYR B O 1
ATOM 9794 N N . ALA B 1 24 ? 134.184 138.870 7.904 1.00 14.22 54 ALA B N 1
ATOM 9795 C CA . ALA B 1 24 ? 133.965 137.431 7.880 1.00 12.59 54 ALA B CA 1
ATOM 9796 C C . ALA B 1 24 ? 134.338 136.830 9.233 1.00 18.31 54 ALA B C 1
ATOM 9797 O O . ALA B 1 24 ? 135.412 137.123 9.780 1.00 15.98 54 ALA B O 1
ATOM 9804 N N . TYR B 1 25 ? 133.431 136.016 9.781 1.00 18.57 55 TYR B N 1
ATOM 9805 C CA . TYR B 1 25 ? 133.684 135.310 11.027 1.00 19.71 55 TYR B CA 1
ATOM 9806 C C . TYR B 1 25 ? 133.195 133.878 10.927 1.00 20.55 55 TYR B C 1
ATOM 9807 O O . TYR B 1 25 ? 132.281 133.573 10.159 1.00 19.15 55 TYR B O 1
ATOM 9825 N N . GLY B 1 26 ? 133.803 133.008 11.725 1.00 18.31 56 GLY B N 1
ATOM 9826 C CA . GLY B 1 26 ? 133.510 131.592 11.692 1.00 22.53 56 GLY B CA 1
ATOM 9827 C C . GLY B 1 26 ? 134.778 130.809 11.948 1.00 24.82 56 GLY B C 1
ATOM 9828 O O . GLY B 1 26 ? 135.384 130.942 13.008 1.00 24.71 56 GLY B O 1
ATOM 9832 N N . THR B 1 27 ? 135.196 129.998 10.985 1.00 22.23 57 THR B N 1
ATOM 9833 C CA . THR B 1 27 ? 136.473 129.301 11.087 1.00 24.41 57 THR B CA 1
ATOM 9834 C C . THR B 1 27 ? 137.589 130.277 11.407 1.00 26.97 57 THR B C 1
ATOM 9835 O O . THR B 1 27 ? 138.375 130.064 12.335 1.00 22.99 57 THR B O 1
ATOM 9846 N N . LYS B 1 28 ? 137.652 131.374 10.661 1.00 20.88 58 LYS B N 1
ATOM 9847 C CA . LYS B 1 28 ? 138.611 132.434 10.907 1.00 27.01 58 LYS B CA 1
ATOM 9848 C C . LYS B 1 28 ? 137.888 133.765 10.776 1.00 27.99 58 LYS B C 1
ATOM 9849 O O . LYS B 1 28 ? 136.816 133.864 10.165 1.00 19.92 58 LYS B O 1
ATOM 9868 N N . GLU B 1 29 ? 138.474 134.774 11.403 1.00 28.99 59 GLU B N 1
ATOM 9869 C CA . GLU B 1 29 ? 138.039 136.157 11.291 1.00 22.58 59 GLU B CA 1
ATOM 9870 C C . GLU B 1 29 ? 139.000 136.870 10.358 1.00 28.42 59 GLU B C 1
ATOM 9871 O O . GLU B 1 29 ? 140.222 136.808 10.561 1.00 23.70 59 GLU B O 1
ATOM 9883 N N . ASN B 1 30 ? 138.468 137.523 9.322 1.00 18.21 60 ASN B N 1
ATOM 9884 C CA . ASN B 1 30 ? 139.386 138.118 8.358 1.00 15.76 60 ASN B CA 1
ATOM 9885 C C . ASN B 1 30 ? 140.141 139.289 8.981 1.00 18.25 60 ASN B C 1
ATOM 9886 O O . ASN B 1 30 ? 141.342 139.450 8.734 1.00 20.22 60 ASN B O 1
ATOM 9897 N N . ALA B 1 31 ? 139.459 140.110 9.781 1.00 17.90 61 ALA B N 1
ATOM 9898 C CA . ALA B 1 31 ? 140.067 141.232 10.494 1.00 19.34 61 ALA B CA 1
ATOM 9899 C C . ALA B 1 31 ? 139.050 141.730 11.511 1.00 22.76 61 ALA B C 1
ATOM 9900 O O . ALA B 1 31 ? 137.841 141.471 11.385 1.00 20.20 61 ALA B O 1
ATOM 9907 N N . GLU B 1 32 ? 139.545 142.428 12.536 1.00 16.68 62 GLU B N 1
ATOM 9908 C CA . GLU B 1 32 ? 138.642 143.053 13.490 1.00 22.02 62 GLU B CA 1
ATOM 9909 C C . GLU B 1 32 ? 137.656 143.957 12.758 1.00 16.73 62 GLU B C 1
ATOM 9910 O O . GLU B 1 32 ? 138.010 144.610 11.773 1.00 16.08 62 GLU B O 1
ATOM 9922 N N . TRP B 1 33 ? 136.417 143.997 13.245 1.00 16.12 63 TRP B N 1
ATOM 9923 C CA . TRP B 1 33 ? 135.412 144.887 12.689 1.00 20.18 63 TRP B CA 1
ATOM 9924 C C . TRP B 1 33 ? 136.026 146.270 12.483 1.00 22.95 63 TRP B C 1
ATOM 9925 O O . TRP B 1 33 ? 136.662 146.790 13.402 1.00 15.60 63 TRP B O 1
ATOM 9946 N N . PRO B 1 34 ? 135.812 146.921 11.337 1.00 16.62 64 PRO B N 1
ATOM 9947 C CA . PRO B 1 34 ? 134.849 146.594 10.284 1.00 16.66 64 PRO B CA 1
ATOM 9948 C C . PRO B 1 34 ? 135.251 145.522 9.284 1.00 20.03 64 PRO B C 1
ATOM 9949 O O . PRO B 1 34 ? 134.496 145.286 8.344 1.00 17.41 64 PRO B O 1
ATOM 9960 N N . GLY B 1 35 ? 136.404 144.901 9.475 1.00 15.26 65 GLY B N 1
ATOM 9961 C CA . GLY B 1 35 ? 136.884 143.909 8.548 1.00 17.63 65 GLY B CA 1
ATOM 9962 C C . GLY B 1 35 ? 137.892 144.467 7.566 1.00 18.88 65 GLY B C 1
ATOM 9963 O O . GLY B 1 35 ? 138.783 145.223 7.955 1.00 17.96 65 GLY B O 1
ATOM 9967 N N . GLU B 1 36 ? 137.755 144.108 6.290 1.00 12.53 66 GLU B N 1
ATOM 9968 C CA . GLU B 1 36 ? 138.692 144.521 5.257 1.00 16.93 66 GLU B CA 1
ATOM 9969 C C . GLU B 1 36 ? 137.978 145.207 4.100 1.00 15.19 66 GLU B C 1
ATOM 9970 O O . GLU B 1 36 ? 136.845 144.877 3.756 1.00 14.53 66 GLU B O 1
ATOM 9982 N N . LEU B 1 37 ? 138.678 146.145 3.475 1.00 15.68 67 LEU B N 1
ATOM 9983 C CA . LEU B 1 37 ? 138.158 146.843 2.309 1.00 17.46 67 LEU B CA 1
ATOM 9984 C C . LEU B 1 37 ? 138.022 145.889 1.132 1.00 19.15 67 LEU B C 1
ATOM 9985 O O . LEU B 1 37 ? 138.955 145.152 0.801 1.00 18.21 67 LEU B O 1
ATOM 10001 N N . MET B 1 38 ? 136.847 145.880 0.510 1.00 14.54 68 MET B N 1
ATOM 10002 C CA . MET B 1 38 ? 136.688 145.138 -0.726 1.00 12.92 68 MET B CA 1
ATOM 10003 C C . MET B 1 38 ? 137.328 145.913 -1.872 1.00 18.51 68 MET B C 1
ATOM 10004 O O . MET B 1 38 ? 137.526 147.123 -1.786 1.00 19.28 68 MET B O 1
ATOM 10018 N N . THR B 1 39 ? 137.608 145.207 -2.959 1.00 15.64 69 THR B N 1
ATOM 10019 C CA . THR B 1 39 ? 138.122 145.802 -4.184 1.00 17.96 69 THR B CA 1
ATOM 10020 C C . THR B 1 39 ? 137.003 146.027 -5.192 1.00 18.37 69 THR B C 1
ATOM 10021 O O . THR B 1 39 ? 136.098 145.203 -5.335 1.00 17.92 69 THR B O 1
ATOM 10032 N N . LYS B 1 40 ? 137.078 147.145 -5.910 1.00 18.96 70 LYS B N 1
ATOM 10033 C CA . LYS B 1 40 ? 136.053 147.471 -6.895 1.00 20.59 70 LYS B CA 1
ATOM 10034 C C . LYS B 1 40 ? 136.446 146.870 -8.239 1.00 23.75 70 LYS B C 1
ATOM 10035 O O . LYS B 1 40 ? 137.517 147.193 -8.768 1.00 29.83 70 LYS B O 1
ATOM 10053 N N . GLU B 1 41 ? 135.585 146.001 -8.781 1.00 15.89 71 GLU B N 1
ATOM 10054 C CA . GLU B 1 41 ? 135.792 145.232 -9.996 1.00 19.05 71 GLU B CA 1
ATOM 10055 C C . GLU B 1 41 ? 135.334 146.031 -11.211 1.00 24.84 71 GLU B C 1
ATOM 10056 O O . GLU B 1 41 ? 134.579 146.982 -11.091 1.00 18.69 71 GLU B O 1
ATOM 10067 N N . ASP B 1 42 ? 135.790 145.635 -12.394 1.00 24.42 72 ASP B N 1
ATOM 10068 C CA . ASP B 1 42 ? 135.421 146.423 -13.573 1.00 26.06 72 ASP B CA 1
ATOM 10069 C C . ASP B 1 42 ? 134.000 146.087 -14.027 1.00 29.83 72 ASP B C 1
ATOM 10070 O O . ASP B 1 42 ? 133.445 146.797 -14.868 1.00 28.57 72 ASP B O 1
ATOM 10079 N N . SER B 1 43 ? 133.361 145.110 -13.375 1.00 24.87 73 SER B N 1
ATOM 10080 C CA . SER B 1 43 ? 131.922 144.935 -13.457 1.00 23.80 73 SER B CA 1
ATOM 10081 C C . SER B 1 43 ? 131.146 146.033 -12.746 1.00 23.53 73 SER B C 1
ATOM 10082 O O . SER B 1 43 ? 129.959 146.214 -13.017 1.00 27.66 73 SER B O 1
ATOM 10090 N N . GLY B 1 44 ? 131.772 146.754 -11.833 1.00 20.57 74 GLY B N 1
ATOM 10091 C CA . GLY B 1 44 ? 131.066 147.612 -10.922 1.00 21.62 74 GLY B CA 1
ATOM 10092 C C . GLY B 1 44 ? 130.815 146.997 -9.563 1.00 22.67 74 GLY B C 1
ATOM 10093 O O . GLY B 1 44 ? 130.602 147.736 -8.584 1.00 16.90 74 GLY B O 1
ATOM 10097 N N . LEU B 1 45 ? 130.832 145.668 -9.481 1.00 18.43 75 LEU B N 1
ATOM 10098 C CA . LEU B 1 45 ? 130.683 144.989 -8.200 1.00 21.05 75 LEU B CA 1
ATOM 10099 C C . LEU B 1 45 ? 131.949 145.180 -7.363 1.00 17.54 75 LEU B C 1
ATOM 10100 O O . LEU B 1 45 ? 133.026 145.473 -7.891 1.00 19.96 75 LEU B O 1
ATOM 10116 N N . TYR B 1 46 ? 131.816 144.961 -6.057 1.00 13.22 76 TYR B N 1
ATOM 10117 C CA . TYR B 1 46 ? 132.928 144.858 -5.126 1.00 12.54 76 TYR B CA 1
ATOM 10118 C C . TYR B 1 46 ? 133.204 143.394 -4.832 1.00 12.46 76 TYR B C 1
ATOM 10119 O O . TYR B 1 46 ? 132.283 142.567 -4.795 1.00 12.02 76 TYR B O 1
ATOM 10137 N N . LYS B 1 47 ? 134.474 143.078 -4.598 1.00 13.53 77 LYS B N 1
ATOM 10138 C CA . LYS B 1 47 ? 134.911 141.700 -4.433 1.00 12.73 77 LYS B CA 1
ATOM 10139 C C . LYS B 1 47 ? 135.837 141.538 -3.235 1.00 15.88 77 LYS B C 1
ATOM 10140 O O . LYS B 1 47 ? 136.616 142.428 -2.895 1.00 14.28 77 LYS B O 1
ATOM 10159 N N . ALA B 1 48 ? 135.729 140.376 -2.606 1.00 12.56 78 ALA B N 1
ATOM 10160 C CA . ALA B 1 48 ? 136.677 139.913 -1.612 1.00 12.30 78 ALA B CA 1
ATOM 10161 C C . ALA B 1 48 ? 136.895 138.416 -1.824 1.00 13.81 78 ALA B C 1
ATOM 10162 O O . ALA B 1 48 ? 135.973 137.675 -2.192 1.00 16.58 78 ALA B O 1
ATOM 10169 N N . SER B 1 49 ? 138.127 137.986 -1.582 1.00 15.08 79 SER B N 1
ATOM 10170 C CA . SER B 1 49 ? 138.521 136.583 -1.620 1.00 15.07 79 SER B CA 1
ATOM 10171 C C . SER B 1 49 ? 139.043 136.139 -0.256 1.00 13.82 79 SER B C 1
ATOM 10172 O O . SER B 1 49 ? 139.681 136.919 0.466 1.00 17.54 79 SER B O 1
ATOM 10180 N N . PHE B 1 50 ? 138.733 134.903 0.110 1.00 16.79 80 PHE B N 1
ATOM 10181 C CA . PHE B 1 50 ? 139.127 134.317 1.385 1.00 16.47 80 PHE B CA 1
ATOM 10182 C C . PHE B 1 50 ? 139.848 133.002 1.114 1.00 19.56 80 PHE B C 1
ATOM 10183 O O . PHE B 1 50 ? 139.355 132.169 0.350 1.00 18.43 80 PHE B O 1
ATOM 10200 N N . ALA B 1 51 ? 140.996 132.805 1.758 1.00 21.43 81 ALA B N 1
ATOM 10201 C CA . ALA B 1 51 ? 141.783 131.591 1.531 1.00 23.90 81 ALA B CA 1
ATOM 10202 C C . ALA B 1 51 ? 141.017 130.344 1.999 1.00 22.63 81 ALA B C 1
ATOM 10203 O O . ALA B 1 51 ? 140.017 130.418 2.736 1.00 21.17 81 ALA B O 1
ATOM 10210 N N . SER B 1 52 ? 141.515 129.172 1.567 1.00 23.35 82 SER B N 1
ATOM 10211 C CA . SER B 1 52 ? 140.850 127.910 1.887 1.00 21.46 82 SER B CA 1
ATOM 10212 C C . SER B 1 52 ? 140.757 127.672 3.380 1.00 25.17 82 SER B C 1
ATOM 10213 O O . SER B 1 52 ? 139.882 126.930 3.818 1.00 25.47 82 SER B O 1
ATOM 10221 N N . SER B 1 53 ? 141.619 128.289 4.183 1.00 24.00 83 SER B N 1
ATOM 10222 C CA . SER B 1 53 ? 141.518 128.139 5.627 1.00 20.44 83 SER B CA 1
ATOM 10223 C C . SER B 1 53 ? 140.226 128.712 6.186 1.00 24.76 83 SER B C 1
ATOM 10224 O O . SER B 1 53 ? 139.837 128.350 7.297 1.00 21.21 83 SER B O 1
ATOM 10232 N N . PHE B 1 54 ? 139.577 129.628 5.461 1.00 19.50 84 PHE B N 1
ATOM 10233 C CA . PHE B 1 54 ? 138.307 130.223 5.880 1.00 18.56 84 PHE B CA 1
ATOM 10234 C C . PHE B 1 54 ? 137.188 129.258 5.484 1.00 20.00 84 PHE B C 1
ATOM 10235 O O . PHE B 1 54 ? 136.408 129.493 4.558 1.00 22.56 84 PHE B O 1
ATOM 10252 N N . LYS B 1 55 ? 137.117 128.126 6.200 1.00 22.15 85 LYS B N 1
ATOM 10253 C CA . LYS B 1 55 ? 136.375 126.995 5.651 1.00 20.86 85 LYS B CA 1
ATOM 10254 C C . LYS B 1 55 ? 134.867 127.210 5.753 1.00 20.66 85 LYS B C 1
ATOM 10255 O O . LYS B 1 55 ? 134.137 126.917 4.794 1.00 23.99 85 LYS B O 1
ATOM 10274 N N . SER B 1 56 ? 134.381 127.750 6.874 1.00 17.63 86 SER B N 1
ATOM 10275 C CA A SER B 1 56 ? 132.956 128.026 7.053 0.58 20.89 86 SER B CA 1
ATOM 10276 C CA B SER B 1 56 ? 132.959 128.032 7.045 0.42 20.90 86 SER B CA 1
ATOM 10277 C C . SER B 1 56 ? 132.807 129.417 7.655 1.00 22.25 86 SER B C 1
ATOM 10278 O O . SER B 1 56 ? 133.128 129.629 8.832 1.00 19.37 86 SER B O 1
ATOM 10293 N N . GLU B 1 57 ? 132.319 130.367 6.850 1.00 17.31 87 GLU B N 1
ATOM 10294 C CA . GLU B 1 57 ? 132.251 131.750 7.253 1.00 18.41 87 GLU B CA 1
ATOM 10295 C C . GLU B 1 57 ? 130.827 132.291 7.203 1.00 19.10 87 GLU B C 1
ATOM 10296 O O . GLU B 1 57 ? 129.937 131.750 6.536 1.00 17.30 87 GLU B O 1
ATOM 10308 N N . LYS B 1 58 ? 130.637 133.366 7.957 1.00 16.12 88 LYS B N 1
ATOM 10309 C CA . LYS B 1 58 ? 129.463 134.221 7.904 1.00 16.43 88 LYS B CA 1
ATOM 10310 C C . LYS B 1 58 ? 129.953 135.625 7.562 1.00 17.75 88 LYS B C 1
ATOM 10311 O O . LYS B 1 58 ? 130.955 136.100 8.110 1.00 14.33 88 LYS B O 1
ATOM 10330 N N . ILE B 1 59 ? 129.233 136.293 6.670 1.00 13.23 89 ILE B N 1
ATOM 10331 C CA . ILE B 1 59 ? 129.724 137.477 5.972 1.00 12.55 89 ILE B CA 1
ATOM 10332 C C . ILE B 1 59 ? 128.791 138.637 6.279 1.00 18.01 89 ILE B C 1
ATOM 10333 O O . ILE B 1 59 ? 127.569 138.545 6.068 1.00 14.56 89 ILE B O 1
ATOM 10349 N N . ILE B 1 60 ? 129.368 139.746 6.725 1.00 12.82 90 ILE B N 1
ATOM 10350 C CA . ILE B 1 60 ? 128.625 140.984 6.938 1.00 10.02 90 ILE B CA 1
ATOM 10351 C C . ILE B 1 60 ? 129.329 142.092 6.169 1.00 16.22 90 ILE B C 1
ATOM 10352 O O . ILE B 1 60 ? 130.512 142.342 6.401 1.00 14.40 90 ILE B O 1
ATOM 10368 N N . PHE B 1 61 ? 128.606 142.747 5.266 1.00 11.77 91 PHE B N 1
ATOM 10369 C CA . PHE B 1 61 ? 129.096 143.920 4.541 1.00 11.63 91 PHE B CA 1
ATOM 10370 C C . PHE B 1 61 ? 128.780 145.173 5.350 1.00 11.85 91 PHE B C 1
ATOM 10371 O O . PHE B 1 61 ? 127.721 145.266 5.972 1.00 14.01 91 PHE B O 1
ATOM 10388 N N . ASN B 1 62 ? 129.666 146.155 5.314 1.00 14.60 92 ASN B N 1
ATOM 10389 C CA . ASN B 1 62 ? 129.365 147.378 6.057 1.00 12.77 92 ASN B CA 1
ATOM 10390 C C . ASN B 1 62 ? 130.184 148.530 5.492 1.00 16.65 92 ASN B C 1
ATOM 10391 O O . ASN B 1 62 ? 131.150 148.331 4.759 1.00 14.32 92 ASN B O 1
ATOM 10402 N N . ASN B 1 63 ? 129.798 149.750 5.868 1.00 15.79 93 ASN B N 1
ATOM 10403 C CA . ASN B 1 63 ? 130.418 150.942 5.288 1.00 15.07 93 ASN B CA 1
ATOM 10404 C C . ASN B 1 63 ? 131.579 151.479 6.114 1.00 20.22 93 ASN B C 1
ATOM 10405 O O . ASN B 1 63 ? 132.095 152.562 5.796 1.00 16.93 93 ASN B O 1
ATOM 10416 N N . GLY B 1 64 ? 131.978 150.771 7.168 1.00 16.32 94 GLY B N 1
ATOM 10417 C CA . GLY B 1 64 ? 133.137 151.140 7.950 1.00 21.54 94 GLY B CA 1
ATOM 10418 C C . GLY B 1 64 ? 132.900 152.182 9.016 1.00 16.95 94 GLY B C 1
ATOM 10419 O O . GLY B 1 64 ? 133.813 152.452 9.803 1.00 17.22 94 GLY B O 1
ATOM 10423 N N . LEU B 1 65 ? 131.703 152.731 9.118 1.00 18.86 95 LEU B N 1
ATOM 10424 C CA . LEU B 1 65 ? 131.483 153.854 10.013 1.00 21.39 95 LEU B CA 1
ATOM 10425 C C . LEU B 1 65 ? 131.021 153.380 11.397 1.00 21.00 95 LEU B C 1
ATOM 10426 O O . LEU B 1 65 ? 130.615 152.234 11.593 1.00 19.50 95 LEU B O 1
ATOM 10442 N N . GLU B 1 66 ? 131.140 154.280 12.374 1.00 18.24 96 GLU B N 1
ATOM 10443 C CA . GLU B 1 66 ? 130.899 153.936 13.768 1.00 24.10 96 GLU B CA 1
ATOM 10444 C C . GLU B 1 66 ? 129.439 154.195 14.149 1.00 20.46 96 GLU B C 1
ATOM 10445 O O . GLU B 1 66 ? 128.745 155.004 13.525 1.00 21.85 96 GLU B O 1
ATOM 10457 N N . LYS B 1 67 ? 128.984 153.495 15.198 1.00 23.62 97 LYS B N 1
ATOM 10458 C CA . LYS B 1 67 ? 127.622 153.676 15.702 1.00 21.62 97 LYS B CA 1
ATOM 10459 C C . LYS B 1 67 ? 127.326 155.153 15.930 1.00 23.81 97 LYS B C 1
ATOM 10460 O O . LYS B 1 67 ? 128.157 155.892 16.468 1.00 31.95 97 LYS B O 1
ATOM 10479 N N . GLY B 1 68 ? 126.127 155.569 15.536 1.00 29.38 98 GLY B N 1
ATOM 10480 C CA . GLY B 1 68 ? 125.698 156.937 15.676 1.00 32.05 98 GLY B CA 1
ATOM 10481 C C . GLY B 1 68 ? 126.402 157.912 14.777 1.00 30.29 98 GLY B C 1
ATOM 10482 O O . GLY B 1 68 ? 126.026 159.093 14.764 1.00 30.14 98 GLY B O 1
ATOM 10486 N N . ASN B 1 69 ? 127.395 157.441 14.008 1.00 25.14 99 ASN B N 1
ATOM 10487 C CA . ASN B 1 69 ? 128.200 158.250 13.097 1.00 22.10 99 ASN B CA 1
ATOM 10488 C C . ASN B 1 69 ? 128.045 157.780 11.652 1.00 28.63 99 ASN B C 1
ATOM 10489 O O . ASN B 1 69 ? 128.934 157.979 10.815 1.00 23.68 99 ASN B O 1
ATOM 10500 N N . GLY B 1 70 ? 126.921 157.149 11.344 1.00 24.41 100 GLY B N 1
ATOM 10501 C CA . GLY B 1 70 ? 126.602 156.758 9.985 1.00 26.04 100 GLY B CA 1
ATOM 10502 C C . GLY B 1 70 ? 126.718 155.277 9.701 1.00 19.87 100 GLY B C 1
ATOM 10503 O O . GLY B 1 70 ? 126.572 154.878 8.536 1.00 23.36 100 GLY B O 1
ATOM 10507 N N . LYS B 1 71 ? 126.975 154.469 10.727 1.00 19.75 101 LYS B N 1
ATOM 10508 C CA . LYS B 1 71 ? 127.149 153.034 10.572 1.00 25.48 101 LYS B CA 1
ATOM 10509 C C . LYS B 1 71 ? 125.986 152.427 9.819 1.00 26.58 101 LYS B C 1
ATOM 10510 O O . LYS B 1 71 ? 124.833 152.644 10.176 1.00 20.26 101 LYS B O 1
ATOM 10529 N N . GLU B 1 72 ? 126.296 151.656 8.771 1.00 19.75 102 GLU B N 1
ATOM 10530 C CA . GLU B 1 72 ? 125.307 150.803 8.116 1.00 22.01 102 GLU B CA 1
ATOM 10531 C C . GLU B 1 72 ? 125.977 149.458 7.871 1.00 19.20 102 GLU B C 1
ATOM 10532 O O . GLU B 1 72 ? 127.157 149.414 7.501 1.00 15.95 102 GLU B O 1
ATOM 10544 N N . GLN B 1 73 ? 125.238 148.370 8.086 1.00 20.32 103 GLN B N 1
ATOM 10545 C CA . GLN B 1 73 ? 125.743 147.045 7.757 1.00 17.41 103 GLN B CA 1
ATOM 10546 C C . GLN B 1 73 ? 124.615 146.186 7.215 1.00 18.25 103 GLN B C 1
ATOM 10547 O O . GLN B 1 73 ? 123.434 146.488 7.397 1.00 18.63 103 GLN B O 1
ATOM 10561 N N . TYR B 1 74 ? 124.994 145.098 6.544 1.00 16.81 104 TYR B N 1
ATOM 10562 C CA . TYR B 1 74 ? 124.045 144.091 6.129 1.00 18.50 104 TYR B CA 1
ATOM 10563 C C . TYR B 1 74 ? 124.741 142.739 6.065 1.00 13.84 104 TYR B C 1
ATOM 10564 O O . TYR B 1 74 ? 125.801 142.632 5.411 1.00 15.29 104 TYR B O 1
ATOM 10582 N N . PRO B 1 75 ? 124.161 141.677 6.661 1.00 13.76 105 PRO B N 1
ATOM 10583 C CA . PRO B 1 75 ? 122.936 141.708 7.466 1.00 19.03 105 PRO B CA 1
ATOM 10584 C C . PRO B 1 75 ? 123.098 142.441 8.790 1.00 21.91 105 PRO B C 1
ATOM 10585 O O . PRO B 1 75 ? 124.201 142.858 9.203 1.00 18.28 105 PRO B O 1
ATOM 10596 N N A GLU B 1 76 ? 121.952 142.532 9.462 0.47 21.42 106 GLU B N 1
ATOM 10597 N N B GLU B 1 76 ? 121.979 142.618 9.498 0.53 21.39 106 GLU B N 1
ATOM 10598 C CA A GLU B 1 76 ? 121.823 143.296 10.689 0.47 23.46 106 GLU B CA 1
ATOM 10599 C CA B GLU B 1 76 ? 122.028 143.405 10.725 0.53 23.41 106 GLU B CA 1
ATOM 10600 C C A GLU B 1 76 ? 122.542 142.634 11.852 0.47 21.88 106 GLU B C 1
ATOM 10601 C C B GLU B 1 76 ? 122.692 142.638 11.860 0.53 21.98 106 GLU B C 1
ATOM 10602 O O A GLU B 1 76 ? 123.079 143.333 12.719 0.47 21.84 106 GLU B O 1
ATOM 10603 O O B GLU B 1 76 ? 123.317 143.255 12.733 0.53 21.81 106 GLU B O 1
ATOM 10626 N N . ALA B 1 77 ? 122.594 141.305 11.862 1.00 19.78 107 ALA B N 1
ATOM 10627 C CA . ALA B 1 77 ? 123.163 140.530 12.958 1.00 23.48 107 ALA B CA 1
ATOM 10628 C C . ALA B 1 77 ? 123.938 139.312 12.475 1.00 19.77 107 ALA B C 1
ATOM 10629 O O . ALA B 1 77 ? 125.166 139.296 12.531 1.00 24.14 107 ALA B O 1
ATOM 10637 N N . ALA B 1 78 ? 123.254 138.283 11.996 1.00 17.13 108 ALA B N 1
ATOM 10638 C CA . ALA B 1 78 ? 123.945 137.071 11.575 1.00 19.10 108 ALA B CA 1
ATOM 10639 C C . ALA B 1 78 ? 124.471 137.231 10.155 1.00 20.50 108 ALA B C 1
ATOM 10640 O O . ALA B 1 78 ? 123.728 137.605 9.242 1.00 18.96 108 ALA B O 1
ATOM 10647 N N . GLY B 1 79 ? 125.731 136.879 9.953 1.00 17.84 109 GLY B N 1
ATOM 10648 C CA . GLY B 1 79 ? 126.308 137.005 8.630 1.00 14.75 109 GLY B CA 1
ATOM 10649 C C . GLY B 1 79 ? 125.796 135.960 7.662 1.00 13.77 109 GLY B C 1
ATOM 10650 O O . GLY B 1 79 ? 125.304 134.891 8.054 1.00 16.30 109 GLY B O 1
ATOM 10654 N N . LEU B 1 80 ? 125.952 136.288 6.377 1.00 13.24 110 LEU B N 1
ATOM 10655 C CA . LEU B 1 80 ? 125.527 135.419 5.281 1.00 12.51 110 LEU B CA 1
ATOM 10656 C C . LEU B 1 80 ? 126.532 134.287 5.107 1.00 15.90 110 LEU B C 1
ATOM 10657 O O . LEU B 1 80 ? 127.745 134.490 5.204 1.00 15.62 110 LEU B O 1
ATOM 10673 N N . SER B 1 81 ? 126.034 133.074 4.858 1.00 13.85 111 SER B N 1
ATOM 10674 C CA . SER B 1 81 ? 126.921 131.924 4.850 1.00 12.17 111 SER B CA 1
ATOM 10675 C C . SER B 1 81 ? 127.755 131.870 3.576 1.00 14.66 111 SER B C 1
ATOM 10676 O O . SER B 1 81 ? 127.236 132.036 2.459 1.00 18.03 111 SER B O 1
ATOM 10684 N N . LEU B 1 82 ? 129.051 131.634 3.750 1.00 14.95 112 LEU B N 1
ATOM 10685 C CA . LEU B 1 82 ? 130.004 131.446 2.663 1.00 16.25 112 LEU B CA 1
ATOM 10686 C C . LEU B 1 82 ? 131.019 130.408 3.117 1.00 19.72 112 LEU B C 1
ATOM 10687 O O . LEU B 1 82 ? 131.669 130.574 4.154 1.00 18.87 112 LEU B O 1
ATOM 10703 N N . LYS B 1 83 ? 131.159 129.345 2.347 1.00 14.55 113 LYS B N 1
ATOM 10704 C CA . LYS B 1 83 ? 132.113 128.289 2.630 1.00 16.11 113 LYS B CA 1
ATOM 10705 C C . LYS B 1 83 ? 133.185 128.240 1.550 1.00 16.94 113 LYS B C 1
ATOM 10706 O O . LYS B 1 83 ? 132.949 128.598 0.391 1.00 15.87 113 LYS B O 1
ATOM 10725 N N . ALA B 1 84 ? 134.362 127.752 1.926 1.00 16.85 114 ALA B N 1
ATOM 10726 C CA . ALA B 1 84 ? 135.387 127.460 0.940 1.00 17.13 114 ALA B CA 1
ATOM 10727 C C . ALA B 1 84 ? 134.792 126.629 -0.182 1.00 17.45 114 ALA B C 1
ATOM 10728 O O . ALA B 1 84 ? 134.022 125.699 0.066 1.00 19.00 114 ALA B O 1
ATOM 10735 N N . GLY B 1 85 ? 135.141 126.982 -1.415 1.00 18.97 115 GLY B N 1
ATOM 10736 C CA . GLY B 1 85 ? 134.571 126.350 -2.579 1.00 18.25 115 GLY B CA 1
ATOM 10737 C C . GLY B 1 85 ? 133.380 127.059 -3.174 1.00 18.52 115 GLY B C 1
ATOM 10738 O O . GLY B 1 85 ? 132.803 126.567 -4.145 1.00 17.82 115 GLY B O 1
ATOM 10742 N N . GLU B 1 86 ? 132.990 128.191 -2.625 1.00 18.63 116 GLU B N 1
ATOM 10743 C CA . GLU B 1 86 ? 131.801 128.891 -3.060 1.00 19.36 116 GLU B CA 1
ATOM 10744 C C . GLU B 1 86 ? 132.128 130.301 -3.520 1.00 16.51 116 GLU B C 1
ATOM 10745 O O . GLU B 1 86 ? 133.122 130.916 -3.107 1.00 16.39 116 GLU B O 1
ATOM 10757 N N . CYS B 1 87 ? 131.257 130.769 -4.400 1.00 15.83 117 CYS B N 1
ATOM 10758 C CA A CYS B 1 87 ? 131.247 132.128 -4.927 0.45 15.06 117 CYS B CA 1
ATOM 10759 C CA B CYS B 1 87 ? 131.258 132.137 -4.886 0.55 15.04 117 CYS B CA 1
ATOM 10760 C C . CYS B 1 87 ? 129.847 132.664 -4.698 1.00 15.79 117 CYS B C 1
ATOM 10761 O O . CYS B 1 87 ? 128.888 132.083 -5.219 1.00 15.01 117 CYS B O 1
ATOM 10776 N N . LYS B 1 88 ? 129.710 133.749 -3.941 1.00 9.68 118 LYS B N 1
ATOM 10777 C CA . LYS B 1 88 ? 128.396 134.295 -3.649 1.00 11.13 118 LYS B CA 1
ATOM 10778 C C . LYS B 1 88 ? 128.365 135.795 -3.908 1.00 12.60 118 LYS B C 1
ATOM 10779 O O . LYS B 1 88 ? 129.379 136.486 -3.781 1.00 14.29 118 LYS B O 1
ATOM 10798 N N . MET B 1 89 ? 127.174 136.296 -4.232 1.00 9.47 119 MET B N 1
ATOM 10799 C CA . MET B 1 89 ? 126.954 137.707 -4.516 1.00 10.78 119 MET B CA 1
ATOM 10800 C C . MET B 1 89 ? 125.723 138.223 -3.777 1.00 9.19 119 MET B C 1
ATOM 10801 O O . MET B 1 89 ? 124.698 137.561 -3.730 1.00 11.55 119 MET B O 1
ATOM 10815 N N . LEU B 1 90 ? 125.849 139.394 -3.182 1.00 9.35 120 LEU B N 1
ATOM 10816 C CA . LEU B 1 90 ? 124.710 140.117 -2.624 1.00 9.44 120 LEU B CA 1
ATOM 10817 C C . LEU B 1 90 ? 124.228 141.083 -3.690 1.00 15.20 120 LEU B C 1
ATOM 10818 O O . LEU B 1 90 ? 124.914 142.052 -4.016 1.00 12.30 120 LEU B O 1
ATOM 10834 N N . THR B 1 91 ? 123.070 140.796 -4.274 1.00 11.20 121 THR B N 1
ATOM 10835 C CA . THR B 1 91 ? 122.545 141.649 -5.326 1.00 11.69 121 THR B CA 1
ATOM 10836 C C . THR B 1 91 ? 122.037 142.970 -4.748 1.00 10.59 121 THR B C 1
ATOM 10837 O O . THR B 1 91 ? 121.967 143.161 -3.531 1.00 16.10 121 THR B O 1
ATOM 10848 N N . ALA B 1 92 ? 121.676 143.891 -5.653 1.00 16.16 122 ALA B N 1
ATOM 10849 C CA . ALA B 1 92 ? 121.166 145.193 -5.216 1.00 19.08 122 ALA B CA 1
ATOM 10850 C C . ALA B 1 92 ? 119.851 145.035 -4.459 1.00 19.75 122 ALA B C 1
ATOM 10851 O O . ALA B 1 92 ? 119.565 145.811 -3.538 1.00 18.06 122 ALA B O 1
ATOM 10858 N N . GLU B 1 93 ? 119.073 144.002 -4.795 1.00 15.88 123 GLU B N 1
ATOM 10859 C CA . GLU B 1 93 ? 117.811 143.655 -4.135 1.00 17.82 123 GLU B CA 1
ATOM 10860 C C . GLU B 1 93 ? 118.018 142.785 -2.895 1.00 15.60 123 GLU B C 1
ATOM 10861 O O . GLU B 1 93 ? 117.045 142.279 -2.335 1.00 18.68 123 GLU B O 1
ATOM 10873 N N . LYS B 1 94 ? 119.279 142.581 -2.494 1.00 15.97 124 LYS B N 1
ATOM 10874 C CA . LYS B 1 94 ? 119.690 141.881 -1.272 1.00 15.80 124 LYS B CA 1
ATOM 10875 C C . LYS B 1 94 ? 119.293 140.407 -1.263 1.00 15.82 124 LYS B C 1
ATOM 10876 O O . LYS B 1 94 ? 119.009 139.818 -0.224 1.00 18.27 124 LYS B O 1
ATOM 10895 N N . GLN B 1 95 ? 119.394 139.771 -2.420 1.00 14.91 125 GLN B N 1
ATOM 10896 C CA . GLN B 1 95 ? 119.431 138.320 -2.519 1.00 14.12 125 GLN B CA 1
ATOM 10897 C C . GLN B 1 95 ? 120.880 137.858 -2.400 1.00 14.80 125 GLN B C 1
ATOM 10898 O O . GLN B 1 95 ? 121.767 138.381 -3.093 1.00 11.43 125 GLN B O 1
ATOM 10912 N N . TRP B 1 96 ? 121.127 136.910 -1.510 1.00 12.30 126 TRP B N 1
ATOM 10913 C CA . TRP B 1 96 ? 122.453 136.324 -1.375 1.00 9.08 126 TRP B CA 1
ATOM 10914 C C . TRP B 1 96 ? 122.476 135.079 -2.221 1.00 11.47 126 TRP B C 1
ATOM 10915 O O . TRP B 1 96 ? 121.880 134.054 -1.848 1.00 13.50 126 TRP B O 1
ATOM 10936 N N . ILE B 1 97 ? 123.149 135.175 -3.358 1.00 10.92 127 ILE B N 1
ATOM 10937 C CA . ILE B 1 97 ? 123.010 134.170 -4.404 1.00 13.73 127 ILE B CA 1
ATOM 10938 C C . ILE B 1 97 ? 124.338 133.495 -4.709 1.00 12.81 127 ILE B C 1
ATOM 10939 O O . ILE B 1 97 ? 125.422 134.075 -4.567 1.00 13.54 127 ILE B O 1
ATOM 10955 N N . ASP B 1 98 ? 124.243 132.245 -5.175 1.00 13.13 128 ASP B N 1
ATOM 10956 C CA . ASP B 1 98 ? 125.385 131.614 -5.828 1.00 14.97 128 ASP B CA 1
ATOM 10957 C C . ASP B 1 98 ? 125.748 132.343 -7.117 1.00 12.98 128 ASP B C 1
ATOM 10958 O O . ASP B 1 98 ? 124.877 132.740 -7.890 1.00 13.33 128 ASP B O 1
ATOM 10967 N N . TYR B 1 99 ? 127.056 132.517 -7.331 1.00 11.21 129 TYR B N 1
ATOM 10968 C CA . TYR B 1 99 ? 127.623 133.226 -8.466 1.00 11.38 129 TYR B CA 1
ATOM 10969 C C . TYR B 1 99 ? 128.735 132.367 -9.060 1.00 11.51 129 TYR B C 1
ATOM 10970 O O . TYR B 1 99 ? 129.917 132.726 -9.105 1.00 13.80 129 TYR B O 1
ATOM 10988 N N . GLY B 1 100 ? 128.328 131.188 -9.518 1.00 14.54 130 GLY B N 1
ATOM 10989 C CA . GLY B 1 100 ? 129.295 130.239 -10.018 1.00 15.77 130 GLY B CA 1
ATOM 10990 C C . GLY B 1 100 ? 130.209 129.782 -8.898 1.00 16.09 130 GLY B C 1
ATOM 10991 O O . GLY B 1 100 ? 129.820 129.724 -7.736 1.00 15.64 130 GLY B O 1
ATOM 10995 N N . LYS B 1 101 ? 131.445 129.480 -9.263 1.00 17.20 131 LYS B N 1
ATOM 10996 C CA . LYS B 1 101 ? 132.457 128.901 -8.390 1.00 13.65 131 LYS B CA 1
ATOM 10997 C C . LYS B 1 101 ? 133.776 129.632 -8.596 1.00 17.93 131 LYS B C 1
ATOM 10998 O O . LYS B 1 101 ? 133.973 130.277 -9.626 1.00 19.82 131 LYS B O 1
ATOM 11017 N N . PRO B 1 102 ? 134.728 129.509 -7.646 1.00 19.20 132 PRO B N 1
ATOM 11018 C CA . PRO B 1 102 ? 136.020 130.253 -7.767 1.00 24.05 132 PRO B CA 1
ATOM 11019 C C . PRO B 1 102 ? 136.987 129.656 -8.781 1.00 26.02 132 PRO B C 1
ATOM 11020 O O . PRO B 1 102 ? 138.043 129.132 -8.443 1.00 27.70 132 PRO B O 1
ATOM 11031 N N . ASP B 1 103 ? 136.620 129.733 -10.058 1.00 17.81 133 ASP B N 1
ATOM 11032 C CA . ASP B 1 103 ? 137.431 129.227 -11.158 1.00 20.61 133 ASP B CA 1
ATOM 11033 C C . ASP B 1 103 ? 137.162 130.098 -12.392 1.00 19.57 133 ASP B C 1
ATOM 11034 O O . ASP B 1 103 ? 136.444 131.095 -12.328 1.00 26.02 133 ASP B O 1
ATOM 11043 N N . ASP B 1 104 ? 137.688 129.695 -13.534 1.00 24.69 134 ASP B N 1
ATOM 11044 C CA . ASP B 1 104 ? 137.513 130.457 -14.764 1.00 26.45 134 ASP B CA 1
ATOM 11045 C C . ASP B 1 104 ? 136.343 129.998 -15.617 1.00 21.05 134 ASP B C 1
ATOM 11046 O O . ASP B 1 104 ? 136.153 130.541 -16.711 1.00 20.56 134 ASP B O 1
ATOM 11055 N N . HIS B 1 105 ? 135.580 128.998 -15.176 1.00 13.73 135 HIS B N 1
ATOM 11056 C CA . HIS B 1 105 ? 134.519 128.471 -16.008 1.00 14.04 135 HIS B CA 1
ATOM 11057 C C . HIS B 1 105 ? 133.365 129.476 -16.059 1.00 14.12 135 HIS B C 1
ATOM 11058 O O . HIS B 1 105 ? 133.262 130.399 -15.231 1.00 18.45 135 HIS B O 1
ATOM 11072 N N . ALA B 1 106 ? 132.518 129.304 -17.066 1.00 14.20 136 ALA B N 1
ATOM 11073 C CA . ALA B 1 106 ? 131.236 129.968 -17.106 1.00 14.45 136 ALA B CA 1
ATOM 11074 C C . ALA B 1 106 ? 130.241 129.177 -16.278 1.00 13.61 136 ALA B C 1
ATOM 11075 O O . ALA B 1 106 ? 130.342 127.956 -16.151 1.00 13.21 136 ALA B O 1
ATOM 11082 N N . TYR B 1 107 ? 129.241 129.882 -15.768 1.00 14.06 137 TYR B N 1
ATOM 11083 C CA . TYR B 1 107 ? 128.177 129.299 -14.967 1.00 14.74 137 TYR B CA 1
ATOM 11084 C C . TYR B 1 107 ? 126.878 130.050 -15.204 1.00 11.62 137 TYR B C 1
ATOM 11085 O O . TYR B 1 107 ? 126.878 131.274 -15.347 1.00 13.80 137 TYR B O 1
ATOM 11103 N N . GLY B 1 108 ? 125.769 129.317 -15.196 1.00 10.56 138 GLY B N 1
ATOM 11104 C CA . GLY B 1 108 ? 124.462 129.928 -15.174 1.00 13.31 138 GLY B CA 1
ATOM 11105 C C . GLY B 1 108 ? 124.044 130.027 -13.715 1.00 13.98 138 GLY B C 1
ATOM 11106 O O . GLY B 1 108 ? 124.300 129.123 -12.917 1.00 11.29 138 GLY B O 1
ATOM 11110 N N . TYR B 1 109 ? 123.421 131.141 -13.368 1.00 13.12 139 TYR B N 1
ATOM 11111 C CA . TYR B 1 109 ? 122.965 131.347 -12.001 1.00 10.28 139 TYR B CA 1
ATOM 11112 C C . TYR B 1 109 ? 121.663 132.137 -11.987 1.00 12.25 139 TYR B C 1
ATOM 11113 O O . TYR B 1 109 ? 121.230 132.677 -12.994 1.00 14.12 139 TYR B O 1
ATOM 11131 N N . THR B 1 110 ? 121.017 132.153 -10.825 1.00 11.90 140 THR B N 1
ATOM 11132 C CA . THR B 1 110 ? 119.708 132.748 -10.628 1.00 11.07 140 THR B CA 1
ATOM 11133 C C . THR B 1 110 ? 119.828 133.978 -9.741 1.00 11.92 140 THR B C 1
ATOM 11134 O O . THR B 1 110 ? 120.690 134.047 -8.849 1.00 13.22 140 THR B O 1
ATOM 11145 N N . LEU B 1 111 ? 118.971 134.973 -9.996 1.00 10.92 141 LEU B N 1
ATOM 11146 C CA . LEU B 1 111 ? 119.003 136.197 -9.211 1.00 12.26 141 LEU B CA 1
ATOM 11147 C C . LEU B 1 111 ? 118.138 136.100 -7.961 1.00 13.62 141 LEU B C 1
ATOM 11148 O O . LEU B 1 111 ? 118.127 137.040 -7.166 1.00 14.33 141 LEU B O 1
ATOM 11164 N N . THR B 1 112 ? 117.425 134.989 -7.783 1.00 12.88 142 THR B N 1
ATOM 11165 C CA . THR B 1 112 ? 116.740 134.629 -6.552 1.00 15.43 142 THR B CA 1
ATOM 11166 C C . THR B 1 112 ? 117.512 133.512 -5.870 1.00 13.95 142 THR B C 1
ATOM 11167 O O . THR B 1 112 ? 117.867 132.518 -6.511 1.00 16.32 142 THR B O 1
ATOM 11178 N N . ALA B 1 113 ? 117.748 133.662 -4.572 1.00 14.80 143 ALA B N 1
ATOM 11179 C CA . ALA B 1 113 ? 118.575 132.718 -3.835 1.00 15.75 143 ALA B CA 1
ATOM 11180 C C . ALA B 1 113 ? 118.060 131.286 -3.955 1.00 15.12 143 ALA B C 1
ATOM 11181 O O . ALA B 1 113 ? 116.856 131.023 -3.879 1.00 11.92 143 ALA B O 1
ATOM 11188 N N . ASN B 1 114 ? 118.991 130.353 -4.098 1.00 13.75 144 ASN B N 1
ATOM 11189 C CA . ASN B 1 114 ? 118.644 128.933 -4.047 1.00 15.40 144 ASN B CA 1
ATOM 11190 C C . ASN B 1 114 ? 117.806 128.602 -2.810 1.00 14.29 144 ASN B C 1
ATOM 11191 O O . ASN B 1 114 ? 118.002 129.157 -1.732 1.00 12.50 144 ASN B O 1
ATOM 11202 N N . ASN B 1 115 ? 116.888 127.665 -2.964 1.00 14.09 145 ASN B N 1
ATOM 11203 C CA . ASN B 1 115 ? 116.083 127.119 -1.879 1.00 10.97 145 ASN B CA 1
ATOM 11204 C C . ASN B 1 115 ? 115.060 128.102 -1.348 1.00 12.80 145 ASN B C 1
ATOM 11205 O O . ASN B 1 115 ? 114.586 127.980 -0.169 1.00 13.82 145 ASN B O 1
ATOM 11216 N N . THR B 1 116 ? 114.671 129.059 -2.180 1.00 11.75 146 THR B N 1
ATOM 11217 C CA . THR B 1 116 ? 113.630 129.987 -1.789 1.00 12.03 146 THR B CA 1
ATOM 11218 C C . THR B 1 116 ? 112.263 129.309 -1.841 1.00 13.14 146 THR B C 1
ATOM 11219 O O . THR B 1 116 ? 111.945 128.565 -2.782 1.00 12.21 146 THR B O 1
ATOM 11230 N N . ALA B 1 117 ? 111.450 129.580 -0.818 1.00 11.87 147 ALA B N 1
ATOM 11231 C CA . ALA B 1 117 ? 110.081 129.091 -0.714 1.00 12.02 147 ALA B CA 1
ATOM 11232 C C . ALA B 1 117 ? 109.104 130.184 -1.134 1.00 17.15 147 ALA B C 1
ATOM 11233 O O . ALA B 1 117 ? 109.289 131.361 -0.804 1.00 14.56 147 ALA B O 1
ATOM 11240 N N . PHE B 1 118 ? 108.040 129.785 -1.820 1.00 10.03 148 PHE B N 1
ATOM 11241 C CA . PHE B 1 118 ? 107.033 130.718 -2.295 1.00 14.94 148 PHE B CA 1
ATOM 11242 C C . PHE B 1 118 ? 105.673 130.043 -2.335 1.00 13.39 148 PHE B C 1
ATOM 11243 O O . PHE B 1 118 ? 105.585 128.829 -2.511 1.00 12.09 148 PHE B O 1
ATOM 11260 N N . SER B 1 119 ? 104.622 130.851 -2.190 1.00 12.57 149 SER B N 1
ATOM 11261 C CA . SER B 1 119 ? 103.237 130.372 -2.188 1.00 13.03 149 SER B CA 1
ATOM 11262 C C . SER B 1 119 ? 102.462 130.880 -3.399 1.00 14.03 149 SER B C 1
ATOM 11263 O O . SER B 1 119 ? 101.272 130.536 -3.557 1.00 17.16 149 SER B O 1
ATOM 11271 N N . THR B 1 120 ? 103.097 131.701 -4.245 1.00 13.97 150 THR B N 1
ATOM 11272 C CA . THR B 1 120 ? 102.484 132.139 -5.489 1.00 13.56 150 THR B CA 1
ATOM 11273 C C . THR B 1 120 ? 102.422 130.955 -6.452 1.00 13.22 150 THR B C 1
ATOM 11274 O O . THR B 1 120 ? 103.040 129.910 -6.238 1.00 14.25 150 THR B O 1
ATOM 11285 N N . GLU B 1 121 ? 101.656 131.120 -7.537 1.00 13.36 151 GLU B N 1
ATOM 11286 C CA . GLU B 1 121 ? 101.510 130.023 -8.488 1.00 15.41 151 GLU B CA 1
ATOM 11287 C C . GLU B 1 121 ? 102.832 129.710 -9.164 1.00 14.31 151 GLU B C 1
ATOM 11288 O O . GLU B 1 121 ? 103.094 128.560 -9.528 1.00 13.38 151 GLU B O 1
ATOM 11300 N N . SER B 1 122 ? 103.680 130.719 -9.312 1.00 12.75 152 SER B N 1
ATOM 11301 C CA . SER B 1 122 ? 105.031 130.526 -9.791 1.00 11.94 152 SER B CA 1
ATOM 11302 C C . SER B 1 122 ? 105.924 131.568 -9.141 1.00 11.61 152 SER B C 1
ATOM 11303 O O . SER B 1 122 ? 105.458 132.560 -8.557 1.00 11.60 152 SER B O 1
ATOM 11311 N N . LEU B 1 123 ? 107.215 131.306 -9.243 1.00 12.28 153 LEU B N 1
ATOM 11312 C CA . LEU B 1 123 ? 108.273 132.209 -8.812 1.00 13.24 153 LEU B CA 1
ATOM 11313 C C . LEU B 1 123 ? 109.000 132.616 -10.083 1.00 12.01 153 LEU B C 1
ATOM 11314 O O . LEU B 1 123 ? 109.490 131.754 -10.814 1.00 12.89 153 LEU B O 1
ATOM 11330 N N . ASP B 1 124 ? 108.975 133.904 -10.400 1.00 16.34 154 ASP B N 1
ATOM 11331 C CA . ASP B 1 124 ? 109.585 134.370 -11.636 1.00 16.80 154 ASP B CA 1
ATOM 11332 C C . ASP B 1 124 ? 111.059 134.573 -11.361 1.00 13.91 154 ASP B C 1
ATOM 11333 O O . ASP B 1 124 ? 111.465 135.581 -10.790 1.00 16.49 154 ASP B O 1
ATOM 11342 N N . VAL B 1 125 ? 111.860 133.579 -11.720 1.00 11.68 155 VAL B N 1
ATOM 11343 C CA . VAL B 1 125 ? 113.290 133.556 -11.446 1.00 11.55 155 VAL B CA 1
ATOM 11344 C C . VAL B 1 125 ? 114.046 134.093 -12.654 1.00 15.59 155 VAL B C 1
ATOM 11345 O O . VAL B 1 125 ? 113.982 133.509 -13.739 1.00 17.22 155 VAL B O 1
ATOM 11358 N N . LYS B 1 126 ? 114.757 135.201 -12.453 1.00 13.89 156 LYS B N 1
ATOM 11359 C CA . LYS B 1 126 ? 115.654 135.774 -13.450 1.00 16.41 156 LYS B CA 1
ATOM 11360 C C . LYS B 1 126 ? 116.943 134.984 -13.529 1.00 17.74 156 LYS B C 1
ATOM 11361 O O . LYS B 1 126 ? 117.572 134.690 -12.498 1.00 14.07 156 LYS B O 1
ATOM 11380 N N . LEU B 1 127 ? 117.349 134.697 -14.759 1.00 15.37 157 LEU B N 1
ATOM 11381 C CA . LEU B 1 127 ? 118.537 133.938 -15.069 1.00 12.67 157 LEU B CA 1
ATOM 11382 C C . LEU B 1 127 ? 119.669 134.861 -15.473 1.00 20.42 157 LEU B C 1
ATOM 11383 O O . LEU B 1 127 ? 119.460 135.921 -16.083 1.00 16.62 157 LEU B O 1
ATOM 11399 N N . ALA B 1 128 ? 120.884 134.441 -15.141 1.00 13.62 158 ALA B N 1
ATOM 11400 C CA . ALA B 1 128 ? 122.063 135.216 -15.472 1.00 15.00 158 ALA B CA 1
ATOM 11401 C C . ALA B 1 128 ? 123.194 134.271 -15.852 1.00 16.11 158 ALA B C 1
ATOM 11402 O O . ALA B 1 128 ? 123.182 133.077 -15.518 1.00 13.73 158 ALA B O 1
ATOM 11409 N N . LEU B 1 129 ? 124.176 134.839 -16.561 1.00 14.60 159 LEU B N 1
ATOM 11410 C CA . LEU B 1 129 ? 125.349 134.101 -17.021 1.00 15.80 159 LEU B CA 1
ATOM 11411 C C . LEU B 1 129 ? 126.639 134.765 -16.565 1.00 14.96 159 LEU B C 1
ATOM 11412 O O . LEU B 1 129 ? 126.822 135.973 -16.736 1.00 16.83 159 LEU B O 1
ATOM 11428 N N . LYS B 1 130 ? 127.517 133.965 -15.986 1.00 13.18 160 LYS B N 1
ATOM 11429 C CA . LYS B 1 130 ? 128.848 134.378 -15.567 1.00 13.83 160 LYS B CA 1
ATOM 11430 C C . LYS B 1 130 ? 129.861 133.856 -16.584 1.00 15.28 160 LYS B C 1
ATOM 11431 O O . LYS B 1 130 ? 129.951 132.646 -16.816 1.00 16.06 160 LYS B O 1
ATOM 11450 N N . ASN B 1 131 ? 130.564 134.773 -17.237 1.00 15.72 161 ASN B N 1
ATOM 11451 C CA . ASN B 1 131 ? 131.602 134.433 -18.211 1.00 17.51 161 ASN B CA 1
ATOM 11452 C C . ASN B 1 131 ? 131.052 133.719 -19.449 1.00 20.45 161 ASN B C 1
ATOM 11453 O O . ASN B 1 131 ? 131.789 132.969 -20.102 1.00 19.32 161 ASN B O 1
ATOM 11464 N N . ALA B 1 132 ? 129.775 133.929 -19.777 1.00 16.11 162 ALA B N 1
ATOM 11465 C CA . ALA B 1 132 ? 129.184 133.458 -21.024 1.00 17.30 162 ALA B CA 1
ATOM 11466 C C . ALA B 1 132 ? 128.026 134.368 -21.439 1.00 20.73 162 ALA B C 1
ATOM 11467 O O . ALA B 1 132 ? 127.546 135.207 -20.665 1.00 21.22 162 ALA B O 1
ATOM 11474 N N . ASP B 1 133 ? 127.588 134.191 -22.693 1.00 27.38 163 ASP B N 1
ATOM 11475 C CA . ASP B 1 133 ? 126.516 134.979 -23.290 1.00 23.26 163 ASP B CA 1
ATOM 11476 C C . ASP B 1 133 ? 125.231 134.202 -23.502 1.00 23.24 163 ASP B C 1
ATOM 11477 O O . ASP B 1 133 ? 124.181 134.820 -23.701 1.00 28.37 163 ASP B O 1
ATOM 11486 N N . LYS B 1 134 ? 125.295 132.875 -23.519 1.00 23.80 164 LYS B N 1
ATOM 11487 C CA . LYS B 1 134 ? 124.113 132.043 -23.630 1.00 26.00 164 LYS B CA 1
ATOM 11488 C C . LYS B 1 134 ? 124.320 130.836 -22.734 1.00 17.44 164 LYS B C 1
ATOM 11489 O O . LYS B 1 134 ? 125.448 130.510 -22.354 1.00 20.75 164 LYS B O 1
ATOM 11508 N N . GLY B 1 135 ? 123.206 130.198 -22.402 1.00 17.24 165 GLY B N 1
ATOM 11509 C CA . GLY B 1 135 ? 123.177 128.954 -21.666 1.00 20.79 165 GLY B CA 1
ATOM 11510 C C . GLY B 1 135 ? 121.932 128.184 -22.039 1.00 17.73 165 GLY B C 1
ATOM 11511 O O . GLY B 1 135 ? 121.177 128.578 -22.929 1.00 20.87 165 GLY B O 1
ATOM 11515 N N . TYR B 1 136 ? 121.728 127.067 -21.351 1.00 15.87 166 TYR B N 1
ATOM 11516 C CA . TYR B 1 136 ? 120.526 126.257 -21.473 1.00 20.18 166 TYR B CA 1
ATOM 11517 C C . TYR B 1 136 ? 119.983 125.966 -20.085 1.00 20.03 166 TYR B C 1
ATOM 11518 O O . TYR B 1 136 ? 120.739 125.887 -19.106 1.00 21.15 166 TYR B O 1
ATOM 11536 N N . TYR B 1 137 ? 118.666 125.803 -20.004 1.00 17.60 167 TYR B N 1
ATOM 11537 C CA . TYR B 1 137 ? 118.030 125.412 -18.758 1.00 16.14 167 TYR B CA 1
ATOM 11538 C C . TYR B 1 137 ? 117.125 124.202 -18.950 1.00 19.51 167 TYR B C 1
ATOM 11539 O O . TYR B 1 137 ? 116.648 123.887 -20.046 1.00 21.79 167 TYR B O 1
ATOM 11557 N N . SER B 1 138 ? 116.923 123.505 -17.843 1.00 19.99 168 SER B N 1
ATOM 11558 C CA . SER B 1 138 ? 116.080 122.314 -17.753 1.00 21.98 168 SER B CA 1
ATOM 11559 C C . SER B 1 138 ? 115.336 122.454 -16.440 1.00 22.60 168 SER B C 1
ATOM 11560 O O . SER B 1 138 ? 115.992 122.624 -15.404 1.00 20.52 168 SER B O 1
ATOM 11568 N N . VAL B 1 139 ? 114.000 122.433 -16.477 1.00 21.44 169 VAL B N 1
ATOM 11569 C CA A VAL B 1 139 ? 113.181 122.538 -15.277 0.57 18.26 169 VAL B CA 1
ATOM 11570 C CA B VAL B 1 139 ? 113.161 122.546 -15.289 0.43 18.29 169 VAL B CA 1
ATOM 11571 C C . VAL B 1 139 ? 112.452 121.211 -15.081 1.00 20.87 169 VAL B C 1
ATOM 11572 O O . VAL B 1 139 ? 111.722 120.742 -15.961 1.00 18.73 169 VAL B O 1
ATOM 11597 N N . ASP B 1 140 ? 112.655 120.606 -13.927 1.00 17.88 170 ASP B N 1
ATOM 11598 C CA . ASP B 1 140 ? 112.042 119.319 -13.599 1.00 20.43 170 ASP B CA 1
ATOM 11599 C C . ASP B 1 140 ? 112.295 118.308 -14.714 1.00 22.81 170 ASP B C 1
ATOM 11600 O O . ASP B 1 140 ? 111.389 117.607 -15.176 1.00 24.72 170 ASP B O 1
ATOM 11609 N N . GLY B 1 141 ? 113.547 118.258 -15.159 1.00 27.47 171 GLY B N 1
ATOM 11610 C CA . GLY B 1 141 ? 113.958 117.295 -16.159 1.00 29.95 171 GLY B CA 1
ATOM 11611 C C . GLY B 1 141 ? 113.501 117.597 -17.560 1.00 24.79 171 GLY B C 1
ATOM 11612 O O . GLY B 1 141 ? 113.619 116.736 -18.424 1.00 26.27 171 GLY B O 1
ATOM 11616 N N . SER B 1 142 ? 112.985 118.791 -17.819 1.00 20.52 172 SER B N 1
ATOM 11617 C CA . SER B 1 142 ? 112.588 119.170 -19.160 1.00 22.27 172 SER B CA 1
ATOM 11618 C C . SER B 1 142 ? 113.785 119.119 -20.107 1.00 27.59 172 SER B C 1
ATOM 11619 O O . SER B 1 142 ? 114.948 119.061 -19.695 1.00 23.57 172 SER B O 1
ATOM 11627 N N . ALA B 1 143 ? 113.488 119.090 -21.400 1.00 23.10 173 ALA B N 1
ATOM 11628 C CA . ALA B 1 143 ? 114.553 119.186 -22.393 1.00 27.05 173 ALA B CA 1
ATOM 11629 C C . ALA B 1 143 ? 115.260 120.534 -22.265 1.00 29.73 173 ALA B C 1
ATOM 11630 O O . ALA B 1 143 ? 114.650 121.544 -21.895 1.00 28.05 173 ALA B O 1
ATOM 11637 N N . LYS B 1 144 ? 116.561 120.533 -22.558 1.00 25.62 174 LYS B N 1
ATOM 11638 C CA . LYS B 1 144 ? 117.364 121.750 -22.487 1.00 25.49 174 LYS B CA 1
ATOM 11639 C C . LYS B 1 144 ? 116.824 122.807 -23.434 1.00 30.99 174 LYS B C 1
ATOM 11640 O O . LYS B 1 144 ? 116.649 122.553 -24.629 1.00 31.17 174 LYS B O 1
ATOM 11659 N N . LYS B 1 145 ? 116.580 124.003 -22.895 1.00 20.15 175 LYS B N 1
ATOM 11660 C CA . LYS B 1 145 ? 116.101 125.141 -23.665 1.00 21.16 175 LYS B CA 1
ATOM 11661 C C . LYS B 1 145 ? 117.067 126.304 -23.517 1.00 26.44 175 LYS B C 1
ATOM 11662 O O . LYS B 1 145 ? 117.493 126.630 -22.406 1.00 20.41 175 LYS B O 1
ATOM 11680 N N . GLU B 1 146 ? 117.379 126.951 -24.635 1.00 25.94 176 GLU B N 1
ATOM 11681 C CA . GLU B 1 146 ? 118.378 128.019 -24.635 1.00 24.35 176 GLU B CA 1
ATOM 11682 C C . GLU B 1 146 ? 117.853 129.245 -23.904 1.00 21.11 176 GLU B C 1
ATOM 11683 O O . GLU B 1 146 ? 116.663 129.530 -23.915 1.00 24.12 176 GLU B O 1
ATOM 11695 N N . PHE B 1 147 ? 118.767 129.977 -23.267 1.00 22.20 177 PHE B N 1
ATOM 11696 C CA . PHE B 1 147 ? 118.413 131.228 -22.622 1.00 22.04 177 PHE B CA 1
ATOM 11697 C C . PHE B 1 147 ? 119.585 132.187 -22.699 1.00 19.96 177 PHE B C 1
ATOM 11698 O O . PHE B 1 147 ? 120.725 131.799 -22.995 1.00 19.36 177 PHE B O 1
ATOM 11715 N N . ALA B 1 148 ? 119.269 133.459 -22.470 1.00 16.50 178 ALA B N 1
ATOM 11716 C CA . ALA B 1 148 ? 120.220 134.559 -22.463 1.00 21.44 178 ALA B CA 1
ATOM 11717 C C . ALA B 1 148 ? 120.036 135.359 -21.184 1.00 19.32 178 ALA B C 1
ATOM 11718 O O . ALA B 1 148 ? 119.041 135.198 -20.466 1.00 19.92 178 ALA B O 1
ATOM 11725 N N . ASN B 1 149 ? 120.994 136.242 -20.916 1.00 18.55 179 ASN B N 1
ATOM 11726 C CA . ASN B 1 149 ? 120.926 137.120 -19.740 1.00 23.76 179 ASN B CA 1
ATOM 11727 C C . ASN B 1 149 ? 119.603 137.873 -19.735 1.00 31.48 179 ASN B C 1
ATOM 11728 O O . ASN B 1 149 ? 119.200 138.434 -20.757 1.00 25.91 179 ASN B O 1
ATOM 11739 N N . GLY B 1 150 ? 118.919 137.864 -18.585 1.00 34.68 180 GLY B N 1
ATOM 11740 C CA . GLY B 1 150 ? 117.670 138.568 -18.415 1.00 32.07 180 GLY B CA 1
ATOM 11741 C C . GLY B 1 150 ? 116.433 137.706 -18.576 1.00 26.97 180 GLY B C 1
ATOM 11742 O O . GLY B 1 150 ? 115.368 138.082 -18.073 1.00 31.23 180 GLY B O 1
ATOM 11746 N N . ASP B 1 151 ? 116.536 136.577 -19.276 1.00 16.69 181 ASP B N 1
ATOM 11747 C CA . ASP B 1 151 ? 115.400 135.678 -19.384 1.00 25.24 181 ASP B CA 1
ATOM 11748 C C . ASP B 1 151 ? 114.946 135.234 -17.995 1.00 26.14 181 ASP B C 1
ATOM 11749 O O . ASP B 1 151 ? 115.666 135.353 -17.007 1.00 22.45 181 ASP B O 1
ATOM 11758 N N . SER B 1 152 ? 113.720 134.723 -17.931 1.00 24.72 182 SER B N 1
ATOM 11759 C CA . SER B 1 152 ? 113.140 134.275 -16.673 1.00 26.23 182 SER B CA 1
ATOM 11760 C C . SER B 1 152 ? 112.458 132.933 -16.892 1.00 27.35 182 SER B C 1
ATOM 11761 O O . SER B 1 152 ? 112.030 132.594 -17.997 1.00 23.30 182 SER B O 1
ATOM 11769 N N . VAL B 1 153 ? 112.400 132.139 -15.838 1.00 19.83 183 VAL B N 1
ATOM 11770 C CA . VAL B 1 153 ? 111.656 130.897 -15.855 1.00 22.51 183 VAL B CA 1
ATOM 11771 C C . VAL B 1 153 ? 110.640 130.974 -14.739 1.00 20.73 183 VAL B C 1
ATOM 11772 O O . VAL B 1 153 ? 110.972 131.403 -13.621 1.00 15.41 183 VAL B O 1
ATOM 11785 N N . LYS B 1 154 ? 109.402 130.580 -15.052 1.00 17.63 184 LYS B N 1
ATOM 11786 C CA . LYS B 1 154 ? 108.314 130.582 -14.082 1.00 19.91 184 LYS B CA 1
ATOM 11787 C C . LYS B 1 154 ? 108.352 129.241 -13.358 1.00 19.29 184 LYS B C 1
ATOM 11788 O O . LYS B 1 154 ? 107.679 128.257 -13.724 1.00 15.22 184 LYS B O 1
ATOM 11807 N N . VAL B 1 155 ? 109.174 129.183 -12.316 1.00 14.26 185 VAL B N 1
ATOM 11808 C CA . VAL B 1 155 ? 109.309 127.917 -11.618 1.00 13.95 185 VAL B CA 1
ATOM 11809 C C . VAL B 1 155 ? 108.072 127.718 -10.745 1.00 12.35 185 VAL B C 1
ATOM 11810 O O . VAL B 1 155 ? 107.557 128.655 -10.116 1.00 11.12 185 VAL B O 1
ATOM 11823 N N . GLY B 1 156 ? 107.545 126.502 -10.763 1.00 13.96 186 GLY B N 1
ATOM 11824 C CA . GLY B 1 156 ? 106.328 126.157 -10.062 1.00 14.69 186 GLY B CA 1
ATOM 11825 C C . GLY B 1 156 ? 105.069 126.219 -10.907 1.00 12.91 186 GLY B C 1
ATOM 11826 O O . GLY B 1 156 ? 104.022 125.687 -10.498 1.00 13.79 186 GLY B O 1
ATOM 11830 N N . GLU B 1 157 ? 105.134 126.854 -12.061 1.00 15.27 187 GLU B N 1
ATOM 11831 C CA . GLU B 1 157 ? 103.938 126.989 -12.886 1.00 15.43 187 GLU B CA 1
ATOM 11832 C C . GLU B 1 157 ? 103.324 125.625 -13.208 1.00 13.50 187 GLU B C 1
ATOM 11833 O O . GLU B 1 157 ? 104.028 124.682 -13.586 1.00 13.99 187 GLU B O 1
ATOM 11845 N N . GLY B 1 158 ? 102.011 125.513 -12.977 1.00 16.41 188 GLY B N 1
ATOM 11846 C CA . GLY B 1 158 ? 101.287 124.300 -13.234 1.00 14.30 188 GLY B CA 1
ATOM 11847 C C . GLY B 1 158 ? 101.403 123.230 -12.165 1.00 19.37 188 GLY B C 1
ATOM 11848 O O . GLY B 1 158 ? 100.717 122.216 -12.265 1.00 18.26 188 GLY B O 1
ATOM 11852 N N . LYS B 1 159 ? 102.219 123.424 -11.136 1.00 15.33 189 LYS B N 1
ATOM 11853 C CA . LYS B 1 159 ? 102.489 122.358 -10.182 1.00 15.74 189 LYS B CA 1
ATOM 11854 C C . LYS B 1 159 ? 101.569 122.427 -8.970 1.00 14.04 189 LYS B C 1
ATOM 11855 O O . LYS B 1 159 ? 101.148 123.499 -8.522 1.00 14.10 189 LYS B O 1
ATOM 11874 N N . ILE B 1 160 ? 101.344 121.252 -8.394 1.00 16.02 190 ILE B N 1
ATOM 11875 C CA . ILE B 1 160 ? 100.677 121.146 -7.113 1.00 14.04 190 ILE B CA 1
ATOM 11876 C C . ILE B 1 160 ? 101.550 121.816 -6.063 1.00 16.69 190 ILE B C 1
ATOM 11877 O O . ILE B 1 160 ? 102.782 121.803 -6.161 1.00 17.15 190 ILE B O 1
ATOM 11893 N N . GLY B 1 161 ? 100.904 122.461 -5.101 1.00 14.66 191 GLY B N 1
ATOM 11894 C CA . GLY B 1 161 ? 101.610 123.024 -3.963 1.00 20.73 191 GLY B CA 1
ATOM 11895 C C . GLY B 1 161 ? 102.185 121.971 -3.038 1.00 16.45 191 GLY B C 1
ATOM 11896 O O . GLY B 1 161 ? 101.788 120.808 -3.047 1.00 18.42 191 GLY B O 1
ATOM 11900 N N . ASN B 1 162 ? 103.131 122.425 -2.201 1.00 15.77 192 ASN B N 1
ATOM 11901 C CA . ASN B 1 162 ? 103.993 121.560 -1.392 1.00 17.94 192 ASN B CA 1
ATOM 11902 C C . ASN B 1 162 ? 104.731 120.548 -2.268 1.00 19.31 192 ASN B C 1
ATOM 11903 O O . ASN B 1 162 ? 104.737 119.338 -2.026 1.00 18.25 192 ASN B O 1
ATOM 11914 N N . SER B 1 163 ? 105.390 121.077 -3.290 1.00 17.77 193 SER B N 1
ATOM 11915 C CA . SER B 1 163 ? 106.333 120.361 -4.123 1.00 15.57 193 SER B CA 1
ATOM 11916 C C . SER B 1 163 ? 107.591 121.196 -4.310 1.00 20.63 193 SER B C 1
ATOM 11917 O O . SER B 1 163 ? 107.597 122.420 -4.134 1.00 18.87 193 SER B O 1
ATOM 11925 N N . LYS B 1 164 ? 108.662 120.520 -4.692 1.00 14.99 194 LYS B N 1
ATOM 11926 C CA . LYS B 1 164 ? 109.914 121.170 -5.031 1.00 13.29 194 LYS B CA 1
ATOM 11927 C C . LYS B 1 164 ? 110.105 121.158 -6.538 1.00 19.45 194 LYS B C 1
ATOM 11928 O O . LYS B 1 164 ? 109.630 120.268 -7.243 1.00 15.78 194 LYS B O 1
ATOM 11947 N N . VAL B 1 165 ? 110.757 122.195 -7.030 1.00 15.52 195 VAL B N 1
ATOM 11948 C CA A VAL B 1 165 ? 111.059 122.318 -8.447 0.48 15.91 195 VAL B CA 1
ATOM 11949 C CA B VAL B 1 165 ? 111.056 122.365 -8.447 0.52 15.91 195 VAL B CA 1
ATOM 11950 C C . VAL B 1 165 ? 112.567 122.446 -8.585 1.00 18.77 195 VAL B C 1
ATOM 11951 O O . VAL B 1 165 ? 113.215 123.184 -7.827 1.00 19.57 195 VAL B O 1
ATOM 11976 N N . THR B 1 166 ? 113.125 121.699 -9.531 1.00 19.67 196 THR B N 1
ATOM 11977 C CA A THR B 1 166 ? 114.550 121.747 -9.835 0.76 17.56 196 THR B CA 1
ATOM 11978 C CA B THR B 1 166 ? 114.547 121.728 -9.845 0.24 17.66 196 THR B CA 1
ATOM 11979 C C . THR B 1 166 ? 114.763 122.497 -11.141 1.00 18.36 196 THR B C 1
ATOM 11980 O O . THR B 1 166 ? 114.003 122.330 -12.100 1.00 19.41 196 THR B O 1
ATOM 12001 N N . LEU B 1 167 ? 115.800 123.332 -11.163 1.00 15.77 197 LEU B N 1
ATOM 12002 C CA . LEU B 1 167 ? 116.153 124.155 -12.322 1.00 12.56 197 LEU B CA 1
ATOM 12003 C C . LEU B 1 167 ? 117.653 124.009 -12.525 1.00 19.20 197 LEU B C 1
ATOM 12004 O O . LEU B 1 167 ? 118.438 124.453 -11.681 1.00 19.52 197 LEU B O 1
ATOM 12020 N N . THR B 1 168 ? 118.060 123.365 -13.613 1.00 15.85 198 THR B N 1
ATOM 12021 C CA . THR B 1 168 ? 119.471 123.160 -13.920 1.00 18.77 198 THR B CA 1
ATOM 12022 C C . THR B 1 168 ? 119.861 124.108 -15.048 1.00 18.51 198 THR B C 1
ATOM 12023 O O . THR B 1 168 ? 119.152 124.201 -16.060 1.00 19.35 198 THR B O 1
ATOM 12034 N N . LEU B 1 169 ? 120.948 124.849 -14.842 1.00 11.17 199 LEU B N 1
ATOM 12035 C CA . LEU B 1 169 ? 121.463 125.822 -15.799 1.00 11.43 199 LEU B CA 1
ATOM 12036 C C . LEU B 1 169 ? 122.812 125.355 -16.332 1.00 13.13 199 LEU B C 1
ATOM 12037 O O . LEU B 1 169 ? 123.726 125.050 -15.547 1.00 13.67 199 LEU B O 1
ATOM 12053 N N . TYR B 1 170 ? 122.924 125.274 -17.655 1.00 16.28 200 TYR B N 1
ATOM 12054 C CA . TYR B 1 170 ? 124.139 124.861 -18.347 1.00 14.81 200 TYR B CA 1
ATOM 12055 C C . TYR B 1 170 ? 124.790 126.054 -19.053 1.00 12.98 200 TYR B C 1
ATOM 12056 O O . TYR B 1 170 ? 124.105 126.857 -19.691 1.00 16.51 200 TYR B O 1
ATOM 12074 N N . ALA B 1 171 ? 126.114 126.162 -18.971 1.00 15.05 201 ALA B N 1
ATOM 12075 C CA . ALA B 1 171 ? 126.832 127.243 -19.632 1.00 15.42 201 ALA B CA 1
ATOM 12076 C C . ALA B 1 171 ? 128.199 126.744 -20.077 1.00 17.70 201 ALA B C 1
ATOM 12077 O O . ALA B 1 171 ? 128.804 125.875 -19.436 1.00 16.09 201 ALA B O 1
ATOM 12084 N N . THR B 1 172 ? 128.698 127.326 -21.163 1.00 15.54 202 THR B N 1
ATOM 12085 C CA . THR B 1 172 ? 130.015 126.984 -21.691 1.00 17.30 202 THR B CA 1
ATOM 12086 C C . THR B 1 172 ? 130.779 128.264 -21.959 1.00 17.75 202 THR B C 1
ATOM 12087 O O . THR B 1 172 ? 130.320 129.115 -22.738 1.00 22.40 202 THR B O 1
ATOM 12098 N N . GLY B 1 173 ? 131.903 128.423 -21.268 1.00 16.83 203 GLY B N 1
ATOM 12099 C CA . GLY B 1 173 ? 132.738 129.593 -21.399 1.00 22.47 203 GLY B CA 1
ATOM 12100 C C . GLY B 1 173 ? 133.789 129.438 -22.485 1.00 17.39 203 GLY B C 1
ATOM 12101 O O . GLY B 1 173 ? 133.766 128.517 -23.302 1.00 18.42 203 GLY B O 1
ATOM 12105 N N . ALA B 1 174 ? 134.707 130.393 -22.492 1.00 17.77 204 ALA B N 1
ATOM 12106 C CA . ALA B 1 174 ? 135.774 130.420 -23.474 1.00 23.63 204 ALA B CA 1
ATOM 12107 C C . ALA B 1 174 ? 136.693 129.226 -23.339 1.00 28.43 204 ALA B C 1
ATOM 12108 O O . ALA B 1 174 ? 137.323 128.834 -24.328 1.00 25.66 204 ALA B O 1
ATOM 12115 N N . ASP B 1 175 ? 136.765 128.620 -22.158 1.00 21.01 205 ASP B N 1
ATOM 12116 C CA . ASP B 1 175 ? 137.605 127.448 -21.969 1.00 17.88 205 ASP B CA 1
ATOM 12117 C C . ASP B 1 175 ? 136.954 126.172 -22.470 1.00 19.84 205 ASP B C 1
ATOM 12118 O O . ASP B 1 175 ? 137.569 125.107 -22.360 1.00 20.94 205 ASP B O 1
ATOM 12127 N N . GLY B 1 176 ? 135.748 126.250 -23.033 1.00 18.82 206 GLY B N 1
ATOM 12128 C CA . GLY B 1 176 ? 135.039 125.107 -23.561 1.00 21.49 206 GLY B CA 1
ATOM 12129 C C . GLY B 1 176 ? 134.346 124.216 -22.550 1.00 18.55 206 GLY B C 1
ATOM 12130 O O . GLY B 1 176 ? 133.684 123.256 -22.955 1.00 19.50 206 GLY B O 1
ATOM 12134 N N . VAL B 1 177 ? 134.448 124.497 -21.259 1.00 16.64 207 VAL B N 1
ATOM 12135 C CA . VAL B 1 177 ? 133.967 123.573 -20.245 1.00 14.75 207 VAL B CA 1
ATOM 12136 C C . VAL B 1 177 ? 132.492 123.835 -20.005 1.00 17.94 207 VAL B C 1
ATOM 12137 O O . VAL B 1 177 ? 132.101 124.953 -19.648 1.00 17.73 207 VAL B O 1
ATOM 12150 N N . GLU B 1 178 ? 131.666 122.834 -20.261 1.00 17.14 208 GLU B N 1
ATOM 12151 C CA . GLU B 1 178 ? 130.243 122.968 -19.984 1.00 16.05 208 GLU B CA 1
ATOM 12152 C C . GLU B 1 178 ? 130.019 122.658 -18.516 1.00 18.79 208 GLU B C 1
ATOM 12153 O O . GLU B 1 178 ? 130.360 121.566 -18.047 1.00 19.41 208 GLU B O 1
ATOM 12165 N N . THR B 1 179 ? 129.487 123.627 -17.782 1.00 16.52 209 THR B N 1
ATOM 12166 C CA . THR B 1 179 ? 129.165 123.435 -16.378 1.00 15.58 209 THR B CA 1
ATOM 12167 C C . THR B 1 179 ? 127.662 123.261 -16.217 1.00 13.42 209 THR B C 1
ATOM 12168 O O . THR B 1 179 ? 126.857 123.678 -17.058 1.00 14.27 209 THR B O 1
ATOM 12179 N N . GLU B 1 180 ? 127.284 122.697 -15.090 1.00 13.07 210 GLU B N 1
ATOM 12180 C CA . GLU B 1 180 ? 125.887 122.667 -14.696 1.00 16.37 210 GLU B CA 1
ATOM 12181 C C . GLU B 1 180 ? 125.762 123.094 -13.240 1.00 12.85 210 GLU B C 1
ATOM 12182 O O . GLU B 1 180 ? 126.627 122.803 -12.402 1.00 15.89 210 GLU B O 1
ATOM 12194 N N . GLN B 1 181 ? 124.716 123.854 -12.975 1.00 17.29 211 GLN B N 1
ATOM 12195 C CA . GLN B 1 181 ? 124.387 124.352 -11.651 1.00 14.92 211 GLN B CA 1
ATOM 12196 C C . GLN B 1 181 ? 122.912 124.071 -11.483 1.00 13.51 211 GLN B C 1
ATOM 12197 O O . GLN B 1 181 ? 122.115 124.445 -12.344 1.00 12.37 211 GLN B O 1
ATOM 12211 N N . THR B 1 182 ? 122.536 123.471 -10.365 1.00 13.79 212 THR B N 1
ATOM 12212 C CA . THR B 1 182 ? 121.144 123.132 -10.113 1.00 16.66 212 THR B CA 1
ATOM 12213 C C . THR B 1 182 ? 120.606 123.895 -8.914 1.00 11.58 212 THR B C 1
ATOM 12214 O O . THR B 1 182 ? 121.176 123.836 -7.825 1.00 16.84 212 THR B O 1
ATOM 12225 N N . TYR B 1 183 ? 119.489 124.565 -9.120 1.00 13.86 213 TYR B N 1
ATOM 12226 C CA . TYR B 1 183 ? 118.805 125.381 -8.123 1.00 11.98 213 TYR B CA 1
ATOM 12227 C C . TYR B 1 183 ? 117.490 124.677 -7.800 1.00 12.61 213 TYR B C 1
ATOM 12228 O O . TYR B 1 183 ? 116.825 124.157 -8.707 1.00 19.86 213 TYR B O 1
ATOM 12246 N N . THR B 1 184 ? 117.114 124.645 -6.517 1.00 9.43 214 THR B N 1
ATOM 12247 C CA . THR B 1 184 ? 115.868 124.017 -6.121 1.00 12.05 214 THR B CA 1
ATOM 12248 C C . THR B 1 184 ? 115.027 125.040 -5.377 1.00 12.07 214 THR B C 1
ATOM 12249 O O . THR B 1 184 ? 115.555 125.798 -4.565 1.00 13.37 214 THR B O 1
ATOM 12259 N N . PHE B 1 185 ? 113.735 125.086 -5.676 1.00 11.94 215 PHE B N 1
ATOM 12260 C CA . PHE B 1 185 ? 112.787 125.998 -5.048 1.00 11.07 215 PHE B CA 1
ATOM 12261 C C . PHE B 1 185 ? 111.593 125.212 -4.526 1.00 14.09 215 PHE B C 1
ATOM 12262 O O . PHE B 1 185 ? 111.295 124.114 -5.008 1.00 15.37 215 PHE B O 1
ATOM 12279 N N . LYS B 1 186 ? 110.941 125.765 -3.510 1.00 10.46 216 LYS B N 1
ATOM 12280 C CA . LYS B 1 186 ? 109.874 125.079 -2.791 1.00 13.61 216 LYS B CA 1
ATOM 12281 C C . LYS B 1 186 ? 108.572 125.851 -2.931 1.00 11.81 216 LYS B C 1
ATOM 12282 O O . LYS B 1 186 ? 108.431 126.954 -2.390 1.00 12.40 216 LYS B O 1
ATOM 12301 N N . LYS B 1 187 ? 107.609 125.242 -3.603 1.00 12.12 217 LYS B N 1
ATOM 12302 C CA . LYS B 1 187 ? 106.279 125.810 -3.756 1.00 13.21 217 LYS B CA 1
ATOM 12303 C C . LYS B 1 187 ? 105.398 125.303 -2.620 1.00 12.25 217 LYS B C 1
ATOM 12304 O O . LYS B 1 187 ? 105.175 124.097 -2.490 1.00 14.92 217 LYS B O 1
ATOM 12323 N N . THR B 1 188 ? 104.912 126.219 -1.797 1.00 14.30 218 THR B N 1
ATOM 12324 C CA . THR B 1 188 ? 104.182 125.873 -0.587 1.00 12.25 218 THR B CA 1
ATOM 12325 C C . THR B 1 188 ? 102.685 125.983 -0.793 1.00 15.58 218 THR B C 1
ATOM 12326 O O . THR B 1 188 ? 102.197 126.765 -1.612 1.00 14.32 218 THR B O 1
ATOM 12337 N N . PHE B 1 189 ? 101.949 125.214 0.005 1.00 16.36 219 PHE B N 1
ATOM 12338 C CA . PHE B 1 189 ? 100.512 125.375 0.103 1.00 16.59 219 PHE B CA 1
ATOM 12339 C C . PHE B 1 189 ? 100.133 125.261 1.574 1.00 14.41 219 PHE B C 1
ATOM 12340 O O . PHE B 1 189 ? 100.573 124.326 2.259 1.00 18.07 219 PHE B O 1
ATOM 12357 N N . THR B 1 190 ? 99.323 126.217 2.033 1.00 16.50 220 THR B N 1
ATOM 12358 C CA . THR B 1 190 ? 98.790 126.232 3.388 1.00 21.71 220 THR B CA 1
ATOM 12359 C C . THR B 1 190 ? 97.289 126.503 3.323 1.00 17.51 220 THR B C 1
ATOM 12360 O O . THR B 1 190 ? 96.858 127.570 2.886 1.00 17.01 220 THR B O 1
ATOM 12371 N N . ALA B 1 191 ? 96.490 125.539 3.770 1.00 20.16 221 ALA B N 1
ATOM 12372 C CA . ALA B 1 191 ? 95.047 125.730 3.755 1.00 22.07 221 ALA B CA 1
ATOM 12373 C C . ALA B 1 191 ? 94.602 126.901 4.623 1.00 19.09 221 ALA B C 1
ATOM 12374 O O . ALA B 1 191 ? 95.218 127.221 5.658 1.00 24.93 221 ALA B O 1
ATOM 12381 N N . SER B 1 192 ? 93.571 127.596 4.144 1.00 26.51 222 SER B N 1
ATOM 12382 C CA . SER B 1 192 ? 92.771 128.465 4.991 1.00 27.21 222 SER B CA 1
ATOM 12383 C C . SER B 1 192 ? 92.455 127.809 6.316 1.00 26.52 222 SER B C 1
ATOM 12384 O O . SER B 1 192 ? 92.259 126.574 6.374 1.00 22.71 222 SER B O 1
ATOM 12392 N N . LYS B 1 193 ? 92.329 128.647 7.376 1.00 25.82 223 LYS B N 1
ATOM 12393 C CA . LYS B 1 193 ? 91.870 128.159 8.663 1.00 27.48 223 LYS B CA 1
ATOM 12394 C C . LYS B 1 193 ? 90.674 128.964 9.145 1.00 27.07 223 LYS B C 1
ATOM 12395 O O . LYS B 1 193 ? 90.635 130.182 8.965 1.00 25.22 223 LYS B O 1
ATOM 12414 N N . THR B 1 194 ? 89.701 128.281 9.752 1.00 24.64 224 THR B N 1
ATOM 12415 C CA . THR B 1 194 ? 88.520 128.936 10.301 1.00 25.37 224 THR B CA 1
ATOM 12416 C C . THR B 1 194 ? 88.916 129.787 11.492 1.00 28.32 224 THR B C 1
ATOM 12417 O O . THR B 1 194 ? 89.693 129.358 12.347 1.00 28.18 224 THR B O 1
ATOM 12428 N N . THR B 1 195 ? 88.374 130.992 11.561 1.00 24.69 225 THR B N 1
ATOM 12429 C CA . THR B 1 195 ? 88.578 131.844 12.717 1.00 30.45 225 THR B CA 1
ATOM 12430 C C . THR B 1 195 ? 87.226 132.361 13.177 1.00 31.34 225 THR B C 1
ATOM 12431 O O . THR B 1 195 ? 86.239 132.322 12.441 1.00 25.52 225 THR B O 1
ATOM 12442 N N . PHE B 1 196 ? 87.191 132.855 14.407 1.00 22.56 226 PHE B N 1
ATOM 12443 C CA . PHE B 1 196 ? 85.981 133.475 14.920 1.00 23.84 226 PHE B CA 1
ATOM 12444 C C . PHE B 1 196 ? 86.358 134.469 15.999 1.00 23.40 226 PHE B C 1
ATOM 12445 O O . PHE B 1 196 ? 87.467 134.440 16.553 1.00 18.55 226 PHE B O 1
ATOM 12462 N N . SER B 1 197 ? 85.426 135.372 16.265 1.00 16.77 227 SER B N 1
ATOM 12463 C CA . SER B 1 197 ? 85.620 136.408 17.263 1.00 21.35 227 SER B CA 1
ATOM 12464 C C . SER B 1 197 ? 84.281 137.069 17.493 1.00 19.94 227 SER B C 1
ATOM 12465 O O . SER B 1 197 ? 83.357 136.936 16.683 1.00 24.62 227 SER B O 1
ATOM 12473 N N . ALA B 1 198 ? 84.191 137.784 18.604 1.00 16.68 228 ALA B N 1
ATOM 12474 C CA . ALA B 1 198 ? 83.009 138.527 18.981 1.00 18.38 228 ALA B CA 1
ATOM 12475 C C . ALA B 1 198 ? 83.437 139.929 19.370 1.00 29.12 228 ALA B C 1
ATOM 12476 O O . ALA B 1 198 ? 84.445 140.107 20.059 1.00 19.89 228 ALA B O 1
ATOM 12483 N N . LYS B 1 199 ? 82.679 140.927 18.918 1.00 22.53 229 LYS B N 1
ATOM 12484 C CA . LYS B 1 199 ? 83.040 142.299 19.251 1.00 21.71 229 LYS B CA 1
ATOM 12485 C C . LYS B 1 199 ? 82.846 142.583 20.728 1.00 23.55 229 LYS B C 1
ATOM 12486 O O . LYS B 1 199 ? 83.525 143.482 21.254 1.00 23.63 229 LYS B O 1
ATOM 12505 N N . SER B 1 200 ? 81.963 141.816 21.398 1.00 22.26 230 SER B N 1
ATOM 12506 C CA . SER B 1 200 ? 81.606 142.065 22.796 1.00 26.62 230 SER B CA 1
ATOM 12507 C C . SER B 1 200 ? 82.795 141.990 23.752 1.00 22.14 230 SER B C 1
ATOM 12508 O O . SER B 1 200 ? 82.725 142.542 24.858 1.00 19.86 230 SER B O 1
ATOM 12516 N N . ASP B 1 201 ? 83.879 141.334 23.361 1.00 21.77 231 ASP B N 1
ATOM 12517 C CA . ASP B 1 201 ? 84.991 141.109 24.276 1.00 21.20 231 ASP B CA 1
ATOM 12518 C C . ASP B 1 201 ? 86.044 142.208 24.254 1.00 16.79 231 ASP B C 1
ATOM 12519 O O . ASP B 1 201 ? 87.078 142.076 24.933 1.00 19.49 231 ASP B O 1
ATOM 12528 N N . GLY B 1 202 ? 85.805 143.281 23.506 1.00 18.51 232 GLY B N 1
ATOM 12529 C CA . GLY B 1 202 ? 86.722 144.397 23.418 1.00 19.71 232 GLY B CA 1
ATOM 12530 C C . GLY B 1 202 ? 87.996 144.137 22.654 1.00 15.73 232 GLY B C 1
ATOM 12531 O O . GLY B 1 202 ? 88.872 145.008 22.634 1.00 23.30 232 GLY B O 1
ATOM 12535 N N . HIS B 1 203 ? 88.139 142.966 22.038 1.00 17.88 233 HIS B N 1
ATOM 12536 C CA . HIS B 1 203 ? 89.345 142.679 21.274 1.00 20.59 233 HIS B CA 1
ATOM 12537 C C . HIS B 1 203 ? 89.428 143.594 20.051 1.00 23.33 233 HIS B C 1
ATOM 12538 O O . HIS B 1 203 ? 88.415 143.975 19.450 1.00 18.71 233 HIS B O 1
ATOM 12553 N N . THR B 1 204 ? 90.652 143.965 19.704 1.00 18.24 234 THR B N 1
ATOM 12554 C CA . THR B 1 204 ? 90.923 144.828 18.563 1.00 19.28 234 THR B CA 1
ATOM 12555 C C . THR B 1 204 ? 91.898 144.222 17.567 1.00 22.45 234 THR B C 1
ATOM 12556 O O . THR B 1 204 ? 92.178 144.855 16.540 1.00 21.62 234 THR B O 1
ATOM 12567 N N . THR B 1 205 ? 92.415 143.015 17.814 1.00 16.69 235 THR B N 1
ATOM 12568 C CA . THR B 1 205 ? 93.249 142.306 16.860 1.00 16.36 235 THR B CA 1
ATOM 12569 C C . THR B 1 205 ? 92.622 140.966 16.538 1.00 21.18 235 THR B C 1
ATOM 12570 O O . THR B 1 205 ? 92.221 140.240 17.444 1.00 15.60 235 THR B O 1
ATOM 12581 N N . ALA B 1 206 ? 92.593 140.612 15.256 1.00 21.03 236 ALA B N 1
ATOM 12582 C CA . ALA B 1 206 ? 92.066 139.318 14.853 1.00 19.08 236 ALA B CA 1
ATOM 12583 C C . ALA B 1 206 ? 92.872 138.195 15.501 1.00 18.05 236 ALA B C 1
ATOM 12584 O O . ALA B 1 206 ? 94.098 138.308 15.638 1.00 17.05 236 ALA B O 1
ATOM 12591 N N . PRO B 1 207 ? 92.232 137.094 15.890 1.00 15.57 237 PRO B N 1
ATOM 12592 C CA . PRO B 1 207 ? 93.006 135.976 16.454 1.00 15.87 237 PRO B CA 1
ATOM 12593 C C . PRO B 1 207 ? 94.071 135.512 15.468 1.00 15.04 237 PRO B C 1
ATOM 12594 O O . PRO B 1 207 ? 93.814 135.330 14.275 1.00 15.01 237 PRO B O 1
ATOM 12605 N N . GLU B 1 208 ? 95.275 135.297 15.978 1.00 11.21 238 GLU B N 1
ATOM 12606 C CA . GLU B 1 208 ? 96.355 134.827 15.136 1.00 10.67 238 GLU B CA 1
ATOM 12607 C C . GLU B 1 208 ? 96.067 133.436 14.577 1.00 18.55 238 GLU B C 1
ATOM 12608 O O . GLU B 1 208 ? 95.485 132.553 15.229 1.00 12.31 238 GLU B O 1
ATOM 12620 N N . SER B 1 209 ? 96.514 133.235 13.357 1.00 14.91 239 SER B N 1
ATOM 12621 C CA . SER B 1 209 ? 96.227 132.013 12.627 1.00 14.93 239 SER B CA 1
ATOM 12622 C C . SER B 1 209 ? 97.470 131.465 11.958 1.00 18.04 239 SER B C 1
ATOM 12623 O O . SER B 1 209 ? 98.584 131.655 12.460 1.00 19.10 239 SER B O 1
ATOM 12631 N N . GLY B 1 210 ? 97.288 130.734 10.872 1.00 20.63 240 GLY B N 1
ATOM 12632 C CA . GLY B 1 210 ? 98.387 130.017 10.279 1.00 16.93 240 GLY B CA 1
ATOM 12633 C C . GLY B 1 210 ? 98.735 128.800 11.095 1.00 21.41 240 GLY B C 1
ATOM 12634 O O . GLY B 1 210 ? 97.935 127.873 11.176 1.00 20.18 240 GLY B O 1
ATOM 12638 N N . TYR B 1 211 ? 99.919 128.793 11.719 1.00 14.57 241 TYR B N 1
ATOM 12639 C CA . TYR B 1 211 ? 100.260 127.735 12.668 1.00 18.38 241 TYR B CA 1
ATOM 12640 C C . TYR B 1 211 ? 99.671 127.997 14.051 1.00 15.79 241 TYR B C 1
ATOM 12641 O O . TYR B 1 211 ? 99.498 127.048 14.832 1.00 16.49 241 TYR B O 1
ATOM 12659 N N . TYR B 1 212 ? 99.371 129.256 14.369 1.00 11.78 242 TYR B N 1
ATOM 12660 C CA . TYR B 1 212 ? 98.655 129.612 15.594 1.00 12.21 242 TYR B CA 1
ATOM 12661 C C . TYR B 1 212 ? 97.168 129.296 15.424 1.00 18.33 242 TYR B C 1
ATOM 12662 O O . TYR B 1 212 ? 96.621 129.342 14.318 1.00 15.16 242 TYR B O 1
ATOM 12680 N N . GLY B 1 213 ? 96.495 129.006 16.532 1.00 16.37 243 GLY B N 1
ATOM 12681 C CA . GLY B 1 213 ? 95.042 128.875 16.482 1.00 16.10 243 GLY B CA 1
ATOM 12682 C C . GLY B 1 213 ? 94.391 129.064 17.834 1.00 12.79 243 GLY B C 1
ATOM 12683 O O . GLY B 1 213 ? 94.901 128.580 18.842 1.00 13.76 243 GLY B O 1
ATOM 12687 N N . THR B 1 214 ? 93.307 129.823 17.887 1.00 13.57 244 THR B N 1
ATOM 12688 C CA . THR B 1 214 ? 92.505 129.960 19.089 1.00 11.48 244 THR B CA 1
ATOM 12689 C C . THR B 1 214 ? 91.292 129.046 18.930 1.00 15.87 244 THR B C 1
ATOM 12690 O O . THR B 1 214 ? 90.662 129.039 17.878 1.00 15.31 244 THR B O 1
ATOM 12701 N N . ASN B 1 215 ? 91.023 128.212 19.933 1.00 11.49 245 ASN B N 1
ATOM 12702 C CA . ASN B 1 215 ? 89.946 127.221 19.887 1.00 16.20 245 ASN B CA 1
ATOM 12703 C C . ASN B 1 215 ? 89.969 126.489 18.548 1.00 15.29 245 ASN B C 1
ATOM 12704 O O . ASN B 1 215 ? 88.987 126.510 17.796 1.00 16.78 245 ASN B O 1
ATOM 12715 N N . PRO B 1 216 ? 91.089 125.854 18.187 1.00 16.87 246 PRO B N 1
ATOM 12716 C CA . PRO B 1 216 ? 91.179 125.183 16.889 1.00 20.24 246 PRO B CA 1
ATOM 12717 C C . PRO B 1 216 ? 90.110 124.107 16.768 1.00 20.07 246 PRO B C 1
ATOM 12718 O O . PRO B 1 216 ? 89.817 123.386 17.725 1.00 16.75 246 PRO B O 1
ATOM 12729 N N . GLU B 1 217 ? 89.530 124.013 15.577 1.00 22.64 247 GLU B N 1
ATOM 12730 C CA . GLU B 1 217 ? 88.441 123.069 15.304 1.00 22.27 247 GLU B CA 1
ATOM 12731 C C . GLU B 1 217 ? 87.303 123.225 16.305 1.00 16.02 247 GLU B C 1
ATOM 12732 O O . GLU B 1 217 ? 86.641 122.255 16.661 1.00 21.91 247 GLU B O 1
ATOM 12744 N N . MET B 1 218 ? 87.060 124.448 16.754 1.00 17.18 248 MET B N 1
ATOM 12745 C CA . MET B 1 218 ? 86.048 124.743 17.764 1.00 22.34 248 MET B CA 1
ATOM 12746 C C . MET B 1 218 ? 86.225 123.900 19.025 1.00 18.72 248 MET B C 1
ATOM 12747 O O . MET B 1 218 ? 85.253 123.573 19.710 1.00 19.78 248 MET B O 1
ATOM 12761 N N . GLN B 1 219 ? 87.464 123.547 19.355 1.00 16.59 249 GLN B N 1
ATOM 12762 C CA . GLN B 1 219 ? 87.739 122.871 20.622 1.00 16.33 249 GLN B CA 1
ATOM 12763 C C . GLN B 1 219 ? 87.631 123.857 21.781 1.00 18.07 249 GLN B C 1
ATOM 12764 O O . GLN B 1 219 ? 88.441 124.784 21.890 1.00 15.72 249 GLN B O 1
ATOM 12778 N N . LEU B 1 220 ? 86.634 123.666 22.652 1.00 11.30 250 LEU B N 1
ATOM 12779 C CA . LEU B 1 220 ? 86.416 124.538 23.798 1.00 12.54 250 LEU B CA 1
ATOM 12780 C C . LEU B 1 220 ? 86.707 123.812 25.110 1.00 12.46 250 LEU B C 1
ATOM 12781 O O . LEU B 1 220 ? 86.238 124.240 26.169 1.00 14.59 250 LEU B O 1
ATOM 12797 N N . GLY B 1 221 ? 87.484 122.742 25.057 1.00 14.19 251 GLY B N 1
ATOM 12798 C CA . GLY B 1 221 ? 87.787 121.964 26.237 1.00 18.33 251 GLY B CA 1
ATOM 12799 C C . GLY B 1 221 ? 86.729 120.912 26.441 1.00 14.53 251 GLY B C 1
ATOM 12800 O O . GLY B 1 221 ? 85.708 120.877 25.753 1.00 13.05 251 GLY B O 1
ATOM 12804 N N . LYS B 1 222 ? 86.991 120.027 27.409 1.00 17.98 252 LYS B N 1
ATOM 12805 C CA . LYS B 1 222 ? 86.118 118.884 27.635 1.00 17.66 252 LYS B CA 1
ATOM 12806 C C . LYS B 1 222 ? 85.725 118.759 29.100 1.00 14.04 252 LYS B C 1
ATOM 12807 O O . LYS B 1 222 ? 86.502 119.083 30.004 1.00 13.68 252 LYS B O 1
ATOM 12826 N N . HIS B 1 223 ? 84.522 118.197 29.319 1.00 14.43 253 HIS B N 1
ATOM 12827 C CA . HIS B 1 223 ? 84.050 117.822 30.646 1.00 16.78 253 HIS B CA 1
ATOM 12828 C C . HIS B 1 223 ? 84.747 116.532 31.041 1.00 16.24 253 HIS B C 1
ATOM 12829 O O . HIS B 1 223 ? 84.449 115.460 30.501 1.00 20.42 253 HIS B O 1
ATOM 12843 N N . LYS B 1 224 ? 85.691 116.632 31.965 1.00 16.41 254 LYS B N 1
ATOM 12844 C CA . LYS B 1 224 ? 86.497 115.485 32.346 1.00 15.07 254 LYS B CA 1
ATOM 12845 C C . LYS B 1 224 ? 87.172 115.784 33.670 1.00 17.69 254 LYS B C 1
ATOM 12846 O O . LYS B 1 224 ? 87.667 116.898 33.897 1.00 15.97 254 LYS B O 1
ATOM 12865 N N . THR B 1 225 ? 87.229 114.777 34.537 1.00 14.60 255 THR B N 1
ATOM 12866 C CA . THR B 1 225 ? 88.013 114.900 35.762 1.00 14.96 255 THR B CA 1
ATOM 12867 C C . THR B 1 225 ? 89.463 114.542 35.492 1.00 18.12 255 THR B C 1
ATOM 12868 O O . THR B 1 225 ? 89.792 113.374 35.249 1.00 21.57 255 THR B O 1
ATOM 12879 N N . ILE B 1 226 ? 90.317 115.556 35.556 1.00 15.16 256 ILE B N 1
ATOM 12880 C CA . ILE B 1 226 ? 91.762 115.450 35.412 1.00 16.67 256 ILE B CA 1
ATOM 12881 C C . ILE B 1 226 ? 92.364 115.140 36.770 1.00 17.12 256 ILE B C 1
ATOM 12882 O O . ILE B 1 226 ? 91.911 115.650 37.799 1.00 20.79 256 ILE B O 1
ATOM 12898 N N . SER B 1 227 ? 93.391 114.324 36.770 1.00 14.58 257 SER B N 1
ATOM 12899 C CA A SER B 1 227 ? 94.215 114.096 37.953 0.62 21.65 257 SER B CA 1
ATOM 12900 C CA B SER B 1 227 ? 94.221 114.078 37.947 0.38 21.63 257 SER B CA 1
ATOM 12901 C C . SER B 1 227 ? 95.485 114.926 37.830 1.00 20.65 257 SER B C 1
ATOM 12902 O O . SER B 1 227 ? 96.306 114.699 36.937 1.00 20.62 257 SER B O 1
ATOM 12917 N N . VAL B 1 228 ? 95.632 115.912 38.716 1.00 16.12 258 VAL B N 1
ATOM 12918 C CA . VAL B 1 228 ? 96.768 116.842 38.643 1.00 16.74 258 VAL B CA 1
ATOM 12919 C C . VAL B 1 228 ? 97.932 116.139 39.332 1.00 21.87 258 VAL B C 1
ATOM 12920 O O . VAL B 1 228 ? 98.064 116.159 40.564 1.00 19.11 258 VAL B O 1
ATOM 12933 N N . ASP B 1 229 ? 98.744 115.487 38.537 1.00 17.83 259 ASP B N 1
ATOM 12934 C CA . ASP B 1 229 ? 99.762 114.597 39.071 1.00 22.41 259 ASP B CA 1
ATOM 12935 C C . ASP B 1 229 ? 101.033 114.572 38.245 1.00 23.15 259 ASP B C 1
ATOM 12936 O O . ASP B 1 229 ? 101.956 113.837 38.603 1.00 24.55 259 ASP B O 1
ATOM 12945 N N . GLY B 1 230 ? 101.122 115.328 37.157 1.00 23.47 260 GLY B N 1
ATOM 12946 C CA . GLY B 1 230 ? 102.281 115.274 36.302 1.00 23.82 260 GLY B CA 1
ATOM 12947 C C . GLY B 1 230 ? 102.210 114.213 35.239 1.00 22.73 260 GLY B C 1
ATOM 12948 O O . GLY B 1 230 ? 103.047 114.210 34.339 1.00 28.47 260 GLY B O 1
ATOM 12952 N N . ASP B 1 231 ? 101.233 113.315 35.325 1.00 22.99 261 ASP B N 1
ATOM 12953 C CA . ASP B 1 231 ? 100.985 112.298 34.310 1.00 29.29 261 ASP B CA 1
ATOM 12954 C C . ASP B 1 231 ? 100.027 112.914 33.296 1.00 21.89 261 ASP B C 1
ATOM 12955 O O . ASP B 1 231 ? 99.011 113.505 33.687 1.00 24.69 261 ASP B O 1
ATOM 12964 N N . LEU B 1 232 ? 100.371 112.798 32.012 1.00 23.89 262 LEU B N 1
ATOM 12965 C CA . LEU B 1 232 ? 99.644 113.478 30.939 1.00 21.67 262 LEU B CA 1
ATOM 12966 C C . LEU B 1 232 ? 98.664 112.561 30.242 1.00 19.30 262 LEU B C 1
ATOM 12967 O O . LEU B 1 232 ? 97.970 112.992 29.300 1.00 19.67 262 LEU B O 1
ATOM 12983 N N . SER B 1 233 ? 98.560 111.317 30.718 1.00 20.77 263 SER B N 1
ATOM 12984 C CA . SER B 1 233 ? 97.722 110.353 30.048 1.00 21.14 263 SER B CA 1
ATOM 12985 C C . SER B 1 233 ? 96.265 110.752 30.092 1.00 22.47 263 SER B C 1
ATOM 12986 O O . SER B 1 233 ? 95.499 110.239 29.312 1.00 22.43 263 SER B O 1
ATOM 12994 N N . ASP B 1 234 ? 95.854 111.655 30.964 1.00 19.90 264 ASP B N 1
ATOM 12995 C CA . ASP B 1 234 ? 94.453 112.038 31.021 1.00 18.31 264 ASP B CA 1
ATOM 12996 C C . ASP B 1 234 ? 94.104 113.188 30.076 1.00 18.48 264 ASP B C 1
ATOM 12997 O O . ASP B 1 234 ? 92.951 113.626 30.034 1.00 17.02 264 ASP B O 1
ATOM 13006 N N . TRP B 1 235 ? 95.054 113.659 29.288 1.00 17.09 265 TRP B N 1
ATOM 13007 C CA . TRP B 1 235 ? 94.820 114.695 28.300 1.00 14.61 265 TRP B CA 1
ATOM 13008 C C . TRP B 1 235 ? 94.943 114.128 26.886 1.00 19.99 265 TRP B C 1
ATOM 13009 O O . TRP B 1 235 ? 95.575 113.096 26.659 1.00 23.51 265 TRP B O 1
ATOM 13030 N N . ASP B 1 236 ? 94.378 114.841 25.916 1.00 21.71 266 ASP B N 1
ATOM 13031 C CA . ASP B 1 236 ? 94.582 114.483 24.522 1.00 18.43 266 ASP B CA 1
ATOM 13032 C C . ASP B 1 236 ? 94.501 115.745 23.673 1.00 16.28 266 ASP B C 1
ATOM 13033 O O . ASP B 1 236 ? 94.100 116.819 24.137 1.00 17.79 266 ASP B O 1
ATOM 13042 N N . SER B 1 237 ? 94.882 115.595 22.410 1.00 17.70 267 SER B N 1
ATOM 13043 C CA . SER B 1 237 ? 95.033 116.750 21.534 1.00 17.09 267 SER B CA 1
ATOM 13044 C C . SER B 1 237 ? 93.720 117.457 21.246 1.00 19.49 267 SER B C 1
ATOM 13045 O O . SER B 1 237 ? 93.738 118.647 20.916 1.00 19.47 267 SER B O 1
ATOM 13053 N N . SER B 1 238 ? 92.575 116.779 21.401 1.00 16.74 268 SER B N 1
ATOM 13054 C CA . SER B 1 238 ? 91.294 117.432 21.173 1.00 18.09 268 SER B CA 1
ATOM 13055 C C . SER B 1 238 ? 90.941 118.446 22.249 1.00 15.17 268 SER B C 1
ATOM 13056 O O . SER B 1 238 ? 89.984 119.199 22.062 1.00 15.11 268 SER B O 1
ATOM 13064 N N . MET B 1 239 ? 91.684 118.489 23.354 1.00 15.78 269 MET B N 1
ATOM 13065 C CA . MET B 1 239 ? 91.474 119.401 24.464 1.00 15.00 269 MET B CA 1
ATOM 13066 C C . MET B 1 239 ? 92.285 120.692 24.361 1.00 13.78 269 MET B C 1
ATOM 13067 O O . MET B 1 239 ? 92.180 121.535 25.256 1.00 13.69 269 MET B O 1
ATOM 13081 N N . ILE B 1 240 ? 93.033 120.886 23.279 1.00 15.19 270 ILE B N 1
ATOM 13082 C CA . ILE B 1 240 ? 93.777 122.132 23.087 1.00 12.82 270 ILE B CA 1
ATOM 13083 C C . ILE B 1 240 ? 92.800 123.260 22.756 1.00 13.13 270 ILE B C 1
ATOM 13084 O O . ILE B 1 240 ? 92.039 123.199 21.779 1.00 14.14 270 ILE B O 1
ATOM 13100 N N . ILE B 1 241 ? 92.813 124.297 23.582 1.00 10.06 271 ILE B N 1
ATOM 13101 C CA . ILE B 1 241 ? 92.023 125.500 23.353 1.00 11.12 271 ILE B CA 1
ATOM 13102 C C . ILE B 1 241 ? 92.869 126.624 22.779 1.00 11.43 271 ILE B C 1
ATOM 13103 O O . ILE B 1 241 ? 92.313 127.650 22.369 1.00 11.58 271 ILE B O 1
ATOM 13119 N N . ALA B 1 242 ? 94.191 126.503 22.807 1.00 13.13 272 ALA B N 1
ATOM 13120 C CA . ALA B 1 242 ? 95.046 127.544 22.214 1.00 12.71 272 ALA B CA 1
ATOM 13121 C C . ALA B 1 242 ? 96.336 126.881 21.774 1.00 12.22 272 ALA B C 1
ATOM 13122 O O . ALA B 1 242 ? 97.060 126.295 22.592 1.00 11.15 2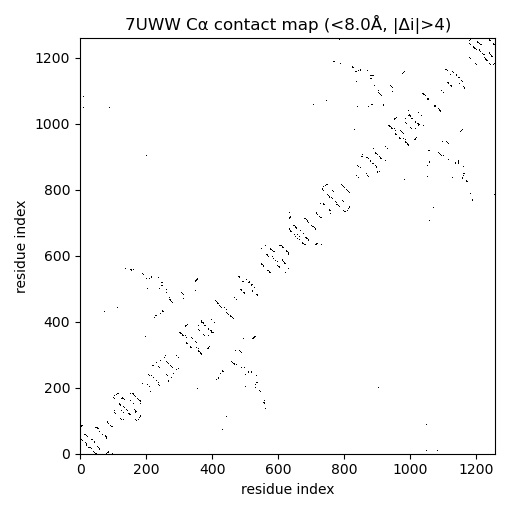72 ALA B O 1
ATOM 13129 N N . GLN B 1 243 ? 96.604 126.955 20.465 1.00 11.28 273 GLN B N 1
ATOM 13130 C CA . GLN B 1 243 ? 97.772 126.363 19.839 1.00 12.05 273 GLN B CA 1
ATOM 13131 C C . GLN B 1 243 ? 98.756 127.488 19.503 1.00 11.80 273 GLN B C 1
ATOM 13132 O O . GLN B 1 243 ? 98.421 128.414 18.764 1.00 11.56 273 GLN B O 1
ATOM 13146 N N . GLY B 1 244 ? 99.944 127.425 20.078 1.00 10.96 274 GLY B N 1
ATOM 13147 C CA . GLY B 1 244 ? 101.006 128.345 19.749 1.00 12.60 274 GLY B CA 1
ATOM 13148 C C . GLY B 1 244 ? 101.989 127.688 18.797 1.00 13.34 274 GLY B C 1
ATOM 13149 O O . GLY B 1 244 ? 101.725 126.647 18.181 1.00 12.29 274 GLY B O 1
ATOM 13153 N N . VAL B 1 245 ? 103.146 128.328 18.664 1.00 15.05 275 VAL B N 1
ATOM 13154 C CA . VAL B 1 245 ? 104.248 127.751 17.911 1.00 11.63 275 VAL B CA 1
ATOM 13155 C C . VAL B 1 245 ? 105.505 127.759 18.778 1.00 12.99 275 VAL B C 1
ATOM 13156 O O . VAL B 1 245 ? 105.599 128.448 19.803 1.00 12.94 275 VAL B O 1
ATOM 13169 N N . ALA B 1 246 ? 106.464 126.933 18.363 1.00 9.81 276 ALA B N 1
ATOM 13170 C CA . ALA B 1 246 ? 107.741 126.845 19.036 1.00 14.13 276 ALA B CA 1
ATOM 13171 C C . ALA B 1 246 ? 108.711 127.859 18.455 1.00 13.48 276 ALA B C 1
ATOM 13172 O O . ALA B 1 246 ? 108.607 128.257 17.293 1.00 12.01 276 ALA B O 1
ATOM 13179 N N . ASN B 1 247 ? 109.644 128.288 19.292 1.00 12.84 277 ASN B N 1
ATOM 13180 C CA . ASN B 1 247 ? 110.758 129.138 18.869 1.00 14.25 277 ASN B CA 1
ATOM 13181 C C . ASN B 1 247 ? 110.304 130.513 18.408 1.00 12.39 277 ASN B C 1
ATOM 13182 O O . ASN B 1 247 ? 110.952 131.130 17.562 1.00 12.07 277 ASN B O 1
ATOM 13193 N N . ASP B 1 248 ? 109.249 131.040 19.018 1.00 10.86 278 ASP B N 1
ATOM 13194 C CA . ASP B 1 248 ? 108.812 132.413 18.770 1.00 10.05 278 ASP B CA 1
ATOM 13195 C C . ASP B 1 248 ? 108.839 133.269 20.034 1.00 11.47 278 ASP B C 1
ATOM 13196 O O . ASP B 1 248 ? 108.165 134.308 20.085 1.00 11.45 278 ASP B O 1
ATOM 13205 N N . ASP B 1 249 ? 109.593 132.855 21.067 1.00 10.32 279 ASP B N 1
ATOM 13206 C CA . ASP B 1 249 ? 109.810 133.681 22.236 1.00 11.29 279 ASP B CA 1
ATOM 13207 C C . ASP B 1 249 ? 110.794 134.795 21.895 1.00 10.67 279 ASP B C 1
ATOM 13208 O O . ASP B 1 249 ? 111.555 134.684 20.928 1.00 10.94 279 ASP B O 1
ATOM 13217 N N . PRO B 1 250 ? 110.733 135.915 22.627 1.00 8.47 280 PRO B N 1
ATOM 13218 C CA . PRO B 1 250 ? 111.408 137.134 22.151 1.00 8.84 280 PRO B CA 1
ATOM 13219 C C . PRO B 1 250 ? 112.906 137.012 21.929 1.00 9.35 280 PRO B C 1
ATOM 13220 O O . PRO B 1 250 ? 113.449 137.722 21.064 1.00 9.46 280 PRO B O 1
ATOM 13231 N N . ARG B 1 251 ? 113.589 136.168 22.699 1.00 10.00 281 ARG B N 1
ATOM 13232 C CA . ARG B 1 251 ? 115.038 136.071 22.598 1.00 11.72 281 ARG B CA 1
ATOM 13233 C C . ARG B 1 251 ? 115.483 135.753 21.174 1.00 12.32 281 ARG B C 1
ATOM 13234 O O . ARG B 1 251 ? 116.581 136.139 20.770 1.00 12.14 281 ARG B O 1
ATOM 13255 N N . VAL B 1 252 ? 114.651 135.061 20.397 1.00 11.16 282 VAL B N 1
ATOM 13256 C CA . VAL B 1 252 ? 115.094 134.622 19.083 1.00 12.45 282 VAL B CA 1
ATOM 13257 C C . VAL B 1 252 ? 115.297 135.783 18.119 1.00 14.35 282 VAL B C 1
ATOM 13258 O O . VAL B 1 252 ? 115.947 135.607 17.075 1.00 13.31 282 VAL B O 1
ATOM 13271 N N . TYR B 1 253 ? 114.769 136.969 18.434 1.00 8.96 283 TYR B N 1
ATOM 13272 C CA . TYR B 1 253 ? 114.898 138.122 17.559 1.00 10.53 283 TYR B CA 1
ATOM 13273 C C . TYR B 1 253 ? 116.113 138.985 17.874 1.00 13.70 283 TYR B C 1
ATOM 13274 O O . TYR B 1 253 ? 116.308 140.004 17.204 1.00 13.96 283 TYR B O 1
ATOM 13292 N N . MET B 1 254 ? 116.917 138.597 18.845 1.00 12.76 284 MET B N 1
ATOM 13293 C CA . MET B 1 254 ? 118.173 139.262 19.164 1.00 12.44 284 MET B CA 1
ATOM 13294 C C . MET B 1 254 ? 119.303 138.646 18.354 1.00 12.31 284 MET B C 1
ATOM 13295 O O . MET B 1 254 ? 119.218 137.502 17.903 1.00 11.33 284 MET B O 1
ATOM 13309 N N . PRO B 1 255 ? 120.402 139.375 18.167 1.00 11.55 285 PRO B N 1
ATOM 13310 C CA . PRO B 1 255 ? 121.548 138.763 17.465 1.00 16.13 285 PRO B CA 1
ATOM 13311 C C . PRO B 1 255 ? 122.086 137.500 18.135 1.00 17.24 285 PRO B C 1
ATOM 13312 O O . PRO B 1 255 ? 122.517 136.562 17.442 1.00 17.50 285 PRO B O 1
ATOM 13323 N N . SER B 1 256 ? 122.071 137.446 19.473 1.00 10.35 286 SER B N 1
ATOM 13324 C CA . SER B 1 256 ? 122.686 136.338 20.195 1.00 15.20 286 SER B CA 1
ATOM 13325 C C . SER B 1 256 ? 122.171 136.282 21.634 1.00 19.09 286 SER B C 1
ATOM 13326 O O . SER B 1 256 ? 122.891 136.585 22.595 1.00 17.45 286 SER B O 1
ATOM 13334 N N . SER B 1 257 ? 120.903 135.896 21.792 1.00 16.75 287 SER B N 1
ATOM 13335 C CA . SER B 1 257 ? 120.307 135.736 23.114 1.00 18.05 287 SER B CA 1
ATOM 13336 C C . SER B 1 257 ? 119.860 134.302 23.342 1.00 16.41 287 SER B C 1
ATOM 13337 O O . SER B 1 257 ? 118.994 134.059 24.200 1.00 12.90 287 SER B O 1
ATOM 13345 N N . MET B 1 258 ? 120.346 133.358 22.524 1.00 13.88 288 MET B N 1
ATOM 13346 C CA . MET B 1 258 ? 119.951 131.965 22.671 1.00 15.05 288 MET B CA 1
ATOM 13347 C C . MET B 1 258 ? 120.592 131.312 23.875 1.00 19.56 288 MET B C 1
ATOM 13348 O O . MET B 1 258 ? 120.264 130.172 24.188 1.00 16.07 288 MET B O 1
ATOM 13362 N N . HIS B 1 259 ? 121.460 132.020 24.594 1.00 18.31 289 HIS B N 1
ATOM 13363 C CA . HIS B 1 259 ? 121.952 131.561 25.886 1.00 20.65 289 HIS B CA 1
ATOM 13364 C C . HIS B 1 259 ? 120.950 131.796 26.999 1.00 17.81 289 HIS B C 1
ATOM 13365 O O . HIS B 1 259 ? 121.115 131.243 28.089 1.00 20.02 289 HIS B O 1
ATOM 13379 N N . GLU B 1 260 ? 119.906 132.584 26.755 1.00 16.44 290 GLU B N 1
ATOM 13380 C CA . GLU B 1 260 ? 118.919 132.853 27.789 1.00 15.99 290 GLU B CA 1
ATOM 13381 C C . GLU B 1 260 ? 117.877 131.741 27.840 1.00 18.85 290 GLU B C 1
ATOM 13382 O O . GLU B 1 260 ? 117.478 131.170 26.832 1.00 14.77 290 GLU B O 1
ATOM 13394 N N . GLN B 1 261 ? 117.441 131.438 29.028 1.00 13.79 291 GLN B N 1
ATOM 13395 C CA . GLN B 1 261 ? 116.390 130.445 29.182 1.00 13.05 291 GLN B CA 1
ATOM 13396 C C . GLN B 1 261 ? 115.163 130.787 28.310 1.00 11.93 291 GLN B C 1
ATOM 13397 O O . GLN B 1 261 ? 114.734 131.949 28.266 1.00 13.76 291 GLN B O 1
ATOM 13411 N N . PRO B 1 262 ? 114.606 129.832 27.582 1.00 13.21 292 PRO B N 1
ATOM 13412 C CA . PRO B 1 262 ? 113.430 130.115 26.748 1.00 13.43 292 PRO B CA 1
ATOM 13413 C C . PRO B 1 262 ? 112.167 130.200 27.592 1.00 13.98 292 PRO B C 1
ATOM 13414 O O . PRO B 1 262 ? 112.001 129.472 28.578 1.00 16.77 292 PRO B O 1
ATOM 13425 N N . TRP B 1 263 ? 111.297 131.121 27.198 1.00 11.87 293 TRP B N 1
ATOM 13426 C CA . TRP B 1 263 ? 109.934 131.220 27.718 1.00 12.43 293 TRP B CA 1
ATOM 13427 C C . TRP B 1 263 ? 108.986 130.994 26.544 1.00 9.14 293 TRP B C 1
ATOM 13428 O O . TRP B 1 263 ? 108.360 131.933 26.037 1.00 10.32 293 TRP B O 1
ATOM 13449 N N . ASP B 1 264 ? 108.886 129.735 26.121 1.00 8.92 294 ASP B N 1
ATOM 13450 C CA . ASP B 1 264 ? 108.325 129.360 24.819 1.00 10.29 294 ASP B CA 1
ATOM 13451 C C . ASP B 1 264 ? 107.081 128.513 25.058 1.00 8.18 294 ASP B C 1
ATOM 13452 O O . ASP B 1 264 ? 107.156 127.284 25.172 1.00 12.15 294 ASP B O 1
ATOM 13461 N N . ALA B 1 265 ? 105.939 129.185 25.145 1.00 9.01 295 ALA B N 1
ATOM 13462 C CA . ALA B 1 265 ? 104.668 128.477 25.260 1.00 8.18 295 ALA B CA 1
ATOM 13463 C C . ALA B 1 265 ? 104.337 127.779 23.946 1.00 11.32 295 ALA B C 1
ATOM 13464 O O . ALA B 1 265 ? 104.517 128.346 22.854 1.00 10.08 295 ALA B O 1
ATOM 13471 N N . TYR B 1 266 ? 103.869 126.544 24.035 1.00 13.38 296 TYR B N 1
ATOM 13472 C CA . TYR B 1 266 ? 103.521 125.797 22.830 1.00 11.78 296 TYR B CA 1
ATOM 13473 C C . TYR B 1 266 ? 102.030 125.505 22.710 1.00 13.57 296 TYR B C 1
ATOM 13474 O O . TYR B 1 266 ? 101.439 125.751 21.659 1.00 11.87 296 TYR B O 1
ATOM 13492 N N . ALA B 1 267 ? 101.374 124.986 23.758 1.00 10.96 297 ALA B N 1
ATOM 13493 C CA . ALA B 1 267 ? 99.961 124.659 23.663 1.00 9.06 297 ALA B CA 1
ATOM 13494 C C . ALA B 1 267 ? 99.323 124.697 25.040 1.00 7.19 297 ALA B C 1
ATOM 13495 O O . ALA B 1 267 ? 99.977 124.428 26.067 1.00 10.51 297 ALA B O 1
ATOM 13502 N N . LEU B 1 268 ? 98.030 125.045 25.041 1.00 8.36 298 LEU B N 1
ATOM 13503 C CA . LEU B 1 268 ? 97.238 125.163 26.251 1.00 9.71 298 LEU B CA 1
ATOM 13504 C C . LEU B 1 268 ? 96.025 124.267 26.090 1.00 14.01 298 LEU B C 1
ATOM 13505 O O . LEU B 1 268 ? 95.256 124.404 25.122 1.00 12.02 298 LEU B O 1
ATOM 13521 N N . TYR B 1 269 ? 95.853 123.359 27.035 1.00 11.81 299 TYR B N 1
ATOM 13522 C CA . TYR B 1 269 ? 94.723 122.452 27.033 1.00 11.77 299 TYR B CA 1
ATOM 13523 C C . TYR B 1 269 ? 93.811 122.770 28.226 1.00 12.56 299 TYR B C 1
ATOM 13524 O O . TYR B 1 269 ? 94.283 123.221 29.281 1.00 10.85 299 TYR B O 1
ATOM 13542 N N . SER B 1 270 ? 92.509 122.472 28.085 1.00 12.62 300 SER B N 1
ATOM 13543 C CA . SER B 1 270 ? 91.577 122.702 29.185 1.00 11.96 300 SER B CA 1
ATOM 13544 C C . SER B 1 270 ? 90.524 121.597 29.312 1.00 13.20 300 SER B C 1
ATOM 13545 O O . SER B 1 270 ? 90.073 120.983 28.328 1.00 11.56 300 SER B O 1
ATOM 13553 N N . ALA B 1 271 ? 90.140 121.373 30.570 1.00 16.02 301 ALA B N 1
ATOM 13554 C CA . ALA B 1 271 ? 89.048 120.496 30.947 1.00 14.58 301 ALA B CA 1
ATOM 13555 C C . ALA B 1 271 ? 88.368 121.111 32.164 1.00 13.93 301 ALA B C 1
ATOM 13556 O O . ALA B 1 271 ? 88.909 122.010 32.821 1.00 10.55 301 ALA B O 1
ATOM 13563 N N . TRP B 1 272 ? 87.166 120.605 32.481 1.00 15.70 302 TRP B N 1
ATOM 13564 C CA . TRP B 1 272 ? 86.478 121.036 33.689 1.00 12.43 302 TRP B CA 1
ATOM 13565 C C . TRP B 1 272 ? 85.610 119.901 34.233 1.00 14.29 302 TRP B C 1
ATOM 13566 O O . TRP B 1 272 ? 85.199 119.000 33.494 1.00 12.37 302 TRP B O 1
ATOM 13587 N N . ASP B 1 273 ? 85.292 119.980 35.523 1.00 14.69 303 ASP B N 1
ATOM 13588 C CA . ASP B 1 273 ? 84.261 119.098 36.087 1.00 14.77 303 ASP B CA 1
ATOM 13589 C C . ASP B 1 273 ? 83.436 119.931 37.059 1.00 13.71 303 ASP B C 1
ATOM 13590 O O . ASP B 1 273 ? 83.320 121.155 36.909 1.00 14.60 303 ASP B O 1
ATOM 13599 N N . ASP B 1 274 ? 82.787 119.270 38.055 1.00 11.03 304 ASP B N 1
ATOM 13600 C CA . ASP B 1 274 ? 81.979 120.062 38.970 1.00 13.52 304 ASP B CA 1
ATOM 13601 C C . ASP B 1 274 ? 82.803 120.768 40.030 1.00 11.69 304 ASP B C 1
ATOM 13602 O O . ASP B 1 274 ? 82.258 121.637 40.712 1.00 16.65 304 ASP B O 1
ATOM 13611 N N . ASP B 1 275 ? 84.093 120.444 40.153 1.00 13.41 305 ASP B N 1
ATOM 13612 C CA . ASP B 1 275 ? 84.988 120.968 41.183 1.00 11.38 305 ASP B CA 1
ATOM 13613 C C . ASP B 1 275 ? 85.991 121.974 40.650 1.00 17.24 305 ASP B C 1
ATOM 13614 O O . ASP B 1 275 ? 86.280 122.978 41.318 1.00 16.59 305 ASP B O 1
ATOM 13623 N N . ASN B 1 276 ? 86.531 121.723 39.463 1.00 13.45 306 ASN B N 1
ATOM 13624 C CA . ASN B 1 276 ? 87.706 122.455 39.012 1.00 14.07 306 ASN B CA 1
ATOM 13625 C C . ASN B 1 276 ? 87.655 122.816 37.525 1.00 14.35 306 ASN B C 1
ATOM 13626 O O . ASN B 1 276 ? 87.056 122.122 36.690 1.00 13.40 306 ASN B O 1
ATOM 13637 N N . LEU B 1 277 ? 88.397 123.882 37.215 1.00 12.94 307 LEU B N 1
ATOM 13638 C CA . LEU B 1 277 ? 88.898 124.181 35.879 1.00 13.38 307 LEU B CA 1
ATOM 13639 C C . LEU B 1 277 ? 90.327 123.667 35.802 1.00 13.64 307 LEU B C 1
ATOM 13640 O O . LEU B 1 277 ? 91.155 124.013 36.649 1.00 16.53 307 LEU B O 1
ATOM 13656 N N . TYR B 1 278 ? 90.603 122.822 34.817 1.00 9.59 308 TYR B N 1
ATOM 13657 C CA . TYR B 1 278 ? 91.919 122.221 34.642 1.00 11.51 308 TYR B CA 1
ATOM 13658 C C . TYR B 1 278 ? 92.629 122.800 33.420 1.00 11.10 308 TYR B C 1
ATOM 13659 O O . TYR B 1 278 ? 91.997 123.055 32.386 1.00 14.41 308 TYR B O 1
ATOM 13677 N N . PHE B 1 279 ? 93.952 122.898 33.519 1.00 12.58 309 PHE B N 1
ATOM 13678 C CA . PHE B 1 279 ? 94.808 123.262 32.393 1.00 12.62 309 PHE B CA 1
ATOM 13679 C C . PHE B 1 279 ? 96.038 122.375 32.281 1.00 16.03 309 PHE B C 1
ATOM 13680 O O . PHE B 1 279 ? 96.613 121.902 33.265 1.00 11.12 309 PHE B O 1
ATOM 13697 N N . LEU B 1 280 ? 96.463 122.169 31.057 1.00 11.62 310 LEU B N 1
ATOM 13698 C CA . LEU B 1 280 ? 97.753 121.581 30.767 1.00 13.10 310 LEU B CA 1
ATOM 13699 C C . LEU B 1 280 ? 98.463 122.614 29.913 1.00 12.95 310 LEU B C 1
ATOM 13700 O O . LEU B 1 280 ? 97.903 123.078 28.910 1.00 12.76 310 LEU B O 1
ATOM 13716 N N . LEU B 1 281 ? 99.656 122.994 30.329 1.00 11.94 311 LEU B N 1
ATOM 13717 C CA . LEU B 1 281 ? 100.489 123.896 29.540 1.00 12.98 311 LEU B CA 1
ATOM 13718 C C . LEU B 1 281 ? 101.728 123.160 29.061 1.00 15.17 311 LEU B C 1
ATOM 13719 O O . LEU B 1 281 ? 102.525 122.677 29.886 1.00 12.11 311 LEU B O 1
ATOM 13735 N N . GLU B 1 282 ? 101.943 123.166 27.738 1.00 10.95 312 GLU B N 1
ATOM 13736 C CA . GLU B 1 282 ? 103.163 122.662 27.145 1.00 10.06 312 GLU B CA 1
ATOM 13737 C C . GLU B 1 282 ? 104.056 123.843 26.790 1.00 11.04 312 GLU B C 1
ATOM 13738 O O . GLU B 1 282 ? 103.601 124.774 26.111 1.00 11.90 312 GLU B O 1
ATOM 13750 N N . MET B 1 283 ? 105.318 123.787 27.242 1.00 10.75 313 MET B N 1
ATOM 13751 C CA . MET B 1 283 ? 106.380 124.724 26.864 1.00 9.92 313 MET B CA 1
ATOM 13752 C C . MET B 1 283 ? 107.487 123.955 26.137 1.00 14.69 313 MET B C 1
ATOM 13753 O O . MET B 1 283 ? 107.760 122.798 26.460 1.00 13.25 313 MET B O 1
ATOM 13767 N N . ALA B 1 284 ? 108.119 124.584 25.138 1.00 13.04 314 ALA B N 1
ATOM 13768 C CA . ALA B 1 284 ? 109.166 123.949 24.364 1.00 11.03 314 ALA B CA 1
ATOM 13769 C C . ALA B 1 284 ? 110.549 124.535 24.662 1.00 11.26 314 ALA B C 1
ATOM 13770 O O . ALA B 1 284 ? 110.718 125.659 25.157 1.00 12.01 314 ALA B O 1
ATOM 13777 N N . ASN B 1 285 ? 111.561 123.749 24.338 1.00 14.23 315 ASN B N 1
ATOM 13778 C CA . ASN B 1 285 ? 112.945 124.246 24.335 1.00 15.37 315 ASN B CA 1
ATOM 13779 C C . ASN B 1 285 ? 113.652 123.663 23.111 1.00 13.48 315 ASN B C 1
ATOM 13780 O O . ASN B 1 285 ? 114.153 122.526 23.138 1.00 14.62 315 ASN B O 1
ATOM 13791 N N . THR B 1 286 ? 113.673 124.443 22.034 1.00 15.04 316 THR B N 1
ATOM 13792 C CA . THR B 1 286 ? 114.292 124.022 20.787 1.00 13.47 316 THR B CA 1
ATOM 13793 C C . THR B 1 286 ? 115.747 124.463 20.658 1.00 19.02 316 THR B C 1
ATOM 13794 O O . THR B 1 286 ? 116.331 124.292 19.584 1.00 19.31 316 THR B O 1
ATOM 13805 N N . THR B 1 287 ? 116.342 124.991 21.724 1.00 12.66 317 THR B N 1
ATOM 13806 C CA . THR B 1 287 ? 117.700 125.514 21.642 1.00 16.39 317 THR B CA 1
ATOM 13807 C C . THR B 1 287 ? 118.673 124.445 21.176 1.00 21.38 317 THR B C 1
ATOM 13808 O O . THR B 1 287 ? 119.624 124.749 20.430 1.00 24.16 317 THR B O 1
ATOM 13819 N N . TYR B 1 288 ? 118.421 123.192 21.572 1.00 16.85 318 TYR B N 1
ATOM 13820 C CA . TYR B 1 288 ? 119.312 122.096 21.218 1.00 25.53 318 TYR B CA 1
ATOM 13821 C C . TYR B 1 288 ? 119.452 121.965 19.712 1.00 22.56 318 TYR B C 1
ATOM 13822 O O . TYR B 1 288 ? 120.483 121.488 19.221 1.00 25.65 318 TYR B O 1
ATOM 13840 N N . ILE B 1 289 ? 118.434 122.366 18.962 1.00 22.21 319 ILE B N 1
ATOM 13841 C CA . ILE B 1 289 ? 118.431 122.222 17.516 1.00 27.66 319 ILE B CA 1
ATOM 13842 C C . ILE B 1 289 ? 118.908 123.489 16.813 1.00 29.22 319 ILE B C 1
ATOM 13843 O O . ILE B 1 289 ? 119.627 123.414 15.816 1.00 22.99 319 ILE B O 1
ATOM 13859 N N . THR B 1 290 ? 118.513 124.663 17.291 1.00 22.49 320 THR B N 1
ATOM 13860 C CA . THR B 1 290 ? 118.819 125.886 16.559 1.00 23.05 320 THR B CA 1
ATOM 13861 C C . THR B 1 290 ? 120.188 126.459 16.895 1.00 27.21 320 THR B C 1
ATOM 13862 O O . THR B 1 290 ? 120.781 127.139 16.044 1.00 24.06 320 THR B O 1
ATOM 13873 N N . SER B 1 291 ? 120.657 126.276 18.133 1.00 22.46 321 SER B N 1
ATOM 13874 C CA . SER B 1 291 ? 121.862 126.913 18.634 1.00 26.57 321 SER B CA 1
ATOM 13875 C C . SER B 1 291 ? 122.502 126.034 19.719 1.00 24.07 321 SER B C 1
ATOM 13876 O O . SER B 1 291 ? 122.619 126.432 20.882 1.00 22.31 321 SER B O 1
ATOM 13884 N N . PRO B 1 292 ? 122.908 124.812 19.378 1.00 27.99 322 PRO B N 1
ATOM 13885 C CA . PRO B 1 292 ? 123.472 123.911 20.407 1.00 23.56 322 PRO B CA 1
ATOM 13886 C C . PRO B 1 292 ? 124.728 124.454 21.058 1.00 32.10 322 PRO B C 1
ATOM 13887 O O . PRO B 1 292 ? 125.052 124.038 22.176 1.00 25.20 322 PRO B O 1
ATOM 13898 N N . GLU B 1 293 ? 125.448 125.371 20.393 1.00 26.32 323 GLU B N 1
ATOM 13899 C CA . GLU B 1 293 ? 126.621 125.972 21.021 1.00 36.28 323 GLU B CA 1
ATOM 13900 C C . GLU B 1 293 ? 126.239 126.687 22.312 1.00 38.39 323 GLU B C 1
ATOM 13901 O O . GLU B 1 293 ? 127.045 126.741 23.248 1.00 29.53 323 GLU B O 1
ATOM 13913 N N . ASP B 1 294 ? 125.006 127.211 22.394 1.00 29.94 324 ASP B N 1
ATOM 13914 C CA . ASP B 1 294 ? 124.499 127.908 23.582 1.00 32.54 324 ASP B CA 1
ATOM 13915 C C . ASP B 1 294 ? 124.022 126.851 24.562 1.00 33.63 324 ASP B C 1
ATOM 13916 O O . ASP B 1 294 ? 122.839 126.499 24.608 1.00 33.30 324 ASP B O 1
ATOM 13925 N N . ASN B 1 295 ? 124.972 126.345 25.368 1.00 34.88 325 ASN B N 1
ATOM 13926 C CA . ASN B 1 295 ? 124.751 125.115 26.120 1.00 43.76 325 ASN B CA 1
ATOM 13927 C C . ASN B 1 295 ? 123.985 125.328 27.418 1.00 36.75 325 ASN B C 1
ATOM 13928 O O . ASN B 1 295 ? 123.511 124.348 28.006 1.00 39.37 325 ASN B O 1
ATOM 13939 N N . PHE B 1 296 ? 123.874 126.567 27.900 1.00 34.12 326 PHE B N 1
ATOM 13940 C CA . PHE B 1 296 ? 123.103 126.772 29.122 1.00 41.10 326 PHE B CA 1
ATOM 13941 C C . PHE B 1 296 ? 121.621 126.513 28.879 1.00 28.58 326 PHE B C 1
ATOM 13942 O O . PHE B 1 296 ? 120.967 125.794 29.643 1.00 35.61 326 PHE B O 1
ATOM 13959 N N . ALA B 1 297 ? 121.073 127.139 27.840 1.00 29.72 327 ALA B N 1
ATOM 13960 C CA . ALA B 1 297 ? 119.674 126.988 27.468 1.00 33.96 327 ALA B CA 1
ATOM 13961 C C . ALA B 1 297 ? 119.429 125.693 26.720 1.00 32.42 327 ALA B C 1
ATOM 13962 O O . ALA B 1 297 ? 118.286 125.245 26.670 1.00 29.10 327 ALA B O 1
ATOM 13969 N N . ALA B 1 298 ? 120.475 125.100 26.139 1.00 36.68 328 ALA B N 1
ATOM 13970 C CA . ALA B 1 298 ? 120.443 123.783 25.488 1.00 34.01 328 ALA B CA 1
ATOM 13971 C C . ALA B 1 298 ? 121.022 122.716 26.418 1.00 39.67 328 ALA B C 1
ATOM 13972 O O . ALA B 1 298 ? 121.882 121.897 26.084 1.00 41.17 328 ALA B O 1
ATOM 13979 N N . SER B 1 299 ? 120.566 122.807 27.659 1.00 36.91 329 SER B N 1
ATOM 13980 C CA . SER B 1 299 ? 120.666 121.760 28.667 1.00 38.47 329 SER B CA 1
ATOM 13981 C C . SER B 1 299 ? 119.337 121.825 29.392 1.00 40.84 329 SER B C 1
ATOM 13982 O O . SER B 1 299 ? 118.488 122.659 29.042 1.00 43.29 329 SER B O 1
ATOM 13990 N N . ASN B 1 300 ? 119.158 121.020 30.440 1.00 47.94 330 ASN B N 1
ATOM 13991 C CA . ASN B 1 300 ? 118.012 121.301 31.295 1.00 53.80 330 ASN B CA 1
ATOM 13992 C C . ASN B 1 300 ? 118.386 122.076 32.548 1.00 46.01 330 ASN B C 1
ATOM 13993 O O . ASN B 1 300 ? 117.627 122.090 33.524 1.00 45.57 330 ASN B O 1
ATOM 14004 N N . GLU B 1 301 ? 119.529 122.751 32.538 1.00 51.93 331 GLU B N 1
ATOM 14005 C CA . GLU B 1 301 ? 119.704 123.866 33.457 1.00 48.73 331 GLU B CA 1
ATOM 14006 C C . GLU B 1 301 ? 118.664 124.953 33.198 1.00 47.10 331 GLU B C 1
ATOM 14007 O O . GLU B 1 301 ? 118.443 125.807 34.061 1.00 48.44 331 GLU B O 1
ATOM 14019 N N . ALA B 1 302 ? 117.987 124.905 32.045 1.00 38.72 332 ALA B N 1
ATOM 14020 C CA . ALA B 1 302 ? 117.093 125.963 31.597 1.00 45.39 332 ALA B CA 1
ATOM 14021 C C . ALA B 1 302 ? 115.631 125.715 31.976 1.00 47.13 332 ALA B C 1
ATOM 14022 O O . ALA B 1 302 ? 114.732 126.365 31.422 1.00 40.12 332 ALA B O 1
ATOM 14029 N N . ARG B 1 303 ? 115.376 124.800 32.893 1.00 30.14 333 ARG B N 1
ATOM 14030 C CA . ARG B 1 303 ? 114.010 124.506 33.293 1.00 27.57 333 ARG B CA 1
ATOM 14031 C C . ARG B 1 303 ? 113.356 125.732 33.937 1.00 21.50 333 ARG B C 1
ATOM 14032 O O . ARG B 1 303 ? 114.012 126.506 34.652 1.00 20.41 333 ARG B O 1
ATOM 14053 N N . PRO B 1 304 ? 112.077 125.977 33.655 1.00 18.17 334 PRO B N 1
ATOM 14054 C CA . PRO B 1 304 ? 111.449 127.198 34.170 1.00 17.37 334 PRO B CA 1
ATOM 14055 C C . PRO B 1 304 ? 111.305 127.232 35.677 1.00 19.35 334 PRO B C 1
ATOM 14056 O O . PRO B 1 304 ? 111.095 128.317 36.233 1.00 15.87 334 PRO B O 1
ATOM 14067 N N . TRP B 1 305 ? 111.367 126.097 36.353 1.00 19.52 335 TRP B N 1
ATOM 14068 C CA . TRP B 1 305 ? 111.300 126.066 37.812 1.00 18.22 335 TRP B CA 1
ATOM 14069 C C . TRP B 1 305 ? 112.674 126.229 38.482 1.00 19.90 335 TRP B C 1
ATOM 14070 O O . TRP B 1 305 ? 112.783 126.036 39.704 1.00 21.61 335 TRP B O 1
ATOM 14091 N N . ARG B 1 306 ? 113.714 126.629 37.730 1.00 18.75 336 ARG B N 1
ATOM 14092 C CA . ARG B 1 306 ? 115.012 126.870 38.369 1.00 24.70 336 ARG B CA 1
ATOM 14093 C C . ARG B 1 306 ? 114.903 127.980 39.408 1.00 26.86 336 ARG B C 1
ATOM 14094 O O . ARG B 1 306 ? 115.442 127.866 40.516 1.00 21.85 336 ARG B O 1
ATOM 14115 N N . ASN B 1 307 ? 114.207 129.058 39.063 1.00 18.65 337 ASN B N 1
ATOM 14116 C CA . ASN B 1 307 ? 113.934 130.227 39.881 1.00 22.30 337 ASN B CA 1
ATOM 14117 C C . ASN B 1 307 ? 112.414 130.387 39.906 1.00 19.04 337 ASN B C 1
ATOM 14118 O O . ASN B 1 307 ? 111.695 129.746 39.147 1.00 15.72 337 ASN B O 1
ATOM 14129 N N . SER B 1 308 ? 111.925 131.271 40.745 1.00 16.72 338 SER B N 1
ATOM 14130 C CA . SER B 1 308 ? 110.489 131.537 40.849 1.00 17.33 338 SER B CA 1
ATOM 14131 C C . SER B 1 308 ? 110.146 132.700 39.916 1.00 14.40 338 SER B C 1
ATOM 14132 O O . SER B 1 308 ? 110.495 133.849 40.198 1.00 16.95 338 SER B O 1
ATOM 14140 N N . ILE B 1 309 ? 109.419 132.423 38.842 1.00 13.19 339 ILE B N 1
ATOM 14141 C CA . ILE B 1 309 ? 109.115 133.411 37.810 1.00 11.93 339 ILE B CA 1
ATOM 14142 C C . ILE B 1 309 ? 107.604 133.511 37.701 1.00 10.17 339 ILE B C 1
ATOM 14143 O O . ILE B 1 309 ? 106.943 132.481 37.588 1.00 12.79 339 ILE B O 1
ATOM 14159 N N . PRO B 1 310 ? 106.996 134.709 37.704 1.00 10.78 340 PRO B N 1
ATOM 14160 C CA . PRO B 1 310 ? 105.526 134.758 37.613 1.00 12.91 340 PRO B CA 1
ATOM 14161 C C . PRO B 1 310 ? 105.001 134.134 36.334 1.00 10.51 340 PRO B C 1
ATOM 14162 O O . PRO B 1 310 ? 105.590 134.293 35.256 1.00 11.97 340 PRO B O 1
ATOM 14173 N N . MET B 1 311 ? 103.839 133.486 36.471 1.00 9.13 341 MET B N 1
ATOM 14174 C CA . MET B 1 311 ? 103.036 132.924 35.406 1.00 10.85 341 MET B CA 1
ATOM 14175 C C . MET B 1 311 ? 101.585 133.282 35.704 1.00 11.04 341 MET B C 1
ATOM 14176 O O . MET B 1 311 ? 101.185 133.378 36.871 1.00 10.48 341 MET B O 1
ATOM 14190 N N . TYR B 1 312 ? 100.803 133.546 34.667 1.00 9.51 342 TYR B N 1
ATOM 14191 C CA . TYR B 1 312 ? 99.430 133.981 34.893 1.00 13.20 342 TYR B CA 1
ATOM 14192 C C . TYR B 1 312 ? 98.433 133.231 34.017 1.00 10.75 342 TYR B C 1
ATOM 14193 O O . TYR B 1 312 ? 98.694 132.967 32.836 1.00 10.97 342 TYR B O 1
ATOM 14211 N N . LEU B 1 313 ? 97.265 132.944 34.582 1.00 9.47 343 LEU B N 1
ATOM 14212 C CA . LEU B 1 313 ? 96.080 132.585 33.808 1.00 10.09 343 LEU B CA 1
ATOM 14213 C C . LEU B 1 313 ? 95.096 133.730 33.937 1.00 12.41 343 LEU B C 1
ATOM 14214 O O . LEU B 1 313 ? 94.589 134.011 35.031 1.00 10.82 343 LEU B O 1
ATOM 14230 N N . ALA B 1 314 ? 94.875 134.437 32.847 1.00 8.87 344 ALA B N 1
ATOM 14231 C CA . ALA B 1 314 ? 93.902 135.517 32.821 1.00 11.45 344 ALA B CA 1
ATOM 14232 C C . ALA B 1 314 ? 92.586 134.926 32.357 1.00 12.10 344 ALA B C 1
ATOM 14233 O O . ALA B 1 314 ? 92.538 134.247 31.329 1.00 11.82 344 ALA B O 1
ATOM 14240 N N . LEU B 1 315 ? 91.527 135.182 33.112 1.00 11.84 345 LEU B N 1
ATOM 14241 C CA . LEU B 1 315 ? 90.233 134.607 32.819 1.00 12.30 345 LEU B CA 1
ATOM 14242 C C . LEU B 1 315 ? 89.208 135.714 32.700 1.00 9.74 345 LEU B C 1
ATOM 14243 O O . LEU B 1 315 ? 89.294 136.742 33.386 1.00 11.24 345 LEU B O 1
ATOM 14259 N N . SER B 1 316 ? 88.179 135.432 31.885 1.00 12.51 346 SER B N 1
ATOM 14260 C CA . SER B 1 316 ? 87.021 136.308 31.723 1.00 11.46 346 SER B CA 1
ATOM 14261 C C . SER B 1 316 ? 85.783 135.527 32.162 1.00 13.69 346 SER B C 1
ATOM 14262 O O . SER B 1 316 ? 85.323 134.634 31.454 1.00 12.29 346 SER B O 1
ATOM 14270 N N . ILE B 1 317 ? 85.303 135.819 33.361 1.00 14.40 347 ILE B N 1
ATOM 14271 C CA . ILE B 1 317 ? 84.156 135.122 33.928 1.00 15.69 347 ILE B CA 1
ATOM 14272 C C . ILE B 1 317 ? 82.886 135.890 33.572 1.00 17.28 347 ILE B C 1
ATOM 14273 O O . ILE B 1 317 ? 81.985 135.337 32.927 1.00 20.67 347 ILE B O 1
ATOM 14289 N N . ASP B 1 318 ? 82.811 137.156 33.986 1.00 16.09 348 ASP B N 1
ATOM 14290 C CA . ASP B 1 318 ? 81.786 138.112 33.561 1.00 19.36 348 ASP B CA 1
ATOM 14291 C C . ASP B 1 318 ? 82.247 138.760 32.260 1.00 19.74 348 ASP B C 1
ATOM 14292 O O . ASP B 1 318 ? 83.107 139.652 32.273 1.00 19.14 348 ASP B O 1
ATOM 14301 N N . PRO B 1 319 ? 81.658 138.383 31.128 1.00 19.30 349 PRO B N 1
ATOM 14302 C CA . PRO B 1 319 ? 82.191 138.834 29.835 1.00 22.36 349 PRO B CA 1
ATOM 14303 C C . PRO B 1 319 ? 82.136 140.338 29.606 1.00 21.77 349 PRO B C 1
ATOM 14304 O O . PRO B 1 319 ? 82.880 140.842 28.747 1.00 19.24 349 PRO B O 1
ATOM 14315 N N . ALA B 1 320 ? 81.326 141.076 30.360 1.00 17.43 350 ALA B N 1
ATOM 14316 C CA . ALA B 1 320 ? 81.204 142.503 30.124 1.00 19.85 350 ALA B CA 1
ATOM 14317 C C . ALA B 1 320 ? 82.278 143.316 30.833 1.00 21.81 350 ALA B C 1
ATOM 14318 O O . ALA B 1 320 ? 82.457 144.493 30.504 1.00 19.61 350 ALA B O 1
ATOM 14325 N N . LYS B 1 321 ? 82.991 142.736 31.800 1.00 18.00 351 LYS B N 1
ATOM 14326 C CA . LYS B 1 321 ? 83.916 143.516 32.598 1.00 16.88 351 LYS B CA 1
ATOM 14327 C C . LYS B 1 321 ? 85.260 143.655 31.901 1.00 17.52 351 LYS B C 1
ATOM 14328 O O . LYS B 1 321 ? 85.785 142.696 31.330 1.00 16.38 351 LYS B O 1
ATOM 14347 N N . GLN B 1 322 ? 85.828 144.857 31.989 1.00 20.22 352 GLN B N 1
ATOM 14348 C CA . GLN B 1 322 ? 87.165 145.132 31.479 1.00 22.65 352 GLN B CA 1
ATOM 14349 C C . GLN B 1 322 ? 88.090 145.505 32.627 1.00 19.11 352 GLN B C 1
ATOM 14350 O O . GLN B 1 322 ? 87.890 146.526 33.286 1.00 18.78 352 GLN B O 1
ATOM 14364 N N . ALA B 1 323 ? 89.095 144.681 32.865 1.00 14.27 353 ALA B N 1
ATOM 14365 C CA . ALA B 1 323 ? 90.149 144.981 33.817 1.00 12.93 353 ALA B CA 1
ATOM 14366 C C . ALA B 1 323 ? 91.416 145.272 33.015 1.00 13.09 353 ALA B C 1
ATOM 14367 O O . ALA B 1 323 ? 91.835 144.449 32.195 1.00 14.88 353 ALA B O 1
ATOM 14374 N N . THR B 1 324 ? 91.999 146.444 33.234 1.00 15.13 354 THR B N 1
ATOM 14375 C CA . THR B 1 324 ? 93.164 146.860 32.458 1.00 14.02 354 THR B CA 1
ATOM 14376 C C . THR B 1 324 ? 94.453 146.159 32.883 1.00 15.26 354 THR B C 1
ATOM 14377 O O . THR B 1 324 ? 95.426 146.197 32.124 1.00 14.25 354 THR B O 1
ATOM 14388 N N . GLY B 1 325 ? 94.474 145.549 34.074 1.00 12.76 355 GLY B N 1
ATOM 14389 C CA . GLY B 1 325 ? 95.670 145.108 34.765 1.00 12.29 355 GLY B CA 1
ATOM 14390 C C . GLY B 1 325 ? 95.935 145.872 36.042 1.00 12.80 355 GLY B C 1
ATOM 14391 O O . GLY B 1 325 ? 96.585 145.344 36.942 1.00 12.61 355 GLY B O 1
ATOM 14395 N N . LYS B 1 326 ? 95.411 147.097 36.147 1.00 12.42 356 LYS B N 1
ATOM 14396 C CA . LYS B 1 326 ? 95.609 147.942 37.308 1.00 12.63 356 LYS B CA 1
ATOM 14397 C C . LYS B 1 326 ? 95.084 147.254 38.560 1.00 10.97 356 LYS B C 1
ATOM 14398 O O . LYS B 1 326 ? 94.057 146.551 38.526 1.00 14.13 356 LYS B O 1
ATOM 14417 N N . ALA B 1 327 ? 95.768 147.510 39.666 1.00 14.36 357 ALA B N 1
ATOM 14418 C CA . ALA B 1 327 ? 95.483 146.877 40.944 1.00 13.13 357 ALA B CA 1
ATOM 14419 C C . ALA B 1 327 ? 95.286 147.919 42.035 1.00 16.67 357 ALA B C 1
ATOM 14420 O O . ALA B 1 327 ? 95.861 149.010 42.000 1.00 14.51 357 ALA B O 1
ATOM 14427 N N . VAL B 1 328 ? 94.471 147.553 43.026 1.00 14.11 358 VAL B N 1
ATOM 14428 C CA . VAL B 1 328 ? 94.103 148.454 44.119 1.00 13.40 358 VAL B CA 1
ATOM 14429 C C . VAL B 1 328 ? 94.197 147.681 45.425 1.00 17.76 358 VAL B C 1
ATOM 14430 O O . VAL B 1 328 ? 93.843 146.498 45.475 1.00 15.05 358 VAL B O 1
ATOM 14443 N N . GLY B 1 329 ? 94.735 148.330 46.474 1.00 14.75 359 GLY B N 1
ATOM 14444 C CA . GLY B 1 329 ? 94.689 147.754 47.803 1.00 15.94 359 GLY B CA 1
ATOM 14445 C C . GLY B 1 329 ? 94.627 148.825 48.870 1.00 20.51 359 GLY B C 1
ATOM 14446 O O . GLY B 1 329 ? 94.731 150.018 48.590 1.00 20.05 359 GLY B O 1
ATOM 14450 N N . THR B 1 330 ? 94.474 148.389 50.110 1.00 21.64 360 THR B N 1
ATOM 14451 C CA . THR B 1 330 ? 94.459 149.326 51.227 1.00 29.39 360 THR B CA 1
ATOM 14452 C C . THR B 1 330 ? 95.625 149.044 52.159 1.00 31.26 360 THR B C 1
ATOM 14453 O O . THR B 1 330 ? 95.984 147.885 52.393 1.00 28.78 360 THR B O 1
ATOM 14464 N N . ASN B 1 331 ? 96.199 150.112 52.704 1.00 27.16 361 ASN B N 1
ATOM 14465 C CA . ASN B 1 331 ? 97.304 150.003 53.628 1.00 32.33 361 ASN B CA 1
ATOM 14466 C C . ASN B 1 331 ? 96.805 149.736 55.047 1.00 40.76 361 ASN B C 1
ATOM 14467 O O . ASN B 1 331 ? 95.604 149.746 55.335 1.00 33.15 361 ASN B O 1
ATOM 14478 N N . LYS B 1 332 ? 97.771 149.469 55.930 1.00 43.94 362 LYS B N 1
ATOM 14479 C CA . LYS B 1 332 ? 97.466 149.231 57.334 1.00 51.66 362 LYS B CA 1
ATOM 14480 C C . LYS B 1 332 ? 96.709 150.404 57.937 1.00 39.67 362 LYS B C 1
ATOM 14481 O O . LYS B 1 332 ? 95.784 150.209 58.733 1.00 43.54 362 LYS B O 1
ATOM 14500 N N . ASP B 1 333 ? 97.077 151.628 57.568 1.00 41.81 363 ASP B N 1
ATOM 14501 C CA . ASP B 1 333 ? 96.394 152.809 58.088 1.00 45.65 363 ASP B CA 1
ATOM 14502 C C . ASP B 1 333 ? 95.116 153.149 57.321 1.00 47.81 363 ASP B C 1
ATOM 14503 O O . ASP B 1 333 ? 94.569 154.248 57.507 1.00 45.19 363 ASP B O 1
ATOM 14512 N N . GLY B 1 334 ? 94.620 152.232 56.489 1.00 35.17 364 GLY B N 1
ATOM 14513 C CA . GLY B 1 334 ? 93.393 152.439 55.759 1.00 33.73 364 GLY B CA 1
ATOM 14514 C C . GLY B 1 334 ? 93.516 153.205 54.458 1.00 35.20 364 GLY B C 1
ATOM 14515 O O . GLY B 1 334 ? 92.542 153.254 53.697 1.00 34.05 364 GLY B O 1
ATOM 14519 N N . SER B 1 335 ? 94.657 153.818 54.169 1.00 39.35 365 SER B N 1
ATOM 14520 C CA . SER B 1 335 ? 94.759 154.558 52.918 1.00 34.55 365 SER B CA 1
ATOM 14521 C C . SER B 1 335 ? 94.801 153.608 51.722 1.00 27.49 365 SER B C 1
ATOM 14522 O O . SER B 1 335 ? 95.302 152.487 51.808 1.00 29.58 365 SER B O 1
ATOM 14530 N N . VAL B 1 336 ? 94.279 154.086 50.604 1.00 23.55 366 VAL B N 1
ATOM 14531 C CA . VAL B 1 336 ? 94.176 153.327 49.363 1.00 27.92 366 VAL B CA 1
ATOM 14532 C C . VAL B 1 336 ? 95.400 153.586 48.497 1.00 29.55 366 VAL B C 1
ATOM 14533 O O . VAL B 1 336 ? 95.883 154.716 48.401 1.00 31.38 366 VAL B O 1
ATOM 14546 N N . TYR B 1 337 ? 95.915 152.535 47.873 1.00 19.60 367 TYR B N 1
ATOM 14547 C CA . TYR B 1 337 ? 96.994 152.655 46.902 1.00 17.64 367 TYR B CA 1
ATOM 14548 C C . TYR B 1 337 ? 96.624 151.879 45.645 1.00 18.62 367 TYR B C 1
ATOM 14549 O O . TYR B 1 337 ? 95.833 150.935 45.693 1.00 19.46 367 TYR B O 1
ATOM 14567 N N . THR B 1 338 ? 97.218 152.268 44.515 1.00 17.73 368 THR B N 1
ATOM 14568 C CA . THR B 1 338 ? 97.091 151.492 43.288 1.00 17.92 368 THR B CA 1
ATOM 14569 C C . THR B 1 338 ? 98.470 151.223 42.692 1.00 22.21 368 THR B C 1
ATOM 14570 O O . THR B 1 338 ? 99.438 151.943 42.945 1.00 17.03 368 THR B O 1
ATOM 14581 N N . ASN B 1 339 ? 98.549 150.159 41.897 1.00 17.08 369 ASN B N 1
ATOM 14582 C CA . ASN B 1 339 ? 99.710 149.811 41.088 1.00 15.99 369 ASN B CA 1
ATOM 14583 C C . ASN B 1 339 ? 99.239 149.531 39.667 1.00 20.09 369 ASN B C 1
ATOM 14584 O O . ASN B 1 339 ? 98.128 149.038 39.463 1.00 14.17 369 ASN B O 1
ATOM 14595 N N . PRO B 1 340 ? 100.086 149.764 38.666 1.00 18.49 370 PRO B N 1
ATOM 14596 C CA . PRO B 1 340 ? 99.668 149.470 37.279 1.00 14.10 370 PRO B CA 1
ATOM 14597 C C . PRO B 1 340 ? 99.495 147.990 36.972 1.00 10.61 370 PRO B C 1
ATOM 14598 O O . PRO B 1 340 ? 98.773 147.678 36.022 1.00 14.13 370 PRO B O 1
ATOM 14609 N N . PHE B 1 341 ? 100.127 147.091 37.721 1.00 11.50 371 PHE B N 1
ATOM 14610 C CA . PHE B 1 341 ? 99.963 145.647 37.583 1.00 12.26 371 PHE B CA 1
ATOM 14611 C C . PHE B 1 341 ? 99.991 145.002 38.965 1.00 13.04 371 PHE B C 1
ATOM 14612 O O . PHE B 1 341 ? 100.529 145.565 39.916 1.00 13.26 371 PHE B O 1
ATOM 14629 N N . VAL B 1 342 ? 99.441 143.786 39.076 1.00 17.09 372 VAL B N 1
ATOM 14630 C CA . VAL B 1 342 ? 99.318 143.195 40.415 1.00 13.45 372 VAL B CA 1
ATOM 14631 C C . VAL B 1 342 ? 100.691 142.949 41.022 1.00 15.87 372 VAL B C 1
ATOM 14632 O O . VAL B 1 342 ? 100.905 143.164 42.230 1.00 20.28 372 VAL B O 1
ATOM 14645 N N . TRP B 1 343 ? 101.637 142.493 40.205 1.00 15.94 373 TRP B N 1
ATOM 14646 C CA . TRP B 1 343 ? 102.990 142.148 40.626 1.00 15.30 373 TRP B CA 1
ATOM 14647 C C . TRP B 1 343 ? 103.961 142.907 39.717 1.00 27.00 373 TRP B C 1
ATOM 14648 O O . TRP B 1 343 ? 103.656 143.126 38.535 1.00 22.81 373 TRP B O 1
ATOM 14669 N N . GLY B 1 344 ? 105.121 143.299 40.253 1.00 28.25 374 GLY B N 1
ATOM 14670 C CA . GLY B 1 344 ? 106.143 143.974 39.459 1.00 32.52 374 GLY B CA 1
ATOM 14671 C C . GLY B 1 344 ? 106.943 144.980 40.275 1.00 28.92 374 GLY B C 1
ATOM 14672 O O . GLY B 1 344 ? 106.923 144.969 41.499 1.00 34.59 374 GLY B O 1
ATOM 14676 N N . CYS B 1 345 ? 107.673 145.851 39.561 1.00 32.23 375 CYS B N 1
ATOM 14677 C CA . CYS B 1 345 ? 108.483 146.903 40.187 1.00 39.02 375 CYS B CA 1
ATOM 14678 C C . CYS B 1 345 ? 107.744 148.240 40.105 1.00 43.88 375 CYS B C 1
ATOM 14679 O O . CYS B 1 345 ? 107.785 148.913 39.083 1.00 43.88 375 CYS B O 1
ATOM 14687 N N . THR B 1 346 ? 107.084 148.624 41.185 1.00 39.91 376 THR B N 1
ATOM 14688 C CA . THR B 1 346 ? 106.481 149.945 41.334 1.00 52.11 376 THR B CA 1
ATOM 14689 C C . THR B 1 346 ? 106.568 150.404 42.798 1.00 41.69 376 THR B C 1
ATOM 14690 O O . THR B 1 346 ? 107.116 151.473 43.099 1.00 50.34 376 THR B O 1
ATOM 14701 N N . ASP B 1 352 ? 109.821 148.507 34.777 1.00 38.08 382 ASP B N 1
ATOM 14702 C CA . ASP B 1 352 ? 110.210 147.214 34.195 1.00 28.67 382 ASP B CA 1
ATOM 14703 C C . ASP B 1 352 ? 109.007 146.390 33.722 1.00 34.08 382 ASP B C 1
ATOM 14704 O O . ASP B 1 352 ? 109.118 145.157 33.501 1.00 37.02 382 ASP B O 1
ATOM 14712 N N . GLY B 1 353 ? 107.860 147.085 33.584 1.00 32.09 383 GLY B N 1
ATOM 14713 C CA . GLY B 1 353 ? 106.798 146.661 32.705 1.00 17.49 383 GLY B CA 1
ATOM 14714 C C . GLY B 1 353 ? 105.818 145.659 33.280 1.00 21.08 383 GLY B C 1
ATOM 14715 O O . GLY B 1 353 ? 105.784 145.332 34.463 1.00 21.17 383 GLY B O 1
ATOM 14719 N N . GLY B 1 354 ? 105.031 145.120 32.363 1.00 13.94 384 GLY B N 1
ATOM 14720 C CA . GLY B 1 354 ? 103.956 144.225 32.743 1.00 14.44 384 GLY B CA 1
ATOM 14721 C C . GLY B 1 354 ? 103.051 144.002 31.550 1.00 13.01 384 GLY B C 1
ATOM 14722 O O . GLY B 1 354 ? 103.344 144.456 30.432 1.00 14.03 384 GLY B O 1
ATOM 14726 N N . THR B 1 355 ? 101.965 143.279 31.798 1.00 9.92 385 THR B N 1
ATOM 14727 C CA . THR B 1 355 ? 100.991 142.951 30.765 1.00 11.20 385 THR B CA 1
ATOM 14728 C C . THR B 1 355 ? 99.636 143.537 31.157 1.00 17.08 385 THR B C 1
ATOM 14729 O O . THR B 1 355 ? 99.113 143.271 32.249 1.00 11.83 385 THR B O 1
ATOM 14740 N N . GLY B 1 356 ? 99.100 144.391 30.289 1.00 14.05 386 GLY B N 1
ATOM 14741 C CA . GLY B 1 356 ? 97.778 144.944 30.446 1.00 16.93 386 GLY B CA 1
ATOM 14742 C C . GLY B 1 356 ? 96.834 144.294 29.447 1.00 11.90 386 GLY B C 1
ATOM 14743 O O . GLY B 1 356 ? 97.228 143.483 28.600 1.00 12.57 386 GLY B O 1
ATOM 14747 N N . PHE B 1 357 ? 95.568 144.712 29.540 1.00 11.30 387 PHE B N 1
ATOM 14748 C CA . PHE B 1 357 ? 94.492 144.070 28.806 1.00 10.63 387 PHE B CA 1
ATOM 14749 C C . PHE B 1 357 ? 93.527 145.093 28.235 1.00 11.23 387 PHE B C 1
ATOM 14750 O O . PHE B 1 357 ? 93.026 145.961 28.960 1.00 14.80 387 PHE B O 1
ATOM 14767 N N . THR B 1 358 ? 93.287 144.979 26.931 1.00 11.92 388 THR B N 1
ATOM 14768 C CA . THR B 1 358 ? 92.134 145.575 26.260 1.00 12.21 388 THR B CA 1
ATOM 14769 C C . THR B 1 358 ? 91.011 144.561 26.126 1.00 14.11 388 THR B C 1
ATOM 14770 O O . THR B 1 358 ? 89.883 144.816 26.543 1.00 14.55 388 THR B O 1
ATOM 14781 N N . THR B 1 359 ? 91.321 143.398 25.572 1.00 12.74 389 THR B N 1
ATOM 14782 C CA . THR B 1 359 ? 90.416 142.266 25.611 1.00 12.86 389 THR B CA 1
ATOM 14783 C C . THR B 1 359 ? 89.929 142.043 27.043 1.00 12.15 389 THR B C 1
ATOM 14784 O O . THR B 1 359 ? 90.682 142.197 28.001 1.00 12.84 389 THR B O 1
ATOM 14795 N N . HIS B 1 360 ? 88.646 141.730 27.179 1.00 13.71 390 HIS B N 1
ATOM 14796 C CA . HIS B 1 360 ? 88.030 141.715 28.497 1.00 15.34 390 HIS B CA 1
ATOM 14797 C C . HIS B 1 360 ? 88.534 140.533 29.325 1.00 10.65 390 HIS B C 1
ATOM 14798 O O . HIS B 1 360 ? 88.490 139.385 28.877 1.00 13.78 390 HIS B O 1
ATOM 14812 N N . ILE B 1 361 ? 88.988 140.837 30.544 1.00 12.89 391 ILE B N 1
ATOM 14813 C CA . ILE B 1 361 ? 89.250 139.852 31.582 1.00 11.50 391 ILE B CA 1
ATOM 14814 C C . ILE B 1 361 ? 88.726 140.429 32.883 1.00 13.52 391 ILE B C 1
ATOM 14815 O O . ILE B 1 361 ? 88.533 141.643 33.020 1.00 11.46 391 ILE B O 1
ATOM 14831 N N . ASP B 1 362 ? 88.547 139.548 33.872 1.00 15.43 392 ASP B N 1
ATOM 14832 C CA . ASP B 1 362 ? 88.155 140.023 35.196 1.00 15.92 392 ASP B CA 1
ATOM 14833 C C . ASP B 1 362 ? 88.744 139.190 36.332 1.00 12.86 392 ASP B C 1
ATOM 14834 O O . ASP B 1 362 ? 88.466 139.473 37.512 1.00 14.60 392 ASP B O 1
ATOM 14843 N N . THR B 1 363 ? 89.606 138.232 36.029 1.00 13.38 393 THR B N 1
ATOM 14844 C CA . THR B 1 363 ? 90.184 137.343 37.019 1.00 13.42 393 THR B CA 1
ATOM 14845 C C . THR B 1 363 ? 91.626 137.062 36.625 1.00 12.90 393 THR B C 1
ATOM 14846 O O . THR B 1 363 ? 91.925 136.838 35.445 1.00 14.45 393 THR B O 1
ATOM 14857 N N . LEU B 1 364 ? 92.518 137.075 37.613 1.00 10.89 394 LEU B N 1
ATOM 14858 C CA . LEU B 1 364 ? 93.918 136.764 37.363 1.00 11.98 394 LEU B CA 1
ATOM 14859 C C . LEU B 1 364 ? 94.413 135.746 38.370 1.00 12.04 394 LEU B C 1
ATOM 14860 O O . LEU B 1 364 ? 94.501 136.039 39.566 1.00 12.57 394 LEU B O 1
ATOM 14876 N N . VAL B 1 365 ? 94.778 134.575 37.871 1.00 8.52 395 VAL B N 1
ATOM 14877 C CA . VAL B 1 365 ? 95.415 133.525 38.655 1.00 12.31 395 VAL B CA 1
ATOM 14878 C C . VAL B 1 365 ? 96.911 133.808 38.567 1.00 12.28 395 VAL B C 1
ATOM 14879 O O . VAL B 1 365 ? 97.547 133.538 37.538 1.00 13.76 395 VAL B O 1
ATOM 14892 N N . ALA B 1 366 ? 97.463 134.377 39.626 1.00 11.40 396 ALA B N 1
ATOM 14893 C CA . ALA B 1 366 ? 98.873 134.744 39.681 1.00 10.69 396 ALA B CA 1
ATOM 14894 C C . ALA B 1 366 ? 99.631 133.655 40.422 1.00 13.23 396 ALA B C 1
ATOM 14895 O O . ALA B 1 366 ? 99.501 133.531 41.644 1.00 11.51 396 ALA B O 1
ATOM 14902 N N . PHE B 1 367 ? 100.407 132.853 39.681 1.00 11.28 397 PHE B N 1
ATOM 14903 C CA . PHE B 1 367 ? 101.209 131.804 40.297 1.00 12.20 397 PHE B CA 1
ATOM 14904 C C . PHE B 1 367 ? 102.662 131.909 39.856 1.00 16.12 397 PHE B C 1
ATOM 14905 O O . PHE B 1 367 ? 103.070 132.956 39.350 1.00 12.46 397 PHE B O 1
ATOM 14922 N N . ASP B 1 368 ? 103.482 130.902 40.141 1.00 12.22 398 ASP B N 1
ATOM 14923 C CA . ASP B 1 368 ? 104.903 131.059 39.836 1.00 14.62 398 ASP B CA 1
ATOM 14924 C C . ASP B 1 368 ? 105.517 129.734 39.427 1.00 13.43 398 ASP B C 1
ATOM 14925 O O . ASP B 1 368 ? 105.025 128.646 39.769 1.00 12.73 398 ASP B O 1
ATOM 14934 N N . SER B 1 369 ? 106.607 129.846 38.673 1.00 11.66 399 SER B N 1
ATOM 14935 C CA . SER B 1 369 ? 107.092 128.738 37.859 1.00 12.42 399 SER B CA 1
ATOM 14936 C C . SER B 1 369 ? 107.687 127.572 38.660 1.00 15.15 399 SER B C 1
ATOM 14937 O O . SER B 1 369 ? 107.784 126.471 38.119 1.00 15.14 399 SER B O 1
ATOM 14945 N N . ASN B 1 370 ? 108.128 127.781 39.894 1.00 15.38 400 ASN B N 1
ATOM 14946 C CA . ASN B 1 370 ? 108.523 126.639 40.728 1.00 14.12 400 ASN B CA 1
ATOM 14947 C C . ASN B 1 370 ? 107.578 126.437 41.906 1.00 17.07 400 ASN B C 1
ATOM 14948 O O . ASN B 1 370 ? 107.833 125.573 42.760 1.00 18.11 400 ASN B O 1
ATOM 14959 N N . ASN B 1 371 ? 106.470 127.172 41.949 1.00 13.76 401 ASN B N 1
ATOM 14960 C CA . ASN B 1 371 ? 105.460 127.029 43.003 1.00 13.16 401 ASN B CA 1
ATOM 14961 C C . ASN B 1 371 ? 106.093 127.179 44.391 1.00 18.56 401 ASN B C 1
ATOM 14962 O O . ASN B 1 371 ? 105.891 126.361 45.313 1.00 18.20 401 ASN B O 1
ATOM 14973 N N . SER B 1 372 ? 106.859 128.236 44.525 1.00 17.60 402 SER B N 1
ATOM 14974 C CA . SER B 1 372 ? 107.457 128.635 45.789 1.00 21.97 402 SER B CA 1
ATOM 14975 C C . SER B 1 372 ? 107.003 129.994 46.297 1.00 26.45 402 SER B C 1
ATOM 14976 O O . SER B 1 372 ? 107.391 130.374 47.408 1.00 23.30 402 SER B O 1
ATOM 14984 N N . ASN B 1 373 ? 106.206 130.741 45.535 1.00 18.81 403 ASN B N 1
ATOM 14985 C CA . ASN B 1 373 ? 105.790 132.077 45.971 1.00 18.91 403 ASN B CA 1
ATOM 14986 C C . ASN B 1 373 ? 104.549 131.924 46.834 1.00 22.24 403 ASN B C 1
ATOM 14987 O O . ASN B 1 373 ? 103.439 131.730 46.325 1.00 18.43 403 ASN B O 1
ATOM 14998 N N . GLY B 1 374 ? 104.719 132.064 48.144 1.00 27.15 404 GLY B N 1
ATOM 14999 C CA . GLY B 1 374 ? 103.574 131.966 49.031 1.00 20.68 404 GLY B CA 1
ATOM 15000 C C . GLY B 1 374 ? 102.500 133.000 48.787 1.00 19.46 404 GLY B C 1
ATOM 15001 O O . GLY B 1 374 ? 101.372 132.825 49.262 1.00 23.84 404 GLY B O 1
ATOM 15005 N N . GLY B 1 375 ? 102.817 134.071 48.059 1.00 16.60 405 GLY B N 1
ATOM 15006 C CA . GLY B 1 375 ? 101.886 135.127 47.725 1.00 17.61 405 GLY B CA 1
ATOM 15007 C C . GLY B 1 375 ? 101.049 134.891 46.489 1.00 17.44 405 GLY B C 1
ATOM 15008 O O . GLY B 1 375 ? 100.206 135.733 46.146 1.00 15.49 405 GLY B O 1
ATOM 15012 N N . ALA B 1 376 ? 101.266 133.773 45.804 1.00 15.57 406 ALA B N 1
ATOM 15013 C CA . ALA B 1 376 ? 100.403 133.373 44.701 1.00 14.69 406 ALA B CA 1
ATOM 15014 C C . ALA B 1 376 ? 98.943 133.488 45.107 1.00 17.32 406 ALA B C 1
ATOM 15015 O O . ALA B 1 376 ? 98.549 133.063 46.195 1.00 13.64 406 ALA B O 1
ATOM 15022 N N . SER B 1 377 ? 98.140 134.092 44.242 1.00 11.84 407 SER B N 1
ATOM 15023 C CA . SER B 1 377 ? 96.788 134.469 44.618 1.00 11.31 407 SER B CA 1
ATOM 15024 C C . SER B 1 377 ? 95.921 134.493 43.379 1.00 13.53 407 SER B C 1
ATOM 15025 O O . SER B 1 377 ? 96.412 134.739 42.275 1.00 13.30 407 SER B O 1
ATOM 15033 N N . ILE B 1 378 ? 94.618 134.283 43.568 1.00 13.40 408 ILE B N 1
ATOM 15034 C CA . ILE B 1 378 ? 93.614 134.555 42.542 1.00 11.24 408 ILE B CA 1
ATOM 15035 C C . ILE B 1 378 ? 93.029 135.928 42.839 1.00 14.18 408 ILE B C 1
ATOM 15036 O O . ILE B 1 378 ? 92.482 136.173 43.933 1.00 12.95 408 ILE B O 1
ATOM 15052 N N . PHE B 1 379 ? 93.207 136.833 41.884 1.00 11.51 409 PHE B N 1
ATOM 15053 C CA . PHE B 1 379 ? 92.782 138.220 41.992 1.00 12.16 409 PHE B CA 1
ATOM 15054 C C . PHE B 1 379 ? 91.479 138.407 41.226 1.00 15.82 409 PHE B C 1
ATOM 15055 O O . PHE B 1 379 ? 91.323 137.893 40.111 1.00 12.16 409 PHE B O 1
ATOM 15072 N N . LYS B 1 380 ? 90.531 139.125 41.832 1.00 12.67 410 LYS B N 1
ATOM 15073 C CA . LYS B 1 380 ? 89.295 139.500 41.150 1.00 12.56 410 LYS B CA 1
ATOM 15074 C C . LYS B 1 380 ? 89.290 140.996 40.859 1.00 12.33 410 LYS B C 1
ATOM 15075 O O . LYS B 1 380 ? 89.684 141.812 41.700 1.00 12.15 410 LYS B O 1
ATOM 15094 N N . ALA B 1 381 ? 88.854 141.348 39.651 1.00 12.63 411 ALA B N 1
ATOM 15095 C CA . ALA B 1 381 ? 88.704 142.751 39.255 1.00 11.86 411 ALA B CA 1
ATOM 15096 C C . ALA B 1 381 ? 87.344 143.208 39.763 1.00 13.67 411 ALA B C 1
ATOM 15097 O O . ALA B 1 381 ? 86.355 143.257 39.030 1.00 13.98 411 ALA B O 1
ATOM 15104 N N . ASP B 1 382 ? 87.283 143.467 41.068 1.00 13.01 412 ASP B N 1
ATOM 15105 C CA . ASP B 1 382 ? 86.010 143.693 41.761 1.00 17.56 412 ASP B CA 1
ATOM 15106 C C . ASP B 1 382 ? 85.834 145.134 42.217 1.00 18.49 412 ASP B C 1
ATOM 15107 O O . ASP B 1 382 ? 84.837 145.439 42.892 1.00 14.46 412 ASP B O 1
ATOM 15116 N N . THR B 1 383 ? 86.759 146.028 41.870 1.00 14.77 413 THR B N 1
ATOM 15117 C CA . THR B 1 383 ? 86.712 147.426 42.292 1.00 17.71 413 THR B CA 1
ATOM 15118 C C . THR B 1 383 ? 86.766 148.337 41.071 1.00 21.12 413 THR B C 1
ATOM 15119 O O . THR B 1 383 ? 87.721 148.285 40.287 1.00 17.12 413 THR B O 1
ATOM 15130 N N . GLN B 1 384 ? 85.750 149.182 40.917 1.00 18.40 414 GLN B N 1
ATOM 15131 C CA . GLN B 1 384 ? 85.650 150.054 39.755 1.00 23.41 414 GLN B CA 1
ATOM 15132 C C . GLN B 1 384 ? 86.557 151.262 39.927 1.00 18.16 414 GLN B C 1
ATOM 15133 O O . GLN B 1 384 ? 86.637 151.839 41.018 1.00 18.60 414 GLN B O 1
ATOM 15147 N N . ASP B 1 385 ? 87.267 151.619 38.846 1.00 18.58 415 ASP B N 1
ATOM 15148 C CA . ASP B 1 385 ? 88.087 152.821 38.766 1.00 23.23 415 ASP B CA 1
ATOM 15149 C C . ASP B 1 385 ? 87.278 153.998 38.228 1.00 18.89 415 ASP B C 1
ATOM 15150 O O . ASP B 1 385 ? 86.106 153.855 37.832 1.00 22.03 415 ASP B O 1
ATOM 15159 N N . THR B 1 386 ? 87.919 155.180 38.253 1.00 19.59 416 THR B N 1
ATOM 15160 C CA . THR B 1 386 ? 87.292 156.424 37.820 1.00 27.21 416 THR B CA 1
ATOM 15161 C C . THR B 1 386 ? 86.782 156.358 36.378 1.00 27.06 416 THR B C 1
ATOM 15162 O O . THR B 1 386 ? 85.789 156.986 36.034 1.00 27.50 416 THR B O 1
ATOM 15173 N N . ASP B 1 387 ? 87.420 155.554 35.545 1.00 25.56 417 ASP B N 1
ATOM 15174 C CA . ASP B 1 387 ? 87.116 155.449 34.125 1.00 23.46 417 ASP B CA 1
ATOM 15175 C C . ASP B 1 387 ? 86.173 154.306 33.828 1.00 22.38 417 ASP B C 1
ATOM 15176 O O . ASP B 1 387 ? 85.983 153.967 32.660 1.00 25.34 417 ASP B O 1
ATOM 15185 N N . GLY B 1 388 ? 85.580 153.701 34.855 1.00 27.23 418 GLY B N 1
ATOM 15186 C CA . GLY B 1 388 ? 84.634 152.631 34.658 1.00 26.71 418 GLY B CA 1
ATOM 15187 C C . GLY B 1 388 ? 85.223 151.254 34.453 1.00 30.80 418 GLY B C 1
ATOM 15188 O O . GLY B 1 388 ? 84.462 150.276 34.426 1.00 26.87 418 GLY B O 1
ATOM 15192 N N . THR B 1 389 ? 86.532 151.134 34.272 1.00 21.10 419 THR B N 1
ATOM 15193 C CA . THR B 1 389 ? 87.139 149.810 34.244 1.00 15.70 419 THR B CA 1
ATOM 15194 C C . THR B 1 389 ? 87.272 149.303 35.671 1.00 15.05 419 THR B C 1
ATOM 15195 O O . THR B 1 389 ? 87.072 150.048 36.644 1.00 20.19 419 THR B O 1
ATOM 15206 N N . TYR B 1 390 ? 87.709 148.047 35.803 1.00 16.12 420 TYR B N 1
ATOM 15207 C CA . TYR B 1 390 ? 87.806 147.380 37.091 1.00 16.91 420 TYR B CA 1
ATOM 15208 C C . TYR B 1 390 ? 89.265 147.070 37.430 1.00 14.78 420 TYR B C 1
ATOM 15209 O O . TYR B 1 390 ? 90.083 146.792 36.535 1.00 17.76 420 TYR B O 1
ATOM 15227 N N . MET B 1 391 ? 89.582 147.175 38.720 1.00 12.41 421 MET B N 1
ATOM 15228 C CA . MET B 1 391 ? 90.925 146.953 39.245 1.00 13.57 421 MET B CA 1
ATOM 15229 C C . MET B 1 391 ? 90.982 145.659 40.051 1.00 19.12 421 MET B C 1
ATOM 15230 O O . MET B 1 391 ? 90.065 145.343 40.819 1.00 13.20 421 MET B O 1
ATOM 15244 N N . PHE B 1 392 ? 92.075 144.916 39.885 1.00 15.13 422 PHE B N 1
ATOM 15245 C CA . PHE B 1 392 ? 92.345 143.723 40.681 1.00 11.39 422 PHE B CA 1
ATOM 15246 C C . PHE B 1 392 ? 92.617 144.128 42.123 1.00 11.84 422 PHE B C 1
ATOM 15247 O O . PHE B 1 392 ? 93.426 145.017 42.393 1.00 14.17 422 PHE B O 1
ATOM 15264 N N . ASN B 1 393 ? 91.970 143.453 43.070 1.00 10.77 423 ASN B N 1
ATOM 15265 C CA . ASN B 1 393 ? 91.927 143.898 44.460 1.00 14.15 423 ASN B CA 1
ATOM 15266 C C . ASN B 1 393 ? 92.801 143.033 45.357 1.00 13.26 423 ASN B C 1
ATOM 15267 O O . ASN B 1 393 ? 92.523 141.844 45.559 1.00 16.52 423 ASN B O 1
ATOM 15278 N N . TYR B 1 394 ? 93.848 143.649 45.915 1.00 13.93 424 TYR B N 1
ATOM 15279 C CA . TYR B 1 394 ? 94.690 142.924 46.863 1.00 13.95 424 TYR B CA 1
ATOM 15280 C C . TYR B 1 394 ? 93.885 142.476 48.087 1.00 14.97 424 TYR B C 1
ATOM 15281 O O . TYR B 1 394 ? 94.153 141.401 48.659 1.00 18.66 424 TYR B O 1
ATOM 15299 N N . ASP B 1 395 ? 92.906 143.293 48.492 1.00 17.47 425 ASP B N 1
ATOM 15300 C CA . ASP B 1 395 ? 92.208 143.105 49.759 1.00 22.10 425 ASP B CA 1
ATOM 15301 C C . ASP B 1 395 ? 91.292 141.890 49.724 1.00 20.29 425 ASP B C 1
ATOM 15302 O O . ASP B 1 395 ? 90.978 141.320 50.779 1.00 20.55 425 ASP B O 1
ATOM 15311 N N . THR B 1 396 ? 90.840 141.495 48.539 1.00 15.71 426 THR B N 1
ATOM 15312 C CA . THR B 1 396 ? 89.898 140.382 48.382 1.00 20.26 426 THR B CA 1
ATOM 15313 C C . THR B 1 396 ? 90.524 139.188 47.664 1.00 17.57 426 THR B C 1
ATOM 15314 O O . THR B 1 396 ? 89.813 138.257 47.282 1.00 16.82 426 THR B O 1
ATOM 15325 N N . ARG B 1 397 ? 91.835 139.173 47.489 1.00 15.47 427 ARG B N 1
ATOM 15326 C CA . ARG B 1 397 ? 92.450 138.088 46.746 1.00 13.34 427 ARG B CA 1
ATOM 15327 C C . ARG B 1 397 ? 92.337 136.780 47.519 1.00 14.54 427 ARG B C 1
ATOM 15328 O O . ARG B 1 397 ? 92.312 136.756 48.753 1.00 17.08 427 ARG B O 1
ATOM 15349 N N . ILE B 1 398 ? 92.266 135.692 46.766 1.00 14.87 428 ILE B N 1
ATOM 15350 C CA . ILE B 1 398 ? 92.181 134.343 47.319 1.00 14.06 428 ILE B CA 1
ATOM 15351 C C . ILE B 1 398 ? 93.576 133.744 47.346 1.00 12.87 428 ILE B C 1
ATOM 15352 O O . ILE B 1 398 ? 94.150 133.488 46.270 1.00 14.76 428 ILE B O 1
ATOM 15368 N N . PRO B 1 399 ? 94.133 133.450 48.519 1.00 14.10 429 PRO B N 1
ATOM 15369 C CA . PRO B 1 399 ? 95.485 132.871 48.579 1.00 17.08 429 PRO B CA 1
ATOM 15370 C C . PRO B 1 399 ? 95.504 131.479 47.991 1.00 14.03 429 PRO B C 1
ATOM 15371 O O . PRO B 1 399 ? 94.647 130.661 48.309 1.00 15.41 429 PRO B O 1
ATOM 15382 N N . ILE B 1 400 ? 96.486 131.214 47.120 1.00 12.72 430 ILE B N 1
ATOM 15383 C CA . ILE B 1 400 ? 96.695 129.883 46.570 1.00 10.50 430 ILE B CA 1
ATOM 15384 C C . ILE B 1 400 ? 98.123 129.400 46.737 1.00 11.86 430 ILE B C 1
ATOM 15385 O O . ILE B 1 400 ? 98.441 128.296 46.289 1.00 14.96 430 ILE B O 1
ATOM 15401 N N . GLY B 1 401 ? 98.994 130.174 47.406 1.00 14.10 431 GLY B N 1
ATOM 15402 C CA . GLY B 1 401 ? 100.390 129.821 47.495 1.00 16.24 431 GLY B CA 1
ATOM 15403 C C . GLY B 1 401 ? 100.643 128.675 48.457 1.00 21.93 431 GLY B C 1
ATOM 15404 O O . GLY B 1 401 ? 99.800 128.281 49.271 1.00 23.60 431 GLY B O 1
ATOM 15408 N N . VAL B 1 402 ? 101.864 128.158 48.374 1.00 18.73 432 VAL B N 1
ATOM 15409 C CA . VAL B 1 402 ? 102.256 127.095 49.273 1.00 19.88 432 VAL B CA 1
ATOM 15410 C C . VAL B 1 402 ? 102.449 127.653 50.680 1.00 20.58 432 VAL B C 1
ATOM 15411 O O . VAL B 1 402 ? 102.720 128.843 50.888 1.00 22.56 432 VAL B O 1
ATOM 15424 N N . THR B 1 403 ? 102.365 126.752 51.664 1.00 35.50 433 THR B N 1
ATOM 15425 C CA . THR B 1 403 ? 102.878 127.072 52.997 1.00 37.60 433 THR B CA 1
ATOM 15426 C C . THR B 1 403 ? 104.391 126.909 53.063 1.00 37.39 433 THR B C 1
ATOM 15427 O O . THR B 1 403 ? 105.086 127.763 53.622 1.00 40.58 433 THR B O 1
ATOM 15438 N N . SER B 1 404 ? 104.928 125.834 52.493 1.00 30.12 434 SER B N 1
ATOM 15439 C CA . SER B 1 404 ? 106.355 125.818 52.207 1.00 38.19 434 SER B CA 1
ATOM 15440 C C . SER B 1 404 ? 106.634 125.087 50.901 1.00 32.43 434 SER B C 1
ATOM 15441 O O . SER B 1 404 ? 105.928 124.142 50.523 1.00 32.36 434 SER B O 1
ATOM 15449 N N . PHE B 1 405 ? 107.701 125.539 50.236 1.00 34.13 435 PHE B N 1
ATOM 15450 C CA . PHE B 1 405 ? 108.120 124.977 48.959 1.00 32.50 435 PHE B CA 1
ATOM 15451 C C . PHE B 1 405 ? 108.225 123.462 49.028 1.00 32.50 435 PHE B C 1
ATOM 15452 O O . PHE B 1 405 ? 107.762 122.755 48.123 1.00 26.08 435 PHE B O 1
ATOM 15469 N N . GLN B 1 406 ? 108.807 122.942 50.108 1.00 37.13 436 GLN B N 1
ATOM 15470 C CA . GLN B 1 406 ? 109.062 121.512 50.188 1.00 31.58 436 GLN B CA 1
ATOM 15471 C C . GLN B 1 406 ? 107.767 120.723 50.261 1.00 31.21 436 GLN B C 1
ATOM 15472 O O . GLN B 1 406 ? 107.683 119.629 49.705 1.00 28.37 436 GLN B O 1
ATOM 15486 N N . ALA B 1 407 ? 106.746 121.267 50.913 1.00 28.15 437 ALA B N 1
ATOM 15487 C CA . ALA B 1 407 ? 105.477 120.559 51.045 1.00 30.57 437 ALA B CA 1
ATOM 15488 C C . ALA B 1 407 ? 104.618 120.648 49.786 1.00 31.05 437 ALA B C 1
ATOM 15489 O O . ALA B 1 407 ? 103.801 119.755 49.531 1.00 30.42 437 ALA B O 1
ATOM 15496 N N . GLN B 1 408 ? 104.800 121.693 48.981 1.00 30.56 438 GLN B N 1
ATOM 15497 C CA . GLN B 1 408 ? 103.946 121.919 47.815 1.00 24.30 438 GLN B CA 1
ATOM 15498 C C . GLN B 1 408 ? 102.473 121.843 48.221 1.00 20.38 438 GLN B C 1
ATOM 15499 O O . GLN B 1 408 ? 101.633 121.260 47.520 1.00 24.18 438 GLN B O 1
ATOM 15513 N N . ASP B 1 409 ? 102.154 122.503 49.347 1.00 29.29 439 ASP B N 1
ATOM 15514 C CA . ASP B 1 409 ? 100.807 122.488 49.916 1.00 33.55 439 ASP B CA 1
ATOM 15515 C C . ASP B 1 409 ? 100.118 123.815 49.613 1.00 24.36 439 ASP B C 1
ATOM 15516 O O . ASP B 1 409 ? 100.072 124.740 50.444 1.00 22.22 439 ASP B O 1
ATOM 15525 N N . ASN B 1 410 ? 99.570 123.903 48.401 1.00 23.03 440 ASN B N 1
ATOM 15526 C CA . ASN B 1 410 ? 98.880 125.121 47.995 1.00 16.93 440 ASN B CA 1
ATOM 15527 C C . ASN B 1 410 ? 97.548 125.255 48.725 1.00 16.94 440 ASN B C 1
ATOM 15528 O O . ASN B 1 410 ? 96.933 124.276 49.151 1.00 21.02 440 ASN B O 1
ATOM 15539 N N . LYS B 1 411 ? 97.130 126.488 48.877 1.00 17.06 441 LYS B N 1
ATOM 15540 C CA . LYS B 1 411 ? 95.942 126.863 49.615 1.00 18.30 441 LYS B CA 1
ATOM 15541 C C . LYS B 1 411 ? 94.706 126.933 48.718 1.00 20.71 441 LYS B C 1
ATOM 15542 O O . LYS B 1 411 ? 94.796 127.124 47.501 1.00 17.14 441 LYS B O 1
ATOM 15561 N N . ASN B 1 412 ? 93.546 126.737 49.353 1.00 15.01 442 ASN B N 1
ATOM 15562 C CA . ASN B 1 412 ? 92.234 126.918 48.739 1.00 14.63 442 ASN B CA 1
ATOM 15563 C C . ASN B 1 412 ? 92.034 126.021 47.516 1.00 13.23 442 ASN B C 1
ATOM 15564 O O . ASN B 1 412 ? 91.284 126.358 46.596 1.00 17.38 442 ASN B O 1
ATOM 15575 N N . GLY B 1 413 ? 92.671 124.850 47.514 1.00 13.64 443 GLY B N 1
ATOM 15576 C CA . GLY B 1 413 ? 92.368 123.849 46.520 1.00 20.77 443 GLY B CA 1
ATOM 15577 C C . GLY B 1 413 ? 93.117 123.999 45.213 1.00 16.82 443 GLY B C 1
ATOM 15578 O O . GLY B 1 413 ? 92.949 123.163 44.323 1.00 14.20 443 GLY B O 1
ATOM 15582 N N . PHE B 1 414 ? 93.905 125.049 45.060 1.00 16.73 444 PHE B N 1
ATOM 15583 C CA . PHE B 1 414 ? 94.760 125.162 43.885 1.00 15.42 444 PHE B CA 1
ATOM 15584 C C . PHE B 1 414 ? 95.719 123.977 43.799 1.00 14.64 444 PHE B C 1
ATOM 15585 O O . PHE B 1 414 ? 96.318 123.556 44.798 1.00 16.38 444 PHE B O 1
ATOM 15602 N N . LYS B 1 415 ? 95.886 123.435 42.598 1.00 11.91 445 LYS B N 1
ATOM 15603 C CA . LYS B 1 415 ? 96.820 122.351 42.379 1.00 13.37 445 LYS B CA 1
ATOM 15604 C C . LYS B 1 415 ? 97.718 122.699 41.222 1.00 14.24 445 LYS B C 1
ATOM 15605 O O . LYS B 1 415 ? 97.212 123.120 40.170 1.00 12.19 445 LYS B O 1
ATOM 15624 N N . ILE B 1 416 ? 99.019 122.415 41.369 1.00 13.20 446 ILE B N 1
ATOM 15625 C CA . ILE B 1 416 ? 99.978 122.607 40.284 1.00 16.11 446 ILE B CA 1
ATOM 15626 C C . ILE B 1 416 ? 101.089 121.571 40.385 1.00 18.88 446 ILE B C 1
ATOM 15627 O O . ILE B 1 416 ? 101.688 121.360 41.450 1.00 16.31 446 ILE B O 1
ATOM 15643 N N . LYS B 1 417 ? 101.344 120.916 39.260 1.00 11.10 447 LYS B N 1
ATOM 15644 C CA . LYS B 1 417 ? 102.437 119.980 39.067 1.00 15.08 447 LYS B CA 1
ATOM 15645 C C . LYS B 1 417 ? 103.218 120.364 37.811 1.00 17.00 447 LYS B C 1
ATOM 15646 O O . LYS B 1 417 ? 102.623 120.699 36.779 1.00 14.80 447 LYS B O 1
ATOM 15665 N N . TYR B 1 418 ? 104.541 120.257 37.877 1.00 12.35 448 TYR B N 1
ATOM 15666 C CA . TYR B 1 418 ? 105.393 120.514 36.716 1.00 14.27 448 TYR B CA 1
ATOM 15667 C C . TYR B 1 418 ? 106.463 119.440 36.575 1.00 23.26 448 TYR B C 1
ATOM 15668 O O . TYR B 1 418 ? 106.884 118.819 37.564 1.00 20.21 448 TYR B O 1
ATOM 15686 N N . ALA B 1 419 ? 106.895 119.226 35.326 1.00 18.40 449 ALA B N 1
ATOM 15687 C CA . ALA B 1 419 ? 107.872 118.196 34.985 1.00 22.04 449 ALA B CA 1
ATOM 15688 C C . ALA B 1 419 ? 108.399 118.422 33.570 1.00 21.28 449 ALA B C 1
ATOM 15689 O O . ALA B 1 419 ? 107.843 119.200 32.794 1.00 17.49 449 ALA B O 1
ATOM 15696 N N . ASN B 1 420 ? 109.485 117.721 33.236 1.00 20.97 450 ASN B N 1
ATOM 15697 C CA . ASN B 1 420 ? 109.921 117.640 31.844 1.00 23.70 450 ASN B CA 1
ATOM 15698 C C . ASN B 1 420 ? 109.005 116.688 31.095 1.00 20.26 450 ASN B C 1
ATOM 15699 O O . ASN B 1 420 ? 108.478 115.726 31.672 1.00 20.56 450 ASN B O 1
ATOM 15710 N N . GLY B 1 421 ? 108.794 116.968 29.815 1.00 15.54 451 GLY B N 1
ATOM 15711 C CA . GLY B 1 421 ? 108.000 116.103 28.969 1.00 18.57 451 GLY B CA 1
ATOM 15712 C C . GLY B 1 421 ? 107.300 116.885 27.881 1.00 15.50 451 GLY B C 1
ATOM 15713 O O . GLY B 1 421 ? 107.278 118.110 27.869 1.00 16.34 451 GLY B O 1
ATOM 15717 N N . THR B 1 422 ? 106.696 116.132 26.971 1.00 16.64 452 THR B N 1
ATOM 15718 C CA . THR B 1 422 ? 106.027 116.667 25.795 1.00 19.56 452 THR B CA 1
ATOM 15719 C C . THR B 1 422 ? 104.799 115.807 25.533 1.00 18.81 452 THR B C 1
ATOM 15720 O O . THR B 1 422 ? 104.892 114.576 25.540 1.00 21.15 452 THR B O 1
ATOM 15731 N N . LYS B 1 423 ? 103.652 116.440 25.324 1.00 15.90 453 LYS B N 1
ATOM 15732 C CA . LYS B 1 423 ? 102.411 115.752 24.984 1.00 16.08 453 LYS B CA 1
ATOM 15733 C C . LYS B 1 423 ? 102.173 115.717 23.475 1.00 20.62 453 LYS B C 1
ATOM 15734 O O . LYS B 1 423 ? 101.848 114.666 22.915 1.00 18.60 453 LYS B O 1
ATOM 15753 N N . SER B 1 424 ? 102.327 116.863 22.805 1.00 16.50 454 SER B N 1
ATOM 15754 C CA . SER B 1 424 ? 102.218 116.928 21.353 1.00 16.08 454 SER B CA 1
ATOM 15755 C C . SER B 1 424 ? 103.226 115.979 20.699 1.00 12.44 454 SER B C 1
ATOM 15756 O O . SER B 1 424 ? 104.297 115.681 21.252 1.00 18.59 454 SER B O 1
ATOM 15764 N N . THR B 1 425 ? 102.860 115.449 19.543 1.00 17.99 455 THR B N 1
ATOM 15765 C CA . THR B 1 425 ? 103.792 114.647 18.754 1.00 21.76 455 THR B CA 1
ATOM 15766 C C . THR B 1 425 ? 104.358 115.423 17.579 1.00 14.38 455 THR B C 1
ATOM 15767 O O . THR B 1 425 ? 105.129 114.857 16.796 1.00 18.95 455 THR B O 1
ATOM 15778 N N . SER B 1 426 ? 103.954 116.684 17.422 1.00 19.02 456 SER B N 1
ATOM 15779 C CA A SER B 1 426 ? 104.528 117.619 16.461 0.53 15.74 456 SER B CA 1
ATOM 15780 C CA B SER B 1 426 ? 104.529 117.618 16.460 0.47 15.75 456 SER B CA 1
ATOM 15781 C C . SER B 1 426 ? 104.839 118.912 17.200 1.00 13.87 456 SER B C 1
ATOM 15782 O O . SER B 1 426 ? 104.068 119.349 18.053 1.00 16.20 456 SER B O 1
ATOM 15797 N N . ILE B 1 427 ? 105.958 119.532 16.873 1.00 14.04 457 ILE B N 1
ATOM 15798 C CA . ILE B 1 427 ? 106.390 120.763 17.520 1.00 12.45 457 ILE B CA 1
ATOM 15799 C C . ILE B 1 427 ? 106.763 121.694 16.366 1.00 16.26 457 ILE B C 1
ATOM 15800 O O . ILE B 1 427 ? 107.902 121.691 15.889 1.00 15.85 457 ILE B O 1
ATOM 15816 N N . PHE B 1 428 ? 105.801 122.489 15.893 1.00 15.34 458 PHE B N 1
ATOM 15817 C CA . PHE B 1 428 ? 106.044 123.330 14.729 1.00 11.90 458 PHE B CA 1
ATOM 15818 C C . PHE B 1 428 ? 106.642 124.670 15.134 1.00 12.93 458 PHE B C 1
ATOM 15819 O O . PHE B 1 428 ? 106.217 125.305 16.116 1.00 14.73 458 PHE B O 1
ATOM 15836 N N . GLY B 1 429 ? 107.573 125.132 14.317 1.00 14.23 459 GLY B N 1
ATOM 15837 C CA . GLY B 1 429 ? 108.097 126.480 14.448 1.00 13.60 459 GLY B CA 1
ATOM 15838 C C . GLY B 1 429 ? 109.178 126.676 13.407 1.00 14.27 459 GLY B C 1
ATOM 15839 O O . GLY B 1 429 ? 109.505 125.770 12.640 1.00 14.04 459 GLY B O 1
ATOM 15843 N N . ILE B 1 430 ? 109.745 127.868 13.399 1.00 12.72 460 ILE B N 1
ATOM 15844 C CA . ILE B 1 430 ? 110.716 128.253 12.377 1.00 12.61 460 ILE B CA 1
ATOM 15845 C C . ILE B 1 430 ? 112.100 127.801 12.810 1.00 15.06 460 ILE B C 1
ATOM 15846 O O . ILE B 1 430 ? 112.525 128.064 13.941 1.00 17.14 460 ILE B O 1
ATOM 15862 N N . ASN B 1 431 ? 112.795 127.079 11.925 1.00 17.13 461 ASN B N 1
ATOM 15863 C CA . ASN B 1 431 ? 114.172 126.643 12.176 1.00 17.69 461 ASN B CA 1
ATOM 15864 C C . ASN B 1 431 ? 115.102 127.588 11.423 1.00 18.51 461 ASN B C 1
ATOM 15865 O O . ASN B 1 431 ? 115.123 127.598 10.189 1.00 18.74 461 ASN B O 1
ATOM 15876 N N . ALA B 1 432 ? 115.825 128.420 12.158 1.00 18.77 462 ALA B N 1
ATOM 15877 C CA . ALA B 1 432 ? 116.750 129.366 11.548 1.00 22.81 462 ALA B CA 1
ATOM 15878 C C . ALA B 1 432 ? 117.842 129.662 12.558 1.00 22.99 462 ALA B C 1
ATOM 15879 O O . ALA B 1 432 ? 117.609 129.565 13.770 1.00 23.89 462 ALA B O 1
ATOM 15886 N N . PRO B 1 433 ? 119.046 129.998 12.094 1.00 28.50 463 PRO B N 1
ATOM 15887 C CA . PRO B 1 433 ? 120.151 130.229 13.026 1.00 32.47 463 PRO B CA 1
ATOM 15888 C C . PRO B 1 433 ? 119.960 131.522 13.791 1.00 22.78 463 PRO B C 1
ATOM 15889 O O . PRO B 1 433 ? 119.237 132.438 13.373 1.00 20.56 463 PRO B O 1
ATOM 15900 N N . LYS B 1 434 ? 120.655 131.594 14.922 1.00 24.83 464 LYS B N 1
ATOM 15901 C CA . LYS B 1 434 ? 120.558 132.770 15.760 1.00 21.48 464 LYS B CA 1
ATOM 15902 C C . LYS B 1 434 ? 120.915 134.016 14.960 1.00 20.11 464 LYS B C 1
ATOM 15903 O O . LYS B 1 434 ? 121.792 133.994 14.088 1.00 16.11 464 LYS B O 1
ATOM 15922 N N . GLY B 1 435 ? 120.206 135.100 15.255 1.00 13.92 465 GLY B N 1
ATOM 15923 C CA . GLY B 1 435 ? 120.416 136.396 14.666 1.00 16.51 465 GLY B CA 1
ATOM 15924 C C . GLY B 1 435 ? 119.860 136.586 13.277 1.00 17.36 465 GLY B C 1
ATOM 15925 O O . GLY B 1 435 ? 119.956 137.698 12.749 1.00 25.12 465 GLY B O 1
ATOM 15929 N N . SER B 1 436 ? 119.258 135.561 12.674 1.00 16.04 466 SER B N 1
ATOM 15930 C CA . SER B 1 436 ? 118.740 135.653 11.312 1.00 19.84 466 SER B CA 1
ATOM 15931 C C . SER B 1 436 ? 117.215 135.790 11.238 1.00 21.54 466 SER B C 1
ATOM 15932 O O . SER B 1 436 ? 116.660 135.812 10.129 1.00 20.37 466 SER B O 1
ATOM 15940 N N . ARG B 1 437 ? 116.537 135.911 12.375 1.00 18.70 467 ARG B N 1
ATOM 15941 C CA . ARG B 1 437 ? 115.088 135.993 12.394 1.00 19.24 467 ARG B CA 1
ATOM 15942 C C . ARG B 1 437 ? 114.608 137.364 11.952 1.00 21.63 467 ARG B C 1
ATOM 15943 O O . ARG B 1 437 ? 115.224 138.395 12.220 1.00 21.63 467 ARG B O 1
ATOM 15964 N N . VAL B 1 438 ? 113.465 137.362 11.289 1.00 15.23 468 VAL B N 1
ATOM 15965 C CA . VAL B 1 438 ? 112.859 138.548 10.710 1.00 17.19 468 VAL B CA 1
ATOM 15966 C C . VAL B 1 438 ? 111.569 138.821 11.470 1.00 15.92 468 VAL B C 1
ATOM 15967 O O . VAL B 1 438 ? 110.730 137.922 11.634 1.00 11.92 468 VAL B O 1
ATOM 15980 N N . MET B 1 439 ? 111.433 140.042 11.964 1.00 15.51 469 MET B N 1
ATOM 15981 C CA . MET B 1 439 ? 110.243 140.429 12.689 1.00 14.77 469 MET B CA 1
ATOM 15982 C C . MET B 1 439 ? 109.013 140.106 11.856 1.00 19.52 469 MET B C 1
ATOM 15983 O O . MET B 1 439 ? 108.974 140.379 10.654 1.00 16.73 469 MET B O 1
ATOM 15997 N N . GLY B 1 440 ? 108.028 139.478 12.504 1.00 15.72 470 GLY B N 1
ATOM 15998 C CA . GLY B 1 440 ? 106.825 138.998 11.847 1.00 18.14 470 GLY B CA 1
ATOM 15999 C C . GLY B 1 440 ? 106.932 137.655 11.144 1.00 12.97 470 GLY B C 1
ATOM 16000 O O . GLY B 1 440 ? 105.951 137.243 10.482 1.00 16.14 470 GLY B O 1
ATOM 16004 N N . ASP B 1 441 ? 108.084 136.969 11.208 1.00 13.39 471 ASP B N 1
ATOM 16005 C CA . ASP B 1 441 ? 108.245 135.804 10.340 1.00 15.37 471 ASP B CA 1
ATOM 16006 C C . ASP B 1 441 ? 107.317 134.655 10.743 1.00 14.50 471 ASP B C 1
ATOM 16007 O O . ASP B 1 441 ? 107.068 133.761 9.931 1.00 12.04 471 ASP B O 1
ATOM 16016 N N . ASN B 1 442 ? 106.737 134.690 11.945 1.00 13.32 472 ASN B N 1
ATOM 16017 C CA . ASN B 1 442 ? 105.825 133.613 12.338 1.00 17.78 472 ASN B CA 1
ATOM 16018 C C . ASN B 1 442 ? 104.466 133.681 11.659 1.00 14.03 472 ASN B C 1
ATOM 16019 O O . ASN B 1 442 ? 103.650 132.749 11.814 1.00 17.70 472 ASN B O 1
ATOM 16030 N N . LEU B 1 443 ? 104.169 134.771 10.976 1.00 12.86 473 LEU B N 1
ATOM 16031 C CA . LEU B 1 443 ? 102.926 134.890 10.225 1.00 19.64 473 LEU B CA 1
ATOM 16032 C C . LEU B 1 443 ? 103.163 134.723 8.728 1.00 18.00 473 LEU B C 1
ATOM 16033 O O . LEU B 1 443 ? 102.209 134.851 7.943 1.00 19.83 473 LEU B O 1
ATOM 16049 N N . ASP B 1 444 ? 104.410 134.393 8.328 1.00 14.22 474 ASP B N 1
ATOM 16050 C CA . ASP B 1 444 ? 104.813 134.202 6.919 1.00 16.48 474 ASP B CA 1
ATOM 16051 C C . ASP B 1 444 ? 104.881 132.690 6.650 1.00 11.47 474 ASP B C 1
ATOM 16052 O O . ASP B 1 444 ? 105.746 131.980 7.179 1.00 11.61 474 ASP B O 1
ATOM 16061 N N . MET B 1 445 ? 103.947 132.172 5.848 1.00 11.67 475 MET B N 1
ATOM 16062 C CA . MET B 1 445 ? 103.938 130.734 5.662 1.00 12.04 475 MET B CA 1
ATOM 16063 C C . MET B 1 445 ? 105.137 130.241 4.875 1.00 12.97 475 MET B C 1
ATOM 16064 O O . MET B 1 445 ? 105.391 129.038 4.863 1.00 14.16 475 MET B O 1
ATOM 16078 N N . ASN B 1 446 ? 105.899 131.135 4.237 1.00 13.54 476 ASN B N 1
ATOM 16079 C CA . ASN B 1 446 ? 107.097 130.749 3.495 1.00 14.17 476 ASN B CA 1
ATOM 16080 C C . ASN B 1 446 ? 108.380 130.882 4.307 1.00 17.30 476 ASN B C 1
ATOM 16081 O O . ASN B 1 446 ? 109.460 130.598 3.780 1.00 15.20 476 ASN B O 1
ATOM 16092 N N . SER B 1 447 ? 108.280 131.215 5.595 1.00 15.63 477 SER B N 1
ATOM 16093 C CA . SER B 1 447 ? 109.393 131.009 6.521 1.00 13.04 477 SER B CA 1
ATOM 16094 C C . SER B 1 447 ? 109.769 129.528 6.576 1.00 12.70 477 SER B C 1
ATOM 16095 O O . SER B 1 447 ? 109.035 128.663 6.101 1.00 15.03 477 SER B O 1
ATOM 16103 N N . ASN B 1 448 ? 110.917 129.232 7.188 1.00 12.60 478 ASN B N 1
ATOM 16104 C CA . ASN B 1 448 ? 111.421 127.869 7.229 1.00 12.78 478 ASN B CA 1
ATOM 16105 C C . ASN B 1 448 ? 110.754 127.089 8.376 1.00 15.02 478 ASN B C 1
ATOM 16106 O O . ASN B 1 448 ? 111.373 126.716 9.378 1.00 15.27 478 ASN B O 1
ATOM 16117 N N . TRP B 1 449 ? 109.467 126.825 8.196 1.00 17.70 479 TRP B N 1
ATOM 16118 C CA . TRP B 1 449 ? 108.690 126.066 9.172 1.00 15.47 479 TRP B CA 1
ATOM 16119 C C . TRP B 1 449 ? 109.143 124.612 9.181 1.00 15.44 479 TRP B C 1
ATOM 16120 O O . TRP B 1 449 ? 109.367 124.005 8.129 1.00 15.85 479 TRP B O 1
ATOM 16141 N N . VAL B 1 450 ? 109.333 124.059 10.373 1.00 17.17 480 VAL B N 1
ATOM 16142 C CA . VAL B 1 450 ? 109.607 122.636 10.524 1.00 17.65 480 VAL B CA 1
ATOM 16143 C C . VAL B 1 450 ? 108.757 122.063 11.651 1.00 14.81 480 VAL B C 1
ATOM 16144 O O . VAL B 1 450 ? 108.274 122.780 12.522 1.00 17.40 480 VAL B O 1
ATOM 16157 N N . ASP B 1 451 ? 108.603 120.748 11.634 1.00 14.77 481 ASP B N 1
ATOM 16158 C CA . ASP B 1 451 ? 108.327 119.987 12.846 1.00 19.86 481 ASP B CA 1
ATOM 16159 C C . ASP B 1 451 ? 109.669 119.639 13.484 1.00 15.63 481 ASP B C 1
ATOM 16160 O O . ASP B 1 451 ? 110.456 118.873 12.916 1.00 16.38 481 ASP B O 1
ATOM 16169 N N . PHE B 1 452 ? 109.943 120.196 14.671 1.00 14.56 482 PHE B N 1
ATOM 16170 C CA . PHE B 1 452 ? 111.244 119.951 15.282 1.00 17.56 482 PHE B CA 1
ATOM 16171 C C . PHE B 1 452 ? 111.455 118.487 15.645 1.00 17.32 482 PHE B C 1
ATOM 16172 O O . PHE B 1 452 ? 112.601 118.087 15.848 1.00 17.12 482 PHE B O 1
ATOM 16189 N N . PHE B 1 453 ? 110.398 117.674 15.707 1.00 15.21 483 PHE B N 1
ATOM 16190 C CA . PHE B 1 453 ? 110.614 116.242 15.913 1.00 15.71 483 PHE B CA 1
ATOM 16191 C C . PHE B 1 453 ? 111.262 115.596 14.685 1.00 22.13 483 PHE B C 1
ATOM 16192 O O . PHE B 1 453 ? 111.814 114.500 14.793 1.00 27.63 483 PHE B O 1
ATOM 16209 N N . ASP B 1 454 ? 111.215 116.257 13.523 1.00 21.09 484 ASP B N 1
ATOM 16210 C CA . ASP B 1 454 ? 111.971 115.799 12.361 1.00 18.72 484 ASP B CA 1
ATOM 16211 C C . ASP B 1 454 ? 113.427 116.242 12.407 1.00 24.95 484 ASP B C 1
ATOM 16212 O O . ASP B 1 454 ? 114.219 115.832 11.550 1.00 27.03 484 ASP B O 1
ATOM 16221 N N . GLU B 1 455 ? 113.801 117.068 13.387 1.00 24.42 485 GLU B N 1
ATOM 16222 C CA . GLU B 1 455 ? 115.100 117.725 13.418 1.00 24.94 485 GLU B CA 1
ATOM 16223 C C . GLU B 1 455 ? 115.834 117.446 14.723 1.00 27.29 485 GLU B C 1
ATOM 16224 O O . GLU B 1 455 ? 116.765 118.182 15.073 1.00 31.52 485 GLU B O 1
ATOM 16236 N N . GLY B 1 456 ? 115.428 116.408 15.448 1.00 22.55 486 GLY B N 1
ATOM 16237 C CA . GLY B 1 456 ? 116.141 115.952 16.617 1.00 23.20 486 GLY B CA 1
ATOM 16238 C C . GLY B 1 456 ? 115.543 116.335 17.946 1.00 18.48 486 GLY B C 1
ATOM 16239 O O . GLY B 1 456 ? 116.186 116.113 18.979 1.00 21.57 486 GLY B O 1
ATOM 16243 N N . TYR B 1 457 ? 114.349 116.903 17.962 1.00 20.33 487 TYR B N 1
ATOM 16244 C CA . TYR B 1 457 ? 113.697 117.197 19.230 1.00 16.44 487 TYR B CA 1
ATOM 16245 C C . TYR B 1 457 ? 113.421 115.910 19.992 1.00 14.05 487 TYR B C 1
ATOM 16246 O O . TYR B 1 457 ? 113.176 114.854 19.403 1.00 16.19 487 TYR B O 1
ATOM 16264 N N . LYS B 1 458 ? 113.434 116.015 21.322 1.00 15.16 488 LYS B N 1
ATOM 16265 C CA . LYS B 1 458 ? 113.195 114.879 22.206 1.00 16.62 488 LYS B CA 1
ATOM 16266 C C . LYS B 1 458 ? 112.154 115.275 23.248 1.00 20.02 488 LYS B C 1
ATOM 16267 O O . LYS B 1 458 ? 112.088 116.436 23.665 1.00 15.98 488 LYS B O 1
ATOM 16286 N N . ASN B 1 459 ? 111.357 114.289 23.669 1.00 17.58 489 ASN B N 1
ATOM 16287 C CA . ASN B 1 459 ? 110.273 114.520 24.619 1.00 18.08 489 ASN B CA 1
ATOM 16288 C C . ASN B 1 459 ? 110.757 115.273 25.833 1.00 17.60 489 ASN B C 1
ATOM 16289 O O . ASN B 1 459 ? 110.063 116.167 26.340 1.00 15.22 489 ASN B O 1
ATOM 16300 N N . SER B 1 460 ? 111.938 114.899 26.341 1.00 14.32 490 SER B N 1
ATOM 16301 C CA . SER B 1 460 ? 112.448 115.465 27.583 1.00 14.98 490 SER B CA 1
ATOM 16302 C C . SER B 1 460 ? 112.924 116.900 27.425 1.00 15.73 490 SER B C 1
ATOM 16303 O O . SER B 1 460 ? 113.191 117.550 28.434 1.00 18.52 490 SER B O 1
ATOM 16311 N N . TYR B 1 461 ? 113.039 117.408 26.202 1.00 14.69 491 TYR B N 1
ATOM 16312 C CA . TYR B 1 461 ? 113.402 118.811 26.053 1.00 17.34 491 TYR B CA 1
ATOM 16313 C C . TYR B 1 461 ? 112.301 119.746 26.567 1.00 17.43 491 TYR B C 1
ATOM 16314 O O . TYR B 1 461 ? 112.586 120.881 26.957 1.00 17.49 491 TYR B O 1
ATOM 16332 N N . GLY B 1 462 ? 111.038 119.289 26.536 1.00 14.16 492 GLY B N 1
ATOM 16333 C CA . GLY B 1 462 ? 109.916 120.133 26.880 1.00 17.56 492 GLY B CA 1
ATOM 16334 C C . GLY B 1 462 ? 109.642 120.195 28.369 1.00 18.23 492 GLY B C 1
ATOM 16335 O O . GLY B 1 462 ? 110.188 119.421 29.159 1.00 16.84 492 GLY B O 1
ATOM 16339 N N . TYR B 1 463 ? 108.775 121.142 28.733 1.00 14.34 493 TYR B N 1
ATOM 16340 C CA . TYR B 1 463 ? 108.275 121.299 30.091 1.00 14.89 493 TYR B CA 1
ATOM 16341 C C . TYR B 1 463 ? 106.754 121.338 30.081 1.00 14.31 493 TYR B C 1
ATOM 16342 O O . TYR B 1 463 ? 106.137 121.875 29.148 1.00 14.44 493 TYR B O 1
ATOM 16360 N N . VAL B 1 464 ? 106.142 120.758 31.125 1.00 12.15 494 VAL B N 1
ATOM 16361 C CA . VAL B 1 464 ? 104.688 120.728 31.231 1.00 11.38 494 VAL B CA 1
ATOM 16362 C C . VAL B 1 464 ? 104.236 121.155 32.616 1.00 13.94 494 VAL B C 1
ATOM 16363 O O . VAL B 1 464 ? 104.892 120.867 33.629 1.00 13.77 494 VAL B O 1
ATOM 16376 N N . TYR B 1 465 ? 103.113 121.856 32.645 1.00 13.41 495 TYR B N 1
ATOM 16377 C CA . TYR B 1 465 ? 102.459 122.299 33.875 1.00 14.56 495 TYR B CA 1
ATOM 16378 C C . TYR B 1 465 ? 101.023 121.776 33.848 1.00 15.22 495 TYR B C 1
ATOM 16379 O O . TYR B 1 465 ? 100.291 121.983 32.865 1.00 14.65 495 TYR B O 1
ATOM 16397 N N . GLU B 1 466 ? 100.632 121.037 34.890 1.00 11.62 496 GLU B N 1
ATOM 16398 C CA . GLU B 1 466 ? 99.257 120.576 35.060 1.00 14.75 496 GLU B CA 1
ATOM 16399 C C . GLU B 1 466 ? 98.661 121.308 36.251 1.00 11.65 496 GLU B C 1
ATOM 16400 O O . GLU B 1 466 ? 99.282 121.366 37.318 1.00 14.60 496 GLU B O 1
ATOM 16412 N N . ILE B 1 467 ? 97.487 121.895 36.060 1.00 9.63 497 ILE B N 1
ATOM 16413 C CA . ILE B 1 467 ? 96.932 122.874 36.991 1.00 12.08 497 ILE B CA 1
ATOM 16414 C C . ILE B 1 467 ? 95.443 122.606 37.222 1.00 10.82 497 ILE B C 1
ATOM 16415 O O . ILE B 1 467 ? 94.704 122.262 36.290 1.00 12.66 497 ILE B O 1
ATOM 16431 N N . ALA B 1 468 ? 94.996 122.797 38.472 1.00 13.43 498 ALA B N 1
ATOM 16432 C CA . ALA B 1 468 ? 93.568 122.827 38.797 1.00 14.12 498 ALA B CA 1
ATOM 16433 C C . ALA B 1 468 ? 93.234 124.120 39.529 1.00 10.99 498 ALA B C 1
ATOM 16434 O O . ALA B 1 468 ? 93.896 124.473 40.511 1.00 11.67 498 ALA B O 1
ATOM 16441 N N . VAL B 1 469 ? 92.225 124.829 39.037 1.00 9.10 499 VAL B N 1
ATOM 16442 C CA . VAL B 1 469 ? 91.690 126.037 39.652 1.00 12.50 499 VAL B CA 1
ATOM 16443 C C . VAL B 1 469 ? 90.270 125.716 40.132 1.00 14.06 499 VAL B C 1
ATOM 16444 O O . VAL B 1 469 ? 89.388 125.445 39.307 1.00 13.67 499 VAL B O 1
ATOM 16457 N N . PRO B 1 470 ? 89.996 125.735 41.439 1.00 15.28 500 PRO B N 1
ATOM 16458 C CA . PRO B 1 470 ? 88.642 125.379 41.897 1.00 14.06 500 PRO B CA 1
ATOM 16459 C C . PRO B 1 470 ? 87.582 126.361 41.392 1.00 15.41 500 PRO B C 1
ATOM 16460 O O . PRO B 1 470 ? 87.751 127.581 41.440 1.00 13.98 500 PRO B O 1
ATOM 16471 N N . LEU B 1 471 ? 86.444 125.817 40.969 1.00 12.47 501 LEU B N 1
ATOM 16472 C CA . LEU B 1 471 ? 85.338 126.667 40.542 1.00 12.58 501 LEU B CA 1
ATOM 16473 C C . LEU B 1 471 ? 84.858 127.544 41.676 1.00 14.02 501 LEU B C 1
ATOM 16474 O O . LEU B 1 471 ? 84.437 128.688 41.427 1.00 15.49 501 LEU B O 1
ATOM 16490 N N . ASN B 1 472 ? 84.993 127.076 42.934 1.00 16.77 502 ASN B N 1
ATOM 16491 C CA . ASN B 1 472 ? 84.530 127.918 44.035 1.00 23.39 502 ASN B CA 1
ATOM 16492 C C . ASN B 1 472 ? 85.411 129.162 44.229 1.00 23.34 502 ASN B C 1
ATOM 16493 O O . ASN B 1 472 ? 84.951 130.145 44.807 1.00 28.76 502 ASN B O 1
ATOM 16504 N N . THR B 1 473 ? 86.644 129.170 43.711 1.00 16.26 503 THR B N 1
ATOM 16505 C CA . THR B 1 473 ? 87.454 130.386 43.760 1.00 15.81 503 THR B CA 1
ATOM 16506 C C . THR B 1 473 ? 87.096 131.328 42.625 1.00 19.73 503 THR B C 1
ATOM 16507 O O . THR B 1 473 ? 87.525 132.481 42.639 1.00 20.79 503 THR B O 1
ATOM 16518 N N . LEU B 1 474 ? 86.314 130.865 41.649 1.00 19.22 504 LEU B N 1
ATOM 16519 C CA . LEU B 1 474 ? 85.954 131.659 40.478 1.00 17.56 504 LEU B CA 1
ATOM 16520 C C . LEU B 1 474 ? 84.526 132.154 40.512 1.00 25.59 504 LEU B C 1
ATOM 16521 O O . LEU B 1 474 ? 84.133 132.947 39.640 1.00 22.21 504 LEU B O 1
ATOM 16537 N N . GLY B 1 475 ? 83.739 131.687 41.480 1.00 22.04 505 GLY B N 1
ATOM 16538 C CA . GLY B 1 475 ? 82.375 132.135 41.632 1.00 20.33 505 GLY B CA 1
ATOM 16539 C C . GLY B 1 475 ? 81.404 131.550 40.641 1.00 24.28 505 GLY B C 1
ATOM 16540 O O . GLY B 1 475 ? 80.352 132.156 40.402 1.00 28.27 505 GLY B O 1
ATOM 16544 N N . ILE B 1 476 ? 81.739 130.402 40.044 1.00 20.55 506 ILE B N 1
ATOM 16545 C CA . ILE B 1 476 ? 80.954 129.782 38.981 1.00 20.50 506 ILE B CA 1
ATOM 16546 C C . ILE B 1 476 ? 80.835 128.292 39.280 1.00 22.14 506 ILE B C 1
ATOM 16547 O O . ILE B 1 476 ? 81.489 127.762 40.176 1.00 21.30 506 ILE B O 1
ATOM 16563 N N . ASP B 1 477 ? 79.981 127.619 38.511 1.00 20.09 507 ASP B N 1
ATOM 16564 C CA . ASP B 1 477 ? 79.815 126.169 38.584 1.00 23.90 507 ASP B CA 1
ATOM 16565 C C . ASP B 1 477 ? 79.862 125.598 37.174 1.00 18.04 507 ASP B C 1
ATOM 16566 O O . ASP B 1 477 ? 80.038 126.331 36.188 1.00 17.14 507 ASP B O 1
ATOM 16575 N N . ARG B 1 478 ? 79.686 124.276 37.067 1.00 17.33 508 ARG B N 1
ATOM 16576 C CA . ARG B 1 478 ? 79.827 123.630 35.775 1.00 17.58 508 ARG B CA 1
ATOM 16577 C C . ARG B 1 478 ? 78.745 124.095 34.815 1.00 20.90 508 ARG B C 1
ATOM 16578 O O . ARG B 1 478 ? 79.009 124.284 33.624 1.00 18.78 508 ARG B O 1
ATOM 16599 N N . SER B 1 479 ? 77.529 124.320 35.321 1.00 20.92 509 SER B N 1
ATOM 16600 C CA . SER B 1 479 ? 76.466 124.795 34.442 1.00 22.13 509 SER B CA 1
ATOM 16601 C C . SER B 1 479 ? 76.851 126.113 33.782 1.00 22.08 509 SER B C 1
ATOM 16602 O O . SER B 1 479 ? 76.581 126.318 32.581 1.00 22.36 509 SER B O 1
ATOM 16610 N N . TYR B 1 480 ? 77.477 127.020 34.545 1.00 18.61 510 TYR B N 1
ATOM 16611 C CA . TYR B 1 480 ? 77.932 128.285 33.976 1.00 18.88 510 TYR B CA 1
ATOM 16612 C C . TYR B 1 480 ? 78.912 128.046 32.839 1.00 19.21 510 TYR B C 1
ATOM 16613 O O . TYR B 1 480 ? 78.819 128.674 31.777 1.00 18.73 510 TYR B O 1
ATOM 16631 N N . ILE B 1 481 ? 79.872 127.140 33.044 1.00 15.88 511 ILE B N 1
ATOM 16632 C CA . ILE B 1 481 ? 80.889 126.891 32.016 1.00 17.86 511 ILE B CA 1
ATOM 16633 C C . ILE B 1 481 ? 80.247 126.353 30.742 1.00 20.39 511 ILE B C 1
ATOM 16634 O O . ILE B 1 481 ? 80.603 126.758 29.629 1.00 17.60 511 ILE B O 1
ATOM 16650 N N . GLU B 1 482 ? 79.296 125.428 30.882 1.00 18.42 512 GLU B N 1
ATOM 16651 C CA . GLU B 1 482 ? 78.732 124.761 29.716 1.00 18.79 512 GLU B CA 1
ATOM 16652 C C . GLU B 1 482 ? 77.631 125.565 29.057 1.00 18.80 512 GLU B C 1
ATOM 16653 O O . GLU B 1 482 ? 77.299 125.285 27.905 1.00 24.21 512 GLU B O 1
ATOM 16665 N N . THR B 1 483 ? 77.078 126.553 29.750 1.00 19.82 513 THR B N 1
ATOM 16666 C CA . THR B 1 483 ? 76.028 127.404 29.198 1.00 25.96 513 THR B CA 1
ATOM 16667 C C . THR B 1 483 ? 76.572 128.742 28.721 1.00 20.34 513 THR B C 1
ATOM 16668 O O . THR B 1 483 ? 76.442 129.070 27.539 1.00 26.34 513 THR B O 1
ATOM 16679 N N . GLN B 1 484 ? 77.159 129.531 29.627 1.00 19.95 514 GLN B N 1
ATOM 16680 C CA . GLN B 1 484 ? 77.675 130.838 29.264 1.00 17.22 514 GLN B CA 1
ATOM 16681 C C . GLN B 1 484 ? 79.117 130.751 28.773 1.00 20.76 514 GLN B C 1
ATOM 16682 O O . GLN B 1 484 ? 79.498 131.495 27.862 1.00 16.69 514 GLN B O 1
ATOM 16696 N N . GLY B 1 485 ? 79.902 129.828 29.331 1.00 17.43 515 GLY B N 1
ATOM 16697 C CA . GLY B 1 485 ? 81.308 129.694 28.992 1.00 19.75 515 GLY B CA 1
ATOM 16698 C C . GLY B 1 485 ? 82.126 130.751 29.699 1.00 12.87 515 GLY B C 1
ATOM 16699 O O . GLY B 1 485 ? 81.602 131.657 30.353 1.00 16.84 515 GLY B O 1
ATOM 16703 N N . ILE B 1 486 ? 83.457 130.618 29.585 1.00 14.29 516 ILE B N 1
ATOM 16704 C CA . ILE B 1 486 ? 84.401 131.626 30.066 1.00 11.76 516 ILE B CA 1
ATOM 16705 C C . ILE B 1 486 ? 85.530 131.744 29.040 1.00 11.35 516 ILE B C 1
ATOM 16706 O O . ILE B 1 486 ? 85.610 130.967 28.078 1.00 12.32 516 ILE B O 1
ATOM 16722 N N . GLY B 1 487 ? 86.423 132.701 29.257 1.00 14.05 517 GLY B N 1
ATOM 16723 C CA . GLY B 1 487 ? 87.597 132.867 28.417 1.00 12.46 517 GLY B CA 1
ATOM 16724 C C . GLY B 1 487 ? 88.867 132.758 29.235 1.00 13.17 517 GLY B C 1
ATOM 16725 O O . GLY B 1 487 ? 88.891 133.098 30.423 1.00 12.73 517 GLY B O 1
ATOM 16729 N N . ALA B 1 488 ? 89.943 132.321 28.579 1.00 10.78 518 ALA B N 1
ATOM 16730 C CA . ALA B 1 488 ? 91.230 132.132 29.239 1.00 9.19 518 ALA B CA 1
ATOM 16731 C C . ALA B 1 488 ? 92.402 132.487 28.327 1.00 11.03 518 ALA B C 1
ATOM 16732 O O . ALA B 1 488 ? 92.353 132.308 27.109 1.00 10.74 518 ALA B O 1
ATOM 16739 N N . MET B 1 489 ? 93.482 132.918 28.965 1.00 10.42 519 MET B N 1
ATOM 16740 C CA . MET B 1 489 ? 94.783 133.080 28.329 1.00 10.91 519 MET B CA 1
ATOM 16741 C C . MET B 1 489 ? 95.884 132.799 29.345 1.00 7.64 519 MET B C 1
ATOM 16742 O O . MET B 1 489 ? 95.866 133.331 30.458 1.00 11.65 519 MET B O 1
ATOM 16756 N N . GLN B 1 490 ? 96.840 131.992 28.931 1.00 8.95 520 GLN B N 1
ATOM 16757 C CA . GLN B 1 490 ? 98.052 131.769 29.704 1.00 10.37 520 GLN B CA 1
ATOM 16758 C C . GLN B 1 490 ? 99.076 132.821 29.308 1.00 9.63 520 GLN B C 1
ATOM 16759 O O . GLN B 1 490 ? 99.304 133.046 28.119 1.00 11.30 520 GLN B O 1
ATOM 16773 N N . ILE B 1 491 ? 99.696 133.440 30.300 1.00 8.25 521 ILE B N 1
ATOM 16774 C CA . ILE B 1 491 ? 100.789 134.398 30.103 1.00 8.45 521 ILE B CA 1
ATOM 16775 C C . ILE B 1 491 ? 102.076 133.838 30.715 1.00 9.43 521 ILE B C 1
ATOM 16776 O O . ILE B 1 491 ? 102.099 133.432 31.894 1.00 11.45 521 ILE B O 1
ATOM 16792 N N . LEU B 1 492 ? 103.153 133.842 29.922 1.00 7.94 522 LEU B N 1
ATOM 16793 C CA . LEU B 1 492 ? 104.500 133.607 30.413 1.00 12.66 522 LEU B CA 1
ATOM 16794 C C . LEU B 1 492 ? 105.220 134.937 30.478 1.00 12.85 522 LEU B C 1
ATOM 16795 O O . LEU B 1 492 ? 105.027 135.800 29.589 1.00 10.54 522 LEU B O 1
ATOM 16811 N N . THR B 1 493 ? 106.069 135.074 31.501 1.00 10.72 523 THR B N 1
ATOM 16812 C CA . THR B 1 493 ? 106.914 136.243 31.718 1.00 9.79 523 THR B CA 1
ATOM 16813 C C . THR B 1 493 ? 108.353 135.815 31.990 1.00 10.62 523 THR B C 1
ATOM 16814 O O . THR B 1 493 ? 108.665 134.644 32.249 1.00 10.35 523 THR B O 1
ATOM 16825 N N . TYR B 1 494 ? 109.272 136.771 31.950 1.00 12.45 524 TYR B N 1
ATOM 16826 C CA . TYR B 1 494 ? 110.583 136.510 32.553 1.00 16.74 524 TYR B CA 1
ATOM 16827 C C . TYR B 1 494 ? 110.867 137.562 33.638 1.00 33.15 524 TYR B C 1
ATOM 16828 O O . TYR B 1 494 ? 111.737 138.444 33.558 1.00 17.65 524 TYR B O 1
ATOM 16846 N N . GLY B 1 495 ? 110.100 137.450 34.715 1.00 31.62 525 GLY B N 1
ATOM 16847 C CA . GLY B 1 495 ? 110.214 138.401 35.799 1.00 35.90 525 GLY B CA 1
ATOM 16848 C C . GLY B 1 495 ? 108.997 139.294 35.868 1.00 31.60 525 GLY B C 1
ATOM 16849 O O . GLY B 1 495 ? 108.170 139.164 36.776 1.00 35.84 525 GLY B O 1
ATOM 16853 N N . THR B 1 496 ? 108.851 140.180 34.889 1.00 27.65 526 THR B N 1
ATOM 16854 C CA . THR B 1 496 ? 107.809 141.209 34.921 1.00 19.97 526 THR B CA 1
ATOM 16855 C C . THR B 1 496 ? 106.955 141.129 33.662 1.00 25.14 526 THR B C 1
ATOM 16856 O O . THR B 1 496 ? 105.811 140.658 33.720 1.00 25.22 526 THR B O 1
ATOM 16867 N N . SER B 1 497 ? 107.498 141.529 32.514 1.00 10.27 527 SER B N 1
ATOM 16868 C CA . SER B 1 497 ? 106.718 141.671 31.294 1.00 10.92 527 SER B CA 1
ATOM 16869 C C . SER B 1 497 ? 106.427 140.327 30.615 1.00 7.93 527 SER B C 1
ATOM 16870 O O . SER B 1 497 ? 107.122 139.321 30.807 1.00 12.27 527 SER B O 1
ATOM 16877 N N . GLY B 1 498 ? 105.400 140.340 29.765 1.00 9.83 528 GLY B N 1
ATOM 16878 C CA . GLY B 1 498 ? 105.071 139.163 28.995 1.00 9.69 528 GLY B CA 1
ATOM 16879 C C . GLY B 1 498 ? 106.141 138.794 27.982 1.00 10.09 528 GLY B C 1
ATOM 16880 O O . GLY B 1 498 ? 106.851 139.640 27.447 1.00 11.74 528 GLY B O 1
ATOM 16884 N N . MET B 1 499 ? 106.266 137.512 27.750 1.00 10.52 529 MET B N 1
ATOM 16885 C CA . MET B 1 499 ? 107.164 136.965 26.747 1.00 9.83 529 MET B CA 1
ATOM 16886 C C . MET B 1 499 ? 106.444 136.143 25.689 1.00 12.92 529 MET B C 1
ATOM 16887 O O . MET B 1 499 ? 106.832 136.170 24.526 1.00 11.69 529 MET B O 1
ATOM 16901 N N . ASP B 1 500 ? 105.422 135.382 26.072 1.00 8.57 530 ASP B N 1
ATOM 16902 C CA . ASP B 1 500 ? 104.677 134.508 25.182 1.00 7.44 530 ASP B CA 1
ATOM 16903 C C . ASP B 1 500 ? 103.328 134.298 25.859 1.00 8.27 530 ASP B C 1
ATOM 16904 O O . ASP B 1 500 ? 103.230 134.352 27.091 1.00 9.02 530 ASP B O 1
ATOM 16913 N N . THR B 1 501 ? 102.303 134.083 25.044 1.00 10.30 531 THR B N 1
ATOM 16914 C CA . THR B 1 501 ? 100.931 133.896 25.531 1.00 10.17 531 THR B CA 1
ATOM 16915 C C . THR B 1 501 ? 100.242 132.832 24.670 1.00 10.65 531 THR B C 1
ATOM 16916 O O . THR B 1 501 ? 100.606 132.569 23.517 1.00 8.75 531 THR B O 1
ATOM 16927 N N . LEU B 1 502 ? 99.216 132.213 25.241 1.00 9.44 532 LEU B N 1
ATOM 16928 C CA . LEU B 1 502 ? 98.351 131.288 24.520 1.00 9.07 532 LEU B CA 1
ATOM 16929 C C . LEU B 1 502 ? 96.905 131.644 24.860 1.00 9.73 532 LEU B C 1
ATOM 16930 O O . LEU B 1 502 ? 96.511 131.553 26.042 1.00 9.61 532 LEU B O 1
ATOM 16946 N N . PRO B 1 503 ? 96.096 132.111 23.900 1.00 8.56 533 PRO B N 1
ATOM 16947 C CA . PRO B 1 503 ? 96.441 132.429 22.507 1.00 9.54 533 PRO B CA 1
ATOM 16948 C C . PRO B 1 503 ? 97.569 133.459 22.413 1.00 8.53 533 PRO B C 1
ATOM 16949 O O . PRO B 1 503 ? 97.686 134.331 23.292 1.00 12.54 533 PRO B O 1
ATOM 16960 N N . HIS B 1 504 ? 98.342 133.326 21.336 1.00 10.69 534 HIS B N 1
ATOM 16961 C CA . HIS B 1 504 ? 99.448 134.236 21.099 1.00 11.59 534 HIS B CA 1
ATOM 16962 C C . HIS B 1 504 ? 98.963 135.640 20.753 1.00 11.93 534 HIS B C 1
ATOM 16963 O O . HIS B 1 504 ? 97.991 135.827 20.016 1.00 12.31 534 HIS B O 1
ATOM 16977 N N . ASP B 1 505 ? 99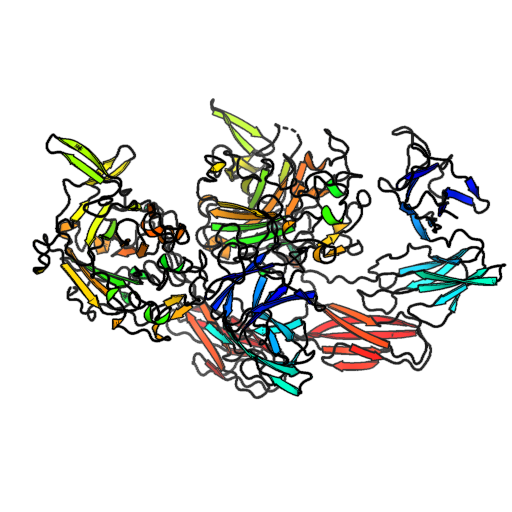.623 136.635 21.332 1.00 9.50 535 ASP B N 1
ATOM 16978 C CA . ASP B 1 505 ? 99.264 138.037 21.137 1.00 9.38 535 ASP B CA 1
ATOM 16979 C C . ASP B 1 505 ? 100.482 138.776 20.574 1.00 14.76 535 ASP B C 1
ATOM 16980 O O . ASP B 1 505 ? 101.598 138.605 21.086 1.00 9.85 535 ASP B O 1
ATOM 16989 N N . PRO B 1 506 ? 100.328 139.572 19.509 1.00 12.45 536 PRO B N 1
ATOM 16990 C CA . PRO B 1 506 ? 101.512 140.204 18.879 1.00 10.61 536 PRO B CA 1
ATOM 16991 C C . PRO B 1 506 ? 102.247 141.164 19.785 1.00 10.95 536 PRO B C 1
ATOM 16992 O O . PRO B 1 506 ? 103.425 141.477 19.511 1.00 11.85 536 PRO B O 1
ATOM 17003 N N . SER B 1 507 ? 101.619 141.640 20.880 1.00 8.30 537 SER B N 1
ATOM 17004 C CA . SER B 1 507 ? 102.360 142.498 21.795 1.00 11.41 537 SER B CA 1
ATOM 17005 C C . SER B 1 507 ? 103.482 141.737 22.488 1.00 11.28 537 SER B C 1
ATOM 17006 O O . SER B 1 507 ? 104.334 142.361 23.132 1.00 12.63 537 SER B O 1
ATOM 17014 N N . MET B 1 508 ? 103.506 140.409 22.377 1.00 9.65 538 MET B N 1
ATOM 17015 C CA . MET B 1 508 ? 104.611 139.664 22.950 1.00 12.64 538 MET B CA 1
ATOM 17016 C C . MET B 1 508 ? 105.892 139.861 22.147 1.00 11.82 538 MET B C 1
ATOM 17017 O O . MET B 1 508 ? 106.970 139.513 22.637 1.00 10.13 538 MET B O 1
ATOM 17031 N N . LEU B 1 509 ? 105.794 140.376 20.915 1.00 8.50 539 LEU B N 1
ATOM 17032 C CA . LEU B 1 509 ? 106.954 140.419 20.024 1.00 8.45 539 LEU B CA 1
ATOM 17033 C C . LEU B 1 509 ? 107.142 141.773 19.359 1.00 9.31 539 LEU B C 1
ATOM 17034 O O . LEU B 1 509 ? 108.084 141.927 18.563 1.00 13.04 539 LEU B O 1
ATOM 17050 N N . ASP B 1 510 ? 106.304 142.758 19.670 1.00 10.86 540 ASP B N 1
ATOM 17051 C CA . ASP B 1 510 ? 106.398 144.028 18.956 1.00 10.34 540 ASP B CA 1
ATOM 17052 C C . ASP B 1 510 ? 107.726 144.727 19.211 1.00 16.00 540 ASP B C 1
ATOM 17053 O O . ASP B 1 510 ? 108.168 145.511 18.360 1.00 12.42 540 ASP B O 1
ATOM 17062 N N . GLN B 1 511 ? 108.399 144.421 20.320 1.00 12.27 541 GLN B N 1
ATOM 17063 C CA . GLN B 1 511 ? 109.697 145.002 20.644 1.00 12.00 541 GLN B CA 1
ATOM 17064 C C . GLN B 1 511 ? 110.755 143.947 20.939 1.00 13.28 541 GLN B C 1
ATOM 17065 O O . GLN B 1 511 ? 111.711 144.207 21.687 1.00 12.62 541 GLN B O 1
ATOM 17079 N N . ALA B 1 512 ? 110.632 142.771 20.334 1.00 10.71 542 ALA B N 1
ATOM 17080 C CA . ALA B 1 512 ? 111.502 141.656 20.670 1.00 11.66 542 ALA B CA 1
ATOM 17081 C C . ALA B 1 512 ? 112.938 141.895 20.235 1.00 11.02 542 ALA B C 1
ATOM 17082 O O . ALA B 1 512 ? 113.866 141.363 20.838 1.00 11.45 542 ALA B O 1
ATOM 17089 N N . ASN B 1 513 ? 113.132 142.667 19.189 1.00 13.18 543 ASN B N 1
ATOM 17090 C CA . ASN B 1 513 ? 114.465 142.916 18.655 1.00 14.07 543 ASN B CA 1
ATOM 17091 C C . ASN B 1 513 ? 115.136 144.147 19.249 1.00 17.07 543 ASN B C 1
ATOM 17092 O O . ASN B 1 513 ? 116.197 144.543 18.766 1.00 18.56 543 ASN B O 1
ATOM 17103 N N . LEU B 1 514 ? 114.526 144.785 20.234 1.00 12.91 544 LEU B N 1
ATOM 17104 C CA . LEU B 1 514 ? 115.091 145.942 20.914 1.00 12.83 544 LEU B CA 1
ATOM 17105 C C . LEU B 1 514 ? 115.834 145.462 22.161 1.00 15.99 544 LEU B C 1
ATOM 17106 O O . LEU B 1 514 ? 115.592 144.359 22.665 1.00 15.18 544 LEU B O 1
ATOM 17122 N N . GLU B 1 515 ? 116.750 146.305 22.653 1.00 17.82 545 GLU B N 1
ATOM 17123 C CA . GLU B 1 515 ? 117.688 145.903 23.691 1.00 16.22 545 GLU B CA 1
ATOM 17124 C C . GLU B 1 515 ? 117.123 146.082 25.100 1.00 11.12 545 GLU B C 1
ATOM 17125 O O . GLU B 1 515 ? 116.450 147.074 25.406 1.00 12.28 545 GLU B O 1
ATOM 17137 N N . TYR B 1 516 ? 117.409 145.097 25.943 1.00 12.72 546 TYR B N 1
ATOM 17138 C CA . TYR B 1 516 ? 117.069 145.137 27.360 1.00 11.81 546 TYR B CA 1
ATOM 17139 C C . TYR B 1 516 ? 117.978 146.122 28.074 1.00 14.62 546 TYR B C 1
ATOM 17140 O O . TYR B 1 516 ? 119.201 146.073 27.917 1.00 16.65 546 TYR B O 1
ATOM 17158 N N . SER B 1 517 ? 117.376 146.998 28.868 1.00 14.44 547 SER B N 1
ATOM 17159 C CA . SER B 1 517 ? 118.126 148.083 29.506 1.00 14.39 547 SER B CA 1
ATOM 17160 C C . SER B 1 517 ? 119.283 147.573 30.368 1.00 17.74 547 SER B C 1
ATOM 17161 O O . SER B 1 517 ? 120.315 148.249 30.481 1.00 17.30 547 SER B O 1
ATOM 17169 N N . TYR B 1 518 ? 119.136 146.409 30.990 1.00 15.53 548 TYR B N 1
ATOM 17170 C CA . TYR B 1 518 ? 120.123 145.874 31.906 1.00 15.79 548 TYR B CA 1
ATOM 17171 C C . TYR B 1 518 ? 121.183 145.015 31.241 1.00 18.61 548 TYR B C 1
ATOM 17172 O O . TYR B 1 518 ? 122.183 144.712 31.884 1.00 19.63 548 TYR B O 1
ATOM 17190 N N . ASP B 1 519 ? 120.985 144.583 29.994 1.00 20.03 549 ASP B N 1
ATOM 17191 C CA . ASP B 1 519 ? 121.871 143.622 29.331 1.00 15.28 549 ASP B CA 1
ATOM 17192 C C . ASP B 1 519 ? 121.479 143.664 27.861 1.00 19.23 549 ASP B C 1
ATOM 17193 O O . ASP B 1 519 ? 120.527 142.986 27.463 1.00 19.18 549 ASP B O 1
ATOM 17202 N N . PRO B 1 520 ? 122.180 144.448 27.036 1.00 20.10 550 PRO B N 1
ATOM 17203 C CA . PRO B 1 520 ? 121.732 144.665 25.651 1.00 22.33 550 PRO B CA 1
ATOM 17204 C C . PRO B 1 520 ? 121.831 143.444 24.753 1.00 13.13 550 PRO B C 1
ATOM 17205 O O . PRO B 1 520 ? 121.362 143.516 23.601 1.00 21.47 550 PRO B O 1
ATOM 17216 N N . SER B 1 521 ? 122.411 142.338 25.205 1.00 18.82 551 SER B N 1
ATOM 17217 C CA . SER B 1 521 ? 122.372 141.130 24.398 1.00 19.08 551 SER B CA 1
ATOM 17218 C C . SER B 1 521 ? 121.013 140.426 24.455 1.00 16.68 551 SER B C 1
ATOM 17219 O O . SER B 1 521 ? 120.828 139.408 23.779 1.00 19.60 551 SER B O 1
ATOM 17227 N N . THR B 1 522 ? 120.098 140.881 25.303 1.00 15.74 552 THR B N 1
ATOM 17228 C CA . THR B 1 522 ? 118.816 140.223 25.516 1.00 14.34 552 THR B CA 1
ATOM 17229 C C . THR B 1 522 ? 117.695 141.233 25.256 1.00 13.16 552 THR B C 1
ATOM 17230 O O . THR B 1 522 ? 117.938 142.425 25.021 1.00 13.70 552 THR B O 1
ATOM 17241 N N . SER B 1 523 ? 116.450 140.732 25.281 1.00 12.51 553 SER B N 1
ATOM 17242 C CA . SER B 1 523 ? 115.322 141.404 24.661 1.00 13.27 553 SER B CA 1
ATOM 17243 C C . SER B 1 523 ? 114.608 142.354 25.618 1.00 12.88 553 SER B C 1
ATOM 17244 O O . SER B 1 523 ? 114.246 141.987 26.739 1.00 11.54 553 SER B O 1
ATOM 17252 N N . HIS B 1 524 ? 114.348 143.554 25.119 1.00 10.14 554 HIS B N 1
ATOM 17253 C CA . HIS B 1 524 ? 113.469 144.515 25.772 1.00 12.85 554 HIS B CA 1
ATOM 17254 C C . HIS B 1 524 ? 112.073 143.981 26.080 1.00 10.90 554 HIS B C 1
ATOM 17255 O O . HIS B 1 524 ? 111.374 144.591 26.902 1.00 11.60 554 HIS B O 1
ATOM 17269 N N . GLU B 1 525 ? 111.637 142.881 25.440 1.00 10.40 555 GLU B N 1
ATOM 17270 C CA . GLU B 1 525 ? 110.328 142.326 25.789 1.00 10.41 555 GLU B CA 1
ATOM 17271 C C . GLU B 1 525 ? 110.249 141.871 27.248 1.00 9.45 555 GLU B C 1
ATOM 17272 O O . GLU B 1 525 ? 109.149 141.656 27.767 1.00 11.86 555 GLU B O 1
ATOM 17284 N N . LYS B 1 526 ? 111.385 141.712 27.928 1.00 10.62 556 LYS B N 1
ATOM 17285 C CA . LYS B 1 526 ? 111.381 141.397 29.358 1.00 11.91 556 LYS B CA 1
ATOM 17286 C C . LYS B 1 526 ? 110.973 142.573 30.245 1.00 12.92 556 LYS B C 1
ATOM 17287 O O . LYS B 1 526 ? 110.751 142.377 31.449 1.00 15.40 556 LYS B O 1
ATOM 17306 N N . GLU B 1 527 ? 110.892 143.800 29.708 1.00 9.98 557 GLU B N 1
ATOM 17307 C CA . GLU B 1 527 ? 110.662 144.962 30.556 1.00 12.47 557 GLU B CA 1
ATOM 17308 C C . GLU B 1 527 ? 109.635 145.946 30.023 1.00 12.43 557 GLU B C 1
ATOM 17309 O O . GLU B 1 527 ? 109.361 146.953 30.705 1.00 12.48 557 GLU B O 1
ATOM 17321 N N . ASP B 1 528 ? 109.037 145.685 28.855 1.00 11.65 558 ASP B N 1
ATOM 17322 C CA . ASP B 1 528 ? 108.127 146.638 28.259 1.00 11.38 558 ASP B CA 1
ATOM 17323 C C . ASP B 1 528 ? 106.713 146.406 28.782 1.00 10.02 558 ASP B C 1
ATOM 17324 O O . ASP B 1 528 ? 106.454 145.530 29.623 1.00 13.71 558 ASP B O 1
ATOM 17333 N N . ILE B 1 529 ? 105.800 147.243 28.297 1.00 14.84 559 ILE B N 1
ATOM 17334 C CA . ILE B 1 529 ? 104.388 147.155 28.631 1.00 13.75 559 ILE B CA 1
ATOM 17335 C C . ILE B 1 529 ? 103.681 146.500 27.448 1.00 13.75 559 ILE B C 1
ATOM 17336 O O . ILE B 1 529 ? 103.627 147.068 26.354 1.00 14.40 559 ILE B O 1
ATOM 17352 N N . ASP B 1 530 ? 103.158 145.296 27.644 1.00 10.02 560 ASP B N 1
ATOM 17353 C CA . ASP B 1 530 ? 102.378 144.585 26.647 1.00 9.39 560 ASP B CA 1
ATOM 17354 C C . ASP B 1 530 ? 100.912 144.918 26.884 1.00 11.16 560 ASP B C 1
ATOM 17355 O O . ASP B 1 530 ? 100.518 145.373 27.955 1.00 13.18 560 ASP B O 1
ATOM 17364 N N . ASN B 1 531 ? 100.118 144.772 25.844 1.00 11.05 561 ASN B N 1
ATOM 17365 C CA . ASN B 1 531 ? 98.685 145.022 25.975 1.00 10.70 561 ASN B CA 1
ATOM 17366 C C . ASN B 1 531 ? 97.935 144.010 25.130 1.00 12.75 561 ASN B C 1
ATOM 17367 O O . ASN B 1 531 ? 98.094 143.965 23.908 1.00 14.32 561 ASN B O 1
ATOM 17378 N N . ILE B 1 532 ? 97.151 143.156 25.791 1.00 13.15 562 ILE B N 1
ATOM 17379 C CA . ILE B 1 532 ? 96.479 142.068 25.095 1.00 10.16 562 ILE B CA 1
ATOM 17380 C C . ILE B 1 532 ? 95.265 142.617 24.339 1.00 11.82 562 ILE B C 1
ATOM 17381 O O . ILE B 1 532 ? 94.368 143.242 24.932 1.00 12.26 562 ILE B O 1
ATOM 17397 N N . THR B 1 533 ? 95.241 142.380 23.028 1.00 12.56 563 THR B N 1
ATOM 17398 C CA . THR B 1 533 ? 94.148 142.786 22.166 1.00 13.42 563 THR B CA 1
ATOM 17399 C C . THR B 1 533 ? 93.521 141.671 21.345 1.00 12.86 563 THR B C 1
ATOM 17400 O O . THR B 1 533 ? 92.536 141.960 20.641 1.00 14.32 563 THR B O 1
ATOM 17411 N N . VAL B 1 534 ? 94.038 140.438 21.399 1.00 9.96 564 VAL B N 1
ATOM 17412 C CA . VAL B 1 534 ? 93.459 139.301 20.691 1.00 9.44 564 VAL B CA 1
ATOM 17413 C C . VAL B 1 534 ? 92.369 138.640 21.549 1.00 10.34 564 VAL B C 1
ATOM 17414 O O . VAL B 1 534 ? 92.306 138.868 22.773 1.00 12.44 564 VAL B O 1
ATOM 17427 N N . PRO B 1 535 ? 91.511 137.811 20.958 1.00 11.06 565 PRO B N 1
ATOM 17428 C CA . PRO B 1 535 ? 90.516 137.088 21.770 1.00 12.23 565 PRO B CA 1
ATOM 17429 C C . PRO B 1 535 ? 91.162 136.098 22.720 1.00 14.02 565 PRO B C 1
ATOM 17430 O O . PRO B 1 535 ? 92.155 135.441 22.393 1.00 11.18 565 PRO B O 1
ATOM 17441 N N . LEU B 1 536 ? 90.567 135.983 23.893 1.00 9.99 566 LEU B N 1
ATOM 17442 C CA . LEU B 1 536 ? 90.876 134.859 24.753 1.00 13.70 566 LEU B CA 1
ATOM 17443 C C . LEU B 1 536 ? 90.376 133.570 24.123 1.00 15.81 566 LEU B C 1
ATOM 17444 O O . LEU B 1 536 ? 89.496 133.571 23.266 1.00 13.56 566 LEU B O 1
ATOM 17460 N N . ALA B 1 537 ? 90.933 132.450 24.572 1.00 10.14 567 ALA B N 1
ATOM 17461 C CA . ALA B 1 537 ? 90.421 131.151 24.187 1.00 7.70 567 ALA B CA 1
ATOM 17462 C C . ALA B 1 537 ? 89.161 130.856 24.996 1.00 11.73 567 ALA B C 1
ATOM 17463 O O . ALA B 1 537 ? 89.130 131.083 26.213 1.00 13.63 567 ALA B O 1
ATOM 17470 N N . ARG B 1 538 ? 88.123 130.375 24.325 1.00 11.94 568 ARG B N 1
ATOM 17471 C CA . ARG B 1 538 ? 86.879 130.082 25.031 1.00 15.01 568 ARG B CA 1
ATOM 17472 C C . ARG B 1 538 ? 86.929 128.688 25.654 1.00 9.05 568 ARG B C 1
ATOM 17473 O O . ARG B 1 538 ? 87.589 127.766 25.155 1.00 14.83 568 ARG B O 1
ATOM 17494 N N . ILE B 1 539 ? 86.265 128.568 26.803 1.00 14.05 569 ILE B N 1
ATOM 17495 C CA . ILE B 1 539 ? 86.120 127.312 27.518 1.00 13.41 569 ILE B CA 1
ATOM 17496 C C . ILE B 1 539 ? 84.623 127.085 27.680 1.00 10.10 569 ILE B C 1
ATOM 17497 O O . ILE B 1 539 ? 83.908 127.981 28.151 1.00 12.86 569 ILE B O 1
ATOM 17513 N N . GLY B 1 540 ? 84.157 125.919 27.251 1.00 15.39 570 GLY B N 1
ATOM 17514 C CA . GLY B 1 540 ? 82.769 125.569 27.496 1.00 16.76 570 GLY B CA 1
ATOM 17515 C C . GLY B 1 540 ? 81.792 126.056 26.456 1.00 17.61 570 GLY B C 1
ATOM 17516 O O . GLY B 1 540 ? 81.053 125.242 25.888 1.00 20.62 570 GLY B O 1
ATOM 17520 N N . ALA B 1 541 ? 81.718 127.369 26.235 1.00 14.80 571 ALA B N 1
ATOM 17521 C CA . ALA B 1 541 ? 80.789 127.881 25.234 1.00 18.68 571 ALA B CA 1
ATOM 17522 C C . ALA B 1 541 ? 81.276 129.187 24.627 1.00 19.90 571 ALA B C 1
ATOM 17523 O O . ALA B 1 541 ? 81.960 129.974 25.281 1.00 16.98 571 ALA B O 1
ATOM 17530 N N . LEU B 1 542 ? 80.844 129.443 23.389 1.00 18.89 572 LEU B N 1
ATOM 17531 C CA . LEU B 1 542 ? 81.152 130.699 22.726 1.00 18.97 572 LEU B CA 1
ATOM 17532 C C . LEU B 1 542 ? 80.319 131.859 23.260 1.00 23.48 572 LEU B C 1
ATOM 17533 O O . LEU B 1 542 ? 79.233 131.685 23.829 1.00 18.88 572 LEU B O 1
ATOM 17549 N N . LEU B 1 543 ? 80.878 133.056 23.121 1.00 20.50 573 LEU B N 1
ATOM 17550 C CA . LEU B 1 543 ? 80.140 134.277 23.391 1.00 15.74 573 LEU B CA 1
ATOM 17551 C C . LEU B 1 543 ? 78.970 134.346 22.414 1.00 17.84 573 LEU B C 1
ATOM 17552 O O . LEU B 1 543 ? 79.079 133.864 21.285 1.00 18.86 573 LEU B O 1
ATOM 17568 N N . PRO B 1 544 ? 77.836 134.914 22.835 1.00 22.80 574 PRO B N 1
ATOM 17569 C CA . PRO B 1 544 ? 76.631 134.858 21.979 1.00 21.04 574 PRO B CA 1
ATOM 17570 C C . PRO B 1 544 ? 76.745 135.653 20.690 1.00 25.80 574 PRO B C 1
ATOM 17571 O O . PRO B 1 544 ? 76.103 135.277 19.703 1.00 30.11 574 PRO B O 1
ATOM 17582 N N . ASP B 1 545 ? 77.525 136.739 20.644 1.00 22.92 575 ASP B N 1
ATOM 17583 C CA . ASP B 1 545 ? 77.662 137.526 19.422 1.00 19.59 575 ASP B CA 1
ATOM 17584 C C . ASP B 1 545 ? 78.834 137.058 18.551 1.00 24.65 575 ASP B C 1
ATOM 17585 O O . ASP B 1 545 ? 79.404 137.858 17.794 1.00 20.78 575 ASP B O 1
ATOM 17594 N N . THR B 1 546 ? 79.193 135.772 18.618 1.00 20.48 576 THR B N 1
ATOM 17595 C CA . THR B 1 546 ? 80.325 135.269 17.850 1.00 23.56 576 THR B CA 1
ATOM 17596 C C . THR B 1 546 ? 79.999 135.238 16.363 1.00 31.07 576 THR B C 1
ATOM 17597 O O . THR B 1 546 ? 78.932 134.774 15.963 1.00 29.07 576 THR B O 1
ATOM 17608 N N . GLU B 1 547 ? 80.926 135.726 15.549 1.00 24.33 577 GLU B N 1
ATOM 17609 C CA . GLU B 1 547 ? 80.898 135.574 14.100 1.00 26.09 577 GLU B CA 1
ATOM 17610 C C . GLU B 1 547 ? 82.015 134.627 13.691 1.00 29.88 577 GLU B C 1
ATOM 17611 O O . GLU B 1 547 ? 83.169 134.814 14.096 1.00 26.94 577 GLU B O 1
ATOM 17623 N N . VAL B 1 548 ? 81.679 133.626 12.882 1.00 27.34 578 VAL B N 1
ATOM 17624 C CA . VAL B 1 548 ? 82.635 132.644 12.391 1.00 27.87 578 VAL B CA 1
ATOM 17625 C C . VAL B 1 548 ? 83.029 133.001 10.961 1.00 37.06 578 VAL B C 1
ATOM 17626 O O . VAL B 1 548 ? 82.165 133.281 10.116 1.00 32.93 578 VAL B O 1
ATOM 17639 N N . ASN B 1 549 ? 84.336 133.016 10.699 1.00 27.61 579 ASN B N 1
ATOM 17640 C CA . ASN B 1 549 ? 84.897 133.136 9.348 1.00 25.84 579 ASN B CA 1
ATOM 17641 C C . ASN B 1 549 ? 85.313 131.730 8.925 1.00 28.25 579 ASN B C 1
ATOM 17642 O O . ASN B 1 549 ? 86.445 131.305 9.145 1.00 28.05 579 ASN B O 1
ATOM 17653 N N . GLU B 1 550 ? 84.379 130.996 8.328 1.00 23.58 580 GLU B N 1
ATOM 17654 C CA . GLU B 1 550 ? 84.601 129.585 8.041 1.00 23.18 580 GLU B CA 1
ATOM 17655 C C . GLU B 1 550 ? 85.593 129.392 6.903 1.00 25.87 580 GLU B C 1
ATOM 17656 O O . GLU B 1 550 ? 85.472 130.021 5.847 1.00 33.42 580 GLU B O 1
ATOM 17668 N N . ALA B 1 551 ? 86.553 128.509 7.108 1.00 22.35 581 ALA B N 1
ATOM 17669 C CA . ALA B 1 551 ? 87.471 128.124 6.040 1.00 29.92 581 ALA B CA 1
ATOM 17670 C C . ALA B 1 551 ? 86.715 127.317 4.995 1.00 34.06 581 ALA B C 1
ATOM 17671 O O . ALA B 1 551 ? 86.129 126.288 5.336 1.00 31.01 581 ALA B O 1
ATOM 17678 N N . PRO B 1 552 ? 86.692 127.729 3.731 1.00 35.39 582 PRO B N 1
ATOM 17679 C CA . PRO B 1 552 ? 85.895 127.002 2.739 1.00 26.47 582 PRO B CA 1
ATOM 17680 C C . PRO B 1 552 ? 86.609 125.751 2.258 1.00 28.19 582 PRO B C 1
ATOM 17681 O O . PRO B 1 552 ? 87.827 125.624 2.325 1.00 27.01 582 PRO B O 1
ATOM 17692 N N . PHE B 1 553 ? 85.808 124.808 1.800 1.00 25.51 583 PHE B N 1
ATOM 17693 C CA . PHE B 1 553 ? 86.317 123.660 1.064 1.00 30.83 583 PHE B CA 1
ATOM 17694 C C . PHE B 1 553 ? 87.258 124.133 -0.038 1.00 24.02 583 PHE B C 1
ATOM 17695 O O . PHE B 1 553 ? 86.873 124.904 -0.907 1.00 27.78 583 PHE B O 1
ATOM 17712 N N . GLU B 1 554 ? 88.499 123.673 -0.004 1.00 29.60 584 GLU B N 1
ATOM 17713 C CA . GLU B 1 554 ? 89.468 124.084 -1.011 1.00 29.12 584 GLU B CA 1
ATOM 17714 C C . GLU B 1 554 ? 90.282 122.879 -1.446 1.00 21.20 584 GLU B C 1
ATOM 17715 O O . GLU B 1 554 ? 90.330 121.853 -0.755 1.00 25.20 584 GLU B O 1
ATOM 17727 N N . VAL B 1 555 ? 90.904 123.005 -2.629 1.00 22.05 585 VAL B N 1
ATOM 17728 C CA . VAL B 1 555 ? 91.731 121.947 -3.184 1.00 19.79 585 VAL B CA 1
ATOM 17729 C C . VAL B 1 555 ? 93.124 122.494 -3.458 1.00 23.78 585 VAL B C 1
ATOM 17730 O O . VAL B 1 555 ? 93.270 123.635 -3.900 1.00 22.26 585 VAL B O 1
ATOM 17743 N N . ASN B 1 556 ? 94.148 121.693 -3.135 1.00 19.29 586 ASN B N 1
ATOM 17744 C CA . ASN B 1 556 ? 95.515 121.933 -3.579 1.00 21.58 586 ASN B CA 1
ATOM 17745 C C . ASN B 1 556 ? 95.688 121.029 -4.801 1.00 24.18 586 ASN B C 1
ATOM 17746 O O . ASN B 1 556 ? 95.622 119.798 -4.694 1.00 22.87 586 ASN B O 1
ATOM 17757 N N . PHE B 1 557 ? 95.882 121.631 -5.966 1.00 20.06 587 PHE B N 1
ATOM 17758 C CA . PHE B 1 557 ? 95.855 120.893 -7.220 1.00 18.57 587 PHE B CA 1
ATOM 17759 C C . PHE B 1 557 ? 97.021 121.274 -8.111 1.00 17.60 587 PHE B C 1
ATOM 17760 O O . PHE B 1 557 ? 97.454 122.432 -8.131 1.00 19.44 587 PHE B O 1
ATOM 17777 N N . GLY B 1 558 ? 97.513 120.288 -8.853 1.00 17.25 588 GLY B N 1
ATOM 17778 C CA . GLY B 1 558 ? 98.338 120.568 -10.011 1.00 20.17 588 GLY B CA 1
ATOM 17779 C C . GLY B 1 558 ? 99.144 119.359 -10.444 1.00 17.65 588 GLY B C 1
ATOM 17780 O O . GLY B 1 558 ? 98.962 118.251 -9.946 1.00 21.76 588 GLY B O 1
ATOM 17784 N N . ALA B 1 559 ? 100.062 119.615 -11.373 1.00 16.96 589 ALA B N 1
ATOM 17785 C CA . ALA B 1 559 ? 100.940 118.602 -11.929 1.00 18.55 589 ALA B CA 1
ATOM 17786 C C . ALA B 1 559 ? 102.104 118.287 -10.988 1.00 23.24 589 ALA B C 1
ATOM 17787 O O . ALA B 1 559 ? 102.484 119.076 -10.119 1.00 20.23 589 ALA B O 1
ATOM 17794 N N . ASN B 1 560 ? 102.683 117.120 -11.194 1.00 19.37 590 ASN B N 1
ATOM 17795 C CA . ASN B 1 560 ? 103.885 116.701 -10.491 1.00 24.01 590 ASN B CA 1
ATOM 17796 C C . ASN B 1 560 ? 105.168 117.090 -11.225 1.00 21.61 590 ASN B C 1
ATOM 17797 O O . ASN B 1 560 ? 106.268 116.812 -10.732 1.00 22.28 590 ASN B O 1
ATOM 17808 N N . LEU B 1 561 ? 105.058 117.760 -12.366 1.00 18.83 591 LEU B N 1
ATOM 17809 C CA . LEU B 1 561 ? 106.199 118.221 -13.143 1.00 18.56 591 LEU B CA 1
ATOM 17810 C C . LEU B 1 561 ? 105.932 119.653 -13.574 1.00 16.54 591 LEU B C 1
ATOM 17811 O O . LEU B 1 561 ? 104.782 120.008 -13.861 1.00 17.21 591 LEU B O 1
ATOM 17827 N N . ASN B 1 562 ? 106.991 120.467 -13.607 1.00 17.53 592 ASN B N 1
ATOM 17828 C CA . ASN B 1 562 ? 106.826 121.874 -13.981 1.00 17.41 592 ASN B CA 1
ATOM 17829 C C . ASN B 1 562 ? 106.279 121.997 -15.398 1.00 18.19 592 ASN B C 1
ATOM 17830 O O . ASN B 1 562 ? 106.633 121.223 -16.288 1.00 18.27 592 ASN B O 1
ATOM 17841 N N . SER B 1 563 ? 105.434 123.003 -15.606 1.00 15.24 593 SER B N 1
ATOM 17842 C CA . SER B 1 563 ? 105.134 123.498 -16.939 1.00 18.41 593 SER B CA 1
ATOM 17843 C C . SER B 1 563 ? 106.419 123.573 -17.738 1.00 18.04 593 SER B C 1
ATOM 17844 O O . SER B 1 563 ? 107.454 124.007 -17.224 1.00 21.67 593 SER B O 1
ATOM 17852 N N . GLY B 1 564 ? 106.346 123.132 -18.994 1.00 22.64 594 GLY B N 1
ATOM 17853 C CA . GLY B 1 564 ? 107.493 123.155 -19.876 1.00 23.51 594 GLY B CA 1
ATOM 17854 C C . GLY B 1 564 ? 107.959 121.791 -20.342 1.00 26.09 594 GLY B C 1
ATOM 17855 O O . GLY B 1 564 ? 109.003 121.677 -20.989 1.00 31.65 594 GLY B O 1
ATOM 17859 N N . GLN B 1 565 ? 107.189 120.756 -20.050 1.00 20.98 595 GLN B N 1
ATOM 17860 C CA . GLN B 1 565 ? 107.566 119.400 -20.423 1.00 26.58 595 GLN B CA 1
ATOM 17861 C C . GLN B 1 565 ? 107.335 119.176 -21.916 1.00 30.34 595 GLN B C 1
ATOM 17862 O O . GLN B 1 565 ? 106.725 119.990 -22.601 1.00 27.69 595 GLN B O 1
ATOM 17876 N N . SER B 1 566 ? 107.860 118.062 -22.423 1.00 25.99 596 SER B N 1
ATOM 17877 C CA . SER B 1 566 ? 107.777 117.728 -23.837 1.00 31.96 596 SER B CA 1
ATOM 17878 C C . SER B 1 566 ? 106.533 116.898 -24.116 1.00 25.51 596 SER B C 1
ATOM 17879 O O . SER B 1 566 ? 106.082 116.123 -23.269 1.00 27.16 596 SER B O 1
ATOM 17887 N N . ALA B 1 567 ? 105.988 117.058 -25.326 1.00 31.46 597 ALA B N 1
ATOM 17888 C CA . ALA B 1 567 ? 104.857 116.238 -25.740 1.00 27.28 597 ALA B CA 1
ATOM 17889 C C . ALA B 1 567 ? 105.223 114.769 -25.573 1.00 27.07 597 ALA B C 1
ATOM 17890 O O . ALA B 1 567 ? 106.374 114.370 -25.785 1.00 29.13 597 ALA B O 1
ATOM 17897 N N . GLY B 1 568 ? 104.253 113.976 -25.125 1.00 30.98 598 GLY B N 1
ATOM 17898 C CA . GLY B 1 568 ? 104.471 112.576 -24.849 1.00 32.70 598 GLY B CA 1
ATOM 17899 C C . GLY B 1 568 ? 104.891 112.254 -23.432 1.00 34.32 598 GLY B C 1
ATOM 17900 O O . GLY B 1 568 ? 104.966 111.076 -23.076 1.00 34.20 598 GLY B O 1
ATOM 17904 N N . THR B 1 569 ? 105.176 113.249 -22.616 1.00 35.02 599 THR B N 1
ATOM 17905 C CA . THR B 1 569 ? 105.535 113.002 -21.228 1.00 25.56 599 THR B CA 1
ATOM 17906 C C . THR B 1 569 ? 104.281 112.716 -20.416 1.00 29.68 599 THR B C 1
ATOM 17907 O O . THR B 1 569 ? 103.407 113.582 -20.327 1.00 28.18 599 THR B O 1
ATOM 17918 N N . PRO B 1 570 ? 104.141 111.541 -19.808 1.00 24.84 600 PRO B N 1
ATOM 17919 C CA . PRO B 1 570 ? 102.998 111.348 -18.906 1.00 21.86 600 PRO B CA 1
ATOM 17920 C C . PRO B 1 570 ? 103.099 112.305 -17.719 1.00 24.81 600 PRO B C 1
ATOM 17921 O O . PRO B 1 570 ? 104.099 112.315 -16.981 1.00 23.79 600 PRO B O 1
ATOM 17932 N N . ILE B 1 571 ? 102.069 113.136 -17.555 1.00 22.46 601 ILE B N 1
ATOM 17933 C CA . ILE B 1 571 ? 101.999 114.146 -16.500 1.00 22.75 601 ILE B CA 1
ATOM 17934 C C . ILE B 1 571 ? 100.933 113.703 -15.514 1.00 21.35 601 ILE B C 1
ATOM 17935 O O . ILE B 1 571 ? 99.773 113.504 -15.889 1.00 26.97 601 ILE B O 1
ATOM 17951 N N . THR B 1 572 ? 101.307 113.547 -14.253 1.00 19.51 602 THR B N 1
ATOM 17952 C CA . THR B 1 572 ? 100.355 113.136 -13.239 1.00 23.93 602 THR B CA 1
ATOM 17953 C C . THR B 1 572 ? 99.726 114.372 -12.608 1.00 21.96 602 THR B C 1
ATOM 17954 O O . THR B 1 572 ? 100.417 115.185 -11.986 1.00 22.81 602 THR B O 1
ATOM 17965 N N . LEU B 1 573 ? 98.414 114.524 -12.768 1.00 22.45 603 LEU B N 1
ATOM 17966 C CA . LEU B 1 573 ? 97.677 115.579 -12.086 1.00 22.55 603 LEU B CA 1
ATOM 17967 C C . LEU B 1 573 ? 97.192 115.059 -10.742 1.00 23.45 603 LEU B C 1
ATOM 17968 O O . LEU B 1 573 ? 96.705 113.925 -10.639 1.00 22.72 603 LEU B O 1
ATOM 17984 N N . LEU B 1 574 ? 97.309 115.901 -9.715 1.00 23.61 604 LEU B N 1
ATOM 17985 C CA . LEU B 1 574 ? 97.012 115.497 -8.354 1.00 24.94 604 LEU B CA 1
ATOM 17986 C C . LEU B 1 574 ? 96.087 116.505 -7.703 1.00 20.72 604 LEU B C 1
ATOM 17987 O O . LEU B 1 574 ? 96.114 117.699 -8.016 1.00 20.94 604 LEU B O 1
ATOM 18003 N N . ALA B 1 575 ? 95.275 116.025 -6.762 1.00 21.79 605 ALA B N 1
ATOM 18004 C CA . ALA B 1 575 ? 94.409 116.906 -5.999 1.00 19.25 605 ALA B CA 1
ATOM 18005 C C . ALA B 1 575 ? 94.331 116.433 -4.551 1.00 23.57 605 ALA B C 1
ATOM 18006 O O . ALA B 1 575 ? 94.325 115.231 -4.270 1.00 23.99 605 ALA B O 1
ATOM 18013 N N . GLU B 1 576 ? 94.300 117.390 -3.649 1.00 21.84 606 GLU B N 1
ATOM 18014 C CA . GLU B 1 576 ? 94.191 117.162 -2.218 1.00 22.19 606 GLU B CA 1
ATOM 18015 C C . GLU B 1 576 ? 93.097 118.086 -1.710 1.00 25.14 606 GLU B C 1
ATOM 18016 O O . GLU B 1 576 ? 93.000 119.231 -2.144 1.00 27.12 606 GLU B O 1
ATOM 18028 N N . SER B 1 577 ? 92.287 117.617 -0.770 1.00 21.21 607 SER B N 1
ATOM 18029 C CA . SER B 1 577 ? 91.145 118.398 -0.312 1.00 22.36 607 SER B CA 1
ATOM 18030 C C . SER B 1 577 ? 91.308 118.801 1.151 1.00 22.38 607 SER B C 1
ATOM 18031 O O . SER B 1 577 ? 91.867 118.061 1.959 1.00 27.59 607 SER B O 1
ATOM 18039 N N . TYR B 1 578 ? 90.826 119.995 1.463 1.00 23.79 608 TYR B N 1
ATOM 18040 C CA . TYR B 1 578 ? 90.895 120.585 2.792 1.00 26.59 608 TYR B CA 1
ATOM 18041 C C . TYR B 1 578 ? 89.527 121.143 3.150 1.00 31.73 608 TYR B C 1
ATOM 18042 O O . TYR B 1 578 ? 88.870 121.791 2.327 1.00 27.01 608 TYR B O 1
ATOM 18060 N N . HIS B 1 579 ? 89.100 120.876 4.386 1.00 33.33 609 HIS B N 1
ATOM 18061 C CA . HIS B 1 579 ? 87.811 121.353 4.882 1.00 38.18 609 HIS B CA 1
ATOM 18062 C C . HIS B 1 579 ? 86.667 120.881 4.002 1.00 37.68 609 HIS B C 1
ATOM 18063 O O . HIS B 1 579 ? 85.665 121.582 3.826 1.00 33.85 609 HIS B O 1
ATOM 18077 N N . ALA B 1 580 ? 86.822 119.688 3.437 1.00 35.44 610 ALA B N 1
ATOM 18078 C CA . ALA B 1 580 ? 85.700 119.002 2.826 1.00 38.62 610 ALA B CA 1
ATOM 18079 C C . ALA B 1 580 ? 84.842 118.366 3.916 1.00 37.82 610 ALA B C 1
ATOM 18080 O O . ALA B 1 580 ? 85.361 117.795 4.882 1.00 35.42 610 ALA B O 1
ATOM 18087 N N . THR B 1 581 ? 83.524 118.460 3.749 1.00 44.29 611 THR B N 1
ATOM 18088 C CA . THR B 1 581 ? 82.579 117.715 4.577 1.00 45.68 611 THR B CA 1
ATOM 18089 C C . THR B 1 581 ? 82.356 116.352 3.927 1.00 28.97 611 THR B C 1
ATOM 18090 O O . THR B 1 581 ? 81.696 116.250 2.888 1.00 36.75 611 THR B O 1
ATOM 18101 N N . GLY B 1 582 ? 82.952 115.315 4.511 1.00 45.09 612 GLY B N 1
ATOM 18102 C CA . GLY B 1 582 ? 82.769 113.972 4.013 1.00 49.41 612 GLY B CA 1
ATOM 18103 C C . GLY B 1 582 ? 83.650 113.682 2.813 1.00 51.12 612 GLY B C 1
ATOM 18104 O O . GLY B 1 582 ? 84.648 114.360 2.546 1.00 49.94 612 GLY B O 1
ATOM 18108 N N . ASP B 1 583 ? 83.258 112.646 2.078 1.00 41.94 613 ASP B N 1
ATOM 18109 C CA . ASP B 1 583 ? 84.092 112.145 0.996 1.00 49.91 613 ASP B CA 1
ATOM 18110 C C . ASP B 1 583 ? 83.964 113.031 -0.250 1.00 43.02 613 ASP B C 1
ATOM 18111 O O . ASP B 1 583 ? 82.985 113.761 -0.456 1.00 39.39 613 ASP B O 1
ATOM 18120 N N . VAL B 1 584 ? 84.999 112.965 -1.082 1.00 45.24 614 VAL B N 1
ATOM 18121 C CA . VAL B 1 584 ? 85.173 113.901 -2.187 1.00 34.06 614 VAL B CA 1
ATOM 18122 C C . VAL B 1 584 ? 85.387 113.157 -3.504 1.00 25.39 614 VAL B C 1
ATOM 18123 O O . VAL B 1 584 ? 86.153 112.186 -3.569 1.00 40.14 614 VAL B O 1
ATOM 18136 N N . THR B 1 585 ? 84.763 113.676 -4.560 1.00 29.13 615 THR B N 1
ATOM 18137 C CA . THR B 1 585 ? 84.990 113.233 -5.927 1.00 40.00 615 THR B CA 1
ATOM 18138 C C . THR B 1 585 ? 85.554 114.373 -6.767 1.00 39.86 615 THR B C 1
ATOM 18139 O O . THR B 1 585 ? 85.220 115.549 -6.556 1.00 38.97 615 THR B O 1
ATOM 18150 N N . TYR B 1 586 ? 86.383 113.985 -7.746 1.00 35.18 616 TYR B N 1
ATOM 18151 C CA . TYR B 1 586 ? 87.248 114.886 -8.500 1.00 36.41 616 TYR B CA 1
ATOM 18152 C C . TYR B 1 586 ? 86.977 114.737 -9.992 1.00 30.33 616 TYR B C 1
ATOM 18153 O O . TYR B 1 586 ? 87.074 113.628 -10.524 1.00 28.78 616 TYR B O 1
ATOM 18171 N N . SER B 1 587 ? 86.689 115.848 -10.666 1.00 34.55 617 SER B N 1
ATOM 18172 C CA . SER B 1 587 ? 86.620 115.890 -12.122 1.00 39.00 617 SER B CA 1
ATOM 18173 C C . SER B 1 587 ? 87.817 116.683 -12.633 1.00 32.69 617 SER B C 1
ATOM 18174 O O . SER B 1 587 ? 87.879 117.903 -12.439 1.00 29.87 617 SER B O 1
ATOM 18182 N N . PHE B 1 588 ? 88.749 115.984 -13.283 1.00 26.02 618 PHE B N 1
ATOM 18183 C CA . PHE B 1 588 ? 89.940 116.595 -13.867 1.00 27.80 618 PHE B CA 1
ATOM 18184 C C . PHE B 1 588 ? 89.654 117.020 -15.303 1.00 35.02 618 PHE B C 1
ATOM 18185 O O . PHE B 1 588 ? 88.979 116.306 -16.045 1.00 31.22 618 PHE B O 1
ATOM 18202 N N . THR B 1 589 ? 90.173 118.187 -15.690 1.00 29.98 619 THR B N 1
ATOM 18203 C CA . THR B 1 589 ? 89.894 118.774 -16.995 1.00 32.46 619 THR B CA 1
ATOM 18204 C C . THR B 1 589 ? 91.164 119.245 -17.692 1.00 36.50 619 THR B C 1
ATOM 18205 O O . THR B 1 589 ? 92.104 119.738 -17.055 1.00 21.55 619 THR B O 1
ATOM 18216 N N . VAL B 1 590 ? 91.156 119.154 -19.020 1.00 27.58 620 VAL B N 1
ATOM 18217 C CA . VAL B 1 590 ? 92.207 119.714 -19.862 1.00 25.52 620 VAL B CA 1
ATOM 18218 C C . VAL B 1 590 ? 91.557 120.521 -20.976 1.00 35.09 620 VAL B C 1
ATOM 18219 O O . VAL B 1 590 ? 90.794 119.971 -21.778 1.00 34.16 620 VAL B O 1
ATOM 18232 N N . ASN B 1 591 ? 91.898 121.802 -21.057 1.00 25.99 621 ASN B N 1
ATOM 18233 C CA . ASN B 1 591 ? 91.263 122.730 -21.997 1.00 32.34 621 ASN B CA 1
ATOM 18234 C C . ASN B 1 591 ? 89.739 122.631 -21.886 1.00 33.35 621 ASN B C 1
ATOM 18235 O O . ASN B 1 591 ? 89.004 122.577 -22.876 1.00 35.72 621 ASN B O 1
ATOM 18246 N N . GLY B 1 592 ? 89.258 122.624 -20.644 1.00 32.76 622 GLY B N 1
ATOM 18247 C CA . GLY B 1 592 ? 87.838 122.652 -20.369 1.00 34.93 622 GLY B CA 1
ATOM 18248 C C . GLY B 1 592 ? 87.117 121.336 -20.559 1.00 41.60 622 GLY B C 1
ATOM 18249 O O . GLY B 1 592 ? 85.987 121.189 -20.082 1.00 46.17 622 GLY B O 1
ATOM 18253 N N . GLU B 1 593 ? 87.738 120.369 -21.216 1.00 39.21 623 GLU B N 1
ATOM 18254 C CA . GLU B 1 593 ? 87.115 119.084 -21.473 1.00 44.37 623 GLU B CA 1
ATOM 18255 C C . GLU B 1 593 ? 87.438 118.130 -20.329 1.00 52.98 623 GLU B C 1
ATOM 18256 O O . GLU B 1 593 ? 88.611 117.812 -20.086 1.00 49.14 623 GLU B O 1
ATOM 18268 N N . THR B 1 594 ? 86.398 117.682 -19.621 1.00 39.80 624 THR B N 1
ATOM 18269 C CA . THR B 1 594 ? 86.608 116.704 -18.558 1.00 48.36 624 THR B CA 1
ATOM 18270 C C . THR B 1 594 ? 87.300 115.460 -19.116 1.00 46.92 624 THR B C 1
ATOM 18271 O O . THR B 1 594 ? 86.927 114.942 -20.168 1.00 36.03 624 THR B O 1
ATOM 18282 N N . VAL B 1 595 ? 88.339 115.014 -18.409 1.00 47.44 625 VAL B N 1
ATOM 18283 C CA . VAL B 1 595 ? 89.101 113.810 -18.722 1.00 34.85 625 VAL B CA 1
ATOM 18284 C C . VAL B 1 595 ? 89.027 112.788 -17.600 1.00 42.47 625 VAL B C 1
ATOM 18285 O O . VAL B 1 595 ? 89.685 111.742 -17.675 1.00 43.50 625 VAL B O 1
ATOM 18298 N N . GLN B 1 596 ? 88.246 113.068 -16.556 1.00 34.43 626 GLN B N 1
ATOM 18299 C CA . GLN B 1 596 ? 88.049 112.161 -15.435 1.00 29.87 626 GLN B CA 1
ATOM 18300 C C . GLN B 1 596 ? 87.067 112.758 -14.425 1.00 43.69 626 GLN B C 1
ATOM 18301 O O . GLN B 1 596 ? 86.998 113.983 -14.282 1.00 41.91 626 GLN B O 1
ATOM 18315 N N . ASN B 1 597 ? 86.314 111.898 -13.723 1.00 34.41 627 ASN B N 1
ATOM 18316 C CA . ASN B 1 597 ? 85.283 112.329 -12.773 1.00 36.70 627 ASN B CA 1
ATOM 18317 C C . ASN B 1 597 ? 85.070 111.142 -11.825 1.00 42.80 627 ASN B C 1
ATOM 18318 O O . ASN B 1 597 ? 84.246 110.264 -12.091 1.00 42.91 627 ASN B O 1
ATOM 18329 N N . SER B 1 598 ? 85.803 111.138 -10.717 1.00 27.92 628 SER B N 1
ATOM 18330 C CA . SER B 1 598 ? 85.875 109.930 -9.909 1.00 38.50 628 SER B CA 1
ATOM 18331 C C . SER B 1 598 ? 86.301 110.259 -8.484 1.00 45.03 628 SER B C 1
ATOM 18332 O O . SER B 1 598 ? 86.796 111.351 -8.192 1.00 39.82 628 SER B O 1
ATOM 18340 N N . ASN B 1 599 ? 86.071 109.290 -7.597 1.00 48.39 629 ASN B N 1
ATOM 18341 C CA . ASN B 1 599 ? 86.562 109.385 -6.227 1.00 50.37 629 ASN B CA 1
ATOM 18342 C C . ASN B 1 599 ? 88.085 109.501 -6.166 1.00 49.83 629 ASN B C 1
ATOM 18343 O O . ASN B 1 599 ? 88.607 110.130 -5.249 1.00 50.55 629 ASN B O 1
ATOM 18354 N N . THR B 1 600 ? 88.799 108.931 -7.132 1.00 50.12 630 THR B N 1
ATOM 18355 C CA . THR B 1 600 ? 90.253 108.898 -7.095 1.00 43.65 630 THR B CA 1
ATOM 18356 C C . THR B 1 600 ? 90.811 110.296 -7.266 1.00 35.10 630 THR B C 1
ATOM 18357 O O . THR B 1 600 ? 90.242 111.131 -7.978 1.00 29.46 630 THR B O 1
ATOM 18368 N N . ASP B 1 601 ? 91.947 110.541 -6.619 1.00 22.42 631 ASP B N 1
ATOM 18369 C CA . ASP B 1 601 ? 92.469 111.889 -6.455 1.00 23.66 631 ASP B CA 1
ATOM 18370 C C . ASP B 1 601 ? 93.641 112.184 -7.372 1.00 27.56 631 ASP B C 1
ATOM 18371 O O . ASP B 1 601 ? 94.423 113.108 -7.107 1.00 24.03 631 ASP B O 1
ATOM 18380 N N . SER B 1 602 ? 93.760 111.446 -8.458 1.00 21.89 632 SER B N 1
ATOM 18381 C CA . SER B 1 602 ? 94.870 111.619 -9.367 1.00 22.30 632 SER B CA 1
ATOM 18382 C C . SER B 1 602 ? 94.406 111.225 -10.756 1.00 28.59 632 SER B C 1
ATOM 18383 O O . SER B 1 602 ? 93.463 110.443 -10.927 1.00 29.85 632 SER B O 1
ATOM 18391 N N . CYS B 1 603 ? 95.118 111.736 -11.751 1.00 24.97 633 CYS B N 1
ATOM 18392 C CA . CYS B 1 603 ? 94.725 111.567 -13.139 1.00 21.85 633 CYS B CA 1
ATOM 18393 C C . CYS B 1 603 ? 95.982 111.671 -13.973 1.00 21.38 633 CYS B C 1
ATOM 18394 O O . CYS B 1 603 ? 96.758 112.621 -13.805 1.00 29.17 633 CYS B O 1
ATOM 18402 N N . VAL B 1 604 ? 96.165 110.733 -14.889 1.00 19.30 634 VAL B N 1
ATOM 18403 C CA . VAL B 1 604 ? 97.333 110.736 -15.761 1.00 17.77 634 VAL B CA 1
ATOM 18404 C C . VAL B 1 604 ? 96.986 111.409 -17.070 1.00 27.47 634 VAL B C 1
ATOM 18405 O O . VAL B 1 604 ? 96.141 110.910 -17.816 1.00 22.96 634 VAL B O 1
ATOM 18418 N N . TRP B 1 605 ? 97.710 112.478 -17.392 1.00 24.52 635 TRP B N 1
ATOM 18419 C CA . TRP B 1 605 ? 97.503 113.273 -18.602 1.00 24.98 635 TRP B CA 1
ATOM 18420 C C . TRP B 1 605 ? 98.757 113.232 -19.462 1.00 26.39 635 TRP B C 1
ATOM 18421 O O . TRP B 1 605 ? 99.845 113.612 -19.004 1.00 26.74 635 TRP B O 1
ATOM 18442 N N . THR B 1 606 ? 98.610 112.789 -20.712 1.00 28.85 636 THR B N 1
ATOM 18443 C CA . THR B 1 606 ? 99.738 112.742 -21.641 1.00 23.49 636 THR B CA 1
ATOM 18444 C C . THR B 1 606 ? 99.491 113.635 -22.847 1.00 32.31 636 THR B C 1
ATOM 18445 O O . THR B 1 606 ? 98.869 113.191 -23.831 1.00 30.82 636 THR B O 1
ATOM 18456 N N . PRO B 1 607 ? 99.992 114.875 -22.848 1.00 34.17 637 PRO B N 1
ATOM 18457 C CA . PRO B 1 607 ? 99.769 115.749 -24.009 1.00 45.25 637 PRO B CA 1
ATOM 18458 C C . PRO B 1 607 ? 100.426 115.209 -25.269 1.00 38.67 637 PRO B C 1
ATOM 18459 O O . PRO B 1 607 ? 101.590 114.789 -25.251 1.00 36.10 637 PRO B O 1
ATOM 18470 N N . SER B 1 608 ? 99.664 115.288 -26.376 1.00 39.46 638 SER B N 1
ATOM 18471 C CA . SER B 1 608 ? 100.145 114.878 -27.692 1.00 44.32 638 SER B CA 1
ATOM 18472 C C . SER B 1 608 ? 100.886 116.001 -28.397 1.00 44.26 638 SER B C 1
ATOM 18473 O O . SER B 1 608 ? 101.905 115.755 -29.063 1.00 43.97 638 SER B O 1
ATOM 18481 N N . ALA B 1 609 ? 100.357 117.221 -28.321 1.00 42.67 639 ALA B N 1
ATOM 18482 C CA . ALA B 1 609 ? 100.835 118.322 -29.142 1.00 41.99 639 ALA B CA 1
ATOM 18483 C C . ALA B 1 609 ? 101.366 119.466 -28.293 1.00 37.20 639 ALA B C 1
ATOM 18484 O O . ALA B 1 609 ? 101.003 119.626 -27.129 1.00 37.07 639 ALA B O 1
ATOM 18491 N N . ASP B 1 610 ? 102.232 120.268 -28.899 1.00 33.42 640 ASP B N 1
ATOM 18492 C CA . ASP B 1 610 ? 102.692 121.489 -28.261 1.00 39.22 640 ASP B CA 1
ATOM 18493 C C . ASP B 1 610 ? 101.514 122.424 -27.993 1.00 36.03 640 ASP B C 1
ATOM 18494 O O . ASP B 1 610 ? 100.389 122.194 -28.434 1.00 34.05 640 ASP B O 1
ATOM 18503 N N . GLY B 1 611 ? 101.792 123.487 -27.248 1.00 35.26 641 GLY B N 1
ATOM 18504 C CA . GLY B 1 611 ? 100.823 124.526 -26.984 1.00 35.43 641 GLY B CA 1
ATOM 18505 C C . GLY B 1 611 ? 100.690 124.818 -25.505 1.00 38.03 641 GLY B C 1
ATOM 18506 O O . GLY B 1 611 ? 101.368 124.238 -24.655 1.00 30.90 641 GLY B O 1
ATOM 18510 N N . THR B 1 612 ? 99.786 125.745 -25.202 1.00 29.95 642 THR B N 1
ATOM 18511 C CA . THR B 1 612 ? 99.500 126.150 -23.835 1.00 29.92 642 THR B CA 1
ATOM 18512 C C . THR B 1 612 ? 98.170 125.537 -23.421 1.00 29.16 642 THR B C 1
ATOM 18513 O O . THR B 1 612 ? 97.143 125.788 -24.056 1.00 32.77 642 THR B O 1
ATOM 18524 N N . TYR B 1 613 ? 98.195 124.710 -22.381 1.00 25.18 643 TYR B N 1
ATOM 18525 C CA . TYR B 1 613 ? 97.019 124.002 -21.903 1.00 24.41 643 TYR B CA 1
ATOM 18526 C C . TYR B 1 613 ? 96.490 124.599 -20.608 1.00 23.04 643 TYR B C 1
ATOM 18527 O O . TYR B 1 613 ? 97.247 125.145 -19.804 1.00 24.31 643 TYR B O 1
ATOM 18545 N N . SER B 1 614 ? 95.186 124.476 -20.408 1.00 19.28 644 SER B N 1
ATOM 18546 C CA . SER B 1 614 ? 94.526 124.848 -19.163 1.00 22.94 644 SER B CA 1
ATOM 18547 C C . SER B 1 614 ? 94.131 123.562 -18.442 1.00 31.13 644 SER B C 1
ATOM 18548 O O . SER B 1 614 ? 93.253 122.828 -18.900 1.00 26.33 644 SER B O 1
ATOM 18556 N N . ILE B 1 615 ? 94.791 123.276 -17.335 1.00 23.11 645 ILE B N 1
ATOM 18557 C CA . ILE B 1 615 ? 94.524 122.071 -16.562 1.00 17.34 645 ILE B CA 1
ATOM 18558 C C . ILE B 1 615 ? 93.749 122.470 -15.316 1.00 21.26 645 ILE B C 1
ATOM 18559 O O . ILE B 1 615 ? 93.987 123.543 -14.736 1.00 20.70 645 ILE B O 1
ATOM 18575 N N . GLY B 1 616 ? 92.795 121.627 -14.926 1.00 20.79 646 GLY B N 1
ATOM 18576 C CA . GLY B 1 616 ? 91.940 121.963 -13.806 1.00 22.55 646 GLY B CA 1
ATOM 18577 C C . GLY B 1 616 ? 91.328 120.752 -13.152 1.00 19.90 646 GLY B C 1
ATOM 18578 O O . GLY B 1 616 ? 91.402 119.629 -13.650 1.00 21.94 646 GLY B O 1
ATOM 18582 N N . VAL B 1 617 ? 90.739 121.008 -11.996 1.00 21.25 647 VAL B N 1
ATOM 18583 C CA . VAL B 1 617 ? 89.953 120.019 -11.284 1.00 22.37 647 VAL B CA 1
ATOM 18584 C C . VAL B 1 617 ? 88.754 120.711 -10.666 1.00 33.45 647 VAL B C 1
ATOM 18585 O O . VAL B 1 617 ? 88.816 121.887 -10.290 1.00 26.07 647 VAL B O 1
ATOM 18598 N N . VAL B 1 618 ? 87.645 119.972 -10.591 1.00 29.60 648 VAL B N 1
ATOM 18599 C CA . VAL B 1 618 ? 86.503 120.339 -9.764 1.00 36.30 648 VAL B CA 1
ATOM 18600 C C . VAL B 1 618 ? 86.342 119.253 -8.715 1.00 37.85 648 VAL B C 1
ATOM 18601 O O . VAL B 1 618 ? 86.299 118.062 -9.058 1.00 37.60 648 VAL B O 1
ATOM 18613 N N . ALA B 1 619 ? 86.279 119.656 -7.442 1.00 29.50 649 ALA B N 1
ATOM 18614 C CA . ALA B 1 619 ? 86.038 118.718 -6.359 1.00 37.54 649 ALA B CA 1
ATOM 18615 C C . ALA B 1 619 ? 84.627 118.947 -5.844 1.00 36.09 649 ALA B C 1
ATOM 18616 O O . ALA B 1 619 ? 84.165 120.092 -5.785 1.00 34.35 649 ALA B O 1
ATOM 18623 N N . VAL B 1 620 ? 83.940 117.853 -5.514 1.00 36.54 650 VAL B N 1
ATOM 18624 C CA . VAL B 1 620 ? 82.616 117.890 -4.899 1.00 29.90 650 VAL B CA 1
ATOM 18625 C C . VAL B 1 620 ? 82.665 117.019 -3.659 1.00 30.02 650 VAL B C 1
ATOM 18626 O O . VAL B 1 620 ? 83.037 115.844 -3.736 1.00 34.33 650 VAL B O 1
ATOM 18639 N N . ASP B 1 621 ? 82.319 117.589 -2.513 1.00 41.12 651 ASP B N 1
ATOM 18640 C CA . ASP B 1 621 ? 82.300 116.796 -1.295 1.00 34.34 651 ASP B CA 1
ATOM 18641 C C . ASP B 1 621 ? 80.896 116.218 -1.108 1.00 39.39 651 ASP B C 1
ATOM 18642 O O . ASP B 1 621 ? 80.034 116.321 -1.987 1.00 39.52 651 ASP B O 1
ATOM 18651 N N . ALA B 1 622 ? 80.652 115.628 0.064 1.00 45.03 652 ALA B N 1
ATOM 18652 C CA . ALA B 1 622 ? 79.405 114.918 0.325 1.00 40.93 652 ALA B CA 1
ATOM 18653 C C . ALA B 1 622 ? 78.170 115.805 0.251 1.00 44.95 652 ALA B C 1
ATOM 18654 O O . ALA B 1 622 ? 77.071 115.286 0.035 1.00 58.05 652 ALA B O 1
ATOM 18661 N N . ASN B 1 623 ? 78.309 117.119 0.416 1.00 42.45 653 ASN B N 1
ATOM 18662 C CA . ASN B 1 623 ? 77.152 118.000 0.499 1.00 49.95 653 ASN B CA 1
ATOM 18663 C C . ASN B 1 623 ? 77.029 118.919 -0.705 1.00 46.08 653 ASN B C 1
ATOM 18664 O O . ASN B 1 623 ? 76.347 119.950 -0.632 1.00 53.39 653 ASN B O 1
ATOM 18675 N N . GLY B 1 624 ? 77.677 118.573 -1.809 1.00 42.73 654 GLY B N 1
ATOM 18676 C CA . GLY B 1 624 ? 77.618 119.391 -2.995 1.00 49.95 654 GLY B CA 1
ATOM 18677 C C . GLY B 1 624 ? 78.497 120.624 -2.989 1.00 42.68 654 GLY B C 1
ATOM 18678 O O . GLY B 1 624 ? 78.522 121.341 -4.002 1.00 41.26 654 GLY B O 1
ATOM 18682 N N . ASN B 1 625 ? 79.198 120.910 -1.887 1.00 44.87 655 ASN B N 1
ATOM 18683 C CA . ASN B 1 625 ? 80.182 121.988 -1.902 1.00 43.32 655 ASN B CA 1
ATOM 18684 C C . ASN B 1 625 ? 81.204 121.720 -3.001 1.00 34.22 655 ASN B C 1
ATOM 18685 O O . ASN B 1 625 ? 81.578 120.570 -3.264 1.00 35.82 655 ASN B O 1
ATOM 18696 N N . LYS B 1 626 ? 81.665 122.781 -3.650 1.00 33.65 656 LYS B N 1
ATOM 18697 C CA . LYS B 1 626 ? 82.597 122.633 -4.757 1.00 32.05 656 LYS B CA 1
ATOM 18698 C C . LYS B 1 626 ? 83.851 123.457 -4.510 1.00 29.30 656 LYS B C 1
ATOM 18699 O O . LYS B 1 626 ? 83.791 124.577 -3.985 1.00 29.23 656 LYS B O 1
ATOM 18718 N N . ALA B 1 627 ? 84.982 122.847 -4.845 1.00 32.60 657 ALA B N 1
ATOM 18719 C CA . ALA B 1 627 ? 86.290 123.483 -4.836 1.00 35.14 657 ALA B CA 1
ATOM 18720 C C . ALA B 1 627 ? 86.907 123.278 -6.208 1.00 28.95 657 ALA B C 1
ATOM 18721 O O . ALA B 1 627 ? 86.902 122.159 -6.732 1.00 28.78 657 ALA B O 1
ATOM 18728 N N . GLU B 1 628 ? 87.408 124.359 -6.786 1.00 23.90 658 GLU B N 1
ATOM 18729 C CA . GLU B 1 628 ? 87.949 124.355 -8.136 1.00 24.20 658 GLU B CA 1
ATOM 18730 C C . GLU B 1 628 ? 89.359 124.928 -8.114 1.00 29.60 658 GLU B C 1
ATOM 18731 O O . GLU B 1 628 ? 89.721 125.716 -7.237 1.00 26.45 658 GLU B O 1
ATOM 18742 N N . SER B 1 629 ? 90.164 124.504 -9.075 1.00 26.47 659 SER B N 1
ATOM 18743 C CA . SER B 1 629 ? 91.462 125.118 -9.302 1.00 26.65 659 SER B CA 1
ATOM 18744 C C . SER B 1 629 ? 91.807 124.872 -10.756 1.00 27.38 659 SER B C 1
ATOM 18745 O O . SER B 1 629 ? 91.573 123.782 -11.278 1.00 23.24 659 SER B O 1
ATOM 18753 N N . THR B 1 630 ? 92.337 125.893 -11.406 1.00 22.16 660 THR B N 1
ATOM 18754 C CA . THR B 1 630 ? 92.736 125.805 -12.797 1.00 20.07 660 THR B CA 1
ATOM 18755 C C . THR B 1 630 ? 94.106 126.440 -12.918 1.00 22.55 660 THR B C 1
ATOM 18756 O O . THR B 1 630 ? 94.391 127.420 -12.226 1.00 20.79 660 THR B O 1
ATOM 18767 N N . LYS B 1 631 ? 94.956 125.878 -13.770 1.00 19.22 661 LYS B N 1
ATOM 18768 C CA . LYS B 1 631 ? 96.297 126.402 -13.962 1.00 18.89 661 LYS B CA 1
ATOM 18769 C C . LYS B 1 631 ? 96.704 126.264 -15.418 1.00 22.30 661 LYS B C 1
ATOM 18770 O O . LYS B 1 631 ? 96.059 125.587 -16.219 1.00 22.82 661 LYS B O 1
ATOM 18789 N N . THR B 1 632 ? 97.801 126.915 -15.742 1.00 20.44 662 THR B N 1
ATOM 18790 C CA . THR B 1 632 ? 98.392 126.884 -17.066 1.00 19.38 662 THR B CA 1
ATOM 18791 C C . THR B 1 632 ? 99.540 125.900 -17.093 1.00 22.43 662 THR B C 1
ATOM 18792 O O . THR B 1 632 ? 100.322 125.818 -16.143 1.00 18.20 662 THR B O 1
ATOM 18803 N N . PHE B 1 633 ? 99.624 125.144 -18.182 1.00 19.94 663 PHE B N 1
ATOM 18804 C CA . PHE B 1 633 ? 100.693 124.187 -18.376 1.00 17.30 663 PHE B CA 1
ATOM 18805 C C . PHE B 1 633 ? 101.123 124.269 -19.829 1.00 20.19 663 PHE B C 1
ATOM 18806 O O . PHE B 1 633 ? 100.318 124.022 -20.734 1.00 22.69 663 PHE B O 1
ATOM 18823 N N . VAL B 1 634 ? 102.389 124.582 -20.048 1.00 18.41 664 VAL B N 1
ATOM 18824 C CA . VAL B 1 634 ? 102.924 124.833 -21.383 1.00 22.55 664 VAL B CA 1
ATOM 18825 C C . VAL B 1 634 ? 103.724 123.623 -21.835 1.00 28.60 664 VAL B C 1
ATOM 18826 O O . VAL B 1 634 ? 104.564 123.103 -21.085 1.00 20.87 664 VAL B O 1
ATOM 18839 N N . VAL B 1 635 ? 103.460 123.172 -23.058 1.00 33.88 665 VAL B N 1
ATOM 18840 C CA . VAL B 1 635 ? 104.228 122.097 -23.679 1.00 37.34 665 VAL B CA 1
ATOM 18841 C C . VAL B 1 635 ? 105.041 122.666 -24.849 1.00 34.50 665 VAL B C 1
ATOM 18842 O O . VAL B 1 635 ? 104.468 123.238 -25.778 1.00 40.42 665 VAL B O 1
#

Radius of gyration: 36.08 Å; Cα contacts (8 Å, |Δi|>4): 3582; chains: 2; bounding box: 88×77×118 Å

Secondary structure (DSSP, 8-state):
--EEEEE--TTT--SS-EEEEEESS-SSSTT-EE-EE-TTS-EEEEE-TT--EEEEEEE--PPTTTT--EESSSSPEEEETT-EEEE-TT--EEE-S-SSSS-EEEESS-TT-EE-SS-EEEEEEEES-S-EEEEETTPPPEEE-TT-EEEETTTBPSSEEEEEEEEEE-TT--EEEEEEEEEE-------EEEEGGG---SPPP-TT-EESGGG---EE-----SS--TT--GGGEEEE--BS-SGGGGSSS-TTSPP--EEEEEEEE-SSEEEEEEEE--THHHH-TTSTTTTSGGG-TTSS--EEEEEEESSTT--EEEEEEEE-TTS-EEEESSSSSS-TT-----EEEESS---EEEEEETTS--TT-EEEEEEEE-TTS-EEEEGGG-EE---S-TTTT--GGG-EEEEEE----S--EEE-PPTT---TTGGG-TTS-EEEGGGGT--GGGSEEEEEEEEGGGTT--HHHHHHT-EEEEEEEESSSSEEEEES--GGGTTTTTSEETTEEEEEGGGTSEEEE-SPPEEESS--TTEEEEPPPPEEEEEESS-S-PPTT--EEEEEEEES--S--EEEEEETTEEE--TTSSEEEE---SSSEEEEEEEEE-TT--EEEEEEEEE-/--EEEEE--TTT--SS-EEEEEESS-SSSTT-EEPEEPTTS-EEEEE-TT--EEEEEEE-SPPTTTT--EESSSSPEEEETT-EEEE-TT--EEE---SSS--EEEESS-TT-EE-SS-EEEEEEEES-SEEEEEETTPPPEEEETT-EEEETTTBPSSEEEEEEEEEE-TT--EEEEEEEEEE-------EEE-GGG---SPPP-TT-EESGGG---EE-----SS--TT--GGGEEEE--BS-SGGGGSSS-TTSPP--EEEEEEEE-SSEEEEEEEE---HHHH-TT-TTTTSGGG-TTSS--EEEEEEESSTT--EEEEEEEE-TTS-EEEESSSSS----EEEESS---EEEEEETTS--TT-EEEEEEEE-TTS-EEEEGGG-EE--BS-TTTT-BSTT-EEEEEE----S--EEE---TT---TTGGG-TTS-EEEGGGTT--GGG-EEEEEEEEHHHHT--HHHHHHT-EEEEEEEESSSSEEEEES--GGGTTTTTSEETTEEEEEGGGTSEEEE-SPPEEESS--TT-EEEPPPPEEEEEESS-S-PPTT--EEEEEEEES-SS--EEEEEETTEEEEEES-SEEEE---S-SEEEEEEEEE-TTS-EEEEEEEEE-

Nearest PDB structures (foldseek):
  7uww-assembly1_A  TM=1.002E+00  e=0.000E+00  Ruminococcus bromii L2-63
  7uwu-assembly1_A  TM=1.001E+00  e=0.000E+00  Ruminococcus bromii L2-63
  7uww-assembly2_B  TM=9.474E-01  e=0.000E+00  Ruminococcus bromii L2-63
  7uwu-assembly2_B  TM=9.444E-01  e=0.000E+00  Ruminococcus bromii L2-63
  7uwv-assembly1_A  TM=9.080E-01  e=6.493E-104  Ruminococcus bromii L2-63

Foldseek 3Di:
DFEKEKEQCPQVVAPWKAKFKDDLDTQDPPVHDTFPQDPVRITMDGDDLSSAKIFMKMWNRDDVVGDTDIPPPPTGHIIGTFFYWYQDPVRATAGPDTPDQWKEKTWPHHFAFEDAPQWDWIFIAMDQDAKKWKDKQRFDTDIDGGGHTDGHNFFFFAFAKMKMKIWDGHPVRDIDIDIGIYHHHDDFDFKAKDFPLQQFDDAQADDQKDACGVVQQAEADDDDFDADPPRDAPSQWRIADAFPPWLQLQAQDRLLDQDQAWGTKGWYDYFWWTKIKTKGFQCCVQQPVVSPCNQDCVSQQQVDKAKKKKFKAQPSNAAAFQKAWEADPVGDIDIDSHPDACPDPNNFAAAETESRGTFWMQIAIRLLADQAGWIWGQPDADPVRHTHTYPVPIGFQGDPGSVVLRTPPPKHKDKAQFDRDPFRKDANDHRSPDDPPVRNPNRGRIDRCVVRDDDGRRMMMMMIIDTVVSVVDGPCSCQPAWMFIKMFGARHHHTGAMGNGACLNHPFSHAAPPVGRSGTVNNHYYGYGRYGGRIHNDDHPRMDMDDRAKEKRWGWNTAFNHDAQDKIKIFMDIDPADADKAKWKDKQRHTADDPRDRMGIDGHHDFDKIKIKMWIAGPVGGIYMDIGIHGD/DFEKEKEQCPPVVQPWKAKWKDDLDTQDPPVHDTFPQDPVRITMDTDDQSSAKIFMKMWNRDDVVGDTDIPPPFTGHIIGTFFYWYQDPVGATAGDDTPDQWKAKTWPHHFAFEDAPQFDWIFIAMDQAAKKWKAKQNFPTDIDGHGHTDGFNFQFFAQAKMKMKIWGGHPVRDIDIDIGMYHHHDFFDAKFKDFVLQQFDDGQDDDQKDACGVVQQAEADDDDQDADCVRDAPSQWRIADAFPQWLLLQFSDSLLAQDPAWGTWGWYDYQWWIKIKTKGFQCCCQAPVVSPCNVPVVSQQLVDWAKKKKFKAQPSNAAEFQKAWEADPVGHIDIDSHPDDPCLAAETESGGTFWMQIAIRLLAPQAGWIWGQPDADPVGHGHTYPVPTGGQGDPGSVVSRTPPPKDKDKAFFDRDPFRKDARHHGNPDDPPVRSPNSGRIDRCVVRDDDGRRMMMMMIIDTVVSVVDGPCSCQPQWMFIKMFGAGHHATGAMGNGACLNHPFSHAAPPVGRSGTSNNRYYGYGRYGGRTHNDDHPRMDMPHRAKAKRKGWNTAFNHDAFDWIKIFIDIDPADAQKWKFKDKQRHTPDIGSDGMDIDGHHDFDKIKIKMWMQGPPRGIYIDIGIHGD

Sequence (1259 aa):
SGSEAYFDNSKYGWKDVYVYAYGTKENAEWPGELMTKEDSGLYKASFASSFKSEKIIFNNGLEKGNGKEQYPEAAGLSLKAGECKMLTAEKQWIDYGKPDDHAYGYTLTANNTAFSTESLDVKLALKNADKGYYSVDGSAKKEFANGDSVKVGEGKIGNSKVTTLTLYATGADGVETEEQTYTFKKTFTASKTTFSAKSDGHTTAPESSGYYGTNPEMQLGKHKTISSVDGDLSDWDSSMIIAQGVANDDPRVYMPSSMHEQPWDAYALYSAWDDDNLYFLLEMANTTYITSPEDNFAASNEARPWRNSIPMYLALSIDPAKQATGKAVGTNKDGSVYTNPFVWGCTNGTAKDGGTGFTTHIDTLVAFDSNNSNGGASIFKADTQDTDGTYMFNYDTRIPIGVTSFQAQDNKNGFKIKYANGTKSTSIFGINAPKGSRVMGDNNLDMNSNWVDFFDEGYKNSYGYVYEIAVPLNTLGIDRSSYIETQGIGAMQILTYGTSGMDTLPHDPSMLDQANLEYSYDPSTSHEKEDIDNITVPLARIGALLPDTEVNNEAPFEVNFGANLNSGQSAGTPIITLLAESYHATGDVTYSSFTVNGETVQNSNTDDSCVWTPSADGTYSIGVVAVDANGNKAEESTKTFVVSGSEAYFDNSKYGWKDVYVYAYGTKENAEWPGELMTKEDSGLYKASFASSFKSSEKIIFNNGLEKGNGKEQYPEEAAGLSLKAGECCKMLTAEKQWIDYGKPDDHAYGYTLTANNTAFSTESLDVKLALKNADKGYYSVVDGSAKKEFANGDSVKVGEGKIGNSKVVTTLTLYATGADGVETEQTYTFKKTFTASKTTFSAKSDGHTTAPESGYYGTNPEMQLGKHKTISSVDGDLSDWDSSMIIAQGVANDDPRVYMPSSMHEQPWDAYALYSAWDDDNLYFLLEMANTTYITSPEDNFAASNEARPWRNSIPMYLALSIDPAKQATGKAVGTNKDGSVYTNPFVWGCTDGGTGFTTHIDTLVAFDSNNSNGGASIFKADTQDTDGTYMFNYDTRIPIGVTSFQAQDNKNGFKIKYANGTKSTSSIFGINAPKGSRVMGDNLDMNSNWVDFFDEGYKNSYGYVYEIAVPLNTLGIDRSYIETQGIGAMQILTYGTSGMDTLPHDPSMLDQANLEYSYDPSTSHEKEDIDNITVPLARIGALLPDTEVNEAPFEVNFGANLNSGQSAGTPITLLAESYHATGDVTYSFTVNGETVQNSNTDSCVWTPSADGTYSIGVVAVDANGNKAESTKTFVV

B-factor: mean 23.75, std 10.94, range [5.74, 84.22]

Solvent-accessible surface area: 50750 Å² total; per-residue (Å²): 138,7,1,23,0,16,0,31,18,63,35,23,27,14,187,60,1,49,0,32,0,65,56,77,87,93,23,36,142,85,40,12,76,104,12,86,135,62,164,87,39,23,20,52,12,74,7,58,57,47,24,115,56,3,49,0,11,0,1,13,24,80,132,179,88,103,43,79,44,26,55,16,140,83,42,11,27,46,0,107,33,41,39,0,28,11,1,15,27,127,63,62,36,2,32,24,0,73,25,60,128,53,0,14,0,18,0,62,23,26,48,103,40,17,9,70,57,101,35,40,48,0,91,0,7,14,11,87,19,121,104,2,83,35,10,2,22,70,7,57,125,65,109,4,45,81,53,61,47,8,84,0,0,37,3,6,11,4,68,20,130,0,59,0,18,0,44,6,68,10,120,76,50,59,144,13,111,26,81,6,41,1,61,3,15,50,73,19,53,71,26,39,21,36,4,180,58,13,24,34,80,27,20,19,18,30,22,69,3,8,19,1,29,136,62,41,30,13,95,87,77,93,8,63,26,72,16,73,26,97,20,4,64,78,34,2,13,0,0,34,2,2,0,4,1,1,0,4,6,14,6,75,78,0,14,80,15,7,4,0,3,0,6,0,0,1,0,0,13,10,92,99,28,0,7,0,0,0,4,5,2,1,2,0,46,39,24,0,81,115,30,115,64,0,14,31,65,86,1,68,1,42,95,77,49,21,19,0,20,0,0,0,8,20,47,63,80,49,51,0,48,2,64,0,10,0,66,66,222,123,51,50,101,74,66,62,97,30,9,39,18,94,59,151,84,42,72,68,111,9,4,16,5,6,38,0,27,0,10,4,8,0,0,1,2,0,18,1,39,54,40,36,0,1,0,2,52,3,68,47,104,31,145,103,35,17,46,13,0,16,38,76,67,95,36,52,0,0,6,94,42,91,154,57,54,60,21,84,82,32,1,105,5,87,52,29,57,11,16,56,16,124,33,3,72,0,3,38,25,95,86,12,56,22,87,52,20,12,6,49,41,41,51,22,70,25,26,27,0,57,115,83,47,12,119,86,63,33,0,2,1,0,0,1,1,0,12,5,131,6,6,68,18,79,74,68,58,0,67,84,104,4,0,1,0,0,1,2,0,0,69,10,12,0,0,2,1,0,0,4,4,0,49,13,0,15,88,55,0,71,86,111,25,81,150,52,84,47,3,0,45,0,22,14,8,123,0,62,0,26,1,11,13,0,14,0,18,16,54,19,128,67,29,115,54,65,137,8,87,20,32,16,4,1,0,0,60,39,2,7,10,6,48,47,48,37,81,0,33,0,58,8,68,39,68,70,40,63,58,121,27,66,15,50,1,29,16,87,63,128,92,29,152,15,102,116,57,75,43,6,94,24,66,2,108,59,115,30,34,33,48,0,5,2,46,0,47,7,70,109,50,66,123,12,104,23,102,21,59,0,33,34,137,2,1,28,0,15,0,36,20,86,146,51,45,15,190,73,2,49,0,31,0,64,54,76,88,87,24,34,146,88,40,12,77,99,13,88,136,64,160,80,37,24,23,46,14,77,7,63,52,48,22,113,47,2,74,0,10,0,1,13,24,88,124,174,79,104,42,90,81,44,38,13,133,25,14,9,29,50,0,91,28,41,42,0,28,14,1,13,15,127,88,62,34,1,21,31,0,62,29,62,126,53,0,12,0,18,1,68,24,22,50,106,36,22,9,70,85,72,25,32,58,0,88,2,8,16,18,92,21,122,116,1,87,39,14,4,19,69,7,58,108,73,105,3,45,85,54,61,52,10,102,0,0,30,0,6,10,4,90,22,137,0,55,0,21,0,36,3,68,13,119,69,53,60,99,12,108,26,74,6,35,1,69,7,16,44,65,24,42,79,43,37,21,32,4,164,53,14,22,31,100,45,74,15,20,31,24,61,5,8,23,2,28,143,75,40,31,13,73,98,54,37,6,23,28,62,27,74,25,83,23,5,63,79,33,2,12,0,0,34,3,1,0,3,1,2,0,3,4,16,5,72,44,0,7,71,17,18,1,1,2,0,6,0,0,2,0,0,14,8,56,43,25,0,7,0,0,0,4,4,2,0,2,0,46,36,18,0,82,106,20,107,73,0,17,39,50,76,0,68,1,41,118,85,51,17,22,0,20,0,0,0,6,18,60,54,81,51,52,0,49,2,61,0,11,0,65,69,219,124,50,54,102,72,64,31,75,31,10,52,47,97,121,67,16,3,17,5,7,38,0,28,0,12,3,10,0,0,0,2,0,17,2,40,52,42,34,1,0,0,2,43,1,60,42,105,26,144,99,39,20,53,12,0,17,36,78,68,94,42,57,0,0,6,100,54,86,148,64,68,60,29,78,81,38,2,113,11,101,52,35,60,14,7,56,16,47,36,4,77,0,4,36,23,73,67,15,48,27,102,75,52,14,6,101,70,48,42,19,75,24,22,25,0,16,115,82,41,4,63,6,32,26,0,0,4,0,1,0,0,0,8,4,101,8,6,71,21,71,64,60,55,0,71,91,92,2,0,1,0,0,1,2,0,0,70,32,31,0,0,3,1,0,0,4,6,0,53,16,0,25,88,57,0,68,84,104,44,87,149,56,83,46,3,0,46,0,14,17,9,121,1,62,0,25,0,8,12,0,16,0,18,17,56,18,133,61,33,112,72,112,125,7,87,20,41,14,6,2,0,0,60,46,2,8,8,8,55,44,48,37,85,0,36,0,55,4,71,35,67,78,32,66,45,99,25,49,14,16,0,23,18,89,66,120,66,78,55,102,36,122,53,77,38,6,99,19,68,3,105,60,109,35,93,29,45,0,1,3,40,0,41,8,36,110,36,67,137,5,129,24,94,33,57,0,53,25